Protein AF-0000000079490077 (afdb_homodimer)

Solvent-accessible surface area (backbone atoms only — not comparable to full-atom values): 50692 Å² total; per-residue (Å²): 140,76,85,83,86,85,86,88,86,82,80,85,76,91,75,77,81,87,85,75,83,70,80,71,83,75,77,77,75,74,71,75,70,73,73,72,70,67,73,68,72,65,78,63,80,56,78,91,70,53,80,70,38,64,39,45,50,46,40,45,38,30,26,23,57,41,89,46,50,31,27,39,29,44,31,32,33,22,65,26,81,73,92,54,36,37,38,35,30,25,46,78,39,96,69,23,37,47,62,80,42,76,46,72,44,45,74,44,83,43,67,45,84,42,95,76,47,44,62,38,32,35,31,43,31,72,47,67,83,45,59,56,54,41,65,37,34,32,36,37,28,23,83,68,58,14,55,33,58,64,41,41,35,61,34,42,53,79,56,94,78,48,51,50,27,36,40,38,32,8,29,37,18,38,25,50,29,54,30,50,17,56,51,26,48,46,46,46,44,32,81,49,61,31,36,40,37,26,12,28,50,24,77,29,28,57,39,78,58,33,48,40,28,50,44,26,38,48,60,44,20,43,35,20,42,44,25,32,47,44,67,28,43,24,77,44,37,47,61,76,81,26,43,63,52,56,63,70,52,65,37,38,14,66,90,74,69,42,74,31,57,47,48,32,51,52,74,58,55,36,30,34,38,36,32,33,45,48,45,44,78,74,46,51,89,81,37,63,63,59,44,56,53,50,47,55,49,48,53,52,50,46,52,56,46,57,34,67,75,43,17,67,55,25,29,39,28,38,39,35,26,9,60,57,58,73,54,44,46,48,96,38,71,63,35,71,30,80,66,28,51,62,29,42,8,41,83,94,71,26,52,78,33,45,48,63,52,33,40,28,60,36,37,45,36,38,42,15,11,78,47,24,18,38,35,38,36,33,20,35,56,94,91,37,70,69,40,92,54,96,57,31,37,56,54,38,68,40,33,31,41,35,32,32,5,13,22,20,22,81,82,55,61,39,51,72,42,84,52,91,75,66,45,68,70,46,71,47,50,85,57,42,26,38,32,42,36,36,37,64,48,72,37,35,36,40,40,34,34,30,30,50,93,74,63,46,73,79,46,75,51,56,42,32,37,94,50,46,60,54,86,55,40,36,71,80,53,64,84,81,46,78,66,73,71,117,138,88,92,88,94,88,89,94,84,88,84,86,85,78,84,79,87,73,84,81,80,89,80,85,75,82,74,81,75,78,71,77,72,73,76,72,73,66,74,68,73,68,78,64,79,58,77,94,69,52,80,67,37,65,40,47,52,46,41,45,38,30,26,22,56,41,90,48,50,30,26,40,28,44,29,32,33,22,65,25,82,73,91,55,34,36,38,36,30,25,46,78,41,97,69,23,39,46,63,78,41,75,47,73,44,43,73,45,84,43,68,46,83,42,95,74,47,45,60,38,30,33,32,44,30,72,47,66,83,44,58,56,54,42,66,36,33,31,35,37,28,22,84,69,59,13,56,34,57,63,41,42,34,61,34,43,55,80,57,94,78,47,51,50,27,35,40,38,32,9,29,37,18,39,25,51,29,54,31,50,16,54,50,27,51,46,45,47,42,32,80,48,61,30,35,41,39,25,12,28,51,24,77,27,29,57,41,78,59,33,48,40,27,50,45,27,39,49,59,45,21,42,35,19,44,45,26,31,46,44,65,26,44,24,76,45,37,47,60,74,79,26,44,63,51,56,63,70,52,63,37,39,13,65,91,75,69,42,73,30,54,48,48,31,51,52,75,58,55,34,30,34,40,36,33,34,44,47,43,44,80,73,48,50,90,80,38,65,61,60,43,55,53,50,46,55,50,48,52,52,50,46,52,54,48,57,34,68,75,43,16,67,56,25,28,38,28,38,39,34,26,9,62,53,59,72,53,43,44,46,98,37,71,61,37,70,31,81,67,28,51,63,28,42,8,42,84,95,69,26,52,81,33,44,48,64,52,32,41,27,58,35,36,46,36,39,41,15,11,80,48,24,18,38,35,38,35,34,21,35,56,94,93,38,73,67,39,91,53,96,58,32,35,56,55,38,68,40,34,31,41,35,33,30,6,14,23,20,20,80,83,53,61,39,52,73,42,81,56,92,76,62,43,68,68,46,71,47,50,86,58,42,27,38,32,42,37,36,36,65,49,72,38,36,35,40,41,33,34,31,31,52,96,76,62,45,73,78,44,75,52,57,43,32,37,94,49,46,59,55,86,55,40,36,72,79,54,64,82,82,44,77,68,71,72,117

Nearest PDB structures (foldseek):
  6gja-assembly1_A  TM=7.818E-01  e=1.702E-31  Triticum aestivum
  6giz-assembly1_A  TM=7.791E-01  e=8.266E-31  Triticum aestivum
  6git-assembly1_A  TM=7.788E-01  e=1.108E-30  Triticum aestivum
  1xzw-assembly1_A  TM=7.976E-01  e=5.074E-30  Ipomoea batatas
  6gj2-assembly1_A  TM=7.699E-01  e=3.571E-30  Triticum aestivum

Radius of gyration: 37.29 Å; Cα contacts (8 Å, |Δi|>4): 2435; chains: 2; bounding box: 60×95×205 Å

Sequence (972 aa):
MWISAEICPATPFRRYARGQLKLPFLLARVVIIGLLKCMNVSGQHLGDNYDNEDYLQPEQIHLSLGADETEMTVTWLTLNATNLTAVEFGPKSGYGVRFTRRILGSMSLFTDGGSERRNLYIHRVTLKNLKPGFVYYYHCGDPDWGWSAVYWFQATRNDATFDPRFLIYGDMGNKNGRALSTLQEEVQKTQVDAVLHVGDLAYDLADDNARRGDQFMRQIETIAAYVPYQVTPGNHEYHYNFSNYDARFSMYNKQERRINNHFYSFNIGPVHIVSISTEFYYLLQFGYRQIKSQYDWLVRDLTEANKQENRIQTPWIFLLGHRPMYCTNAGNSECADLNNIVRAGMPFSRAFALEPLLKKFGVDVMWAGHQHSYERIWPIFNGTVLNRTKEAYNEPQGPVHIITGSPGCEEGLSPYGPDPLSMSAFHTDHDYTFSRVHIVDKSHIDIEQVSVPTGAVVDKISIKKALSFPKWQEPDLPLDTGVYRIMWISAEICPATPFRRYARGQLKLPFLLARVVIIGLLKCMNVSGQHLGDNYDNEDYLQPEQIHLSLGADETEMTVTWLTLNATNLTAVEFGPKSGYGVRFTRRILGSMSLFTDGGSERRNLYIHRVTLKNLKPGFVYYYHCGDPDWGWSAVYWFQATRNDATFDPRFLIYGDMGNKNGRALSTLQEEVQKTQVDAVLHVGDLAYDLADDNARRGDQFMRQIETIAAYVPYQVTPGNHEYHYNFSNYDARFSMYNKQERRINNHFYSFNIGPVHIVSISTEFYYLLQFGYRQIKSQYDWLVRDLTEANKQENRIQTPWIFLLGHRPMYCTNAGNSECADLNNIVRAGMPFSRAFALEPLLKKFGVDVMWAGHQHSYERIWPIFNGTVLNRTKEAYNEPQGPVHIITGSPGCEEGLSPYGPDPLSMSAFHTDHDYTFSRVHIVDKSHIDIEQVSVPTGAVVDKISIKKALSFPKWQEPDLPLDTGVYRI

pLDDT: mean 87.56, std 23.13, range [15.11, 98.94]

Secondary structure (DSSP, 8-state):
----------------------------------------------SS--GGGSS-S-EEEEEEE-SSTT-EEEEEEESS--S--EEEEE-EETTEE---EEEE-EEEEEE-SSTT--EEEEEEEEE-SPPTT-EEEEEEEETTTEEPPPEEEEPPP-STT---EEEEE--EESTT-TTHHHHHHHHHHS---EEEEES-EETTTTTTTTHHHHHHHHHHHHHHTTSBEEEE--GGG-HHHHHHHHHH---EETTTTEE-SSSEEEEETTEEEEE--GGGGT-GGG-SHHHHHHHHHHHHHHHHHTSHHHHHH--EEEEE-SS-SS--BSS-HHHH-TT-HHHH-STTT-TT-SHHHHHHHT--EEEE-SSSSEEEEPSEETTEE---STTTTBS-SS-EEEEE--SB-TT--PPB---TT--EEEEESSS-EEEEEEE-SSSEEEEEEEETTT--EEEEEEEE-SSSS-TT--TT--SS------/----------------------------------------------SS--GGGTT-S-EEEEEEE-SSTT-EEEEEEESS--S--EEEEE-EETTEE---EEEE-EEEEEE-SSTT--EEEEEEEEE-SPPTT-EEEEEEEETTTEEPPPEEEEPPP-STT---EEEEE--EESSS-TTHHHHHHHHHHS---EEEEES-EETTTTTTTTHHHHHHHHHHHHHHTTSBEEEE--GGG-HHHHHHHHHH---EETTTTEE-SSSEEEEETTEEEEE--GGGGT-GGG-SHHHHHHHHHHHHHHHHHTSHHHHHH--EEEEE-SS-SS--BSS-HHHH-TT-HHHH-STTT-TT-SHHHHHHHT--EEEE-SSSSEEEEPSEETTEE---STTTTBS-SS-EEEEE--SB-TT-PPPB---TT--EEEEESSS-EEEEEEE-SSSEEEEEEEETTT--EEEEEEEE-SSSS-TT--TT--SS------

Organism: Varroa destructor (NCBI:txid109461)

Foldseek 3Di:
DCPDDDDDDDDDDPDDDDDDDDDPPPPDPPVPPVPPCPVPVPVPPPPVPCVQQPWQEWFLWFWADELALFKIKIKTKTQHDDDWKKKFKADADDPGGDRPDMFTWDWDWAFAPDPVRRIMIMGMTMGGRHDAQDKMWMWIGDPVRYIDDIEIEGRFHDDQQDKAKEWEAEAAALPFLLCLVVLLCCQVPHGHAEYEYQEHFRLACCPPNSVSVRSRSNSCCSNRNYHHYQYEYDPRCCPPHNRSVQRGDFHAANVVRGGDNAWHWDDHWQEIEIHHEPVCQVPCVVHVVVLVVRLVVVLVVLVVCQDPVNLVRHLAYEYGYAQFLEDFFPPDPNNVDNCHCQQQNDPPQSPSHDQLVCQQSVHAEYEYEPAQWKFKFAFDGLLARDDQDLCCQELHLHHIYIYRHHSTDPVAHTHGDDDPRPGTNDIDGPFRWIKMWIRSHLFKIKIFIAGSVPRDTPDIHMHGDDDSHRPNHDNPRDPSPPPSPD/DDDDDDDDDDDDPDDDDDPDDDDDPPPPPPVPPPCPCPVPPVPPVPDVPCVQQPWQEWFLWFWADDLALFKIKIKTKTQHDDDWKKKFKADADDPGGDRPDMFTWDWDWAFAPDPVRRIMIMGMTMGGRHDAQDKMWMWIGDPVRYIDDIEIEGRFHDDQQDKAKEWEAEAAALPFLLCLVVLLCCQVPHGHAEYEYQEHFHLACCPPNSVSVRSRSNSCCSNRNYHHYQYEYDPRCCPPHNRSVQRRDFHAANVVRGGDNAWHWDDHWQEIEIHHEPVCQVPCVVHVVVLVVRLVVVLVVLVVCQDPVNLVRHLAYEYRYAQFLEDFFPPDPNNVDNCHCQQQNDPPQSPSHDQLVCQQSVHAEYEYEPAQWKFKFAFDGLLARDDQDLCCQELHLHHIYIYRHHSTHPVAHTHGDDDPNPGTNDIDGPFRWIKMWIRSHLFKIKIFIAGSVVRDTPDIHMHGDDDSHRPNHDNPRDPSPPPSPD

InterPro domains:
  IPR004843 Calcineurin-like, phosphoesterase domain [PF00149] (165-374)
  IPR008963 Purple acid phosphatase-like, N-terminal [SSF49363] (53-155)
  IPR015914 Purple acid phosphatase, N-terminal [PF16656] (58-154)
  IPR025733 Purple acid phosphatase, C-terminal domain [PF14008] (398-459)
  IPR029052 Metallo-dependent phosphatase-like [G3DSA:3.60.21.10] (160-468)
  IPR029052 Metallo-dependent phosphatase-like [SSF56300] (165-444)
  IPR041792 Purple acid phosphatase, metallophosphatase domain [cd00839] (164-465)

Structure (mmCIF, N/CA/C/O backbone):
data_AF-0000000079490077-model_v1
#
loop_
_entity.id
_entity.type
_entity.pdbx_description
1 polymer 'Purple acid phosphatase'
#
loop_
_atom_site.group_PDB
_atom_site.id
_atom_site.type_symbol
_atom_site.label_atom_id
_atom_site.label_alt_id
_atom_site.label_comp_id
_atom_site.label_asym_id
_atom_site.label_entity_id
_atom_site.label_seq_id
_atom_site.pdbx_PDB_ins_code
_atom_site.Cartn_x
_atom_site.Cartn_y
_atom_site.Cartn_z
_atom_site.occupancy
_atom_site.B_iso_or_equiv
_atom_site.auth_seq_id
_atom_site.auth_comp_id
_atom_site.auth_asym_id
_atom_site.auth_atom_id
_atom_site.pdbx_PDB_model_num
ATOM 1 N N . MET A 1 1 ? 33.344 28.641 93.562 1 17.34 1 MET A N 1
ATOM 2 C CA . MET A 1 1 ? 32.594 27.75 94.438 1 17.34 1 MET A CA 1
ATOM 3 C C . MET A 1 1 ? 32.375 26.391 93.812 1 17.34 1 MET A C 1
ATOM 5 O O . MET A 1 1 ? 32.438 26.281 92.562 1 17.34 1 MET A O 1
ATOM 9 N N . TRP A 1 2 ? 31.938 25.297 94.625 1 16.53 2 TRP A N 1
ATOM 10 C CA . TRP A 1 2 ? 31.938 23.859 94.875 1 16.53 2 TRP A CA 1
ATOM 11 C C . TRP A 1 2 ? 30.844 23.156 94.062 1 16.53 2 TRP A C 1
ATOM 13 O O . TRP A 1 2 ? 30.609 21.953 94.25 1 16.53 2 TRP A O 1
ATOM 23 N N . ILE A 1 3 ? 30.156 23.656 93.062 1 20.25 3 ILE A N 1
ATOM 24 C CA . ILE A 1 3 ? 28.766 23.203 93.188 1 20.25 3 ILE A CA 1
ATOM 25 C C . ILE A 1 3 ? 28.703 21.688 93.062 1 20.25 3 ILE A C 1
ATOM 27 O O . ILE A 1 3 ? 29.328 21.109 92.188 1 20.25 3 ILE A O 1
ATOM 31 N N . SER A 1 4 ? 27.969 20.984 93.875 1 16.44 4 SER A N 1
ATOM 32 C CA . SER A 1 4 ? 27.797 19.656 94.5 1 16.44 4 SER A CA 1
ATOM 33 C C . SER A 1 4 ? 27.281 18.656 93.438 1 16.44 4 SER A C 1
ATOM 35 O O . SER A 1 4 ? 26.5 19.016 92.562 1 16.44 4 SER A O 1
ATOM 37 N N . ALA A 1 5 ? 27.656 17.312 93.375 1 18.95 5 ALA A N 1
ATOM 38 C CA . ALA A 1 5 ? 28.094 16.188 92.562 1 18.95 5 ALA A CA 1
ATOM 39 C C . ALA A 1 5 ? 26.922 15.297 92.188 1 18.95 5 ALA A C 1
ATOM 41 O O . ALA A 1 5 ? 26.969 14.602 91.125 1 18.95 5 ALA A O 1
ATOM 42 N N . GLU A 1 6 ? 25.562 15.422 92.688 1 16.19 6 GLU A N 1
ATOM 43 C CA . GLU A 1 6 ? 25.062 14.195 93.312 1 16.19 6 GLU A CA 1
ATOM 44 C C . GLU A 1 6 ? 24.609 13.195 92.188 1 16.19 6 GLU A C 1
ATOM 46 O O . GLU A 1 6 ? 24.266 13.586 91.125 1 16.19 6 GLU A O 1
ATOM 51 N N . ILE A 1 7 ? 24.266 11.797 92.562 1 16.73 7 ILE A N 1
ATOM 52 C CA . ILE A 1 7 ? 24.547 10.398 92.312 1 16.73 7 ILE A CA 1
ATOM 53 C C . ILE A 1 7 ? 23.406 9.805 91.438 1 16.73 7 ILE A C 1
ATOM 55 O O . ILE A 1 7 ? 23.641 9.148 90.438 1 16.73 7 ILE A O 1
ATOM 59 N N . CYS A 1 8 ? 21.938 9.922 91.688 1 15.89 8 CYS A N 1
ATOM 60 C CA . CYS A 1 8 ? 21.344 8.719 92.25 1 15.89 8 CYS A CA 1
ATOM 61 C C . CYS A 1 8 ? 20.984 7.715 91.188 1 15.89 8 CYS A C 1
ATOM 63 O O . CYS A 1 8 ? 20.875 8.078 90 1 15.89 8 CYS A O 1
ATOM 65 N N . PRO A 1 9 ? 19.812 6.719 91.375 1 16.41 9 PRO A N 1
ATOM 66 C CA . PRO A 1 9 ? 19.531 5.297 91.625 1 16.41 9 PRO A CA 1
ATOM 67 C C . PRO A 1 9 ? 18.828 4.664 90.375 1 16.41 9 PRO A C 1
ATOM 69 O O . PRO A 1 9 ? 18.234 5.371 89.562 1 16.41 9 PRO A O 1
ATOM 72 N N . ALA A 1 10 ? 18.984 3.289 90.125 1 18.14 10 ALA A N 1
ATOM 73 C CA . ALA A 1 10 ? 18.969 2.201 89.188 1 18.14 10 ALA A CA 1
ATOM 74 C C . ALA A 1 10 ? 17.547 1.723 88.875 1 18.14 10 ALA A C 1
ATOM 76 O O . ALA A 1 10 ? 17.328 0.79 88.125 1 18.14 10 ALA A O 1
ATOM 77 N N . THR A 1 11 ? 16.469 2.514 89 1 16.22 11 THR A N 1
ATOM 78 C CA . THR A 1 11 ? 15.25 1.825 89.375 1 16.22 11 THR A CA 1
ATOM 79 C C . THR A 1 11 ? 14.906 0.703 88.438 1 16.22 11 THR A C 1
ATOM 81 O O . THR A 1 11 ? 15.141 0.825 87.188 1 16.22 11 THR A O 1
ATOM 84 N N . PRO A 1 12 ? 14.164 -0.347 89 1 16.55 12 PRO A N 1
ATOM 85 C CA . PRO A 1 12 ? 13.945 -1.793 88.875 1 16.55 12 PRO A CA 1
ATOM 86 C C . PRO A 1 12 ? 13.203 -2.189 87.625 1 16.55 12 PRO A C 1
ATOM 88 O O . PRO A 1 12 ? 12.672 -1.326 86.938 1 16.55 12 PRO A O 1
ATOM 91 N N . PHE A 1 13 ? 12.609 -3.473 87.688 1 16.92 13 PHE A N 1
ATOM 92 C CA . PHE A 1 13 ? 12.539 -4.773 87 1 16.92 13 PHE A CA 1
ATOM 93 C C . PHE A 1 13 ? 11.297 -4.879 86.125 1 16.92 13 PHE A C 1
ATOM 95 O O . PHE A 1 13 ? 11.258 -5.684 85.188 1 16.92 13 PHE A O 1
ATOM 102 N N . ARG A 1 14 ? 10.227 -4.082 86.312 1 15.57 14 ARG A N 1
ATOM 103 C CA . ARG A 1 14 ? 8.984 -4.824 86.438 1 15.57 14 ARG A CA 1
ATOM 104 C C . ARG A 1 14 ? 8.586 -5.5 85.125 1 15.57 14 ARG A C 1
ATOM 106 O O . ARG A 1 14 ? 8.375 -4.828 84.125 1 15.57 14 ARG A O 1
ATOM 113 N N . ARG A 1 15 ? 8.836 -6.84 85 1 16.22 15 ARG A N 1
ATOM 114 C CA . ARG A 1 15 ? 8.797 -7.965 84.125 1 16.22 15 ARG A CA 1
ATOM 115 C C . ARG A 1 15 ? 7.395 -8.156 83.562 1 16.22 15 ARG A C 1
ATOM 117 O O . ARG A 1 15 ? 7.23 -8.414 82.312 1 16.22 15 ARG A O 1
ATOM 124 N N . TYR A 1 16 ? 6.324 -8.344 84.375 1 15.2 16 TYR A N 1
ATOM 125 C CA . TYR A 1 16 ? 5.723 -9.68 84.375 1 15.2 16 TYR A CA 1
ATOM 126 C C . TYR A 1 16 ? 4.707 -9.797 83.25 1 15.2 16 TYR A C 1
ATOM 128 O O . TYR A 1 16 ? 4.512 -10.883 82.688 1 15.2 16 TYR A O 1
ATOM 136 N N . ALA A 1 17 ? 3.799 -8.922 83.125 1 16.12 17 ALA A N 1
ATOM 137 C CA . ALA A 1 17 ? 2.441 -9.445 83.312 1 16.12 17 ALA A CA 1
ATOM 138 C C . ALA A 1 17 ? 2.066 -10.336 82.125 1 16.12 17 ALA A C 1
ATOM 140 O O . ALA A 1 17 ? 2.67 -10.242 81.062 1 16.12 17 ALA A O 1
ATOM 141 N N . ARG A 1 18 ? 0.712 -10.375 81.75 1 17.11 18 ARG A N 1
ATOM 142 C CA . ARG A 1 18 ? -0.371 -11.352 81.688 1 17.11 18 ARG A CA 1
ATOM 143 C C . ARG A 1 18 ? -0.401 -12.039 80.312 1 17.11 18 ARG A C 1
ATOM 145 O O . ARG A 1 18 ? 0.184 -11.539 79.312 1 17.11 18 ARG A O 1
ATOM 152 N N . GLY A 1 19 ? -1.474 -12.781 80.062 1 17.89 19 GLY A N 1
ATOM 153 C CA . GLY A 1 19 ? -1.997 -14.062 79.625 1 17.89 19 GLY A CA 1
ATOM 154 C C . GLY A 1 19 ? -2.129 -14.172 78.125 1 17.89 19 GLY A C 1
ATOM 155 O O . GLY A 1 19 ? -2.133 -13.156 77.438 1 17.89 19 GLY A O 1
ATOM 156 N N . GLN A 1 20 ? -2.291 -15.43 77.625 1 17.83 20 GLN A N 1
ATOM 157 C CA . GLN A 1 20 ? -2.025 -16.359 76.562 1 17.83 20 GLN A CA 1
ATOM 158 C C . GLN A 1 20 ? -3.045 -16.203 75.438 1 17.83 20 GLN A C 1
ATOM 160 O O . GLN A 1 20 ? -3.004 -16.922 74.438 1 17.83 20 GLN A O 1
ATOM 165 N N . LEU A 1 21 ? -4.027 -15.367 75.562 1 17.41 21 LEU A N 1
ATOM 166 C CA . LEU A 1 21 ? -5.227 -15.891 74.938 1 17.41 21 LEU A CA 1
ATOM 167 C C . LEU A 1 21 ? -4.992 -16.125 73.438 1 17.41 21 LEU A C 1
ATOM 169 O O . LEU A 1 21 ? -4.492 -15.227 72.75 1 17.41 21 LEU A O 1
ATOM 173 N N . LYS A 1 22 ? -5.27 -17.438 73.062 1 18.75 22 LYS A N 1
ATOM 174 C CA . LYS A 1 22 ? -4.996 -18.312 71.938 1 18.75 22 LYS A CA 1
ATOM 175 C C . LYS A 1 22 ? -5.645 -17.797 70.625 1 18.75 22 LYS A C 1
ATOM 177 O O . LYS A 1 22 ? -5.277 -18.203 69.562 1 18.75 22 LYS A O 1
ATOM 182 N N . LEU A 1 23 ? -6.738 -16.984 70.625 1 19.28 23 LEU A N 1
ATOM 183 C CA . LEU A 1 23 ? -7.723 -17.547 69.75 1 19.28 23 LEU A CA 1
ATOM 184 C C . LEU A 1 23 ? -7.32 -17.297 68.25 1 19.28 23 LEU A C 1
ATOM 186 O O . LEU A 1 23 ? -6.996 -16.172 67.938 1 19.28 23 LEU A O 1
ATOM 190 N N . PRO A 1 24 ? -7.066 -18.359 67.438 1 19.94 24 PRO A N 1
ATOM 191 C CA . PRO A 1 24 ? -6.473 -18.516 66.125 1 19.94 24 PRO A CA 1
ATOM 192 C C . PRO A 1 24 ? -7.34 -17.922 65 1 19.94 24 PRO A C 1
ATOM 194 O O . PRO A 1 24 ? -7.008 -18.047 63.844 1 19.94 24 PRO A O 1
ATOM 197 N N . PHE A 1 25 ? -8.102 -16.844 65.188 1 19.83 25 PHE A N 1
ATOM 198 C CA . PHE A 1 25 ? -9.148 -16.719 64.188 1 19.83 25 PHE A CA 1
ATOM 199 C C . PHE A 1 25 ? -8.562 -16.688 62.812 1 19.83 25 PHE A C 1
ATOM 201 O O . PHE A 1 25 ? -7.688 -15.867 62.5 1 19.83 25 PHE A O 1
ATOM 208 N N . LEU A 1 26 ? -8.594 -17.812 62.062 1 20.03 26 LEU A N 1
ATOM 209 C CA . LEU A 1 26 ? -8.227 -18.25 60.719 1 20.03 26 LEU A CA 1
ATOM 210 C C . LEU A 1 26 ? -8.883 -17.375 59.656 1 20.03 26 LEU A C 1
ATOM 212 O O . LEU A 1 26 ? -10.078 -17.5 59.375 1 20.03 26 LEU A O 1
ATOM 216 N N . LEU A 1 27 ? -9.047 -16.109 59.75 1 20.52 27 LEU A N 1
ATOM 217 C CA . LEU A 1 27 ? -9.906 -15.469 58.781 1 20.52 27 LEU A CA 1
ATOM 218 C C . LEU A 1 27 ? -9.406 -15.742 57.344 1 20.52 27 LEU A C 1
ATOM 220 O O . LEU A 1 27 ? -8.242 -15.484 57.031 1 20.52 27 LEU A O 1
ATOM 224 N N . ALA A 1 28 ? -10.125 -16.641 56.562 1 21.34 28 ALA A N 1
ATOM 225 C CA . ALA A 1 28 ? -10.086 -17.234 55.25 1 21.34 28 ALA A CA 1
ATOM 226 C C . ALA A 1 28 ? -10.023 -16.156 54.156 1 21.34 28 ALA A C 1
ATOM 228 O O . ALA A 1 28 ? -10.938 -15.336 54.031 1 21.34 28 ALA A O 1
ATOM 229 N N . ARG A 1 29 ? -8.891 -15.609 53.875 1 20.44 29 ARG A N 1
ATOM 230 C CA . ARG A 1 29 ? -8.578 -14.664 52.812 1 20.44 29 ARG A CA 1
ATOM 231 C C . ARG A 1 29 ? -9.125 -15.148 51.5 1 20.44 29 ARG A C 1
ATOM 233 O O . ARG A 1 29 ? -8.625 -16.125 50.906 1 20.44 29 ARG A O 1
ATOM 240 N N . VAL A 1 30 ? -10.445 -15.312 51.406 1 22.91 30 VAL A N 1
ATOM 241 C CA . VAL A 1 30 ? -10.938 -15.766 50.125 1 22.91 30 VAL A CA 1
ATOM 242 C C . VAL A 1 30 ? -10.398 -14.867 49 1 22.91 30 VAL A C 1
ATOM 244 O O . VAL A 1 30 ? -10.688 -13.664 48.969 1 22.91 30 VAL A O 1
ATOM 247 N N . VAL A 1 31 ? -9.156 -15.039 48.688 1 21.69 31 VAL A N 1
ATOM 248 C CA . VAL A 1 31 ? -8.523 -14.398 47.562 1 21.69 31 VAL A CA 1
ATOM 249 C C . VAL A 1 31 ? -9.414 -14.531 46.312 1 21.69 31 VAL A C 1
ATOM 251 O O . VAL A 1 31 ? -9.648 -15.641 45.844 1 21.69 31 VAL A O 1
ATOM 254 N N . ILE A 1 32 ? -10.492 -13.852 46.219 1 23.62 32 ILE A N 1
ATOM 255 C CA . ILE A 1 32 ? -11.305 -13.906 45.031 1 23.62 32 ILE A CA 1
ATOM 256 C C . ILE A 1 32 ? -10.438 -13.656 43.812 1 23.62 32 ILE A C 1
ATOM 258 O O . ILE A 1 32 ? -9.883 -12.562 43.625 1 23.62 32 ILE A O 1
ATOM 262 N N . ILE A 1 33 ? -9.609 -14.617 43.469 1 24.48 33 ILE A N 1
ATOM 263 C CA . ILE A 1 33 ? -8.891 -14.711 42.219 1 24.48 33 ILE A CA 1
ATOM 264 C C . ILE A 1 33 ? -9.828 -14.352 41.062 1 24.48 33 ILE A C 1
ATOM 266 O O . ILE A 1 33 ? -10.828 -15.031 40.844 1 24.48 33 ILE A O 1
ATOM 270 N N . GLY A 1 34 ? -10.203 -13.109 41.062 1 23.14 34 GLY A N 1
ATOM 271 C CA . GLY A 1 34 ? -10.969 -12.75 39.875 1 23.14 34 GLY A CA 1
ATOM 272 C C . GLY A 1 34 ? -10.445 -13.383 38.594 1 23.14 34 GLY A C 1
ATOM 273 O O . GLY A 1 34 ? -9.266 -13.25 38.281 1 23.14 34 GLY A O 1
ATOM 274 N N . LEU A 1 35 ? -10.938 -14.531 38.281 1 25.06 35 LEU A N 1
ATOM 275 C CA . LEU A 1 35 ? -10.812 -15.258 37 1 25.06 35 LEU A CA 1
ATOM 276 C C . LEU A 1 35 ? -10.922 -14.305 35.812 1 25.06 35 LEU A C 1
ATOM 278 O O . LEU A 1 35 ? -11.992 -13.742 35.594 1 25.06 35 LEU A O 1
ATOM 282 N N . LEU A 1 36 ? -10.016 -13.461 35.688 1 22.75 36 LEU A N 1
ATOM 283 C CA . LEU A 1 36 ? -9.914 -12.867 34.344 1 22.75 36 LEU A CA 1
ATOM 284 C C . LEU A 1 36 ? -10.086 -13.922 33.281 1 22.75 36 LEU A C 1
ATOM 286 O O . LEU A 1 36 ? -9.242 -14.812 33.125 1 22.75 36 LEU A O 1
ATOM 290 N N . LYS A 1 37 ? -11.359 -14.352 33.125 1 24.7 37 LYS A N 1
ATOM 291 C CA . LYS A 1 37 ? -11.68 -15.188 31.953 1 24.7 37 LYS A CA 1
ATOM 292 C C . LYS A 1 37 ? -11.031 -14.633 30.688 1 24.7 37 LYS A C 1
ATOM 294 O O . LYS A 1 37 ? -11.398 -13.555 30.219 1 24.7 37 LYS A O 1
ATOM 299 N N . CYS A 1 38 ? -9.742 -14.727 30.609 1 25.61 38 CYS A N 1
ATOM 300 C CA . CYS A 1 38 ? -9.18 -14.805 29.281 1 25.61 38 CYS A CA 1
ATOM 301 C C . CYS A 1 38 ? -10.102 -15.555 28.328 1 25.61 38 CYS A C 1
ATOM 303 O O . CYS A 1 38 ? -10.336 -16.75 28.5 1 25.61 38 CYS A O 1
ATOM 305 N N . MET A 1 39 ? -11.211 -14.93 28.078 1 25.64 39 MET A N 1
ATOM 306 C CA . MET A 1 39 ? -12.016 -15.594 27.062 1 25.64 39 MET A CA 1
ATOM 307 C C . MET A 1 39 ? -11.133 -16.25 26 1 25.64 39 MET A C 1
ATOM 309 O O . MET A 1 39 ? -10.359 -15.562 25.328 1 25.64 39 MET A O 1
ATOM 313 N N . ASN A 1 40 ? -10.516 -17.281 26.375 1 25.73 40 ASN A N 1
ATOM 314 C CA . ASN A 1 40 ? -10.055 -18.234 25.375 1 25.73 40 ASN A CA 1
ATOM 315 C C . ASN A 1 40 ? -11.055 -18.375 24.234 1 25.73 40 ASN A C 1
ATOM 317 O O . ASN A 1 40 ? -12.133 -18.938 24.406 1 25.73 40 ASN A O 1
ATOM 321 N N . VAL A 1 41 ? -11.352 -17.344 23.562 1 27.28 41 VAL A N 1
ATOM 322 C CA . VAL A 1 41 ? -12.117 -17.672 22.359 1 27.28 41 VAL A CA 1
ATOM 323 C C . VAL A 1 41 ? -11.539 -18.922 21.703 1 27.28 41 VAL A C 1
ATOM 325 O O . VAL A 1 41 ? -10.398 -18.922 21.234 1 27.28 41 VAL A O 1
ATOM 328 N N . SER A 1 42 ? -11.695 -20 22.375 1 27.73 42 SER A N 1
ATOM 329 C CA . SER A 1 42 ? -11.602 -21.25 21.625 1 27.73 42 SER A CA 1
ATOM 330 C C . SER A 1 42 ? -12.031 -21.047 20.172 1 27.73 42 SER A C 1
ATOM 332 O O . SER A 1 42 ? -13.078 -20.469 19.906 1 27.73 42 SER A O 1
ATOM 334 N N . GLY A 1 43 ? -11.125 -20.828 19.344 1 29.41 43 GLY A N 1
ATOM 335 C CA . GLY A 1 43 ? -11.344 -20.844 17.906 1 29.41 43 GLY A CA 1
ATOM 336 C C . GLY A 1 43 ? -12.328 -21.922 17.469 1 29.41 43 GLY A C 1
ATOM 337 O O . GLY A 1 43 ? -11.93 -23.047 17.141 1 29.41 43 GLY A O 1
ATOM 338 N N . GLN A 1 44 ? -13.305 -22.188 18.297 1 29.11 44 GLN A N 1
ATOM 339 C CA . GLN A 1 44 ? -14.328 -23.062 17.734 1 29.11 44 GLN A CA 1
ATOM 340 C C . GLN A 1 44 ? -14.594 -22.719 16.266 1 29.11 44 GLN A C 1
ATOM 342 O O . GLN A 1 44 ? -14.836 -21.562 15.922 1 29.11 44 GLN A O 1
ATOM 347 N N . HIS A 1 45 ? -14.133 -23.578 15.422 1 32.44 45 HIS A N 1
ATOM 348 C CA . HIS A 1 45 ? -14.594 -23.578 14.039 1 32.44 45 HIS A CA 1
ATOM 349 C C . HIS A 1 45 ? -16.109 -23.359 13.969 1 32.44 45 HIS A C 1
ATOM 351 O O . HIS A 1 45 ? -16.891 -24.219 14.344 1 32.44 45 HIS A O 1
ATOM 357 N N . LEU A 1 46 ? -16.734 -22.422 14.539 1 34.28 46 LEU A N 1
ATOM 358 C CA . LEU A 1 46 ? -18.109 -22.188 14.156 1 34.28 46 LEU A CA 1
ATOM 359 C C . LEU A 1 46 ? -18.375 -22.703 12.75 1 34.28 46 LEU A C 1
ATOM 361 O O . LEU A 1 46 ? -17.453 -22.812 11.938 1 34.28 46 LEU A O 1
ATOM 365 N N . GLY A 1 47 ? -19.469 -23.219 12.484 1 40.97 47 GLY A N 1
ATOM 366 C CA . GLY A 1 47 ? -19.922 -23.531 11.141 1 40.97 47 GLY A CA 1
ATOM 367 C C . GLY A 1 47 ? -19.359 -22.609 10.086 1 40.97 47 GLY A C 1
ATOM 368 O O . GLY A 1 47 ? -18.953 -21.484 10.398 1 40.97 47 GLY A O 1
ATOM 369 N N . ASP A 1 48 ? -18.656 -23.016 8.93 1 51.78 48 ASP A N 1
ATOM 370 C CA . ASP A 1 48 ? -17.719 -22.453 7.961 1 51.78 48 ASP A CA 1
ATOM 371 C C . ASP A 1 48 ? -18.188 -21.078 7.48 1 51.78 48 ASP A C 1
ATOM 373 O O . ASP A 1 48 ? -18.812 -20.969 6.426 1 51.78 48 ASP A O 1
ATOM 377 N N . ASN A 1 49 ? -18.922 -20.359 8.242 1 64.69 49 ASN A N 1
ATOM 378 C CA . ASN A 1 49 ? -19.328 -19.047 7.797 1 64.69 49 ASN A CA 1
ATOM 379 C C . ASN A 1 49 ? -18.156 -18.078 7.734 1 64.69 49 ASN A C 1
ATOM 381 O O . ASN A 1 49 ? -17.562 -17.75 8.758 1 64.69 49 ASN A O 1
ATOM 385 N N . TYR A 1 50 ? -17.703 -17.844 6.562 1 75.25 50 TYR A N 1
ATOM 386 C CA . TYR A 1 50 ? -16.562 -16.969 6.316 1 75.25 50 TYR A CA 1
ATOM 387 C C . TYR A 1 50 ? -17.016 -15.539 6.078 1 75.25 50 TYR A C 1
ATOM 389 O O . TYR A 1 50 ? -16.25 -14.711 5.574 1 75.25 50 TYR A O 1
ATOM 397 N N . ASP A 1 51 ? -18.234 -15.203 6.469 1 73.56 51 ASP A N 1
ATOM 398 C CA . ASP A 1 51 ? -18.844 -13.93 6.078 1 73.56 51 ASP A CA 1
ATOM 399 C C . ASP A 1 51 ? -18.062 -12.75 6.641 1 73.56 51 ASP A C 1
ATOM 401 O O . ASP A 1 51 ? -18.031 -11.672 6.035 1 73.56 51 ASP A O 1
ATOM 405 N N . ASN A 1 52 ? -17.375 -12.914 7.715 1 78.44 52 ASN A N 1
ATOM 406 C CA . ASN A 1 52 ? -16.672 -11.789 8.312 1 78.44 52 ASN A CA 1
ATOM 407 C C . ASN A 1 52 ? -15.18 -11.797 7.945 1 78.44 52 ASN A C 1
ATOM 409 O O . ASN A 1 52 ? -14.359 -11.203 8.648 1 78.44 52 ASN A O 1
ATOM 413 N N . GLU A 1 53 ? -14.867 -12.359 6.832 1 85.06 53 GLU A N 1
ATOM 414 C CA . GLU A 1 53 ? -13.445 -12.469 6.492 1 85.06 53 GLU A CA 1
ATOM 415 C C . GLU A 1 53 ? -13.125 -11.727 5.199 1 85.06 53 GLU A C 1
ATOM 417 O O . GLU A 1 53 ? -12.031 -11.875 4.648 1 85.06 53 GLU A O 1
ATOM 422 N N . ASP A 1 54 ? -13.977 -10.875 4.781 1 87.12 54 ASP A N 1
ATOM 423 C CA . ASP A 1 54 ? -13.82 -10.242 3.479 1 87.12 54 ASP A CA 1
ATOM 424 C C . ASP A 1 54 ? -12.797 -9.109 3.537 1 87.12 54 ASP A C 1
ATOM 426 O O . ASP A 1 54 ? -12.102 -8.836 2.551 1 87.12 54 ASP A O 1
ATOM 430 N N . TYR A 1 55 ? -12.789 -8.461 4.684 1 90.81 55 TYR A N 1
ATOM 431 C CA . TYR A 1 55 ? -12.078 -7.184 4.723 1 90.81 55 TYR A CA 1
ATOM 432 C C . TYR A 1 55 ? -11.094 -7.145 5.883 1 90.81 55 TYR A C 1
ATOM 434 O O . TYR A 1 55 ? -11.188 -6.277 6.758 1 90.81 55 TYR A O 1
ATOM 442 N N . LEU A 1 56 ? -10.086 -8.047 5.801 1 94.38 56 LEU A N 1
ATOM 443 C CA . LEU A 1 56 ? -9.133 -8.195 6.902 1 94.38 56 LEU A CA 1
ATOM 444 C C . LEU A 1 56 ? -7.793 -7.562 6.555 1 94.38 56 LEU A C 1
ATOM 446 O O . LEU A 1 56 ? -6.918 -7.445 7.418 1 94.38 56 LEU A O 1
ATOM 450 N N . GLN A 1 57 ? -7.637 -7.113 5.355 1 96 57 GLN A N 1
ATOM 451 C CA . GLN A 1 57 ? -6.391 -6.5 4.906 1 96 57 GLN A CA 1
ATOM 452 C C . GLN A 1 57 ? -6.191 -5.133 5.555 1 96 57 GLN A C 1
ATOM 454 O O . GLN A 1 57 ? -7.098 -4.297 5.547 1 96 57 GLN A O 1
ATOM 459 N N . PRO A 1 58 ? -4.965 -4.879 6.191 1 98.38 58 PRO A N 1
ATOM 460 C CA . PRO A 1 58 ? -4.707 -3.551 6.75 1 98.38 58 PRO A CA 1
ATOM 461 C C . PRO A 1 58 ? -4.785 -2.445 5.703 1 98.38 58 PRO A C 1
ATOM 463 O O . PRO A 1 58 ? -4.316 -2.623 4.574 1 98.38 58 PRO A O 1
ATOM 466 N N . GLU A 1 59 ? -5.379 -1.348 6.035 1 98.25 59 GLU A N 1
ATOM 467 C CA . GLU A 1 59 ? -5.438 -0.18 5.16 1 98.25 59 GLU A CA 1
ATOM 468 C C . GLU A 1 59 ? -5.379 1.115 5.965 1 98.25 59 GLU A C 1
ATOM 470 O O . GLU A 1 59 ? -5.508 1.096 7.191 1 98.25 59 GLU A O 1
ATOM 475 N N . GLN A 1 60 ? -5.129 2.236 5.309 1 98.75 60 GLN A N 1
ATOM 476 C CA . GLN A 1 60 ? -5.117 3.566 5.91 1 98.75 60 GLN A CA 1
ATOM 477 C C . GLN A 1 60 ? -3.992 3.701 6.93 1 98.75 60 GLN A C 1
ATOM 479 O O . GLN A 1 60 ? -4.191 4.266 8.008 1 98.75 60 GLN A O 1
ATOM 484 N N . ILE A 1 61 ? -2.873 3.133 6.691 1 98.94 61 ILE A N 1
ATOM 485 C CA . ILE A 1 61 ? -1.717 3.125 7.578 1 98.94 61 ILE A CA 1
ATOM 486 C C . ILE A 1 61 ? -1.149 4.539 7.699 1 98.94 61 ILE A C 1
ATOM 488 O O . ILE A 1 61 ? -0.987 5.234 6.695 1 98.94 61 ILE A O 1
ATOM 492 N N . HIS A 1 62 ? -0.848 4.953 8.875 1 98.94 62 HIS A N 1
ATOM 493 C CA . HIS A 1 62 ? -0.252 6.266 9.078 1 98.94 62 HIS A CA 1
ATOM 494 C C . HIS A 1 62 ? 0.524 6.324 10.391 1 98.94 62 HIS A C 1
ATOM 496 O O . HIS A 1 62 ? 0.22 5.586 11.328 1 98.94 62 HIS A O 1
ATOM 502 N N . LEU A 1 63 ? 1.468 7.184 10.422 1 98.94 63 LEU A N 1
ATOM 503 C CA . LEU A 1 63 ? 2.377 7.348 11.555 1 98.94 63 LEU A CA 1
ATOM 504 C C . LEU A 1 63 ? 2.041 8.609 12.344 1 98.94 63 LEU A C 1
ATOM 506 O O . LEU A 1 63 ? 1.535 9.586 11.781 1 98.94 63 LEU A O 1
ATOM 510 N N . SER A 1 64 ? 2.303 8.602 13.609 1 98.88 64 SER A N 1
ATOM 511 C CA . SER A 1 64 ? 2.32 9.773 14.469 1 98.88 64 SER A CA 1
ATOM 512 C C . SER A 1 64 ? 3.428 9.68 15.516 1 98.88 64 SER A C 1
ATOM 514 O O . SER A 1 64 ? 3.875 8.578 15.852 1 98.88 64 SER A O 1
ATOM 516 N N . LEU A 1 65 ? 3.846 10.781 16 1 98.75 65 LEU A N 1
ATOM 517 C CA . LEU A 1 65 ? 4.922 10.836 16.984 1 98.75 65 LEU A CA 1
ATOM 518 C C . LEU A 1 65 ? 4.453 10.305 18.344 1 98.75 65 LEU A C 1
ATOM 520 O O . LEU A 1 65 ? 3.283 10.453 18.688 1 98.75 65 LEU A O 1
ATOM 524 N N . GLY A 1 66 ? 5.375 9.648 19.047 1 97.69 66 GLY A N 1
ATOM 525 C CA . GLY A 1 66 ? 5.121 9.227 20.422 1 97.69 66 GLY A CA 1
ATOM 526 C C . GLY A 1 66 ? 5.574 10.25 21.438 1 97.69 66 GLY A C 1
ATOM 527 O O . GLY A 1 66 ? 5.512 11.461 21.203 1 97.69 66 GLY A O 1
ATOM 528 N N . ALA A 1 67 ? 5.988 9.805 22.547 1 96.19 67 ALA A N 1
ATOM 529 C CA . ALA A 1 67 ? 6.332 10.664 23.672 1 96.19 67 ALA A CA 1
ATOM 530 C C . ALA A 1 67 ? 7.652 11.391 23.422 1 96.19 67 ALA A C 1
ATOM 532 O O . ALA A 1 67 ? 7.863 12.5 23.922 1 96.19 67 ALA A O 1
ATOM 533 N N . ASP A 1 68 ? 8.508 10.664 22.75 1 95.56 68 ASP A N 1
ATOM 534 C CA . ASP A 1 68 ? 9.805 11.25 22.453 1 95.56 68 ASP A CA 1
ATOM 535 C C . ASP A 1 68 ? 10.398 10.641 21.188 1 95.56 68 ASP A C 1
ATOM 537 O O . ASP A 1 68 ? 9.695 9.992 20.422 1 95.56 68 ASP A O 1
ATOM 541 N N . GLU A 1 69 ? 11.656 10.938 20.891 1 95.88 69 GLU A N 1
ATOM 542 C CA . GLU A 1 69 ? 12.305 10.586 19.625 1 95.88 69 GLU A CA 1
ATOM 543 C C . GLU A 1 69 ? 12.484 9.078 19.5 1 95.88 69 GLU A C 1
ATOM 545 O O . GLU A 1 69 ? 12.797 8.57 18.422 1 95.88 69 GLU A O 1
ATOM 550 N N . THR A 1 70 ? 12.242 8.328 20.547 1 98.06 70 THR A N 1
ATOM 551 C CA . THR A 1 70 ? 12.445 6.883 20.516 1 98.06 70 THR A CA 1
ATOM 552 C C . THR A 1 70 ? 11.125 6.156 20.297 1 98.06 70 THR A C 1
ATOM 554 O O . THR A 1 70 ? 11.062 4.93 20.359 1 98.06 70 THR A O 1
ATOM 557 N N . GLU A 1 71 ? 10.125 6.941 20.062 1 98.44 71 GLU A N 1
ATOM 558 C CA . GLU A 1 71 ? 8.812 6.324 19.906 1 98.44 71 GLU A CA 1
ATOM 559 C C . GLU A 1 71 ? 8.148 6.777 18.609 1 98.44 71 GLU A C 1
ATOM 561 O O . GLU A 1 71 ? 8.328 7.918 18.172 1 98.44 71 GLU A O 1
ATOM 566 N N . MET A 1 72 ? 7.41 5.91 18 1 98.75 72 MET A N 1
ATOM 567 C CA . MET A 1 72 ? 6.555 6.137 16.844 1 98.75 72 MET A CA 1
ATOM 568 C C . MET A 1 72 ? 5.297 5.281 16.922 1 98.75 72 MET A C 1
ATOM 570 O O . MET A 1 72 ? 5.359 4.105 17.297 1 98.75 72 MET A O 1
ATOM 574 N N . THR A 1 73 ? 4.184 5.84 16.656 1 98.94 73 THR A N 1
ATOM 575 C CA . THR A 1 73 ? 2.938 5.078 16.672 1 98.94 73 THR A CA 1
ATOM 576 C C . THR A 1 73 ? 2.461 4.773 15.258 1 98.94 73 THR A C 1
ATOM 578 O O . THR A 1 73 ? 2.42 5.664 14.406 1 98.94 73 THR A O 1
ATOM 581 N N . VAL A 1 74 ? 2.156 3.531 15.023 1 98.94 74 VAL A N 1
ATOM 582 C CA . VAL A 1 74 ? 1.536 3.086 13.773 1 98.94 74 VAL A CA 1
ATOM 583 C C . VAL A 1 74 ? 0.044 2.848 14 1 98.94 74 VAL A C 1
ATOM 585 O O . VAL A 1 74 ? -0.343 2.09 14.891 1 98.94 74 VAL A O 1
ATOM 588 N N . THR A 1 75 ? -0.82 3.512 13.219 1 98.94 75 THR A N 1
ATOM 589 C CA . THR A 1 75 ? -2.268 3.328 13.258 1 98.94 75 THR A CA 1
ATOM 590 C C . THR A 1 75 ? -2.793 2.875 11.898 1 98.94 75 THR A C 1
ATOM 592 O O . THR A 1 75 ? -2.322 3.338 10.859 1 98.94 75 THR A O 1
ATOM 595 N N . TRP A 1 76 ? -3.697 1.952 11.914 1 98.94 76 TRP A N 1
ATOM 596 C CA . TRP A 1 76 ? -4.387 1.516 10.703 1 98.94 76 TRP A CA 1
ATOM 597 C C . TRP A 1 76 ? -5.781 0.992 11.039 1 98.94 76 TRP A C 1
ATOM 599 O O . TRP A 1 76 ? -6.25 1.125 12.172 1 98.94 76 TRP A O 1
ATOM 609 N N . LEU A 1 77 ? -6.512 0.549 10.016 1 98.62 77 LEU A N 1
ATOM 610 C CA . LEU A 1 77 ? -7.797 -0.054 10.336 1 98.62 77 LEU A CA 1
ATOM 611 C C . LEU A 1 77 ? -8.086 -1.244 9.43 1 98.62 77 LEU A C 1
ATOM 613 O O . LEU A 1 77 ? -7.391 -1.452 8.43 1 98.62 77 LEU A O 1
ATOM 617 N N . THR A 1 78 ? -8.914 -2.131 9.836 1 97.75 78 THR A N 1
ATOM 618 C CA . THR A 1 78 ? -9.578 -3.176 9.055 1 97.75 78 THR A CA 1
ATOM 619 C C . THR A 1 78 ? -11.094 -3.043 9.148 1 97.75 78 THR A C 1
ATOM 621 O O . THR A 1 78 ? -11.609 -2.406 10.07 1 97.75 78 THR A O 1
ATOM 624 N N . LEU A 1 79 ? -11.773 -3.527 8.227 1 96.19 79 LEU A N 1
ATOM 625 C CA . LEU A 1 79 ? -13.227 -3.422 8.227 1 96.19 79 LEU A CA 1
ATOM 626 C C . LEU A 1 79 ? -13.859 -4.629 8.906 1 96.19 79 LEU A C 1
ATOM 628 O O . LEU A 1 79 ? -15.055 -4.621 9.219 1 96.19 79 LEU A O 1
ATOM 632 N N . ASN A 1 80 ? -13.078 -5.695 9.094 1 95.69 80 ASN A N 1
ATOM 633 C CA . ASN A 1 80 ? -13.438 -6.82 9.953 1 95.69 80 ASN A CA 1
ATOM 634 C C . ASN A 1 80 ? -12.438 -6.996 11.094 1 95.69 80 ASN A C 1
ATOM 636 O O . ASN A 1 80 ? -11.281 -6.578 10.984 1 95.69 80 ASN A O 1
ATOM 640 N N . ALA A 1 81 ? -12.961 -7.566 12.148 1 95.06 81 ALA A N 1
ATOM 641 C CA . ALA A 1 81 ? -12.117 -7.766 13.328 1 95.06 81 ALA A CA 1
ATOM 642 C C . ALA A 1 81 ? -11.039 -8.812 13.055 1 95.06 81 ALA A C 1
ATOM 644 O O . ALA A 1 81 ? -11.297 -9.828 12.398 1 95.06 81 ALA A O 1
ATOM 645 N N . THR A 1 82 ? -9.867 -8.547 13.5 1 94.94 82 THR A N 1
ATOM 646 C CA . THR A 1 82 ? -8.773 -9.508 13.461 1 94.94 82 THR A CA 1
ATOM 647 C C . THR A 1 82 ? -8.461 -10.023 14.859 1 94.94 82 THR A C 1
ATOM 649 O O . THR A 1 82 ? -9.086 -9.617 15.836 1 94.94 82 THR A O 1
ATOM 652 N N . ASN A 1 83 ? -7.48 -10.93 14.922 1 92.88 83 ASN A N 1
ATOM 653 C CA . ASN A 1 83 ? -7.145 -11.516 16.219 1 92.88 83 ASN A CA 1
ATOM 654 C C . ASN A 1 83 ? -5.988 -10.773 16.875 1 92.88 83 ASN A C 1
ATOM 656 O O . ASN A 1 83 ? -5.953 -10.641 18.109 1 92.88 83 ASN A O 1
ATOM 660 N N . LEU A 1 84 ? -5.051 -10.422 16.094 1 96.12 84 LEU A N 1
ATOM 661 C CA . LEU A 1 84 ? -3.873 -9.742 16.625 1 96.12 84 LEU A CA 1
ATOM 662 C C . LEU A 1 84 ? -3.643 -8.414 15.914 1 96.12 84 LEU A C 1
ATOM 664 O O . LEU A 1 84 ? -4.121 -8.211 14.797 1 96.12 84 LEU A O 1
ATOM 668 N N . THR A 1 85 ? -3.08 -7.543 16.609 1 98.31 85 THR A N 1
ATOM 669 C CA . THR A 1 85 ? -2.59 -6.254 16.141 1 98.31 85 THR A CA 1
ATOM 670 C C . THR A 1 85 ? -1.077 -6.156 16.312 1 98.31 85 THR A C 1
ATOM 672 O O . THR A 1 85 ? -0.579 -6.031 17.422 1 98.31 85 THR A O 1
ATOM 675 N N . ALA A 1 86 ? -0.376 -6.18 15.117 1 98.69 86 ALA A N 1
ATOM 676 C CA . ALA A 1 86 ? 1.075 -6.266 15.25 1 98.69 86 ALA A CA 1
ATOM 677 C C . ALA A 1 86 ? 1.775 -5.402 14.203 1 98.69 86 ALA A C 1
ATOM 679 O O . ALA A 1 86 ? 1.267 -5.227 13.094 1 98.69 86 ALA A O 1
ATOM 680 N N . VAL A 1 87 ? 2.928 -4.879 14.617 1 98.88 87 VAL A N 1
ATOM 681 C CA . VAL A 1 87 ? 3.881 -4.262 13.703 1 98.88 87 VAL A CA 1
ATOM 682 C C . VAL A 1 87 ? 5.207 -5.02 13.75 1 98.88 87 VAL A C 1
ATOM 684 O O . VAL A 1 87 ? 5.719 -5.316 14.836 1 98.88 87 VAL A O 1
ATOM 687 N N . GLU A 1 88 ? 5.719 -5.398 12.641 1 98.62 88 GLU A N 1
ATOM 688 C CA . GLU A 1 88 ? 7.074 -5.922 12.508 1 98.62 88 GLU A CA 1
ATOM 689 C C . GLU A 1 88 ? 7.973 -4.945 11.758 1 98.62 88 GLU A C 1
ATOM 691 O O . GLU A 1 88 ? 7.535 -4.297 10.805 1 98.62 88 GLU A O 1
ATOM 696 N N . PHE A 1 89 ? 9.195 -4.758 12.258 1 98.38 89 PHE A N 1
ATOM 697 C CA . PHE A 1 89 ? 10.062 -3.76 11.641 1 98.38 89 PHE A CA 1
ATOM 698 C C . PHE A 1 89 ? 11.531 -4.129 11.82 1 98.38 89 PHE A C 1
ATOM 700 O O . PHE A 1 89 ? 11.867 -4.941 12.68 1 98.38 89 PHE A O 1
ATOM 707 N N . GLY A 1 90 ? 12.352 -3.598 11.008 1 96.88 90 GLY A N 1
ATOM 708 C CA . GLY A 1 90 ? 13.781 -3.846 10.977 1 96.88 90 GLY A CA 1
ATOM 709 C C . GLY A 1 90 ? 14.477 -3.215 9.781 1 96.88 90 GLY A C 1
ATOM 710 O O . GLY A 1 90 ? 13.898 -2.367 9.102 1 96.88 90 GLY A O 1
ATOM 711 N N . PRO A 1 91 ? 15.758 -3.533 9.609 1 94.5 91 PRO A N 1
ATOM 712 C CA . PRO A 1 91 ? 16.5 -2.963 8.484 1 94.5 91 PRO A CA 1
ATOM 713 C C . PRO A 1 91 ? 16.203 -3.662 7.16 1 94.5 91 PRO A C 1
ATOM 715 O O . PRO A 1 91 ? 15.766 -4.816 7.152 1 94.5 91 PRO A O 1
ATOM 718 N N . LYS A 1 92 ? 16.375 -2.934 6.09 1 90.19 92 LYS A N 1
ATOM 719 C CA . LYS A 1 92 ? 16.375 -3.588 4.785 1 90.19 92 LYS A CA 1
ATOM 720 C C . LYS A 1 92 ? 17.547 -4.543 4.645 1 90.19 92 LYS A C 1
ATOM 722 O O . LYS A 1 92 ? 18.656 -4.254 5.125 1 90.19 92 LYS A O 1
ATOM 727 N N . SER A 1 93 ? 17.266 -5.695 3.988 1 85.44 93 SER A N 1
ATOM 728 C CA . SER A 1 93 ? 18.297 -6.711 3.83 1 85.44 93 SER A CA 1
ATOM 729 C C . SER A 1 93 ? 18.156 -7.449 2.502 1 85.44 93 SER A C 1
ATOM 731 O O . SER A 1 93 ? 17.172 -8.156 2.285 1 85.44 93 SER A O 1
ATOM 733 N N . GLY A 1 94 ? 19.188 -7.398 1.699 1 81.12 94 GLY A N 1
ATOM 734 C CA . GLY A 1 94 ? 19.188 -8.227 0.5 1 81.12 94 GLY A CA 1
ATOM 735 C C . GLY A 1 94 ? 17.922 -8.086 -0.325 1 81.12 94 GLY A C 1
ATOM 736 O O . GLY A 1 94 ? 17.609 -6.992 -0.803 1 81.12 94 GLY A O 1
ATOM 737 N N . TYR A 1 95 ? 17.141 -9.227 -0.219 1 80.06 95 TYR A N 1
ATOM 738 C CA . TYR A 1 95 ? 15.977 -9.352 -1.089 1 80.06 95 TYR A CA 1
ATOM 739 C C . TYR A 1 95 ? 14.742 -8.734 -0.44 1 80.06 95 TYR A C 1
ATOM 741 O O . TYR A 1 95 ? 13.711 -8.57 -1.091 1 80.06 95 TYR A O 1
ATOM 749 N N . GLY A 1 96 ? 14.875 -8.352 0.755 1 92.06 96 GLY A N 1
ATOM 750 C CA . GLY A 1 96 ? 13.703 -7.852 1.453 1 92.06 96 GLY A CA 1
ATOM 751 C C . GLY A 1 96 ? 14.039 -7.137 2.748 1 92.06 96 GLY A C 1
ATOM 752 O O . GLY A 1 96 ? 14.945 -6.305 2.785 1 92.06 96 GLY A O 1
ATOM 753 N N . VAL A 1 97 ? 13.156 -7.395 3.68 1 95.88 97 VAL A N 1
ATOM 754 C CA . VAL A 1 97 ? 13.312 -6.758 4.984 1 95.88 97 VAL A CA 1
ATOM 755 C C . VAL A 1 97 ? 13.57 -7.816 6.051 1 95.88 97 VAL A C 1
ATOM 757 O O . VAL A 1 97 ? 12.93 -8.875 6.055 1 95.88 97 VAL A O 1
ATOM 760 N N . ARG A 1 98 ? 14.586 -7.598 6.93 1 95.44 98 ARG A N 1
ATOM 761 C CA . ARG A 1 98 ? 14.773 -8.406 8.133 1 95.44 98 ARG A CA 1
ATOM 762 C C . ARG A 1 98 ? 13.977 -7.84 9.305 1 95.44 98 ARG A C 1
ATOM 764 O O . ARG A 1 98 ? 14.445 -6.941 10 1 95.44 98 ARG A O 1
ATOM 771 N N . PHE A 1 99 ? 12.789 -8.359 9.484 1 95.88 99 PHE A N 1
ATOM 772 C CA . PHE A 1 99 ? 11.969 -7.918 10.609 1 95.88 99 PHE A CA 1
ATOM 773 C C . PHE A 1 99 ? 12.539 -8.422 11.93 1 95.88 99 PHE A C 1
ATOM 775 O O . PHE A 1 99 ? 12.141 -9.477 12.422 1 95.88 99 PHE A O 1
ATOM 782 N N . THR A 1 100 ? 13.312 -7.664 12.562 1 96.25 100 THR A N 1
ATOM 783 C CA . THR A 1 100 ? 14.047 -8.078 13.75 1 96.25 100 THR A CA 1
ATOM 784 C C . THR A 1 100 ? 13.203 -7.871 15.008 1 96.25 100 THR A C 1
ATOM 786 O O . THR A 1 100 ? 13.508 -8.43 16.062 1 96.25 100 THR A O 1
ATOM 789 N N . ARG A 1 101 ? 12.148 -7.059 14.875 1 97.94 101 ARG A N 1
ATOM 790 C CA . ARG A 1 101 ? 11.305 -6.754 16.031 1 97.94 101 ARG A CA 1
ATOM 791 C C . ARG A 1 101 ? 9.828 -6.875 15.672 1 97.94 101 ARG A C 1
ATOM 793 O O . ARG A 1 101 ? 9.43 -6.562 14.547 1 97.94 101 ARG A O 1
ATOM 800 N N . ARG A 1 102 ? 9.094 -7.332 16.625 1 97.94 102 ARG A N 1
ATOM 801 C CA . ARG A 1 102 ? 7.637 -7.352 16.562 1 97.94 102 ARG A CA 1
ATOM 802 C C . ARG A 1 102 ? 7.023 -6.734 17.812 1 97.94 102 ARG A C 1
ATOM 804 O O . ARG A 1 102 ? 7.379 -7.105 18.922 1 97.94 102 ARG A O 1
ATOM 811 N N . ILE A 1 103 ? 6.145 -5.781 17.656 1 98.69 103 ILE A N 1
ATOM 812 C CA . ILE A 1 103 ? 5.434 -5.156 18.766 1 98.69 103 ILE A CA 1
ATOM 813 C C . ILE A 1 103 ? 3.93 -5.348 18.594 1 98.69 103 ILE A C 1
ATOM 815 O O . ILE A 1 103 ? 3.398 -5.172 17.5 1 98.69 103 ILE A O 1
ATOM 819 N N . LEU A 1 104 ? 3.273 -5.824 19.641 1 98.5 104 LEU A N 1
ATOM 820 C CA . LEU A 1 104 ? 1.821 -5.969 19.641 1 98.5 104 LEU A CA 1
ATOM 821 C C . LEU A 1 104 ? 1.148 -4.699 20.141 1 98.5 104 LEU A C 1
ATOM 823 O O . LEU A 1 104 ? 1.759 -3.92 20.875 1 98.5 104 LEU A O 1
ATOM 827 N N . GLY A 1 105 ? -0.036 -4.426 19.641 1 98.5 105 GLY A N 1
ATOM 828 C CA . GLY A 1 105 ? -0.816 -3.281 20.078 1 98.5 105 GLY A CA 1
ATOM 829 C C . GLY A 1 105 ? -2.266 -3.621 20.375 1 98.5 105 GLY A C 1
ATOM 830 O O . GLY A 1 105 ? -2.564 -4.707 20.875 1 98.5 105 GLY A O 1
ATOM 831 N N . SER A 1 106 ? -3.102 -2.619 20.172 1 98.12 106 SER A N 1
ATOM 832 C CA . SER A 1 106 ? -4.504 -2.803 20.531 1 98.12 106 SER A CA 1
ATOM 833 C C . SER A 1 106 ? -5.418 -2.543 19.344 1 98.12 106 SER A C 1
ATOM 835 O O . SER A 1 106 ? -5.039 -1.834 18.406 1 98.12 106 SER A O 1
ATOM 837 N N . MET A 1 107 ? -6.512 -3.205 19.375 1 98.31 107 MET A N 1
ATOM 838 C CA . MET A 1 107 ? -7.605 -2.98 18.438 1 98.31 107 MET A CA 1
ATOM 839 C C . MET A 1 107 ? -8.844 -2.445 19.172 1 98.31 107 MET A C 1
ATOM 841 O O . MET A 1 107 ? -9.203 -2.938 20.234 1 98.31 107 MET A O 1
ATOM 845 N N . SER A 1 108 ? -9.445 -1.428 18.656 1 98.44 108 SER A N 1
ATOM 846 C CA . SER A 1 108 ? -10.68 -0.89 19.203 1 98.44 108 SER A CA 1
ATOM 847 C C . SER A 1 108 ? -11.758 -0.766 18.141 1 98.44 108 SER A C 1
ATOM 849 O O . SER A 1 108 ? -11.461 -0.475 16.984 1 98.44 108 SER A O 1
ATOM 851 N N . LEU A 1 109 ? -12.992 -0.996 18.531 1 98.31 109 LEU A N 1
ATOM 852 C CA . LEU A 1 109 ? -14.141 -0.856 17.641 1 98.31 109 LEU A CA 1
ATOM 853 C C . LEU A 1 109 ? -14.625 0.589 17.609 1 98.31 109 LEU A C 1
ATOM 855 O O . LEU A 1 109 ? -14.859 1.195 18.656 1 98.31 109 LEU A O 1
ATOM 859 N N . PHE A 1 110 ? -14.688 1.167 16.469 1 98.56 110 PHE A N 1
ATOM 860 C CA . PHE A 1 110 ? -15.336 2.451 16.219 1 98.56 110 PHE A CA 1
ATOM 861 C C . PHE A 1 110 ? -16.625 2.264 15.43 1 98.56 110 PHE A C 1
ATOM 863 O O . PHE A 1 110 ? -16.609 1.682 14.344 1 98.56 110 PHE A O 1
ATOM 870 N N . THR A 1 111 ? -17.719 2.707 15.922 1 98.5 111 THR A N 1
ATOM 871 C CA . THR A 1 111 ? -19 2.709 15.219 1 98.5 111 THR A CA 1
ATOM 872 C C . THR A 1 111 ? -19.344 4.113 14.734 1 98.5 111 THR A C 1
ATOM 874 O O . THR A 1 111 ? -19.531 5.027 15.539 1 98.5 111 THR A O 1
ATOM 877 N N . ASP A 1 112 ? -19.484 4.266 13.469 1 98 112 ASP A N 1
ATOM 878 C CA . ASP A 1 112 ? -19.781 5.543 12.844 1 98 112 ASP A CA 1
ATOM 879 C C . ASP A 1 112 ? -21.188 6.031 13.234 1 98 112 ASP A C 1
ATOM 881 O O . ASP A 1 112 ? -22.094 5.227 13.43 1 98 112 ASP A O 1
ATOM 885 N N . GLY A 1 113 ? -21.391 7.316 13.328 1 97.69 113 GLY A N 1
ATOM 886 C CA . GLY A 1 113 ? -22.656 7.902 13.773 1 97.69 113 GLY A CA 1
ATOM 887 C C . GLY A 1 113 ? -23.672 8.047 12.656 1 97.69 113 GLY A C 1
ATOM 888 O O . GLY A 1 113 ? -24.797 8.492 12.891 1 97.69 113 GLY A O 1
ATOM 889 N N . GLY A 1 114 ? -23.344 7.68 11.43 1 97.62 114 GLY A N 1
ATOM 890 C CA . GLY A 1 114 ? -24.266 7.766 10.305 1 97.62 114 GLY A CA 1
ATOM 891 C C . GLY A 1 114 ? -25.359 6.727 10.367 1 97.62 114 GLY A C 1
ATOM 892 O O . GLY A 1 114 ? -25.453 5.961 11.328 1 97.62 114 GLY A O 1
ATOM 893 N N . SER A 1 115 ? -26.234 6.695 9.359 1 98.19 115 SER A N 1
ATOM 894 C CA . SER A 1 115 ? -27.453 5.879 9.344 1 98.19 115 SER A CA 1
ATOM 895 C C . SER A 1 115 ? -27.109 4.391 9.281 1 98.19 115 SER A C 1
ATOM 897 O O . SER A 1 115 ? -27.859 3.561 9.805 1 98.19 115 SER A O 1
ATOM 899 N N . GLU A 1 116 ? -25.969 4.09 8.664 1 97.81 116 GLU A N 1
ATOM 900 C CA . GLU A 1 116 ? -25.609 2.682 8.516 1 97.81 116 GLU A CA 1
ATOM 901 C C . GLU A 1 116 ? -24.891 2.162 9.758 1 97.81 116 GLU A C 1
ATOM 903 O O . GLU A 1 116 ? -24.734 0.951 9.93 1 97.81 116 GLU A O 1
ATOM 908 N N . ARG A 1 117 ? -24.406 3.049 10.578 1 97.94 117 ARG A N 1
ATOM 909 C CA . ARG A 1 117 ? -23.703 2.656 11.789 1 97.94 117 ARG A CA 1
ATOM 910 C C . ARG A 1 117 ? -22.562 1.683 11.469 1 97.94 117 ARG A C 1
ATOM 912 O O . ARG A 1 117 ? -22.469 0.625 12.094 1 97.94 117 ARG A O 1
ATOM 919 N N . ARG A 1 118 ? -21.734 2.033 10.492 1 97.38 118 ARG A N 1
ATOM 920 C CA . ARG A 1 118 ? -20.641 1.172 10.062 1 97.38 118 ARG A CA 1
ATOM 921 C C . ARG A 1 118 ? -19.641 0.946 11.195 1 97.38 118 ARG A C 1
ATOM 923 O O . ARG A 1 118 ? -19.375 1.855 11.984 1 97.38 118 ARG A O 1
ATOM 930 N N . ASN A 1 119 ? -19.172 -0.261 11.266 1 97.62 119 ASN A N 1
ATOM 931 C CA . ASN A 1 119 ? -18.125 -0.608 12.219 1 97.62 119 ASN A CA 1
ATOM 932 C C . ASN A 1 119 ? -16.75 -0.587 11.562 1 97.62 119 ASN A C 1
ATOM 934 O O . ASN A 1 119 ? -16.547 -1.15 10.484 1 97.62 119 ASN A O 1
ATOM 938 N N . LEU A 1 120 ? -15.859 0.082 12.125 1 98.31 120 LEU A N 1
ATOM 939 C CA . LEU A 1 120 ? -14.445 0.111 11.75 1 98.31 120 LEU A CA 1
ATOM 940 C C . LEU A 1 120 ? -13.57 -0.365 12.906 1 98.31 120 LEU A C 1
ATOM 942 O O . LEU A 1 120 ? -13.836 -0.033 14.07 1 98.31 120 LEU A O 1
ATOM 946 N N . TYR A 1 121 ? -12.602 -1.171 12.664 1 98.5 121 TYR A N 1
ATOM 947 C CA . TYR A 1 121 ? -11.688 -1.662 13.688 1 98.5 121 TYR A CA 1
ATOM 948 C C . TYR A 1 121 ? -10.344 -0.938 13.602 1 98.5 121 TYR A C 1
ATOM 950 O O . TYR A 1 121 ? -9.578 -1.14 12.664 1 98.5 121 TYR A O 1
ATOM 958 N N . ILE A 1 122 ? -10.07 -0.176 14.617 1 98.88 122 ILE A N 1
ATOM 959 C CA . ILE A 1 122 ? -8.891 0.689 14.641 1 98.88 122 ILE A CA 1
ATOM 960 C C . ILE A 1 122 ? -7.75 -0.011 15.367 1 98.88 122 ILE A C 1
ATOM 962 O O . ILE A 1 122 ? -7.918 -0.478 16.5 1 98.88 122 ILE A O 1
ATOM 966 N N . HIS A 1 123 ? -6.621 -0.074 14.703 1 98.88 123 HIS A N 1
ATOM 967 C CA . HIS A 1 123 ? -5.426 -0.695 15.266 1 98.88 123 HIS A CA 1
ATOM 968 C C . HIS A 1 123 ? -4.371 0.351 15.609 1 98.88 123 HIS A C 1
ATOM 970 O O . HIS A 1 123 ? -4.137 1.281 14.836 1 98.88 123 HIS A O 1
ATOM 976 N N . ARG A 1 124 ? -3.713 0.23 16.812 1 98.88 124 ARG A N 1
ATOM 977 C CA . ARG A 1 124 ? -2.646 1.128 17.25 1 98.88 124 ARG A CA 1
ATOM 978 C C . ARG A 1 124 ? -1.495 0.349 17.875 1 98.88 124 ARG A C 1
ATOM 980 O O . ARG A 1 124 ? -1.713 -0.502 18.734 1 98.88 124 ARG A O 1
ATOM 987 N N . VAL A 1 125 ? -0.315 0.609 17.406 1 98.94 125 VAL A N 1
ATOM 988 C CA . VAL A 1 125 ? 0.906 0.047 17.969 1 98.94 125 VAL A CA 1
ATOM 989 C C . VAL A 1 125 ? 1.947 1.148 18.156 1 98.94 125 VAL A C 1
ATOM 991 O O . VAL A 1 125 ? 2.299 1.842 17.188 1 98.94 125 VAL A O 1
ATOM 994 N N . THR A 1 126 ? 2.422 1.347 19.328 1 98.81 126 THR A N 1
ATOM 995 C CA . THR A 1 126 ? 3.516 2.281 19.562 1 98.81 126 THR A CA 1
ATOM 996 C C . THR A 1 126 ? 4.852 1.545 19.641 1 98.81 126 THR A C 1
ATOM 998 O O . THR A 1 126 ? 5.059 0.707 20.516 1 98.81 126 THR A O 1
ATOM 1001 N N . LEU A 1 127 ? 5.668 1.821 18.703 1 98.81 127 LEU A N 1
ATOM 1002 C CA . LEU A 1 127 ? 7.031 1.303 18.719 1 98.81 127 LEU A CA 1
ATOM 1003 C C . LEU A 1 127 ? 7.898 2.064 19.719 1 98.81 127 LEU A C 1
ATOM 1005 O O . LEU A 1 127 ? 7.883 3.297 19.734 1 98.81 127 LEU A O 1
ATOM 1009 N N . LYS A 1 128 ? 8.656 1.397 20.5 1 97.88 128 LYS A N 1
ATOM 1010 C CA . LYS A 1 128 ? 9.484 2.004 21.547 1 97.88 128 LYS A CA 1
ATOM 1011 C C . LYS A 1 128 ? 10.961 1.64 21.344 1 97.88 128 LYS A C 1
ATOM 1013 O O . LYS A 1 128 ? 11.289 0.772 20.531 1 97.88 128 LYS A O 1
ATOM 1018 N N . ASN A 1 129 ? 11.82 2.357 21.984 1 98 129 ASN A N 1
ATOM 1019 C CA . ASN A 1 129 ? 13.258 2.139 21.984 1 98 129 ASN A CA 1
ATOM 1020 C C . ASN A 1 129 ? 13.836 2.203 20.578 1 98 129 ASN A C 1
ATOM 1022 O O . ASN A 1 129 ? 14.688 1.392 20.219 1 98 129 ASN A O 1
ATOM 1026 N N . LEU A 1 130 ? 13.297 3.049 19.797 1 98.44 130 LEU A N 1
ATOM 1027 C CA . LEU A 1 130 ? 13.875 3.305 18.484 1 98.44 130 LEU A CA 1
ATOM 1028 C C . LEU A 1 130 ? 15.195 4.055 18.609 1 98.44 130 LEU A C 1
ATOM 1030 O O . LEU A 1 130 ? 15.359 4.895 19.5 1 98.44 130 LEU A O 1
ATOM 1034 N N . LYS A 1 131 ? 16.109 3.725 17.828 1 98 131 LYS A N 1
ATOM 1035 C CA . LYS A 1 131 ? 17.344 4.5 17.75 1 98 131 LYS A CA 1
ATOM 1036 C C . LYS A 1 131 ? 17.141 5.777 16.938 1 98 131 LYS A C 1
ATOM 1038 O O . LYS A 1 131 ? 16.859 5.723 15.742 1 98 131 LYS A O 1
ATOM 1043 N N . PRO A 1 132 ? 17.344 6.945 17.547 1 97.88 132 PRO A N 1
ATOM 1044 C CA . PRO A 1 132 ? 17.125 8.203 16.828 1 97.88 132 PRO A CA 1
ATOM 1045 C C . PRO A 1 132 ? 17.922 8.289 15.531 1 97.88 132 PRO A C 1
ATOM 1047 O O . PRO A 1 132 ? 19.109 7.941 15.516 1 97.88 132 PRO A O 1
ATOM 1050 N N . GLY A 1 133 ? 17.266 8.672 14.492 1 96.19 133 GLY A N 1
ATOM 1051 C CA . GLY A 1 133 ? 17.922 8.906 13.219 1 96.19 133 GLY A CA 1
ATOM 1052 C C . GLY A 1 133 ? 17.969 7.668 12.336 1 96.19 133 GLY A C 1
ATOM 1053 O O . GLY A 1 133 ? 18.25 7.758 11.141 1 96.19 133 GLY A O 1
ATOM 1054 N N . PHE A 1 134 ? 17.703 6.535 12.891 1 96.06 134 PHE A N 1
ATOM 1055 C CA . PHE A 1 134 ? 17.766 5.293 12.125 1 96.06 134 PHE A CA 1
ATOM 1056 C C . PHE A 1 134 ? 16.531 5.125 11.266 1 96.06 134 PHE A C 1
ATOM 1058 O O . PHE A 1 134 ? 15.43 5.523 11.664 1 96.06 134 PHE A O 1
ATOM 1065 N N . VAL A 1 135 ? 16.703 4.52 10.094 1 96 135 VAL A N 1
ATOM 1066 C CA . VAL A 1 135 ? 15.594 4.207 9.195 1 96 135 VAL A CA 1
ATOM 1067 C C . VAL A 1 135 ? 15.102 2.789 9.461 1 96 135 VAL A C 1
ATOM 1069 O O . VAL A 1 135 ? 15.891 1.841 9.477 1 96 135 VAL A O 1
ATOM 1072 N N . TYR A 1 136 ? 13.852 2.605 9.656 1 97.12 136 TYR A N 1
ATOM 1073 C CA . TYR A 1 136 ? 13.203 1.315 9.867 1 97.12 136 TYR A CA 1
ATOM 1074 C C . TYR A 1 136 ? 12.211 1.015 8.75 1 97.12 136 TYR A C 1
ATOM 1076 O O . TYR A 1 136 ? 11.438 1.887 8.352 1 97.12 136 TYR A O 1
ATOM 1084 N N . TYR A 1 137 ? 12.273 -0.183 8.234 1 97.44 137 TYR A N 1
ATOM 1085 C CA . TYR A 1 137 ? 11.234 -0.717 7.367 1 97.44 137 TYR A CA 1
ATOM 1086 C C . TYR A 1 137 ? 10.211 -1.515 8.172 1 97.44 137 TYR A C 1
ATOM 1088 O O . TYR A 1 137 ? 10.57 -2.225 9.109 1 97.44 137 TYR A O 1
ATOM 1096 N N . TYR A 1 138 ? 8.914 -1.356 7.762 1 98.62 138 TYR A N 1
ATOM 1097 C CA . TYR A 1 138 ? 7.906 -1.992 8.609 1 98.62 138 TYR A CA 1
ATOM 1098 C C . TYR A 1 138 ? 6.676 -2.381 7.797 1 98.62 138 TYR A C 1
ATOM 1100 O O . TYR A 1 138 ? 6.434 -1.824 6.723 1 98.62 138 TYR A O 1
ATOM 1108 N N . HIS A 1 139 ? 5.973 -3.391 8.242 1 98.75 139 HIS A N 1
ATOM 1109 C CA . HIS A 1 139 ? 4.594 -3.67 7.855 1 98.75 139 HIS A CA 1
ATOM 1110 C C . HIS A 1 139 ? 3.725 -3.943 9.078 1 98.75 139 HIS A C 1
ATOM 1112 O O . HIS A 1 139 ? 4.242 -4.145 10.18 1 98.75 139 HIS A O 1
ATOM 1118 N N . CYS A 1 140 ? 2.436 -3.832 8.961 1 98.94 140 CYS A N 1
ATOM 1119 C CA . CYS A 1 140 ? 1.515 -4.016 10.078 1 98.94 140 CYS A CA 1
ATOM 1120 C C . CYS A 1 140 ? 0.353 -4.922 9.68 1 98.94 140 CYS A C 1
ATOM 1122 O O . CYS A 1 140 ? 0.031 -5.043 8.5 1 98.94 140 CYS A O 1
ATOM 1124 N N . GLY A 1 141 ? -0.206 -5.582 10.609 1 98.31 141 GLY A N 1
ATOM 1125 C CA . GLY A 1 141 ? -1.321 -6.48 10.352 1 98.31 141 GLY A CA 1
ATOM 1126 C C . GLY A 1 141 ? -1.447 -7.59 11.383 1 98.31 141 GLY A C 1
ATOM 1127 O O . GLY A 1 141 ? -1.346 -7.34 12.586 1 98.31 141 GLY A O 1
ATOM 1128 N N . ASP A 1 142 ? -1.797 -8.688 10.891 1 96.62 142 ASP A N 1
ATOM 1129 C CA . ASP A 1 142 ? -2.043 -9.914 11.648 1 96.62 142 ASP A CA 1
ATOM 1130 C C . ASP A 1 142 ? -1.392 -11.117 10.969 1 96.62 142 ASP A C 1
ATOM 1132 O O . ASP A 1 142 ? -1.633 -11.375 9.781 1 96.62 142 ASP A O 1
ATOM 1136 N N . PRO A 1 143 ? -0.583 -11.875 11.672 1 92.88 143 PRO A N 1
ATOM 1137 C CA . PRO A 1 143 ? 0.132 -13 11.07 1 92.88 143 PRO A CA 1
ATOM 1138 C C . PRO A 1 143 ? -0.808 -14.047 10.477 1 92.88 143 PRO A C 1
ATOM 1140 O O . PRO A 1 143 ? -0.403 -14.82 9.609 1 92.88 143 PRO A O 1
ATOM 1143 N N . ASP A 1 144 ? -2.053 -13.984 10.891 1 90.69 144 ASP A N 1
ATOM 1144 C CA . ASP A 1 144 ? -2.98 -15 10.406 1 90.69 144 ASP A CA 1
ATOM 1145 C C . ASP A 1 144 ? -3.877 -14.445 9.297 1 90.69 144 ASP A C 1
ATOM 1147 O O . ASP A 1 144 ? -4.473 -15.203 8.531 1 90.69 144 ASP A O 1
ATOM 1151 N N . TRP A 1 145 ? -3.914 -13.086 9.195 1 91.75 145 TRP A N 1
ATOM 1152 C CA . TRP A 1 145 ? -4.992 -12.586 8.352 1 91.75 145 TRP A CA 1
ATOM 1153 C C . TRP A 1 145 ? -4.453 -11.641 7.281 1 91.75 145 TRP A C 1
ATOM 1155 O O . TRP A 1 145 ? -5.148 -11.328 6.316 1 91.75 145 TRP A O 1
ATOM 1165 N N . GLY A 1 146 ? -3.24 -11.133 7.531 1 95.19 146 GLY A N 1
ATOM 1166 C CA . GLY A 1 146 ? -2.684 -10.336 6.445 1 95.19 146 GLY A CA 1
ATOM 1167 C C . GLY A 1 146 ? -1.732 -9.258 6.922 1 95.19 146 GLY A C 1
ATOM 1168 O O . GLY A 1 146 ? -1.856 -8.766 8.047 1 95.19 146 GLY A O 1
ATOM 1169 N N . TRP A 1 147 ? -0.824 -8.891 6.008 1 97.75 147 TRP A N 1
ATOM 1170 C CA . TRP A 1 147 ? 0.163 -7.844 6.25 1 97.75 147 TRP A CA 1
ATOM 1171 C C . TRP A 1 147 ? 0.053 -6.734 5.207 1 97.75 147 TRP A C 1
ATOM 1173 O O . TRP A 1 147 ? -0.222 -7.004 4.035 1 97.75 147 TRP A O 1
ATOM 1183 N N . SER A 1 148 ? 0.33 -5.551 5.621 1 98.69 148 SER A N 1
ATOM 1184 C CA . SER A 1 148 ? 0.372 -4.395 4.73 1 98.69 148 SER A CA 1
ATOM 1185 C C . SER A 1 148 ? 1.598 -4.441 3.824 1 98.69 148 SER A C 1
ATOM 1187 O O . SER A 1 148 ? 2.457 -5.312 3.977 1 98.69 148 SER A O 1
ATOM 1189 N N . ALA A 1 149 ? 1.609 -3.521 2.861 1 98.38 149 ALA A N 1
ATOM 1190 C CA . ALA A 1 149 ? 2.857 -3.201 2.172 1 98.38 149 ALA A CA 1
ATOM 1191 C C . ALA A 1 149 ? 3.961 -2.854 3.168 1 98.38 149 ALA A C 1
ATOM 1193 O O . ALA A 1 149 ? 3.682 -2.553 4.332 1 98.38 149 ALA A O 1
ATOM 1194 N N . VAL A 1 150 ? 5.172 -2.938 2.691 1 98.19 150 VAL A N 1
ATOM 1195 C CA . VAL A 1 150 ? 6.297 -2.516 3.518 1 98.19 150 VAL A CA 1
ATOM 1196 C C . VAL A 1 150 ? 6.547 -1.021 3.332 1 98.19 150 VAL A C 1
ATOM 1198 O O . VAL A 1 150 ? 6.746 -0.552 2.209 1 98.19 150 VAL A O 1
ATOM 1201 N N . TYR A 1 151 ? 6.484 -0.309 4.379 1 98.25 151 TYR A N 1
ATOM 1202 C CA . TYR A 1 151 ? 6.832 1.107 4.414 1 98.25 151 TYR A CA 1
ATOM 1203 C C . TYR A 1 151 ? 8.133 1.331 5.18 1 98.25 151 TYR A C 1
ATOM 1205 O O . TYR A 1 151 ? 8.711 0.387 5.723 1 98.25 151 TYR A O 1
ATOM 1213 N N . TRP A 1 152 ? 8.648 2.58 5.148 1 97.56 152 TRP A N 1
ATOM 1214 C CA . TRP A 1 152 ? 9.789 2.939 5.988 1 97.56 152 TRP A CA 1
ATOM 1215 C C . TRP A 1 152 ? 9.57 4.301 6.645 1 97.56 152 TRP A C 1
ATOM 1217 O O . TRP A 1 152 ? 8.742 5.086 6.195 1 97.56 152 TRP A O 1
ATOM 1227 N N . PHE A 1 153 ? 10.219 4.48 7.703 1 97.56 153 PHE A N 1
ATOM 1228 C CA . PHE A 1 153 ? 10.297 5.785 8.352 1 97.56 153 PHE A CA 1
ATOM 1229 C C . PHE A 1 153 ? 11.648 5.984 9.016 1 97.56 153 PHE A C 1
ATOM 1231 O O . PHE A 1 153 ? 12.359 5.016 9.305 1 97.56 153 PHE A O 1
ATOM 1238 N N . GLN A 1 154 ? 12.031 7.188 9.188 1 97.12 154 GLN A N 1
ATOM 1239 C CA . GLN A 1 154 ? 13.188 7.539 10 1 97.12 154 GLN A CA 1
ATOM 1240 C C . GLN A 1 154 ? 12.773 7.965 11.406 1 97.12 154 GLN A C 1
ATOM 1242 O O . GLN A 1 154 ? 11.953 8.875 11.562 1 97.12 154 GLN A O 1
ATOM 1247 N N . ALA A 1 155 ? 13.32 7.277 12.367 1 97.5 155 ALA A N 1
ATOM 1248 C CA . ALA A 1 155 ? 13.109 7.75 13.734 1 97.5 155 ALA A CA 1
ATOM 1249 C C . ALA A 1 155 ? 13.617 9.18 13.906 1 97.5 155 ALA A C 1
ATOM 1251 O O . ALA A 1 155 ? 14.656 9.547 13.352 1 97.5 155 ALA A O 1
ATOM 1252 N N . THR A 1 156 ? 12.875 9.898 14.719 1 97.56 156 THR A N 1
ATOM 1253 C CA . THR A 1 156 ? 13.219 11.305 14.883 1 97.56 156 THR A CA 1
ATOM 1254 C C . THR A 1 156 ? 14.664 11.461 15.328 1 97.56 156 THR A C 1
ATOM 1256 O O . THR A 1 156 ? 15.102 10.812 16.281 1 97.56 156 THR A O 1
ATOM 1259 N N . ARG A 1 157 ? 15.367 12.344 14.625 1 96.94 157 ARG A N 1
ATOM 1260 C CA . ARG A 1 157 ? 16.75 12.625 14.992 1 96.94 157 ARG A CA 1
ATOM 1261 C C . ARG A 1 157 ? 16.812 13.461 16.266 1 96.94 157 ARG A C 1
ATOM 1263 O O . ARG A 1 157 ? 15.914 14.242 16.547 1 96.94 157 ARG A O 1
ATOM 1270 N N . ASN A 1 158 ? 17.938 13.32 16.984 1 95.12 158 ASN A N 1
ATOM 1271 C CA . ASN A 1 158 ? 18.125 14.125 18.172 1 95.12 158 ASN A CA 1
ATOM 1272 C C . ASN A 1 158 ? 19.531 14.711 18.25 1 95.12 158 ASN A C 1
ATOM 1274 O O . ASN A 1 158 ? 19.969 15.148 19.312 1 95.12 158 ASN A O 1
ATOM 1278 N N . ASP A 1 159 ? 20.156 14.695 17.172 1 94.25 159 ASP A N 1
ATOM 1279 C CA . ASP A 1 159 ? 21.5 15.281 17.125 1 94.25 159 ASP A CA 1
ATOM 1280 C C . ASP A 1 159 ? 21.422 16.797 17.016 1 94.25 159 ASP A C 1
ATOM 1282 O O . ASP A 1 159 ? 20.422 17.344 16.547 1 94.25 159 ASP A O 1
ATOM 1286 N N . ALA A 1 160 ? 22.438 17.469 17.359 1 90.25 160 ALA A N 1
ATOM 1287 C CA . ALA A 1 160 ? 22.469 18.922 17.484 1 90.25 160 ALA A CA 1
ATOM 1288 C C . ALA A 1 160 ? 22.406 19.594 16.109 1 90.25 160 ALA A C 1
ATOM 1290 O O . ALA A 1 160 ? 22.094 20.781 16.016 1 90.25 160 ALA A O 1
ATOM 1291 N N . THR A 1 161 ? 22.672 18.875 15.086 1 93.56 161 THR A N 1
ATOM 1292 C CA . THR A 1 161 ? 22.719 19.469 13.758 1 93.56 161 THR A CA 1
ATOM 1293 C C . THR A 1 161 ? 21.422 19.188 12.992 1 93.56 161 THR A C 1
ATOM 1295 O O . THR A 1 161 ? 21.312 19.516 11.812 1 93.56 161 THR A O 1
ATOM 1298 N N . PHE A 1 162 ? 20.516 18.562 13.688 1 96.38 162 PHE A N 1
ATOM 1299 C CA . PHE A 1 162 ? 19.266 18.188 13.039 1 96.38 162 PHE A CA 1
ATOM 1300 C C . PHE A 1 162 ? 18.547 19.422 12.508 1 96.38 162 PHE A C 1
ATOM 1302 O O . PHE A 1 162 ? 18.234 20.344 13.258 1 96.38 162 PHE A O 1
ATOM 1309 N N . ASP A 1 163 ? 18.312 19.484 11.156 1 97.56 163 ASP A N 1
ATOM 1310 C CA . ASP A 1 163 ? 17.594 20.531 10.438 1 97.56 163 ASP A CA 1
ATOM 1311 C C . ASP A 1 163 ? 16.297 20 9.836 1 97.56 163 ASP A C 1
ATOM 1313 O O . ASP A 1 163 ? 16.203 19.812 8.617 1 97.56 163 ASP A O 1
ATOM 1317 N N . PRO A 1 164 ? 15.25 19.906 10.625 1 98.06 164 PRO A N 1
ATOM 1318 C CA . PRO A 1 164 ? 14.023 19.25 10.172 1 98.06 164 PRO A CA 1
ATOM 1319 C C . PRO A 1 164 ? 13.32 20.016 9.055 1 98.06 164 PRO A C 1
ATOM 1321 O O . PRO A 1 164 ? 13.43 21.234 8.977 1 98.06 164 PRO A O 1
ATOM 1324 N N . ARG A 1 165 ? 12.602 19.297 8.242 1 98.5 165 ARG A N 1
ATOM 1325 C CA . ARG A 1 165 ? 11.789 19.797 7.137 1 98.5 165 ARG A CA 1
ATOM 1326 C C . ARG A 1 165 ? 10.336 19.359 7.277 1 98.5 165 ARG A C 1
ATOM 1328 O O . ARG A 1 165 ? 10.07 18.172 7.527 1 98.5 165 ARG A O 1
ATOM 1335 N N . PHE A 1 166 ? 9.414 20.344 7.105 1 98.81 166 PHE A N 1
ATOM 1336 C CA . PHE A 1 166 ? 7.992 20.078 7.262 1 98.81 166 PHE A CA 1
ATOM 1337 C C . PHE A 1 166 ? 7.227 20.438 5.992 1 98.81 166 PHE A C 1
ATOM 1339 O O . PHE A 1 166 ? 7.641 21.328 5.246 1 98.81 166 PHE A O 1
ATOM 1346 N N . LEU A 1 167 ? 6.223 19.703 5.73 1 98.88 167 LEU A N 1
ATOM 1347 C CA . LEU A 1 167 ? 5.129 20.156 4.875 1 98.88 167 LEU A CA 1
ATOM 1348 C C . LEU A 1 167 ? 3.91 20.531 5.707 1 98.88 167 LEU A C 1
ATOM 1350 O O . LEU A 1 167 ? 3.48 19.766 6.574 1 98.88 167 LEU A O 1
ATOM 1354 N N . ILE A 1 168 ? 3.375 21.734 5.508 1 98.94 168 ILE A N 1
ATOM 1355 C CA . ILE A 1 168 ? 2.271 22.234 6.324 1 98.94 168 ILE A CA 1
ATOM 1356 C C . ILE A 1 168 ? 1.126 22.688 5.426 1 98.94 168 ILE A C 1
ATOM 1358 O O . ILE A 1 168 ? 1.347 23.422 4.453 1 98.94 168 ILE A O 1
ATOM 1362 N N . TYR A 1 169 ? -0.012 22.281 5.68 1 98.81 169 TYR A N 1
ATOM 1363 C CA . TYR A 1 169 ? -1.214 22.703 4.973 1 98.81 169 TYR A CA 1
ATOM 1364 C C . TYR A 1 169 ? -2.467 22.375 5.777 1 98.81 169 TYR A C 1
ATOM 1366 O O . TYR A 1 169 ? -2.426 21.547 6.695 1 98.81 169 TYR A O 1
ATOM 1374 N N . GLY A 1 170 ? -3.533 23.109 5.578 1 98.62 170 GLY A N 1
ATOM 1375 C CA . GLY A 1 170 ? -4.879 22.75 5.996 1 98.62 170 GLY A CA 1
ATOM 1376 C C . GLY A 1 170 ? -5.855 22.641 4.84 1 98.62 170 GLY A C 1
ATOM 1377 O O . GLY A 1 170 ? -5.527 23 3.707 1 98.62 170 GLY A O 1
ATOM 1378 N N . ASP A 1 171 ? -7.02 22 5.066 1 98.62 171 ASP A N 1
ATOM 1379 C CA . ASP A 1 171 ? -8.164 22.078 4.164 1 98.62 171 ASP A CA 1
ATOM 1380 C C . ASP A 1 171 ? -7.918 21.25 2.904 1 98.62 171 ASP A C 1
ATOM 1382 O O . ASP A 1 171 ? -8.094 21.734 1.789 1 98.62 171 ASP A O 1
ATOM 1386 N N . MET A 1 172 ? -7.602 20.031 3.047 1 98.44 172 MET A N 1
ATOM 1387 C CA . MET A 1 172 ? -7.461 19.141 1.897 1 98.44 172 MET A CA 1
ATOM 1388 C C . MET A 1 172 ? -8.617 18.141 1.834 1 98.44 172 MET A C 1
ATOM 1390 O O . MET A 1 172 ? -8.945 17.5 2.834 1 98.44 172 MET A O 1
ATOM 1394 N N . GLY A 1 173 ? -9.18 18.062 0.63 1 97.81 173 GLY A N 1
ATOM 1395 C CA . GLY A 1 173 ? -10.328 17.188 0.459 1 97.81 173 GLY A CA 1
ATOM 1396 C C . GLY A 1 173 ? -10.008 15.914 -0.287 1 97.81 173 GLY A C 1
ATOM 1397 O O . GLY A 1 173 ? -8.961 15.812 -0.932 1 97.81 173 GLY A O 1
ATOM 1398 N N . ASN A 1 174 ? -10.93 14.914 -0.073 1 96.81 174 ASN A N 1
ATOM 1399 C CA . ASN A 1 174 ? -10.914 13.742 -0.935 1 96.81 174 ASN A CA 1
ATOM 1400 C C . ASN A 1 174 ? -11.102 14.117 -2.4 1 96.81 174 ASN A C 1
ATOM 1402 O O . ASN A 1 174 ? -10.422 13.586 -3.277 1 96.81 174 ASN A O 1
ATOM 1406 N N . LYS A 1 175 ? -12.055 14.977 -2.611 1 94.88 175 LYS A N 1
ATOM 1407 C CA . LYS A 1 175 ? -12.305 15.547 -3.932 1 94.88 175 LYS A CA 1
ATOM 1408 C C . LYS A 1 175 ? -11.578 16.875 -4.105 1 94.88 175 LYS A C 1
ATOM 1410 O O . LYS A 1 175 ? -11.539 17.688 -3.18 1 94.88 175 LYS A O 1
ATOM 1415 N N . ASN A 1 176 ? -10.969 16.984 -5.23 1 94.62 176 ASN A N 1
ATOM 1416 C CA . ASN A 1 176 ? -10.242 18.203 -5.586 1 94.62 176 ASN A CA 1
ATOM 1417 C C . ASN A 1 176 ? -9.031 18.406 -4.688 1 94.62 176 ASN A C 1
ATOM 1419 O O . ASN A 1 176 ? -8.672 19.547 -4.379 1 94.62 176 ASN A O 1
ATOM 1423 N N . GLY A 1 177 ? -8.531 17.328 -4.113 1 95.44 177 GLY A N 1
ATOM 1424 C CA . GLY A 1 177 ? -7.25 17.422 -3.424 1 95.44 177 GLY A CA 1
ATOM 1425 C C . GLY A 1 177 ? -6.074 17.609 -4.367 1 95.44 177 GLY A C 1
ATOM 1426 O O . GLY A 1 177 ? -5.273 16.688 -4.559 1 95.44 177 GLY A O 1
ATOM 1427 N N . ARG A 1 178 ? -5.844 18.75 -4.797 1 95.38 178 ARG A N 1
ATOM 1428 C CA . ARG A 1 178 ? -4.949 19.031 -5.914 1 95.38 178 ARG A CA 1
ATOM 1429 C C . ARG A 1 178 ? -3.492 18.844 -5.508 1 95.38 178 ARG A C 1
ATOM 1431 O O . ARG A 1 178 ? -2.65 18.484 -6.332 1 95.38 178 ARG A O 1
ATOM 1438 N N . ALA A 1 179 ? -3.209 19 -4.289 1 97.19 179 ALA A N 1
ATOM 1439 C CA . ALA A 1 179 ? -1.819 18.922 -3.848 1 97.19 179 ALA A CA 1
ATOM 1440 C C . ALA A 1 179 ? -1.437 17.484 -3.508 1 97.19 179 ALA A C 1
ATOM 1442 O O . ALA A 1 179 ? -0.263 17.188 -3.27 1 97.19 179 ALA A O 1
ATOM 1443 N N . LEU A 1 180 ? -2.363 16.578 -3.51 1 96.81 180 LEU A N 1
ATOM 1444 C CA . LEU A 1 180 ? -2.172 15.234 -2.992 1 96.81 180 LEU A CA 1
ATOM 1445 C C . LEU A 1 180 ? -0.984 14.555 -3.668 1 96.81 180 LEU A C 1
ATOM 1447 O O . LEU A 1 180 ? -0.075 14.07 -2.992 1 96.81 180 LEU A O 1
ATOM 1451 N N . SER A 1 181 ? -1.009 14.492 -4.988 1 95.88 181 SER A N 1
ATOM 1452 C CA . SER A 1 181 ? 0.02 13.773 -5.73 1 95.88 181 SER A CA 1
ATOM 1453 C C . SER A 1 181 ? 1.398 14.383 -5.496 1 95.88 181 SER A C 1
ATOM 1455 O O . SER A 1 181 ? 2.385 13.656 -5.355 1 95.88 181 SER A O 1
ATOM 1457 N N . THR A 1 182 ? 1.48 15.688 -5.434 1 96.38 182 THR A N 1
ATOM 1458 C CA . THR A 1 182 ? 2.742 16.375 -5.199 1 96.38 182 THR A CA 1
ATOM 1459 C C . THR A 1 182 ? 3.271 16.078 -3.799 1 96.38 182 THR A C 1
ATOM 1461 O O . THR A 1 182 ? 4.473 15.852 -3.619 1 96.38 182 THR A O 1
ATOM 1464 N N . LEU A 1 183 ? 2.398 16.078 -2.871 1 97.81 183 LEU A N 1
ATOM 1465 C CA . LEU A 1 183 ? 2.775 15.773 -1.495 1 97.81 183 LEU A CA 1
ATOM 1466 C C . LEU A 1 183 ? 3.27 14.336 -1.371 1 97.81 183 LEU A C 1
ATOM 1468 O O . LEU A 1 183 ? 4.25 14.07 -0.673 1 97.81 183 LEU A O 1
ATOM 1472 N N . GLN A 1 184 ? 2.57 13.406 -2.014 1 97.44 184 GLN A N 1
ATOM 1473 C CA . GLN A 1 184 ? 2.998 12.008 -2.027 1 97.44 184 GLN A CA 1
ATOM 1474 C C . GLN A 1 184 ? 4.418 11.875 -2.566 1 97.44 184 GLN A C 1
ATOM 1476 O O . GLN A 1 184 ? 5.262 11.219 -1.952 1 97.44 184 GLN A O 1
ATOM 1481 N N . GLU A 1 185 ? 4.688 12.523 -3.617 1 95.06 185 GLU A N 1
ATOM 1482 C CA . GLU A 1 185 ? 6.004 12.438 -4.242 1 95.06 185 GLU A CA 1
ATOM 1483 C C . GLU A 1 185 ? 7.074 13.094 -3.375 1 95.06 185 GLU A C 1
ATOM 1485 O O . GLU A 1 185 ? 8.195 12.586 -3.268 1 95.06 185 GLU A O 1
ATOM 1490 N N . GLU A 1 186 ? 6.727 14.234 -2.779 1 94.94 186 GLU A N 1
ATOM 1491 C CA . GLU A 1 186 ? 7.668 14.922 -1.902 1 94.94 186 GLU A CA 1
ATOM 1492 C C . GLU A 1 186 ? 8.148 14.008 -0.783 1 94.94 186 GLU A C 1
ATOM 1494 O O . GLU A 1 186 ? 9.352 13.945 -0.498 1 94.94 186 GLU A O 1
ATOM 1499 N N . VAL A 1 187 ? 7.266 13.336 -0.239 1 97.56 187 VAL A N 1
ATOM 1500 C CA . VAL A 1 187 ? 7.57 12.508 0.927 1 97.56 187 VAL A CA 1
ATOM 1501 C C . VAL A 1 187 ? 8.344 11.266 0.494 1 97.56 187 VAL A C 1
ATOM 1503 O O . VAL A 1 187 ? 9.227 10.789 1.215 1 97.56 187 VAL A O 1
ATOM 1506 N N . GLN A 1 188 ? 8.078 10.742 -0.679 1 97.31 188 GLN A N 1
ATOM 1507 C CA . GLN A 1 188 ? 8.688 9.5 -1.15 1 97.31 188 GLN A CA 1
ATOM 1508 C C . GLN A 1 188 ? 10.086 9.75 -1.7 1 97.31 188 GLN A C 1
ATOM 1510 O O . GLN A 1 188 ? 10.914 8.836 -1.735 1 97.31 188 GLN A O 1
ATOM 1515 N N . LYS A 1 189 ? 10.422 11 -2.07 1 93.69 189 LYS A N 1
ATOM 1516 C CA . LYS A 1 189 ? 11.656 11.289 -2.793 1 93.69 189 LYS A CA 1
ATOM 1517 C C . LYS A 1 189 ? 12.648 12.047 -1.909 1 93.69 189 LYS A C 1
ATOM 1519 O O . LYS A 1 189 ? 13.859 11.953 -2.098 1 93.69 189 LYS A O 1
ATOM 1524 N N . THR A 1 190 ? 12.078 12.852 -1.023 1 88.88 190 THR A N 1
ATOM 1525 C CA . THR A 1 190 ? 12.938 13.828 -0.362 1 88.88 190 THR A CA 1
ATOM 1526 C C . THR A 1 190 ? 12.859 13.68 1.154 1 88.88 190 THR A C 1
ATOM 1528 O O . THR A 1 190 ? 12.141 12.812 1.661 1 88.88 190 THR A O 1
ATOM 1531 N N . GLN A 1 191 ? 13.672 14.469 1.719 1 89.81 191 GLN A N 1
ATOM 1532 C CA . GLN A 1 191 ? 13.602 14.516 3.176 1 89.81 191 GLN A CA 1
ATOM 1533 C C . GLN A 1 191 ? 12.383 15.297 3.643 1 89.81 191 GLN A C 1
ATOM 1535 O O . GLN A 1 191 ? 12.273 16.5 3.383 1 89.81 191 GLN A O 1
ATOM 1540 N N . VAL A 1 192 ? 11.5 14.742 4.223 1 97.69 192 VAL A N 1
ATOM 1541 C CA . VAL A 1 192 ? 10.391 15.297 4.996 1 97.69 192 VAL A CA 1
ATOM 1542 C C . VAL A 1 192 ? 10.344 14.633 6.371 1 97.69 192 VAL A C 1
ATOM 1544 O O . VAL A 1 192 ? 10.344 13.406 6.477 1 97.69 192 VAL A O 1
ATOM 1547 N N . ASP A 1 193 ? 10.336 15.438 7.379 1 98.44 193 ASP A N 1
ATOM 1548 C CA . ASP A 1 193 ? 10.438 14.875 8.727 1 98.44 193 ASP A CA 1
ATOM 1549 C C . ASP A 1 193 ? 9.062 14.797 9.391 1 98.44 193 ASP A C 1
ATOM 1551 O O . ASP A 1 193 ? 8.875 14.039 10.336 1 98.44 193 ASP A O 1
ATOM 1555 N N . ALA A 1 194 ? 8.141 15.609 8.938 1 98.75 194 ALA A N 1
ATOM 1556 C CA . ALA A 1 194 ? 6.762 15.539 9.398 1 98.75 194 ALA A CA 1
ATOM 1557 C C . ALA A 1 194 ? 5.828 16.312 8.469 1 98.75 194 ALA A C 1
ATOM 1559 O O . ALA A 1 194 ? 6.258 17.234 7.785 1 98.75 194 ALA A O 1
ATOM 1560 N N . VAL A 1 195 ? 4.637 15.875 8.406 1 98.94 195 VAL A N 1
ATOM 1561 C CA . VAL A 1 195 ? 3.551 16.625 7.789 1 98.94 195 VAL A CA 1
ATOM 1562 C C . VAL A 1 195 ? 2.611 17.156 8.867 1 98.94 195 VAL A C 1
ATOM 1564 O O . VAL A 1 195 ? 2.195 16.422 9.758 1 98.94 195 VAL A O 1
ATOM 1567 N N . LEU A 1 196 ? 2.375 18.422 8.859 1 98.94 196 LEU A N 1
ATOM 1568 C CA . LEU A 1 196 ? 1.433 19.062 9.773 1 98.94 196 LEU A CA 1
ATOM 1569 C C . LEU A 1 196 ? 0.157 19.469 9.039 1 98.94 196 LEU A C 1
ATOM 1571 O O . LEU A 1 196 ? 0.15 20.453 8.289 1 98.94 196 LEU A O 1
ATOM 1575 N N . HIS A 1 197 ? -0.922 18.719 9.234 1 98.94 197 HIS A N 1
ATOM 1576 C CA . HIS A 1 197 ? -2.217 18.984 8.617 1 98.94 197 HIS A CA 1
ATOM 1577 C C . HIS A 1 197 ? -3.115 19.781 9.547 1 98.94 197 HIS A C 1
ATOM 1579 O O . HIS A 1 197 ? -3.736 19.234 10.453 1 98.94 197 HIS A O 1
ATOM 1585 N N . VAL A 1 198 ? -3.312 21.062 9.211 1 98.75 198 VAL A N 1
ATOM 1586 C CA . VAL A 1 198 ? -3.863 22.016 10.172 1 98.75 198 VAL A CA 1
ATOM 1587 C C . VAL A 1 198 ? -5.375 22.125 9.984 1 98.75 198 VAL A C 1
ATOM 1589 O O . VAL A 1 198 ? -5.898 23.219 9.758 1 98.75 198 VAL A O 1
ATOM 1592 N N . GLY A 1 199 ? -6.004 21.094 9.969 1 98.69 199 GLY A N 1
ATOM 1593 C CA . GLY A 1 199 ? -7.449 21.047 10.094 1 98.69 199 GLY A CA 1
ATOM 1594 C C . GLY A 1 199 ? -8.156 20.922 8.758 1 98.69 199 GLY A C 1
ATOM 1595 O O . GLY A 1 199 ? -7.605 21.281 7.715 1 98.69 199 GLY A O 1
ATOM 1596 N N . ASP A 1 200 ? -9.453 20.438 8.773 1 98.75 200 ASP A N 1
ATOM 1597 C CA . ASP A 1 200 ? -10.359 20.188 7.656 1 98.75 200 ASP A CA 1
ATOM 1598 C C . ASP A 1 200 ? -9.805 19.109 6.73 1 98.75 200 ASP A C 1
ATOM 1600 O O . ASP A 1 200 ? -9.234 19.422 5.68 1 98.75 200 ASP A O 1
ATOM 1604 N N . LEU A 1 201 ? -10.148 17.938 7.074 1 98.75 201 LEU A N 1
ATOM 1605 C CA . LEU A 1 201 ? -9.711 16.734 6.352 1 98.75 201 LEU A CA 1
ATOM 1606 C C . LEU A 1 201 ? -10.859 16.125 5.559 1 98.75 201 LEU A C 1
ATOM 1608 O O . LEU A 1 201 ? -11.992 16.094 6.031 1 98.75 201 LEU A O 1
ATOM 1612 N N . ALA A 1 202 ? -10.641 15.641 4.363 1 98.19 202 ALA A N 1
ATOM 1613 C CA . ALA A 1 202 ? -11.484 14.766 3.549 1 98.19 202 ALA A CA 1
ATOM 1614 C C . ALA A 1 202 ? -12.664 15.539 2.957 1 98.19 202 ALA A C 1
ATOM 1616 O O . ALA A 1 202 ? -13.094 15.25 1.839 1 98.19 202 ALA A O 1
ATOM 1617 N N . TYR A 1 203 ? -13.422 16.469 3.932 1 97.75 203 TYR A N 1
ATOM 1618 C CA . TYR A 1 203 ? -14.586 17.25 3.512 1 97.75 203 TYR A CA 1
ATOM 1619 C C . TYR A 1 203 ? -15.75 16.328 3.15 1 97.75 203 TYR A C 1
ATOM 1621 O O . TYR A 1 203 ? -16.219 16.328 2.012 1 97.75 203 TYR A O 1
ATOM 1629 N N . ASP A 1 204 ? -16.172 15.781 4.145 1 98 204 ASP A N 1
ATOM 1630 C CA . ASP A 1 204 ? -15.859 15.523 5.547 1 98 204 ASP A CA 1
ATOM 1631 C C . ASP A 1 204 ? -15.539 14.047 5.781 1 98 204 ASP A C 1
ATOM 1633 O O . ASP A 1 204 ? -16.031 13.18 5.055 1 98 204 ASP A O 1
ATOM 1637 N N . LEU A 1 205 ? -14.891 13.695 6.789 1 98.56 205 LEU A N 1
ATOM 1638 C CA . LEU A 1 205 ? -14.57 12.32 7.145 1 98.56 205 LEU A CA 1
ATOM 1639 C C . LEU A 1 205 ? -15.844 11.492 7.316 1 98.56 205 LEU A C 1
ATOM 1641 O O . LEU A 1 205 ? -15.875 10.32 6.949 1 98.56 205 LEU A O 1
ATOM 1645 N N . ALA A 1 206 ? -16.922 12.078 7.75 1 98.31 206 ALA A N 1
ATOM 1646 C CA . ALA A 1 206 ? -18.125 11.352 8.141 1 98.31 206 ALA A CA 1
ATOM 1647 C C . ALA A 1 206 ? -19.031 11.086 6.938 1 98.31 206 ALA A C 1
ATOM 1649 O O . ALA A 1 206 ? -19.938 10.258 7.004 1 98.31 206 ALA A O 1
ATOM 1650 N N . ASP A 1 207 ? -18.781 11.758 5.852 1 97.56 207 ASP A N 1
ATOM 1651 C CA . ASP A 1 207 ? -19.703 11.695 4.711 1 97.56 207 ASP A CA 1
ATOM 1652 C C . ASP A 1 207 ? -19.766 10.281 4.145 1 97.56 207 ASP A C 1
ATOM 1654 O O . ASP A 1 207 ? -18.766 9.578 4.082 1 97.56 207 ASP A O 1
ATOM 1658 N N . ASP A 1 208 ? -21.047 9.922 3.654 1 97.06 208 ASP A N 1
ATOM 1659 C CA . ASP A 1 208 ? -21.344 8.602 3.094 1 97.06 208 ASP A CA 1
ATOM 1660 C C . ASP A 1 208 ? -21.016 7.496 4.09 1 97.06 208 ASP A C 1
ATOM 1662 O O . ASP A 1 208 ? -20.266 6.57 3.773 1 97.06 208 ASP A O 1
ATOM 1666 N N . ASN A 1 209 ? -21.578 7.773 5.316 1 98.06 209 ASN A N 1
ATOM 1667 C CA . ASN A 1 209 ? -21.391 6.805 6.391 1 98.06 209 ASN A CA 1
ATOM 1668 C C . ASN A 1 209 ? -19.906 6.48 6.586 1 98.06 209 ASN A C 1
ATOM 1670 O O . ASN A 1 209 ? -19.531 5.312 6.668 1 98.06 209 ASN A O 1
ATOM 1674 N N . ALA A 1 210 ? -19 7.52 6.555 1 98.19 210 ALA A N 1
ATOM 1675 C CA . ALA A 1 210 ? -17.562 7.5 6.863 1 98.19 210 ALA A CA 1
ATOM 1676 C C . ALA A 1 210 ? -16.766 6.93 5.699 1 98.19 210 ALA A C 1
ATOM 1678 O O . ALA A 1 210 ? -15.539 6.805 5.789 1 98.19 210 ALA A O 1
ATOM 1679 N N . ARG A 1 211 ? -17.438 6.59 4.555 1 97.19 211 ARG A N 1
ATOM 1680 C CA . ARG A 1 211 ? -16.703 6.043 3.412 1 97.19 211 ARG A CA 1
ATOM 1681 C C . ARG A 1 211 ? -15.82 7.105 2.771 1 97.19 211 ARG A C 1
ATOM 1683 O O . ARG A 1 211 ? -14.75 6.793 2.246 1 97.19 211 ARG A O 1
ATOM 1690 N N . ARG A 1 212 ? -16.219 8.352 2.84 1 97.19 212 ARG A N 1
ATOM 1691 C CA . ARG A 1 212 ? -15.328 9.414 2.379 1 97.19 212 ARG A CA 1
ATOM 1692 C C . ARG A 1 212 ? -14.062 9.469 3.217 1 97.19 212 ARG A C 1
ATOM 1694 O O . ARG A 1 212 ? -12.969 9.664 2.684 1 97.19 212 ARG A O 1
ATOM 1701 N N . GLY A 1 213 ? -14.25 9.32 4.551 1 98.25 213 GLY A N 1
ATOM 1702 C CA . GLY A 1 213 ? -13.078 9.227 5.41 1 98.25 213 GLY A CA 1
ATOM 1703 C C . GLY A 1 213 ? -12.172 8.062 5.055 1 98.25 213 GLY A C 1
ATOM 1704 O O . GLY A 1 213 ? -10.945 8.203 5.066 1 98.25 213 GLY A O 1
ATOM 1705 N N . ASP A 1 214 ? -12.773 6.941 4.688 1 97.69 214 ASP A N 1
ATOM 1706 C CA . ASP A 1 214 ? -11.984 5.793 4.258 1 97.69 214 ASP A CA 1
ATOM 1707 C C . ASP A 1 214 ? -11.156 6.129 3.025 1 97.69 214 ASP A C 1
ATOM 1709 O O . ASP A 1 214 ? -9.953 5.84 2.98 1 97.69 214 ASP A O 1
ATOM 1713 N N . GLN A 1 215 ? -11.797 6.719 2.088 1 96.69 215 GLN A N 1
ATOM 1714 C CA . GLN A 1 215 ? -11.109 7.023 0.835 1 96.69 215 GLN A CA 1
ATOM 1715 C C . GLN A 1 215 ? -9.992 8.039 1.054 1 96.69 215 GLN A C 1
ATOM 1717 O O . GLN A 1 215 ? -8.906 7.898 0.496 1 96.69 215 GLN A O 1
ATOM 1722 N N . PHE A 1 216 ? -10.258 9 1.809 1 98.44 216 PHE A N 1
ATOM 1723 C CA . PHE A 1 216 ? -9.273 10.031 2.086 1 98.44 216 PHE A CA 1
ATOM 1724 C C . PHE A 1 216 ? -8.062 9.445 2.807 1 98.44 216 PHE A C 1
ATOM 1726 O O . PHE A 1 216 ? -6.918 9.75 2.461 1 98.44 216 PHE A O 1
ATOM 1733 N N . MET A 1 217 ? -8.305 8.617 3.818 1 98.69 217 MET A N 1
ATOM 1734 C CA . MET A 1 217 ? -7.215 8.016 4.574 1 98.69 217 MET A CA 1
ATOM 1735 C C . MET A 1 217 ? -6.383 7.094 3.689 1 98.69 217 MET A C 1
ATOM 1737 O O . MET A 1 217 ? -5.168 6.984 3.869 1 98.69 217 MET A O 1
ATOM 1741 N N . ARG A 1 218 ? -6.992 6.426 2.752 1 97.75 218 ARG A N 1
ATOM 1742 C CA . ARG A 1 218 ? -6.246 5.637 1.773 1 97.75 218 ARG A CA 1
ATOM 1743 C C . ARG A 1 218 ? -5.379 6.535 0.899 1 97.75 218 ARG A C 1
ATOM 1745 O O . ARG A 1 218 ? -4.262 6.156 0.534 1 97.75 218 ARG A O 1
ATOM 1752 N N . GLN A 1 219 ? -5.902 7.699 0.56 1 97.75 219 GLN A N 1
ATOM 1753 C CA . GLN A 1 219 ? -5.176 8.656 -0.27 1 97.75 219 GLN A CA 1
ATOM 1754 C C . GLN A 1 219 ? -3.928 9.172 0.446 1 97.75 219 GLN A C 1
ATOM 1756 O O . GLN A 1 219 ? -2.852 9.242 -0.149 1 97.75 219 GLN A O 1
ATOM 1761 N N . ILE A 1 220 ? -4.035 9.445 1.715 1 98.62 220 ILE A N 1
ATOM 1762 C CA . ILE A 1 220 ? -2.895 10.062 2.385 1 98.62 220 ILE A CA 1
ATOM 1763 C C . ILE A 1 220 ? -1.97 8.977 2.932 1 98.62 220 ILE A C 1
ATOM 1765 O O . ILE A 1 220 ? -0.868 9.273 3.402 1 98.62 220 ILE A O 1
ATOM 1769 N N . GLU A 1 221 ? -2.389 7.703 2.887 1 98.75 221 GLU A N 1
ATOM 1770 C CA . GLU A 1 221 ? -1.551 6.598 3.348 1 98.75 221 GLU A CA 1
ATOM 1771 C C . GLU A 1 221 ? -0.164 6.656 2.715 1 98.75 221 GLU A C 1
ATOM 1773 O O . GLU A 1 221 ? 0.842 6.426 3.389 1 98.75 221 GLU A O 1
ATOM 1778 N N . THR A 1 222 ? -0.057 7.027 1.448 1 98.44 222 THR A N 1
ATOM 1779 C CA . THR A 1 222 ? 1.221 7.016 0.745 1 98.44 222 THR A CA 1
ATOM 1780 C C . THR A 1 222 ? 2.008 8.289 1.026 1 98.44 222 THR A C 1
ATOM 1782 O O . THR A 1 222 ? 2.982 8.594 0.332 1 98.44 222 THR A O 1
ATOM 1785 N N . ILE A 1 223 ? 1.564 9.07 1.977 1 98.81 223 ILE A N 1
ATOM 1786 C CA . ILE A 1 223 ? 2.287 10.141 2.658 1 98.81 223 ILE A CA 1
ATOM 1787 C C . ILE A 1 223 ? 2.547 9.742 4.109 1 98.81 223 ILE A C 1
ATOM 1789 O O . ILE A 1 223 ? 3.699 9.586 4.52 1 98.81 223 ILE A O 1
ATOM 1793 N N . ALA A 1 224 ? 1.5 9.406 4.766 1 98.94 224 ALA A N 1
ATOM 1794 C CA . ALA A 1 224 ? 1.441 9.305 6.223 1 98.94 224 ALA A CA 1
ATOM 1795 C C . ALA A 1 224 ? 2.059 7.996 6.707 1 98.94 224 ALA A C 1
ATOM 1797 O O . ALA A 1 224 ? 2.334 7.836 7.898 1 98.94 224 ALA A O 1
ATOM 1798 N N . ALA A 1 225 ? 2.295 7.078 5.84 1 98.88 225 ALA A N 1
ATOM 1799 C CA . ALA A 1 225 ? 2.934 5.824 6.234 1 98.88 225 ALA A CA 1
ATOM 1800 C C . ALA A 1 225 ? 4.453 5.965 6.25 1 98.88 225 ALA A C 1
ATOM 1802 O O . ALA A 1 225 ? 5.16 5.098 6.77 1 98.88 225 ALA A O 1
ATOM 1803 N N . TYR A 1 226 ? 4.98 7.105 5.742 1 98.69 226 TYR A N 1
ATOM 1804 C CA . TYR A 1 226 ? 6.426 7.273 5.629 1 98.69 226 TYR A CA 1
ATOM 1805 C C . TYR A 1 226 ? 6.941 8.266 6.66 1 98.69 226 TYR A C 1
ATOM 1807 O O . TYR A 1 226 ? 8.109 8.227 7.043 1 98.69 226 TYR A O 1
ATOM 1815 N N . VAL A 1 227 ? 6.078 9.227 7.039 1 98.75 227 VAL A N 1
ATOM 1816 C CA . VAL A 1 227 ? 6.473 10.281 7.973 1 98.75 227 VAL A CA 1
ATOM 1817 C C . VAL A 1 227 ? 5.352 10.523 8.977 1 98.75 227 VAL A C 1
ATOM 1819 O O . VAL A 1 227 ? 4.176 10.312 8.672 1 98.75 227 VAL A O 1
ATOM 1822 N N . PRO A 1 228 ? 5.738 10.992 10.195 1 98.88 228 PRO A N 1
ATOM 1823 C CA . PRO A 1 228 ? 4.656 11.352 11.117 1 98.88 228 PRO A CA 1
ATOM 1824 C C . PRO A 1 228 ? 3.689 12.367 10.516 1 98.88 228 PRO A C 1
ATOM 1826 O O . PRO A 1 228 ? 4.117 13.391 9.961 1 98.88 228 PRO A O 1
ATOM 1829 N N . TYR A 1 229 ? 2.438 12.039 10.555 1 98.94 229 TYR A N 1
ATOM 1830 C CA . TYR A 1 229 ? 1.339 12.875 10.07 1 98.94 229 TYR A CA 1
ATOM 1831 C C . TYR A 1 229 ? 0.556 13.469 11.234 1 98.94 229 TYR A C 1
ATOM 1833 O O . TYR A 1 229 ? -0.37 12.836 11.758 1 98.94 229 TYR A O 1
ATOM 1841 N N . GLN A 1 230 ? 0.912 14.68 11.633 1 98.94 230 GLN A N 1
ATOM 1842 C CA . GLN A 1 230 ? 0.323 15.359 12.781 1 98.94 230 GLN A CA 1
ATOM 1843 C C . GLN A 1 230 ? -0.856 16.234 12.359 1 98.94 230 GLN A C 1
ATOM 1845 O O . GLN A 1 230 ? -0.738 17.047 11.438 1 98.94 230 GLN A O 1
ATOM 1850 N N . VAL A 1 231 ? -1.99 16.031 13.078 1 98.94 231 VAL A N 1
ATOM 1851 C CA . VAL A 1 231 ? -3.207 16.672 12.594 1 98.94 231 VAL A CA 1
ATOM 1852 C C . VAL A 1 231 ? -3.752 17.625 13.664 1 98.94 231 VAL A C 1
ATOM 1854 O O . VAL A 1 231 ? -3.488 17.453 14.852 1 98.94 231 VAL A O 1
ATOM 1857 N N . THR A 1 232 ? -4.391 18.641 13.219 1 98.81 232 THR A N 1
ATOM 1858 C CA . THR A 1 232 ? -5.195 19.594 13.977 1 98.81 232 THR A CA 1
ATOM 1859 C C . THR A 1 232 ? -6.656 19.531 13.539 1 98.81 232 THR A C 1
ATOM 1861 O O . THR A 1 232 ? -6.949 19.422 12.352 1 98.81 232 THR A O 1
ATOM 1864 N N . PRO A 1 233 ? -7.621 19.547 14.531 1 98.62 233 PRO A N 1
ATOM 1865 C CA . PRO A 1 233 ? -9.016 19.484 14.094 1 98.62 233 PRO A CA 1
ATOM 1866 C C . PRO A 1 233 ? -9.508 20.797 13.484 1 98.62 233 PRO A C 1
ATOM 1868 O O . PRO A 1 233 ? -9.117 21.875 13.945 1 98.62 233 PRO A O 1
ATOM 1871 N N . GLY A 1 234 ? -10.281 20.734 12.477 1 98.56 234 GLY A N 1
ATOM 1872 C CA . GLY A 1 234 ? -11.047 21.828 11.906 1 98.56 234 GLY A CA 1
ATOM 1873 C C . GLY A 1 234 ? -12.547 21.594 11.953 1 98.56 234 GLY A C 1
ATOM 1874 O O . GLY A 1 234 ? -13.008 20.641 12.578 1 98.56 234 GLY A O 1
ATOM 1875 N N . ASN A 1 235 ? -13.312 22.516 11.453 1 97.12 235 ASN A N 1
ATOM 1876 C CA . ASN A 1 235 ? -14.766 22.438 11.578 1 97.12 235 ASN A CA 1
ATOM 1877 C C . ASN A 1 235 ? -15.344 21.297 10.734 1 97.12 235 ASN A C 1
ATOM 1879 O O . ASN A 1 235 ? -16.453 20.828 11 1 97.12 235 ASN A O 1
ATOM 1883 N N . HIS A 1 236 ? -14.656 20.75 9.773 1 98.06 236 HIS A N 1
ATOM 1884 C CA . HIS A 1 236 ? -15.156 19.672 8.938 1 98.06 236 HIS A CA 1
ATOM 1885 C C . HIS A 1 236 ? -15.016 18.312 9.633 1 98.06 236 HIS A C 1
ATOM 1887 O O . HIS A 1 236 ? -15.492 17.297 9.125 1 98.06 236 HIS A O 1
ATOM 1893 N N . GLU A 1 237 ? -14.469 18.297 10.781 1 98.25 237 GLU A N 1
ATOM 1894 C CA . GLU A 1 237 ? -14.359 17.062 11.57 1 98.25 237 GLU A CA 1
ATOM 1895 C C . GLU A 1 237 ? -15.492 16.969 12.586 1 98.25 237 GLU A C 1
ATOM 1897 O O . GLU A 1 237 ? -15.594 15.977 13.32 1 98.25 237 GLU A O 1
ATOM 1902 N N . TYR A 1 238 ? -16.469 17.828 12.664 1 97.19 238 TYR A N 1
ATOM 1903 C CA . TYR A 1 238 ? -17.344 18.078 13.812 1 97.19 238 TYR A CA 1
ATOM 1904 C C . TYR A 1 238 ? -18.391 16.984 13.938 1 97.19 238 TYR A C 1
ATOM 1906 O O . TYR A 1 238 ? -19 16.812 15 1 97.19 238 TYR A O 1
ATOM 1914 N N . HIS A 1 239 ? -18.719 16.266 12.859 1 97.25 239 HIS A N 1
ATOM 1915 C CA . HIS A 1 239 ? -19.844 15.344 12.883 1 97.25 239 HIS A CA 1
ATOM 1916 C C . HIS A 1 239 ? -19.719 14.352 14.039 1 97.25 239 HIS A C 1
ATOM 1918 O O . HIS A 1 239 ? -18.641 13.828 14.297 1 97.25 239 HIS A O 1
ATOM 1924 N N . TYR A 1 240 ? -20.875 14.203 14.758 1 97 240 TYR A N 1
ATOM 1925 C CA . TYR A 1 240 ? -20.969 13.258 15.859 1 97 240 TYR A CA 1
ATOM 1926 C C . TYR A 1 240 ? -19.891 13.531 16.891 1 97 240 TYR A C 1
ATOM 1928 O O . TYR A 1 240 ? -19.219 12.602 17.359 1 97 240 TYR A O 1
ATOM 1936 N N . ASN A 1 241 ? -19.656 14.828 17.172 1 96.12 241 ASN A N 1
ATOM 1937 C CA . ASN A 1 241 ? -18.688 15.281 18.156 1 96.12 241 ASN A CA 1
ATOM 1938 C C . ASN A 1 241 ? -17.281 14.789 17.828 1 96.12 241 ASN A C 1
ATOM 1940 O O . ASN A 1 241 ? -16.609 14.18 18.672 1 96.12 241 ASN A O 1
ATOM 1944 N N . PHE A 1 242 ? -16.859 14.891 16.594 1 97.88 242 PHE A N 1
ATOM 1945 C CA . PHE A 1 242 ? -15.523 14.633 16.078 1 97.88 242 PHE A CA 1
ATOM 1946 C C . PHE A 1 242 ? -15.195 13.141 16.141 1 97.88 242 PHE A C 1
ATOM 1948 O O . PHE A 1 242 ? -14.031 12.758 16.219 1 97.88 242 PHE A O 1
ATOM 1955 N N . SER A 1 243 ? -16.141 12.273 16.156 1 98.12 243 SER A N 1
ATOM 1956 C CA . SER A 1 243 ? -15.906 10.859 16.438 1 98.12 243 SER A CA 1
ATOM 1957 C C . SER A 1 243 ? -15.031 10.211 15.375 1 98.12 243 SER A C 1
ATOM 1959 O O . SER A 1 243 ? -14.156 9.406 15.695 1 98.12 243 SER A O 1
ATOM 1961 N N . ASN A 1 244 ? -15.281 10.492 14.039 1 98.62 244 ASN A N 1
ATOM 1962 C CA . ASN A 1 244 ? -14.414 9.961 12.992 1 98.62 244 ASN A CA 1
ATOM 1963 C C . ASN A 1 244 ? -12.969 10.414 13.18 1 98.62 244 ASN A C 1
ATOM 1965 O O . ASN A 1 244 ? -12.039 9.609 13.055 1 98.62 244 ASN A O 1
ATOM 1969 N N . TYR A 1 245 ? -12.812 11.648 13.539 1 98.75 245 TYR A N 1
ATOM 1970 C CA . TYR A 1 245 ? -11.508 12.258 13.75 1 98.75 245 TYR A CA 1
ATOM 1971 C C . TYR A 1 245 ? -10.797 11.609 14.938 1 98.75 245 TYR A C 1
ATOM 1973 O O . TYR A 1 245 ? -9.633 11.211 14.82 1 98.75 245 TYR A O 1
ATOM 1981 N N . ASP A 1 246 ? -11.477 11.461 15.992 1 98.56 246 ASP A N 1
ATOM 1982 C CA . ASP A 1 246 ? -10.914 10.93 17.219 1 98.56 246 ASP A CA 1
ATOM 1983 C C . ASP A 1 246 ? -10.562 9.453 17.078 1 98.56 246 ASP A C 1
ATOM 1985 O O . ASP A 1 246 ? -9.594 8.977 17.672 1 98.56 246 ASP A O 1
ATOM 1989 N N . ALA A 1 247 ? -11.359 8.766 16.359 1 98.69 247 ALA A N 1
ATOM 1990 C CA . ALA A 1 247 ? -11.117 7.336 16.172 1 98.69 247 ALA A CA 1
ATOM 1991 C C . ALA A 1 247 ? -9.898 7.094 15.297 1 98.69 247 ALA A C 1
ATOM 1993 O O . ALA A 1 247 ? -9.109 6.184 15.555 1 98.69 247 ALA A O 1
ATOM 1994 N N . ARG A 1 248 ? -9.656 7.895 14.289 1 98.69 248 ARG A N 1
ATOM 1995 C CA . ARG A 1 248 ? -8.711 7.586 13.219 1 98.69 248 ARG A CA 1
ATOM 1996 C C . ARG A 1 248 ? -7.305 8.031 13.594 1 98.69 248 ARG A C 1
ATOM 1998 O O . ARG A 1 248 ? -6.32 7.438 13.141 1 98.69 248 ARG A O 1
ATOM 2005 N N . PHE A 1 249 ? -7.145 9.047 14.375 1 98.94 249 PHE A N 1
ATOM 2006 C CA . PHE A 1 249 ? -5.816 9.609 14.578 1 98.94 249 PHE A CA 1
ATOM 2007 C C . PHE A 1 249 ? -5.332 9.344 16 1 98.94 249 PHE A C 1
ATOM 2009 O O . PHE A 1 249 ? -6.129 9.039 16.891 1 98.94 249 PHE A O 1
ATOM 2016 N N . SER A 1 250 ? -4 9.469 16.25 1 98.88 250 SER A N 1
ATOM 2017 C CA . SER A 1 250 ? -3.357 9.086 17.5 1 98.88 250 SER A CA 1
ATOM 2018 C C . SER A 1 250 ? -2.342 10.141 17.938 1 98.88 250 SER A C 1
ATOM 2020 O O . SER A 1 250 ? -1.182 9.82 18.203 1 98.88 250 SER A O 1
ATOM 2022 N N . MET A 1 251 ? -2.785 11.32 18.156 1 98.88 251 MET A N 1
ATOM 2023 C CA . MET A 1 251 ? -1.904 12.383 18.625 1 98.88 251 MET A CA 1
ATOM 2024 C C . MET A 1 251 ? -1.618 12.227 20.109 1 98.88 251 MET A C 1
ATOM 2026 O O . MET A 1 251 ? -2.541 12.234 20.922 1 98.88 251 MET A O 1
ATOM 2030 N N . TYR A 1 252 ? -0.384 12.164 20.484 1 98.75 252 TYR A N 1
ATOM 2031 C CA . TYR A 1 252 ? -0.011 11.906 21.859 1 98.75 252 TYR A CA 1
ATOM 2032 C C . TYR A 1 252 ? 0.13 13.203 22.641 1 98.75 252 TYR A C 1
ATOM 2034 O O . TYR A 1 252 ? 0.854 14.109 22.219 1 98.75 252 TYR A O 1
ATOM 2042 N N . ASN A 1 253 ? -0.564 13.32 23.719 1 98.56 253 ASN A N 1
ATOM 2043 C CA . ASN A 1 253 ? -0.44 14.414 24.688 1 98.56 253 ASN A CA 1
ATOM 2044 C C . ASN A 1 253 ? 0.449 14.023 25.859 1 98.56 253 ASN A C 1
ATOM 2046 O O . ASN A 1 253 ? 0.041 13.242 26.719 1 98.56 253 ASN A O 1
ATOM 2050 N N . LYS A 1 254 ? 1.516 14.656 25.922 1 96.88 254 LYS A N 1
ATOM 2051 C CA . LYS A 1 254 ? 2.521 14.281 26.922 1 96.88 254 LYS A CA 1
ATOM 2052 C C . LYS A 1 254 ? 2.053 14.625 28.328 1 96.88 254 LYS A C 1
ATOM 2054 O O . LYS A 1 254 ? 2.301 13.867 29.266 1 96.88 254 LYS A O 1
ATOM 2059 N N . GLN A 1 255 ? 1.447 15.75 28.469 1 96.62 255 GLN A N 1
ATOM 2060 C CA . GLN A 1 255 ? 0.985 16.188 29.781 1 96.62 255 GLN A CA 1
ATOM 2061 C C . GLN A 1 255 ? -0.051 15.219 30.344 1 96.62 255 GLN A C 1
ATOM 2063 O O . GLN A 1 255 ? -0.011 14.883 31.531 1 96.62 255 GLN A O 1
ATOM 2068 N N . GLU A 1 256 ? -0.85 14.789 29.438 1 97.31 256 GLU A N 1
ATOM 2069 C CA . GLU A 1 256 ? -1.927 13.906 29.875 1 97.31 256 GLU A CA 1
ATOM 2070 C C . GLU A 1 256 ? -1.516 12.438 29.75 1 97.31 256 GLU A C 1
ATOM 2072 O O . GLU A 1 256 ? -2.191 11.555 30.281 1 97.31 256 GLU A O 1
ATOM 2077 N N . ARG A 1 257 ? -0.463 12.164 29.125 1 97.25 257 ARG A N 1
ATOM 2078 C CA . ARG A 1 257 ? 0.082 10.828 28.906 1 97.25 257 ARG A CA 1
ATOM 2079 C C . ARG A 1 257 ? -0.947 9.922 28.234 1 97.25 257 ARG A C 1
ATOM 2081 O O . ARG A 1 257 ? -1.154 8.789 28.672 1 97.25 257 ARG A O 1
ATOM 2088 N N . ARG A 1 258 ? -1.633 10.406 27.297 1 97.75 258 ARG A N 1
ATOM 2089 C CA . ARG A 1 258 ? -2.627 9.68 26.5 1 97.75 258 ARG A CA 1
ATOM 2090 C C . ARG A 1 258 ? -2.828 10.336 25.141 1 97.75 258 ARG A C 1
ATOM 2092 O O . ARG A 1 258 ? -2.336 11.438 24.891 1 97.75 258 ARG A O 1
ATOM 2099 N N . ILE A 1 259 ? -3.551 9.633 24.312 1 98.31 259 ILE A N 1
ATOM 2100 C CA . ILE A 1 259 ? -3.934 10.211 23.016 1 98.31 259 ILE A CA 1
ATOM 2101 C C . ILE A 1 259 ? -4.973 11.312 23.234 1 98.31 259 ILE A C 1
ATOM 2103 O O . ILE A 1 259 ? -5.965 11.102 23.938 1 98.31 259 ILE A O 1
ATOM 2107 N N . ASN A 1 260 ? -4.762 12.43 22.766 1 98.69 260 ASN A N 1
ATOM 2108 C CA . ASN A 1 260 ? -5.672 13.562 22.672 1 98.69 260 ASN A CA 1
ATOM 2109 C C . ASN A 1 260 ? -5.512 14.305 21.344 1 98.69 260 ASN A C 1
ATOM 2111 O O . ASN A 1 260 ? -4.602 15.117 21.188 1 98.69 260 ASN A O 1
ATOM 2115 N N . ASN A 1 261 ? -6.418 14.047 20.484 1 98.69 261 ASN A N 1
ATOM 2116 C CA . ASN A 1 261 ? -6.293 14.547 19.109 1 98.69 261 ASN A CA 1
ATOM 2117 C C . ASN A 1 261 ? -6.688 16.016 19.016 1 98.69 261 ASN A C 1
ATOM 2119 O O . ASN A 1 261 ? -6.473 16.656 17.984 1 98.69 261 ASN A O 1
ATOM 2123 N N . HIS A 1 262 ? -7.152 16.625 20.109 1 98.56 262 HIS A N 1
ATOM 2124 C CA . HIS A 1 262 ? -7.688 17.969 20.062 1 98.56 262 HIS A CA 1
ATOM 2125 C C . HIS A 1 262 ? -6.637 19 20.484 1 98.56 262 HIS A C 1
ATOM 2127 O O . HIS A 1 262 ? -6.672 20.141 20.031 1 98.56 262 HIS A O 1
ATOM 2133 N N . PHE A 1 263 ? -5.809 18.625 21.406 1 98.69 263 PHE A N 1
ATOM 2134 C CA . PHE A 1 263 ? -4.695 19.484 21.766 1 98.69 263 PHE A CA 1
ATOM 2135 C C . PHE A 1 263 ? -3.535 18.656 22.328 1 98.69 263 PHE A C 1
ATOM 2137 O O . PHE A 1 263 ? -3.738 17.75 23.125 1 98.69 263 PHE A O 1
ATOM 2144 N N . TYR A 1 264 ? -2.398 18.844 21.828 1 98.88 264 TYR A N 1
ATOM 2145 C CA . TYR A 1 264 ? -1.152 18.156 22.125 1 98.88 264 TYR A CA 1
ATOM 2146 C C . TYR A 1 264 ? 0.05 18.953 21.641 1 98.88 264 TYR A C 1
ATOM 2148 O O . TYR A 1 264 ? -0.106 19.969 20.969 1 98.88 264 TYR A O 1
ATOM 2156 N N . SER A 1 265 ? 1.245 18.578 22.094 1 98.81 265 SER A N 1
ATOM 2157 C CA . SER A 1 265 ? 2.475 19.234 21.641 1 98.81 265 SER A CA 1
ATOM 2158 C C . SER A 1 265 ? 3.615 18.219 21.516 1 98.81 265 SER A C 1
ATOM 2160 O O . SER A 1 265 ? 3.516 17.094 22.016 1 98.81 265 SER A O 1
ATOM 2162 N N . PHE A 1 266 ? 4.605 18.594 20.766 1 98.56 266 PHE A N 1
ATOM 2163 C CA . PHE A 1 266 ? 5.773 17.75 20.531 1 98.56 266 PHE A CA 1
ATOM 2164 C C . PHE A 1 266 ? 6.965 18.578 20.094 1 98.56 266 PHE A C 1
ATOM 2166 O O . PHE A 1 266 ? 6.809 19.75 19.734 1 98.56 266 PHE A O 1
ATOM 2173 N N . ASN A 1 267 ? 8.117 18.016 20.25 1 97.81 267 ASN A N 1
ATOM 2174 C CA . ASN A 1 267 ? 9.352 18.625 19.781 1 97.81 267 ASN A CA 1
ATOM 2175 C C . ASN A 1 267 ? 9.922 17.875 18.578 1 97.81 267 ASN A C 1
ATOM 2177 O O . ASN A 1 267 ? 9.875 16.641 18.531 1 97.81 267 ASN A O 1
ATOM 2181 N N . ILE A 1 268 ? 10.375 18.625 17.609 1 98.12 268 ILE A N 1
ATOM 2182 C CA . ILE A 1 268 ? 11.211 18.109 16.531 1 98.12 268 ILE A CA 1
ATOM 2183 C C . ILE A 1 268 ? 12.398 19.047 16.312 1 98.12 268 ILE A C 1
ATOM 2185 O O . ILE A 1 268 ? 12.242 20.141 15.773 1 98.12 268 ILE A O 1
ATOM 2189 N N . GLY A 1 269 ? 13.523 18.516 16.641 1 97 269 GLY A N 1
ATOM 2190 C CA . GLY A 1 269 ? 14.68 19.406 16.578 1 97 269 GLY A CA 1
ATOM 2191 C C . GLY A 1 269 ? 14.516 20.656 17.422 1 97 269 GLY A C 1
ATOM 2192 O O . GLY A 1 269 ? 14.18 20.562 18.609 1 97 269 GLY A O 1
ATOM 2193 N N . PRO A 1 270 ? 14.805 21.812 16.797 1 97.62 270 PRO A N 1
ATOM 2194 C CA . PRO A 1 270 ? 14.789 23.031 17.609 1 97.62 270 PRO A CA 1
ATOM 2195 C C . PRO A 1 270 ? 13.406 23.688 17.672 1 97.62 270 PRO A C 1
ATOM 2197 O O . PRO A 1 270 ? 13.289 24.875 17.969 1 97.62 270 PRO A O 1
ATOM 2200 N N . VAL A 1 271 ? 12.391 22.953 17.375 1 98.25 271 VAL A N 1
ATOM 2201 C CA . VAL A 1 271 ? 11.078 23.578 17.344 1 98.25 271 VAL A CA 1
ATOM 2202 C C . VAL A 1 271 ? 10.125 22.844 18.266 1 98.25 271 VAL A C 1
ATOM 2204 O O . VAL A 1 271 ? 10.062 21.609 18.25 1 98.25 271 VAL A O 1
ATOM 2207 N N . HIS A 1 272 ? 9.492 23.578 19.141 1 98.5 272 HIS A N 1
ATOM 2208 C CA . HIS A 1 272 ? 8.336 23.109 19.891 1 98.5 272 HIS A CA 1
ATOM 2209 C C . HIS A 1 272 ? 7.035 23.422 19.172 1 98.5 272 HIS A C 1
ATOM 2211 O O . HIS A 1 272 ? 6.746 24.594 18.891 1 98.5 272 HIS A O 1
ATOM 2217 N N . ILE A 1 273 ? 6.219 22.422 18.828 1 98.88 273 ILE A N 1
ATOM 2218 C CA . ILE A 1 273 ? 5 22.609 18.047 1 98.88 273 ILE A CA 1
ATOM 2219 C C . ILE A 1 273 ? 3.785 22.266 18.922 1 98.88 273 ILE A C 1
ATOM 2221 O O . ILE A 1 273 ? 3.742 21.219 19.547 1 98.88 273 ILE A O 1
ATOM 2225 N N . VAL A 1 274 ? 2.85 23.156 18.969 1 98.88 274 VAL A N 1
ATOM 2226 C CA . VAL A 1 274 ? 1.637 23 19.766 1 98.88 274 VAL A CA 1
ATOM 2227 C C . VAL A 1 274 ? 0.413 23.016 18.859 1 98.88 274 VAL A C 1
ATOM 2229 O O . VAL A 1 274 ? 0.27 23.906 18.016 1 98.88 274 VAL A O 1
ATOM 2232 N N . SER A 1 275 ? -0.437 21.984 18.953 1 98.94 275 SER A N 1
ATOM 2233 C CA . SER A 1 275 ? -1.7 21.906 18.234 1 98.94 275 SER A CA 1
ATOM 2234 C C . SER A 1 275 ? -2.889 22.078 19.172 1 98.94 275 SER A C 1
ATOM 2236 O O . SER A 1 275 ? -2.967 21.406 20.203 1 98.94 275 SER A O 1
ATOM 2238 N N . ILE A 1 276 ? -3.773 23 18.859 1 98.81 276 ILE A N 1
ATOM 2239 C CA . ILE A 1 276 ? -4.969 23.203 19.672 1 98.81 276 ILE A CA 1
ATOM 2240 C C . ILE A 1 276 ? -6.207 23.172 18.781 1 98.81 276 ILE A C 1
ATOM 2242 O O . ILE A 1 276 ? -6.113 23.328 17.562 1 98.81 276 ILE A O 1
ATOM 2246 N N . SER A 1 277 ? -7.371 22.922 19.406 1 98.56 277 SER A N 1
ATOM 2247 C CA . SER A 1 277 ? -8.648 23 18.703 1 98.56 277 SER A CA 1
ATOM 2248 C C . SER A 1 277 ? -9.258 24.391 18.812 1 98.56 277 SER A C 1
ATOM 2250 O O . SER A 1 277 ? -9.852 24.75 19.828 1 98.56 277 SER A O 1
ATOM 2252 N N . THR A 1 278 ? -9.203 25.125 17.75 1 97.81 278 THR A N 1
ATOM 2253 C CA . THR A 1 278 ? -9.914 26.406 17.719 1 97.81 278 THR A CA 1
ATOM 2254 C C . THR A 1 278 ? -11.422 26.172 17.609 1 97.81 278 THR A C 1
ATOM 2256 O O . THR A 1 278 ? -12.211 27.094 17.859 1 97.81 278 THR A O 1
ATOM 2259 N N . GLU A 1 279 ? -11.805 24.984 17.297 1 97.19 279 GLU A N 1
ATOM 2260 C CA . GLU A 1 279 ? -13.211 24.656 17.094 1 97.19 279 GLU A CA 1
ATOM 2261 C C . GLU A 1 279 ? -13.984 24.703 18.406 1 97.19 279 GLU A C 1
ATOM 2263 O O . GLU A 1 279 ? -15.188 24.938 18.422 1 97.19 279 GLU A O 1
ATOM 2268 N N . PHE A 1 280 ? -13.336 24.516 19.547 1 95.88 280 PHE A N 1
ATOM 2269 C CA . PHE A 1 280 ? -13.984 24.609 20.859 1 95.88 280 PHE A CA 1
ATOM 2270 C C . PHE A 1 280 ? -14.625 25.984 21.047 1 95.88 280 PHE A C 1
ATOM 2272 O O . PHE A 1 280 ? -15.633 26.109 21.75 1 95.88 280 PHE A O 1
ATOM 2279 N N . TYR A 1 281 ? -14.086 27 20.391 1 94.38 281 TYR A N 1
ATOM 2280 C CA . TYR A 1 281 ? -14.562 28.375 20.547 1 94.38 281 TYR A CA 1
ATOM 2281 C C . TYR A 1 281 ? -15.836 28.609 19.75 1 94.38 281 TYR A C 1
ATOM 2283 O O . TYR A 1 281 ? -16.578 29.547 20.016 1 94.38 281 TYR A O 1
ATOM 2291 N N . TYR A 1 282 ? -16.094 27.781 18.781 1 92.44 282 TYR A N 1
ATOM 2292 C CA . TYR A 1 282 ? -17.203 28.031 17.875 1 92.44 282 TYR A CA 1
ATOM 2293 C C . TYR A 1 282 ? -18.297 26.969 18.031 1 92.44 282 TYR A C 1
ATOM 2295 O O . TYR A 1 282 ? -19.453 27.203 17.719 1 92.44 282 TYR A O 1
ATOM 2303 N N . LEU A 1 283 ? -17.859 25.766 18.453 1 90.38 283 LEU A N 1
ATOM 2304 C CA . LEU A 1 283 ? -18.812 24.656 18.594 1 90.38 283 LEU A CA 1
ATOM 2305 C C . LEU A 1 283 ? -19.188 24.453 20.047 1 90.38 283 LEU A C 1
ATOM 2307 O O . LEU A 1 283 ? -18.984 23.359 20.594 1 90.38 283 LEU A O 1
ATOM 2311 N N . LEU A 1 284 ? -19.891 25.375 20.641 1 84.12 284 LEU A N 1
ATOM 2312 C CA . LEU A 1 284 ? -20.188 25.422 22.062 1 84.12 284 LEU A CA 1
ATOM 2313 C C . LEU A 1 284 ? -21.219 24.359 22.438 1 84.12 284 LEU A C 1
ATOM 2315 O O . LEU A 1 284 ? -21.375 24.016 23.609 1 84.12 284 LEU A O 1
ATOM 2319 N N . GLN A 1 285 ? -21.859 23.922 21.453 1 81.44 285 GLN A N 1
ATOM 2320 C CA . GLN A 1 285 ? -22.859 22.906 21.688 1 81.44 285 GLN A CA 1
ATOM 2321 C C . GLN A 1 285 ? -22.25 21.641 22.266 1 81.44 285 GLN A C 1
ATOM 2323 O O . GLN A 1 285 ? -22.938 20.812 22.875 1 81.44 285 GLN A O 1
ATOM 2328 N N . PHE A 1 286 ? -20.984 21.469 22.094 1 82.94 286 PHE A N 1
ATOM 2329 C CA . PHE A 1 286 ? -20.328 20.281 22.609 1 82.94 286 PHE A CA 1
ATOM 2330 C C . PHE A 1 286 ? -19.797 20.516 24.031 1 82.94 286 PHE A C 1
ATOM 2332 O O . PHE A 1 286 ? -19.344 19.578 24.688 1 82.94 286 PHE A O 1
ATOM 2339 N N . GLY A 1 287 ? -19.766 21.797 24.484 1 82 287 GLY A N 1
ATOM 2340 C CA . GLY A 1 287 ? -19.391 22.094 25.859 1 82 287 GLY A CA 1
ATOM 2341 C C . GLY A 1 287 ? -18.5 23.312 25.984 1 82 287 GLY A C 1
ATOM 2342 O O . GLY A 1 287 ? -17.734 23.625 25.078 1 82 287 GLY A O 1
ATOM 2343 N N . TYR A 1 288 ? -18.609 23.891 27.125 1 87 288 TYR A N 1
ATOM 2344 C CA . TYR A 1 288 ? -17.812 25.078 27.406 1 87 288 TYR A CA 1
ATOM 2345 C C . TYR A 1 288 ? -16.562 24.719 28.203 1 87 288 TYR A C 1
ATOM 2347 O O . TYR A 1 288 ? -15.578 25.453 28.188 1 87 288 TYR A O 1
ATOM 2355 N N . ARG A 1 289 ? -16.656 23.656 28.828 1 91.69 289 ARG A N 1
ATOM 2356 C CA . ARG A 1 289 ? -15.562 23.25 29.703 1 91.69 289 ARG A CA 1
ATOM 2357 C C . ARG A 1 289 ? -14.297 22.953 28.906 1 91.69 289 ARG A C 1
ATOM 2359 O O . ARG A 1 289 ? -13.188 23.125 29.406 1 91.69 289 ARG A O 1
ATOM 2366 N N . GLN A 1 290 ? -14.484 22.5 27.672 1 94.25 290 GLN A N 1
ATOM 2367 C CA . GLN A 1 290 ? -13.336 22.125 26.859 1 94.25 290 GLN A CA 1
ATOM 2368 C C . GLN A 1 290 ? -12.477 23.344 26.516 1 94.25 290 GLN A C 1
ATOM 2370 O O . GLN A 1 290 ? -11.258 23.219 26.375 1 94.25 290 GLN A O 1
ATOM 2375 N N . ILE A 1 291 ? -13.062 24.531 26.469 1 94.88 291 ILE A N 1
ATOM 2376 C CA . ILE A 1 291 ? -12.312 25.75 26.188 1 94.88 291 ILE A CA 1
ATOM 2377 C C . ILE A 1 291 ? -11.336 26.016 27.344 1 94.88 291 ILE A C 1
ATOM 2379 O O . ILE A 1 291 ? -10.141 26.234 27.109 1 94.88 291 ILE A O 1
ATOM 2383 N N . LYS A 1 292 ? -11.906 26.016 28.547 1 94.62 292 LYS A N 1
ATOM 2384 C CA . LYS A 1 292 ? -11.07 26.25 29.719 1 94.62 292 LYS A CA 1
ATOM 2385 C C . LYS A 1 292 ? -10 25.172 29.875 1 94.62 292 LYS A C 1
ATOM 2387 O O . LYS A 1 292 ? -8.844 25.484 30.188 1 94.62 292 LYS A O 1
ATOM 2392 N N . SER A 1 293 ? -10.438 23.969 29.703 1 96.56 293 SER A N 1
ATOM 2393 C CA . SER A 1 293 ? -9.5 22.859 29.844 1 96.56 293 SER A CA 1
ATOM 2394 C C . SER A 1 293 ? -8.336 22.984 28.875 1 96.56 293 SER A C 1
ATOM 2396 O O . SER A 1 293 ? -7.176 22.828 29.266 1 96.56 293 SER A O 1
ATOM 2398 N N . GLN A 1 294 ? -8.617 23.234 27.641 1 97.81 294 GLN A N 1
ATOM 2399 C CA . GLN A 1 294 ? -7.57 23.422 26.641 1 97.81 294 GLN A CA 1
ATOM 2400 C C . GLN A 1 294 ? -6.711 24.641 26.969 1 97.81 294 GLN A C 1
ATOM 2402 O O . GLN A 1 294 ? -5.484 24.594 26.844 1 97.81 294 GLN A O 1
ATOM 2407 N N . TYR A 1 295 ? -7.348 25.719 27.359 1 96.88 295 TYR A N 1
ATOM 2408 C CA . TYR A 1 295 ? -6.633 26.953 27.672 1 96.88 295 TYR A CA 1
ATOM 2409 C C . TYR A 1 295 ? -5.637 26.719 28.812 1 96.88 295 TYR A C 1
ATOM 2411 O O . TYR A 1 295 ? -4.473 27.125 28.703 1 96.88 295 TYR A O 1
ATOM 2419 N N . ASP A 1 296 ? -6.109 26.125 29.875 1 97.38 296 ASP A N 1
ATOM 2420 C CA . ASP A 1 296 ? -5.242 25.844 31.016 1 97.38 296 ASP A CA 1
ATOM 2421 C C . ASP A 1 296 ? -4.086 24.938 30.625 1 97.38 296 ASP A C 1
ATOM 2423 O O . ASP A 1 296 ? -2.947 25.141 31.047 1 97.38 296 ASP A O 1
ATOM 2427 N N . TRP A 1 297 ? -4.414 23.938 29.875 1 98.62 297 TRP A N 1
ATOM 2428 C CA . TRP A 1 297 ? -3.389 23.047 29.375 1 98.62 297 TRP A CA 1
ATOM 2429 C C . TRP A 1 297 ? -2.35 23.797 28.547 1 98.62 297 TRP A C 1
ATOM 2431 O O . TRP A 1 297 ? -1.146 23.562 28.703 1 98.62 297 TRP A O 1
ATOM 2441 N N . LEU A 1 298 ? -2.789 24.641 27.641 1 98.62 298 LEU A N 1
ATOM 2442 C CA . LEU A 1 298 ? -1.916 25.422 26.766 1 98.62 298 LEU A CA 1
ATOM 2443 C C . LEU A 1 298 ? -0.985 26.297 27.594 1 98.62 298 LEU A C 1
ATOM 2445 O O . LEU A 1 298 ? 0.208 26.406 27.297 1 98.62 298 LEU A O 1
ATOM 2449 N N . VAL A 1 299 ? -1.488 26.969 28.578 1 97.75 299 VAL A N 1
ATOM 2450 C CA . VAL A 1 299 ? -0.687 27.828 29.438 1 97.75 299 VAL A CA 1
ATOM 2451 C C . VAL A 1 299 ? 0.409 27 30.109 1 97.75 299 VAL A C 1
ATOM 2453 O O . VAL A 1 299 ? 1.566 27.422 30.172 1 97.75 299 VAL A O 1
ATOM 2456 N N . ARG A 1 300 ? 0.033 25.844 30.594 1 98.44 300 ARG A N 1
ATOM 2457 C CA . ARG A 1 300 ? 1.022 24.984 31.234 1 98.44 300 ARG A CA 1
ATOM 2458 C C . ARG A 1 300 ? 2.088 24.547 30.234 1 98.44 300 ARG A C 1
ATOM 2460 O O . ARG A 1 300 ? 3.275 24.516 30.562 1 98.44 300 ARG A O 1
ATOM 2467 N N . ASP A 1 301 ? 1.653 24.203 29.125 1 98.69 301 ASP A N 1
ATOM 2468 C CA . ASP A 1 301 ? 2.57 23.734 28.094 1 98.69 301 ASP A CA 1
ATOM 2469 C C . ASP A 1 301 ? 3.564 24.828 27.703 1 98.69 301 ASP A C 1
ATOM 2471 O O . ASP A 1 301 ? 4.77 24.578 27.625 1 98.69 301 ASP A O 1
ATOM 2475 N N . LEU A 1 302 ? 3.084 26 27.422 1 98.62 302 LEU A N 1
ATOM 2476 C CA . LEU A 1 302 ? 3.932 27.109 27 1 98.62 302 LEU A CA 1
ATOM 2477 C C . LEU A 1 302 ? 4.836 27.562 28.141 1 98.62 302 LEU A C 1
ATOM 2479 O O . LEU A 1 302 ? 5.965 28 27.922 1 98.62 302 LEU A O 1
ATOM 2483 N N . THR A 1 303 ? 4.305 27.5 29.375 1 98 303 THR A N 1
ATOM 2484 C CA . THR A 1 303 ? 5.148 27.781 30.531 1 98 303 THR A CA 1
ATOM 2485 C C . THR A 1 303 ? 6.348 26.844 30.562 1 98 303 THR A C 1
ATOM 2487 O O . THR A 1 303 ? 7.484 27.281 30.766 1 98 303 THR A O 1
ATOM 2490 N N . GLU A 1 304 ? 6.055 25.609 30.359 1 98.19 304 GLU A N 1
ATOM 2491 C CA . GLU A 1 304 ? 7.129 24.625 30.344 1 98.19 304 GLU A CA 1
ATOM 2492 C C . GLU A 1 304 ? 8.102 24.875 29.188 1 98.19 304 GLU A C 1
ATOM 2494 O O . GLU A 1 304 ? 9.312 24.812 29.375 1 98.19 304 GLU A O 1
ATOM 2499 N N . ALA A 1 305 ? 7.633 25.172 28.031 1 98.06 305 ALA A N 1
ATOM 2500 C CA . ALA A 1 305 ? 8.453 25.422 26.859 1 98.06 305 ALA A CA 1
ATOM 2501 C C . ALA A 1 305 ? 9.344 26.641 27.062 1 98.06 305 ALA A C 1
ATOM 2503 O O . ALA A 1 305 ? 10.398 26.766 26.438 1 98.06 305 ALA A O 1
ATOM 2504 N N . ASN A 1 306 ? 8.93 27.547 27.969 1 97.75 306 ASN A N 1
ATOM 2505 C CA . ASN A 1 306 ? 9.641 28.797 28.156 1 97.75 306 ASN A CA 1
ATOM 2506 C C . ASN A 1 306 ? 10.617 28.719 29.328 1 97.75 306 ASN A C 1
ATOM 2508 O O . ASN A 1 306 ? 11.258 29.719 29.688 1 97.75 306 ASN A O 1
ATOM 2512 N N . LYS A 1 307 ? 10.68 27.609 29.938 1 97.94 307 LYS A N 1
ATOM 2513 C CA . LYS A 1 307 ? 11.828 27.438 30.828 1 97.94 307 LYS A CA 1
ATOM 2514 C C . LYS A 1 307 ? 13.133 27.625 30.062 1 97.94 307 LYS A C 1
ATOM 2516 O O . LYS A 1 307 ? 13.258 27.203 28.906 1 97.94 307 LYS A O 1
ATOM 2521 N N . GLN A 1 308 ? 14.102 28.188 30.703 1 96.75 308 GLN A N 1
ATOM 2522 C CA . GLN A 1 308 ? 15.352 28.562 30.047 1 96.75 308 GLN A CA 1
ATOM 2523 C C . GLN A 1 308 ? 16 27.359 29.375 1 96.75 308 GLN A C 1
ATOM 2525 O O . GLN A 1 308 ? 16.422 27.438 28.219 1 96.75 308 GLN A O 1
ATOM 2530 N N . GLU A 1 309 ? 16.062 26.281 30.062 1 97 309 GLU A N 1
ATOM 2531 C CA . GLU A 1 309 ? 16.703 25.094 29.531 1 97 309 GLU A CA 1
ATOM 2532 C C . GLU A 1 309 ? 15.969 24.562 28.297 1 97 309 GLU A C 1
ATOM 2534 O O . GLU A 1 309 ? 16.594 24.078 27.359 1 97 309 GLU A O 1
ATOM 2539 N N . ASN A 1 310 ? 14.68 24.625 28.312 1 97.25 310 ASN A N 1
ATOM 2540 C CA . ASN A 1 310 ? 13.875 24.125 27.203 1 97.25 310 ASN A CA 1
ATOM 2541 C C . ASN A 1 310 ? 13.945 25.062 26 1 97.25 310 ASN A C 1
ATOM 2543 O O . ASN A 1 310 ? 14.047 24.609 24.859 1 97.25 310 ASN A O 1
ATOM 2547 N N . ARG A 1 311 ? 13.867 26.344 26.328 1 97.25 311 ARG A N 1
ATOM 2548 C CA . ARG A 1 311 ? 13.867 27.344 25.25 1 97.25 311 ARG A CA 1
ATOM 2549 C C . ARG A 1 311 ? 15.195 27.344 24.5 1 97.25 311 ARG A C 1
ATOM 2551 O O . ARG A 1 311 ? 15.242 27.594 23.297 1 97.25 311 ARG A O 1
ATOM 2558 N N . ILE A 1 312 ? 16.266 27.016 25.203 1 96 312 ILE A N 1
ATOM 2559 C CA . ILE A 1 312 ? 17.578 26.922 24.562 1 96 312 ILE A CA 1
ATOM 2560 C C . ILE A 1 312 ? 17.594 25.75 23.594 1 96 312 ILE A C 1
ATOM 2562 O O . ILE A 1 312 ? 18.188 25.828 22.516 1 96 312 ILE A O 1
ATOM 2566 N N . GLN A 1 313 ? 16.938 24.734 23.938 1 95.94 313 GLN A N 1
ATOM 2567 C CA . GLN A 1 313 ? 16.891 23.547 23.094 1 95.94 313 GLN A CA 1
ATOM 2568 C C . GLN A 1 313 ? 15.914 23.734 21.938 1 95.94 313 GLN A C 1
ATOM 2570 O O . GLN A 1 313 ? 16.172 23.297 20.812 1 95.94 313 GLN A O 1
ATOM 2575 N N . THR A 1 314 ? 14.797 24.359 22.234 1 97.44 314 THR A N 1
ATOM 2576 C CA . THR A 1 314 ? 13.742 24.578 21.25 1 97.44 314 THR A CA 1
ATOM 2577 C C . THR A 1 314 ? 13.359 26.062 21.172 1 97.44 314 THR A C 1
ATOM 2579 O O . THR A 1 314 ? 12.266 26.438 21.609 1 97.44 314 THR A O 1
ATOM 2582 N N . PRO A 1 315 ? 14.188 26.844 20.609 1 97.94 315 PRO A N 1
ATOM 2583 C CA . PRO A 1 315 ? 13.93 28.281 20.578 1 97.94 315 PRO A CA 1
ATOM 2584 C C . PRO A 1 315 ? 12.719 28.656 19.719 1 97.94 315 PRO A C 1
ATOM 2586 O O . PRO A 1 315 ? 12.125 29.719 19.922 1 97.94 315 PRO A O 1
ATOM 2589 N N . TRP A 1 316 ? 12.398 27.844 18.734 1 98.56 316 TRP A N 1
ATOM 2590 C CA . TRP A 1 316 ? 11.234 28.125 17.891 1 98.56 316 TRP A CA 1
ATOM 2591 C C . TRP A 1 316 ? 9.969 27.516 18.5 1 98.56 316 TRP A C 1
ATOM 2593 O O . TRP A 1 316 ? 9.984 26.375 18.969 1 98.56 316 TRP A O 1
ATOM 2603 N N . ILE A 1 317 ? 8.875 28.25 18.531 1 98.81 317 ILE A N 1
ATOM 2604 C CA . ILE A 1 317 ? 7.578 27.75 18.953 1 98.81 317 ILE A CA 1
ATOM 2605 C C . ILE A 1 317 ? 6.547 27.984 17.844 1 98.81 317 ILE A C 1
ATOM 2607 O O . ILE A 1 317 ? 6.355 29.109 17.391 1 98.81 317 ILE A O 1
ATOM 2611 N N . PHE A 1 318 ? 5.941 26.906 17.359 1 98.88 318 PHE A N 1
ATOM 2612 C CA . PHE A 1 318 ? 4.824 26.922 16.406 1 98.88 318 PHE A CA 1
ATOM 2613 C C . PHE A 1 318 ? 3.51 26.641 17.125 1 98.88 318 PHE A C 1
ATOM 2615 O O . PHE A 1 318 ? 3.449 25.781 18 1 98.88 318 PHE A O 1
ATOM 2622 N N . LEU A 1 319 ? 2.525 27.406 16.844 1 98.94 319 LEU A N 1
ATOM 2623 C CA . LEU A 1 319 ? 1.154 27.125 17.25 1 98.94 319 LEU A CA 1
ATOM 2624 C C . LEU A 1 319 ? 0.286 26.781 16.047 1 98.94 319 LEU A C 1
ATOM 2626 O O . LEU A 1 319 ? 0.22 27.547 15.086 1 98.94 319 LEU A O 1
ATOM 2630 N N . LEU A 1 320 ? -0.327 25.625 16.062 1 98.94 320 LEU A N 1
ATOM 2631 C CA . LEU A 1 320 ? -1.265 25.188 15.031 1 98.94 320 LEU A CA 1
ATOM 2632 C C . LEU A 1 320 ? -2.705 25.312 15.516 1 98.94 320 LEU A C 1
ATOM 2634 O O . LEU A 1 320 ? -3.049 24.797 16.578 1 98.94 320 LEU A O 1
ATOM 2638 N N . GLY A 1 321 ? -3.492 25.984 14.891 1 98.75 321 GLY A N 1
ATOM 2639 C CA . GLY A 1 321 ? -4.93 26.141 15.062 1 98.75 321 GLY A CA 1
ATOM 2640 C C . GLY A 1 321 ? -5.668 26.391 13.766 1 98.75 321 GLY A C 1
ATOM 2641 O O . GLY A 1 321 ? -5.262 27.234 12.961 1 98.75 321 GLY A O 1
ATOM 2642 N N . HIS A 1 322 ? -6.773 25.734 13.57 1 98.69 322 HIS A N 1
ATOM 2643 C CA . HIS A 1 322 ? -7.41 25.703 12.258 1 98.69 322 HIS A CA 1
ATOM 2644 C C . HIS A 1 322 ? -7.965 27.078 11.883 1 98.69 322 HIS A C 1
ATOM 2646 O O . HIS A 1 322 ? -7.711 27.562 10.781 1 98.69 322 HIS A O 1
ATOM 2652 N N . ARG A 1 323 ? -8.719 27.734 12.742 1 97.75 323 ARG A N 1
ATOM 2653 C CA . ARG A 1 323 ? -9.273 29.047 12.477 1 97.75 323 ARG A CA 1
ATOM 2654 C C . ARG A 1 323 ? -8.25 30.141 12.766 1 97.75 323 ARG A C 1
ATOM 2656 O O . ARG A 1 323 ? -7.688 30.203 13.867 1 97.75 323 ARG A O 1
ATOM 2663 N N . PRO A 1 324 ? -8.055 31.047 11.875 1 97.25 324 PRO A N 1
ATOM 2664 C CA . PRO A 1 324 ? -6.992 32.031 12.039 1 97.25 324 PRO A CA 1
ATOM 2665 C C . PRO A 1 324 ? -7.387 33.188 12.977 1 97.25 324 PRO A C 1
ATOM 2667 O O . PRO A 1 324 ? -8.578 33.469 13.109 1 97.25 324 PRO A O 1
ATOM 2670 N N . MET A 1 325 ? -6.406 33.781 13.602 1 95.88 325 MET A N 1
ATOM 2671 C CA . MET A 1 325 ? -6.594 35 14.359 1 95.88 325 MET A CA 1
ATOM 2672 C C . MET A 1 325 ? -6.73 36.219 13.43 1 95.88 325 MET A C 1
ATOM 2674 O O . MET A 1 325 ? -7.422 37.188 13.75 1 95.88 325 MET A O 1
ATOM 2678 N N . TYR A 1 326 ? -6.016 36.156 12.336 1 95.38 326 TYR A N 1
ATOM 2679 C CA . TYR A 1 326 ? -6 37.219 11.336 1 95.38 326 TYR A CA 1
ATOM 2680 C C . TYR A 1 326 ? -6.191 36.625 9.938 1 95.38 326 TYR A C 1
ATOM 2682 O O . TYR A 1 326 ? -5.598 35.625 9.594 1 95.38 326 TYR A O 1
ATOM 2690 N N . CYS A 1 327 ? -7.023 37.188 9.156 1 95 327 CYS A N 1
ATOM 2691 C CA . CYS A 1 327 ? -7.223 36.906 7.746 1 95 327 CYS A CA 1
ATOM 2692 C C . CYS A 1 327 ? -7.934 38.031 7.035 1 95 327 CYS A C 1
ATOM 2694 O O . CYS A 1 327 ? -8.555 38.906 7.684 1 95 327 CYS A O 1
ATOM 2696 N N . THR A 1 328 ? -7.773 38.062 5.727 1 95 328 THR A N 1
ATOM 2697 C CA . THR A 1 328 ? -8.383 39.156 4.996 1 95 328 THR A CA 1
ATOM 2698 C C . THR A 1 328 ? -9.289 38.656 3.879 1 95 328 THR A C 1
ATOM 2700 O O . THR A 1 328 ? -9.633 39.375 2.959 1 95 328 THR A O 1
ATOM 2703 N N . ASN A 1 329 ? -9.594 37.375 3.914 1 94.88 329 ASN A N 1
ATOM 2704 C CA . ASN A 1 329 ? -10.516 36.812 2.938 1 94.88 329 ASN A CA 1
ATOM 2705 C C . ASN A 1 329 ? -11.898 37.469 3.035 1 94.88 329 ASN A C 1
ATOM 2707 O O . ASN A 1 329 ? -12.32 37.875 4.117 1 94.88 329 ASN A O 1
ATOM 2711 N N . ALA A 1 330 ? -12.641 37.5 1.919 1 92.06 330 ALA A N 1
ATOM 2712 C CA . ALA A 1 330 ? -13.977 38.094 1.86 1 92.06 330 ALA A CA 1
ATOM 2713 C C . ALA A 1 330 ? -15.055 37.062 2.191 1 92.06 330 ALA A C 1
ATOM 2715 O O . ALA A 1 330 ? -14.852 35.875 2.004 1 92.06 330 ALA A O 1
ATOM 2716 N N . GLY A 1 331 ? -16.172 37.5 2.719 1 81.88 331 GLY A N 1
ATOM 2717 C CA . GLY A 1 331 ? -17.344 36.688 2.859 1 81.88 331 GLY A CA 1
ATOM 2718 C C . GLY A 1 331 ? -17.297 35.781 4.078 1 81.88 331 GLY A C 1
ATOM 2719 O O . GLY A 1 331 ? -18.031 34.781 4.152 1 81.88 331 GLY A O 1
ATOM 2720 N N . ASN A 1 332 ? -16.359 36.031 4.914 1 81.81 332 ASN A N 1
ATOM 2721 C CA . ASN A 1 332 ? -16.234 35.219 6.121 1 81.81 332 ASN A CA 1
ATOM 2722 C C . ASN A 1 332 ? -16.266 36.062 7.383 1 81.81 332 ASN A C 1
ATOM 2724 O O . ASN A 1 332 ? -15.555 37.062 7.477 1 81.81 332 ASN A O 1
ATOM 2728 N N . SER A 1 333 ? -17.141 35.719 8.25 1 80.38 333 SER A N 1
ATOM 2729 C CA . SER A 1 333 ? -17.344 36.5 9.461 1 80.38 333 SER A CA 1
ATOM 2730 C C . SER A 1 333 ? -16.094 36.531 10.32 1 80.38 333 SER A C 1
ATOM 2732 O O . SER A 1 333 ? -15.797 37.531 10.977 1 80.38 333 SER A O 1
ATOM 2734 N N . GLU A 1 334 ? -15.352 35.469 10.289 1 84.19 334 GLU A N 1
ATOM 2735 C CA . GLU A 1 334 ? -14.148 35.406 11.117 1 84.19 334 GLU A CA 1
ATOM 2736 C C . GLU A 1 334 ? -13.094 36.406 10.633 1 84.19 334 GLU A C 1
ATOM 2738 O O . GLU A 1 334 ? -12.391 37.031 11.438 1 84.19 334 GLU A O 1
ATOM 2743 N N . CYS A 1 335 ? -13.016 36.656 9.359 1 90.25 335 CYS A N 1
ATOM 2744 C CA . CYS A 1 335 ? -12.031 37.562 8.797 1 90.25 335 CYS A CA 1
ATOM 2745 C C . CYS A 1 335 ? -12.523 39 8.867 1 90.25 335 CYS A C 1
ATOM 2747 O O . CYS A 1 335 ? -11.719 39.938 8.859 1 90.25 335 CYS A O 1
ATOM 2749 N N . ALA A 1 336 ? -13.844 39.125 8.977 1 88.06 336 ALA A N 1
ATOM 2750 C CA . ALA A 1 336 ? -14.43 40.469 9.031 1 88.06 336 ALA A CA 1
ATOM 2751 C C . ALA A 1 336 ? -14.305 41.062 10.43 1 88.06 336 ALA A C 1
ATOM 2753 O O . ALA A 1 336 ? -14.375 42.281 10.594 1 88.06 336 ALA A O 1
ATOM 2754 N N . ASP A 1 337 ? -14.117 40.219 11.367 1 88.62 337 ASP A N 1
ATOM 2755 C CA . ASP A 1 337 ? -14.055 40.656 12.758 1 88.62 337 ASP A CA 1
ATOM 2756 C C . ASP A 1 337 ? -12.633 40.594 13.297 1 88.62 337 ASP A C 1
ATOM 2758 O O . ASP A 1 337 ? -12.156 39.5 13.648 1 88.62 337 ASP A O 1
ATOM 2762 N N . LEU A 1 338 ? -12.008 41.688 13.484 1 89.44 338 LEU A N 1
ATOM 2763 C CA . LEU A 1 338 ? -10.648 41.719 14.008 1 89.44 338 LEU A CA 1
ATOM 2764 C C . LEU A 1 338 ? -10.594 41.156 15.422 1 89.44 338 LEU A C 1
ATOM 2766 O O . LEU A 1 338 ? -9.539 40.719 15.867 1 89.44 338 LEU A O 1
ATOM 2770 N N . ASN A 1 339 ? -11.742 41.25 16.109 1 90.25 339 ASN A N 1
ATOM 2771 C CA . ASN A 1 339 ? -11.812 40.75 17.469 1 90.25 339 ASN A CA 1
ATOM 2772 C C . ASN A 1 339 ? -12.523 39.406 17.531 1 90.25 339 ASN A C 1
ATOM 2774 O O . ASN A 1 339 ? -13.32 39.156 18.438 1 90.25 339 ASN A O 1
ATOM 2778 N N . ASN A 1 340 ? -12.227 38.625 16.484 1 92.38 340 ASN A N 1
ATOM 2779 C CA . ASN A 1 340 ? -12.844 37.281 16.5 1 92.38 340 ASN A CA 1
ATOM 2780 C C . ASN A 1 340 ? -12.492 36.531 17.766 1 92.38 340 ASN A C 1
ATOM 2782 O O . ASN A 1 340 ? -11.5 36.844 18.422 1 92.38 340 ASN A O 1
ATOM 2786 N N . ILE A 1 341 ? -13.219 35.469 18.125 1 92.25 341 ILE A N 1
ATOM 2787 C CA . ILE A 1 341 ? -13.242 34.844 19.438 1 92.25 341 ILE A CA 1
ATOM 2788 C C . ILE A 1 341 ? -11.953 34.062 19.656 1 92.25 341 ILE A C 1
ATOM 2790 O O . ILE A 1 341 ? -11.539 33.812 20.797 1 92.25 341 ILE A O 1
ATOM 2794 N N . VAL A 1 342 ? -11.297 33.594 18.641 1 94.69 342 VAL A N 1
ATOM 2795 C CA . VAL A 1 342 ? -10.031 32.875 18.766 1 94.69 342 VAL A CA 1
ATOM 2796 C C . VAL A 1 342 ? -8.945 33.812 19.234 1 94.69 342 VAL A C 1
ATOM 2798 O O . VAL A 1 342 ? -8.18 33.5 20.141 1 94.69 342 VAL A O 1
ATOM 2801 N N . ARG A 1 343 ? -8.867 34.938 18.641 1 94.94 343 ARG A N 1
ATOM 2802 C CA . ARG A 1 343 ? -7.836 35.938 18.938 1 94.94 343 ARG A CA 1
ATOM 2803 C C . ARG A 1 343 ? -8.109 36.625 20.281 1 94.94 343 ARG A C 1
ATOM 2805 O O . ARG A 1 343 ? -7.246 36.625 21.156 1 94.94 343 ARG A O 1
ATOM 2812 N N . ALA A 1 344 ? -9.383 37.125 20.406 1 92.69 344 ALA A N 1
ATOM 2813 C CA . ALA A 1 344 ? -9.688 38.094 21.453 1 92.69 344 ALA A CA 1
ATOM 2814 C C . ALA A 1 344 ? -10.477 37.438 22.594 1 92.69 344 ALA A C 1
ATOM 2816 O O . ALA A 1 344 ? -10.734 38.094 23.609 1 92.69 344 ALA A O 1
ATOM 2817 N N . GLY A 1 345 ? -10.883 36.219 22.422 1 91.25 345 GLY A N 1
ATOM 2818 C CA . GLY A 1 345 ? -11.57 35.531 23.5 1 91.25 345 GLY A CA 1
ATOM 2819 C C . GLY A 1 345 ? -13.078 35.688 23.438 1 91.25 345 GLY A C 1
ATOM 2820 O O . GLY A 1 345 ? -13.617 36.188 22.453 1 91.25 345 GLY A O 1
ATOM 2821 N N . MET A 1 346 ? -13.719 35.219 24.547 1 88.75 346 MET A N 1
ATOM 2822 C CA . MET A 1 346 ? -15.172 35.219 24.625 1 88.75 346 MET A CA 1
ATOM 2823 C C . MET A 1 346 ? -15.727 36.625 24.578 1 88.75 346 MET A C 1
ATOM 2825 O O . MET A 1 346 ? -15.117 37.562 25.109 1 88.75 346 MET A O 1
ATOM 2829 N N . PRO A 1 347 ? -16.953 36.75 23.969 1 84.44 347 PRO A N 1
ATOM 2830 C CA . PRO A 1 347 ? -17.547 38.062 23.906 1 84.44 347 PRO A CA 1
ATOM 2831 C C . PRO A 1 347 ? -17.734 38.688 25.281 1 84.44 347 PRO A C 1
ATOM 2833 O O . PRO A 1 347 ? -18.109 38 26.234 1 84.44 347 PRO A O 1
ATOM 2836 N N . PHE A 1 348 ? -17.469 39.906 25.469 1 82.25 348 PHE A N 1
ATOM 2837 C CA . PHE A 1 348 ? -17.688 40.75 26.656 1 82.25 348 PHE A CA 1
ATOM 2838 C C . PHE A 1 348 ? -16.609 40.469 27.688 1 82.25 348 PHE A C 1
ATOM 2840 O O . PHE A 1 348 ? -15.844 41.344 28.062 1 82.25 348 PHE A O 1
ATOM 2847 N N . SER A 1 349 ? -16.391 39.125 28.031 1 83.88 349 SER A N 1
ATOM 2848 C CA . SER A 1 349 ? -15.438 38.844 29.094 1 83.88 349 SER A CA 1
ATOM 2849 C C . SER A 1 349 ? -14.008 38.781 28.562 1 83.88 349 SER A C 1
ATOM 2851 O O . SER A 1 349 ? -13.055 38.969 29.328 1 83.88 349 SER A O 1
ATOM 2853 N N . ARG A 1 350 ? -13.836 38.469 27.266 1 89.25 350 ARG A N 1
ATOM 2854 C CA . ARG A 1 350 ? -12.547 38.281 26.625 1 89.25 350 ARG A CA 1
ATOM 2855 C C . ARG A 1 350 ? -11.797 37.094 27.234 1 89.25 350 ARG A C 1
ATOM 2857 O O . ARG A 1 350 ? -10.57 37 27.094 1 89.25 350 ARG A O 1
ATOM 2864 N N . ALA A 1 351 ? -12.516 36.312 27.953 1 90 351 ALA A N 1
ATOM 2865 C CA . ALA A 1 351 ? -11.914 35.125 28.578 1 90 351 ALA A CA 1
ATOM 2866 C C . ALA A 1 351 ? -11.344 34.188 27.516 1 90 351 ALA A C 1
ATOM 2868 O O . ALA A 1 351 ? -11.922 34.031 26.438 1 90 351 ALA A O 1
ATOM 2869 N N . PHE A 1 352 ? -10.164 33.594 27.828 1 94.06 352 PHE A N 1
ATOM 2870 C CA . PHE A 1 352 ? -9.516 32.531 27.062 1 94.06 352 PHE A CA 1
ATOM 2871 C C . PHE A 1 352 ? -9.031 33.062 25.703 1 94.06 352 PHE A C 1
ATOM 2873 O O . PHE A 1 352 ? -9.039 32.344 24.719 1 94.06 352 PHE A O 1
ATOM 2880 N N . ALA A 1 353 ? -8.75 34.375 25.641 1 94.38 353 ALA A N 1
ATOM 2881 C CA . ALA A 1 353 ? -8.117 34.938 24.438 1 94.38 353 ALA A CA 1
ATOM 2882 C C . ALA A 1 353 ? -6.773 34.281 24.172 1 94.38 353 ALA A C 1
ATOM 2884 O O . ALA A 1 353 ? -5.973 34.094 25.078 1 94.38 353 ALA A O 1
ATOM 2885 N N . LEU A 1 354 ? -6.52 33.969 22.953 1 96.06 354 LEU A N 1
ATOM 2886 C CA . LEU A 1 354 ? -5.312 33.219 22.656 1 96.06 354 LEU A CA 1
ATOM 2887 C C . LEU A 1 354 ? -4.164 34.156 22.266 1 96.06 354 LEU A C 1
ATOM 2889 O O . LEU A 1 354 ? -2.996 33.812 22.5 1 96.06 354 LEU A O 1
ATOM 2893 N N . GLU A 1 355 ? -4.379 35.25 21.641 1 95.44 355 GLU A N 1
ATOM 2894 C CA . GLU A 1 355 ? -3.297 36.094 21.094 1 95.44 355 GLU A CA 1
ATOM 2895 C C . GLU A 1 355 ? -2.369 36.562 22.219 1 95.44 355 GLU A C 1
ATOM 2897 O O . GLU A 1 355 ? -1.148 36.594 22.047 1 95.44 355 GLU A O 1
ATOM 2902 N N . PRO A 1 356 ? -2.875 37.062 23.406 1 94.94 356 PRO A N 1
ATOM 2903 C CA . PRO A 1 356 ? -1.953 37.469 24.469 1 94.94 356 PRO A CA 1
ATOM 2904 C C . PRO A 1 356 ? -0.938 36.406 24.828 1 94.94 356 PRO A C 1
ATOM 2906 O O . PRO A 1 356 ? 0.192 36.719 25.203 1 94.94 356 PRO A O 1
ATOM 2909 N N . LEU A 1 357 ? -1.321 35.188 24.734 1 96.88 357 LEU A N 1
ATOM 2910 C CA . LEU A 1 357 ? -0.411 34.094 25.047 1 96.88 357 LEU A CA 1
ATOM 2911 C C . LEU A 1 357 ? 0.773 34.062 24.094 1 96.88 357 LEU A C 1
ATOM 2913 O O . LEU A 1 357 ? 1.876 33.656 24.469 1 96.88 357 LEU A O 1
ATOM 2917 N N . LEU A 1 358 ? 0.569 34.469 22.828 1 97.56 358 LEU A N 1
ATOM 2918 C CA . LEU A 1 358 ? 1.66 34.5 21.859 1 97.56 358 LEU A CA 1
ATOM 2919 C C . LEU A 1 358 ? 2.756 35.469 22.281 1 97.56 358 LEU A C 1
ATOM 2921 O O . LEU A 1 358 ? 3.943 35.125 22.219 1 97.56 358 LEU A O 1
ATOM 2925 N N . LYS A 1 359 ? 2.35 36.625 22.688 1 95.19 359 LYS A N 1
ATOM 2926 C CA . LYS A 1 359 ? 3.303 37.625 23.141 1 95.19 359 LYS A CA 1
ATOM 2927 C C . LYS A 1 359 ? 3.947 37.25 24.469 1 95.19 359 LYS A C 1
ATOM 2929 O O . LYS A 1 359 ? 5.152 37.406 24.656 1 95.19 359 LYS A O 1
ATOM 2934 N N . LYS A 1 360 ? 3.15 36.781 25.344 1 96.06 360 LYS A N 1
ATOM 2935 C CA . LYS A 1 360 ? 3.631 36.406 26.672 1 96.06 360 LYS A CA 1
ATOM 2936 C C . LYS A 1 360 ? 4.691 35.312 26.594 1 96.06 360 LYS A C 1
ATOM 2938 O O . LYS A 1 360 ? 5.695 35.375 27.297 1 96.06 360 LYS A O 1
ATOM 2943 N N . PHE A 1 361 ? 4.477 34.344 25.734 1 97.88 361 PHE A N 1
ATOM 2944 C CA . PHE A 1 361 ? 5.312 33.156 25.75 1 97.88 361 PHE A CA 1
ATOM 2945 C C . PHE A 1 361 ? 6.211 33.125 24.516 1 97.88 361 PHE A C 1
ATOM 2947 O O . PHE A 1 361 ? 6.977 32.156 24.344 1 97.88 361 PHE A O 1
ATOM 2954 N N . GLY A 1 362 ? 6.152 34.125 23.703 1 97.44 362 GLY A N 1
ATOM 2955 C CA . GLY A 1 362 ? 7.059 34.219 22.562 1 97.44 362 GLY A CA 1
ATOM 2956 C C . GLY A 1 362 ? 6.797 33.188 21.5 1 97.44 362 GLY A C 1
ATOM 2957 O O . GLY A 1 362 ? 7.723 32.531 21.031 1 97.44 362 GLY A O 1
ATOM 2958 N N . VAL A 1 363 ? 5.535 32.938 21.125 1 98.44 363 VAL A N 1
ATOM 2959 C CA . VAL A 1 363 ? 5.195 32.062 20.016 1 98.44 363 VAL A CA 1
ATOM 2960 C C . VAL A 1 363 ? 5.594 32.719 18.688 1 98.44 363 VAL A C 1
ATOM 2962 O O . VAL A 1 363 ? 5.152 33.844 18.391 1 98.44 363 VAL A O 1
ATOM 2965 N N . ASP A 1 364 ? 6.375 32 17.906 1 98.31 364 ASP A N 1
ATOM 2966 C CA . ASP A 1 364 ? 6.984 32.625 16.734 1 98.31 364 ASP A CA 1
ATOM 2967 C C . ASP A 1 364 ? 6.008 32.656 15.562 1 98.31 364 ASP A C 1
ATOM 2969 O O . ASP A 1 364 ? 5.879 33.656 14.883 1 98.31 364 ASP A O 1
ATOM 2973 N N . VAL A 1 365 ? 5.391 31.531 15.266 1 98.75 365 VAL A N 1
ATOM 2974 C CA . VAL A 1 365 ? 4.531 31.438 14.086 1 98.75 365 VAL A CA 1
ATOM 2975 C C . VAL A 1 365 ? 3.23 30.719 14.453 1 98.75 365 VAL A C 1
ATOM 2977 O O . VAL A 1 365 ? 3.246 29.672 15.102 1 98.75 365 VAL A O 1
ATOM 2980 N N . MET A 1 366 ? 2.143 31.25 14.117 1 98.62 366 MET A N 1
ATOM 2981 C CA . MET A 1 366 ? 0.858 30.562 14.148 1 98.62 366 MET A CA 1
ATOM 2982 C C . MET A 1 366 ? 0.446 30.125 12.75 1 98.62 366 MET A C 1
ATOM 2984 O O . MET A 1 366 ? 0.403 30.938 11.82 1 98.62 366 MET A O 1
ATOM 2988 N N . TRP A 1 367 ? 0.173 28.875 12.594 1 98.88 367 TRP A N 1
ATOM 2989 C CA . TRP A 1 367 ? -0.285 28.281 11.336 1 98.88 367 TRP A CA 1
ATOM 2990 C C . TRP A 1 367 ? -1.784 28 11.383 1 98.88 367 TRP A C 1
ATOM 2992 O O . TRP A 1 367 ? -2.285 27.438 12.359 1 98.88 367 TRP A O 1
ATOM 3002 N N . ALA A 1 368 ? -2.432 28.391 10.352 1 98.62 368 ALA A N 1
ATOM 3003 C CA . ALA A 1 368 ? -3.881 28.203 10.312 1 98.62 368 ALA A CA 1
ATOM 3004 C C . ALA A 1 368 ? -4.336 27.781 8.922 1 98.62 368 ALA A C 1
ATOM 3006 O O . ALA A 1 368 ? -3.531 27.703 7.988 1 98.62 368 ALA A O 1
ATOM 3007 N N . GLY A 1 369 ? -5.605 27.328 8.812 1 98.12 369 GLY A N 1
ATOM 3008 C CA . GLY A 1 369 ? -6.344 27.031 7.59 1 98.12 369 GLY A CA 1
ATOM 3009 C C . GLY A 1 369 ? -7.711 27.688 7.547 1 98.12 369 GLY A C 1
ATOM 3010 O O . GLY A 1 369 ? -7.836 28.891 7.77 1 98.12 369 GLY A O 1
ATOM 3011 N N . HIS A 1 370 ? -8.703 26.953 7.258 1 97.31 370 HIS A N 1
ATOM 3012 C CA . HIS A 1 370 ? -10.094 27.375 7.285 1 97.31 370 HIS A CA 1
ATOM 3013 C C . HIS A 1 370 ? -10.422 28.25 6.078 1 97.31 370 HIS A C 1
ATOM 3015 O O . HIS A 1 370 ? -11.5 28.125 5.488 1 97.31 370 HIS A O 1
ATOM 3021 N N . GLN A 1 371 ? -9.57 29.234 5.816 1 96.75 371 GLN A N 1
ATOM 3022 C CA . GLN A 1 371 ? -9.656 29.938 4.547 1 96.75 371 GLN A CA 1
ATOM 3023 C C . GLN A 1 371 ? -8.883 29.203 3.453 1 96.75 371 GLN A C 1
ATOM 3025 O O . GLN A 1 371 ? -7.73 28.812 3.656 1 96.75 371 GLN A O 1
ATOM 3030 N N . HIS A 1 372 ? -9.594 29 2.318 1 97.19 372 HIS A N 1
ATOM 3031 C CA . HIS A 1 372 ? -8.992 28.234 1.233 1 97.19 372 HIS A CA 1
ATOM 3032 C C . HIS A 1 372 ? -8.109 29.109 0.361 1 97.19 372 HIS A C 1
ATOM 3034 O O . HIS A 1 372 ? -8.398 29.312 -0.821 1 97.19 372 HIS A O 1
ATOM 3040 N N . SER A 1 373 ? -7.074 29.594 0.925 1 97 373 SER A N 1
ATOM 3041 C CA . SER A 1 373 ? -6.078 30.484 0.323 1 97 373 SER A CA 1
ATOM 3042 C C . SER A 1 373 ? -4.762 30.438 1.093 1 97 373 SER A C 1
ATOM 3044 O O . SER A 1 373 ? -4.621 29.672 2.049 1 97 373 SER A O 1
ATOM 3046 N N . TYR A 1 374 ? -3.781 31.078 0.495 1 97.81 374 TYR A N 1
ATOM 3047 C CA . TYR A 1 374 ? -2.543 31.344 1.222 1 97.81 374 TYR A CA 1
ATOM 3048 C C . TYR A 1 374 ? -2.424 32.812 1.58 1 97.81 374 TYR A C 1
ATOM 3050 O O . TYR A 1 374 ? -2.682 33.688 0.746 1 97.81 374 TYR A O 1
ATOM 3058 N N . GLU A 1 375 ? -2.09 33.062 2.838 1 97.75 375 GLU A N 1
ATOM 3059 C CA . GLU A 1 375 ? -1.869 34.438 3.283 1 97.75 375 GLU A CA 1
ATOM 3060 C C . GLU A 1 375 ? -0.783 34.5 4.352 1 97.75 375 GLU A C 1
ATOM 3062 O O . GLU A 1 375 ? -0.857 33.812 5.363 1 97.75 375 GLU A O 1
ATOM 3067 N N . ARG A 1 376 ? 0.222 35.25 4.074 1 98 376 ARG A N 1
ATOM 3068 C CA . ARG A 1 376 ? 1.237 35.594 5.062 1 98 376 ARG A CA 1
ATOM 3069 C C . ARG A 1 376 ? 1.007 37 5.609 1 98 376 ARG A C 1
ATOM 3071 O O . ARG A 1 376 ? 1.027 37.969 4.855 1 98 376 ARG A O 1
ATOM 3078 N N . ILE A 1 377 ? 0.84 37.062 6.875 1 97 377 ILE A N 1
ATOM 3079 C CA . ILE A 1 377 ? 0.58 38.344 7.547 1 97 377 ILE A CA 1
ATOM 3080 C C . ILE A 1 377 ? 1.895 38.938 8.031 1 97 377 ILE A C 1
ATOM 3082 O O . ILE A 1 377 ? 2.803 38.219 8.453 1 97 377 ILE A O 1
ATOM 3086 N N . TRP A 1 378 ? 1.984 40.25 7.906 1 97.19 378 TRP A N 1
ATOM 3087 C CA . TRP A 1 378 ? 3.096 40.938 8.57 1 97.19 378 TRP A CA 1
ATOM 3088 C C . TRP A 1 378 ? 3.119 40.625 10.055 1 97.19 378 TRP A C 1
ATOM 3090 O O . TRP A 1 378 ? 2.09 40.281 10.641 1 97.19 378 TRP A O 1
ATOM 3100 N N . PRO A 1 379 ? 4.363 40.688 10.68 1 97.38 379 PRO A N 1
ATOM 3101 C CA . PRO A 1 379 ? 4.316 40.562 12.141 1 97.38 379 PRO A CA 1
ATOM 3102 C C . PRO A 1 379 ? 3.299 41.5 12.773 1 97.38 379 PRO A C 1
ATOM 3104 O O . PRO A 1 379 ? 3.291 42.719 12.469 1 97.38 379 PRO A O 1
ATOM 3107 N N . ILE A 1 380 ? 2.453 40.938 13.555 1 96.38 380 ILE A N 1
ATOM 3108 C CA . ILE A 1 380 ? 1.293 41.688 14.016 1 96.38 380 ILE A CA 1
ATOM 3109 C C . ILE A 1 380 ? 0.969 41.281 15.461 1 96.38 380 ILE A C 1
ATOM 3111 O O . ILE A 1 380 ? 1.256 40.188 15.883 1 96.38 380 ILE A O 1
ATOM 3115 N N . PHE A 1 381 ? 0.494 42.219 16.234 1 94.5 381 PHE A N 1
ATOM 3116 C CA . PHE A 1 381 ? -0.028 41.969 17.578 1 94.5 381 PHE A CA 1
ATOM 3117 C C . PHE A 1 381 ? -1.079 43 17.938 1 94.5 381 PHE A C 1
ATOM 3119 O O . PHE A 1 381 ? -0.92 44.188 17.641 1 94.5 381 PHE A O 1
ATOM 3126 N N . ASN A 1 382 ? -2.176 42.5 18.469 1 91.62 382 ASN A N 1
ATOM 3127 C CA . ASN A 1 382 ? -3.27 43.344 18.906 1 91.62 382 ASN A CA 1
ATOM 3128 C C . ASN A 1 382 ? -3.799 44.219 17.781 1 91.62 382 ASN A C 1
ATOM 3130 O O . ASN A 1 382 ? -4 45.438 17.953 1 91.62 382 ASN A O 1
ATOM 3134 N N . GLY A 1 383 ? -3.844 43.688 16.625 1 92.06 383 GLY A N 1
ATOM 3135 C CA . GLY A 1 383 ? -4.414 44.375 15.469 1 92.06 383 GLY A CA 1
ATOM 3136 C C . GLY A 1 383 ? -3.494 45.438 14.875 1 92.06 383 GLY A C 1
ATOM 3137 O O . GLY A 1 383 ? -3.912 46.219 14.031 1 92.06 383 GLY A O 1
ATOM 3138 N N . THR A 1 384 ? -2.297 45.469 15.344 1 93.38 384 THR A N 1
ATOM 3139 C CA . THR A 1 384 ? -1.349 46.469 14.859 1 93.38 384 THR A CA 1
ATOM 3140 C C . THR A 1 384 ? -0.166 45.812 14.172 1 93.38 384 THR A C 1
ATOM 3142 O O . THR A 1 384 ? 0.537 45 14.781 1 93.38 384 THR A O 1
ATOM 3145 N N . VAL A 1 385 ? 0.052 46.125 12.906 1 95.12 385 VAL A N 1
ATOM 3146 C CA . VAL A 1 385 ? 1.218 45.656 12.172 1 95.12 385 VAL A CA 1
ATOM 3147 C C . VAL A 1 385 ? 2.475 46.344 12.688 1 95.12 385 VAL A C 1
ATOM 3149 O O . VAL A 1 385 ? 2.52 47.562 12.773 1 95.12 385 VAL A O 1
ATOM 3152 N N . LEU A 1 386 ? 3.492 45.625 12.93 1 94.31 386 LEU A N 1
ATOM 3153 C CA . LEU A 1 386 ? 4.637 46.156 13.656 1 94.31 386 LEU A CA 1
ATOM 3154 C C . LEU A 1 386 ? 5.758 46.562 12.703 1 94.31 386 LEU A C 1
ATOM 3156 O O . LEU A 1 386 ? 6.633 47.344 13.047 1 94.31 386 LEU A O 1
ATOM 3160 N N . ASN A 1 387 ? 5.859 45.906 11.586 1 91.88 387 ASN A N 1
ATOM 3161 C CA . ASN A 1 387 ? 6.832 46.188 10.539 1 91.88 387 ASN A CA 1
ATOM 3162 C C . ASN A 1 387 ? 6.348 45.688 9.18 1 91.88 387 ASN A C 1
ATOM 3164 O O . ASN A 1 387 ? 5.996 44.531 9.023 1 91.88 387 ASN A O 1
ATOM 3168 N N . ARG A 1 388 ? 6.359 46.562 8.125 1 92.38 388 ARG A N 1
ATOM 3169 C CA . ARG A 1 388 ? 5.816 46.219 6.809 1 92.38 388 ARG A CA 1
ATOM 3170 C C . ARG A 1 388 ? 6.918 46.188 5.758 1 92.38 388 ARG A C 1
ATOM 3172 O O . ARG A 1 388 ? 6.641 46.25 4.559 1 92.38 388 ARG A O 1
ATOM 3179 N N . THR A 1 389 ? 8.117 46.094 6.199 1 91.81 389 THR A N 1
ATOM 3180 C CA . THR A 1 389 ? 9.242 46.094 5.262 1 91.81 389 THR A CA 1
ATOM 3181 C C . THR A 1 389 ? 9.672 44.656 4.93 1 91.81 389 THR A C 1
ATOM 3183 O O . THR A 1 389 ? 9.25 43.719 5.582 1 91.81 389 THR A O 1
ATOM 3186 N N . LYS A 1 390 ? 10.562 44.562 3.963 1 86.88 390 LYS A N 1
ATOM 3187 C CA . LYS A 1 390 ? 11.086 43.281 3.555 1 86.88 390 LYS A CA 1
ATOM 3188 C C . LYS A 1 390 ? 11.898 42.625 4.676 1 86.88 390 LYS A C 1
ATOM 3190 O O . LYS A 1 390 ? 12.078 41.406 4.699 1 86.88 390 LYS A O 1
ATOM 3195 N N . GLU A 1 391 ? 12.336 43.438 5.621 1 93.44 391 GLU A N 1
ATOM 3196 C CA . GLU A 1 391 ? 13.172 42.969 6.727 1 93.44 391 GLU A CA 1
ATOM 3197 C C . GLU A 1 391 ? 12.32 42.594 7.938 1 93.44 391 GLU A C 1
ATOM 3199 O O . GLU A 1 391 ? 12.852 42.25 8.992 1 93.44 391 GLU A O 1
ATOM 3204 N N . ALA A 1 392 ? 11.031 42.625 7.73 1 96.19 392 ALA A N 1
ATOM 3205 C CA . ALA A 1 392 ? 10.102 42.469 8.852 1 96.19 392 ALA A CA 1
ATOM 3206 C C . ALA A 1 392 ? 10.281 41.094 9.508 1 96.19 392 ALA A C 1
ATOM 3208 O O . ALA A 1 392 ? 9.906 40.906 10.672 1 96.19 392 ALA A O 1
ATOM 3209 N N . TYR A 1 393 ? 10.922 40.219 8.82 1 97.06 393 TYR A N 1
ATOM 3210 C CA . TYR A 1 393 ? 11.023 38.844 9.336 1 97.06 393 TYR A CA 1
ATOM 3211 C C . TYR A 1 393 ? 12.43 38.562 9.859 1 97.06 393 TYR A C 1
ATOM 3213 O O . TYR A 1 393 ? 12.711 37.469 10.352 1 97.06 393 TYR A O 1
ATOM 3221 N N . ASN A 1 394 ? 13.367 39.5 9.68 1 96.25 394 ASN A N 1
ATOM 3222 C CA . ASN A 1 394 ? 14.625 39.531 10.414 1 96.25 394 ASN A CA 1
ATOM 3223 C C . ASN A 1 394 ? 14.453 40.125 11.805 1 96.25 394 ASN A C 1
ATOM 3225 O O . ASN A 1 394 ? 14.305 41.344 11.953 1 96.25 394 ASN A O 1
ATOM 3229 N N . GLU A 1 395 ? 14.492 39.312 12.758 1 96 395 GLU A N 1
ATOM 3230 C CA . GLU A 1 395 ? 14.148 39.719 14.109 1 96 395 GLU A CA 1
ATOM 3231 C C . GLU A 1 395 ? 12.758 40.312 14.172 1 96 395 GLU A C 1
ATOM 3233 O O . GLU A 1 395 ? 12.594 41.5 14.5 1 96 395 GLU A O 1
ATOM 3238 N N . PRO A 1 396 ? 11.781 39.5 13.883 1 96.62 396 PRO A N 1
ATOM 3239 C CA . PRO A 1 396 ? 10.422 40.031 13.859 1 96.62 396 PRO A CA 1
ATOM 3240 C C . PRO A 1 396 ? 10.047 40.781 15.141 1 96.62 396 PRO A C 1
ATOM 3242 O O . PRO A 1 396 ? 10.516 40.406 16.219 1 96.62 396 PRO A O 1
ATOM 3245 N N . GLN A 1 397 ? 9.125 41.719 15.062 1 95.88 397 GLN A N 1
ATOM 3246 C CA . GLN A 1 397 ? 8.734 42.531 16.203 1 95.88 397 GLN A CA 1
ATOM 3247 C C . GLN A 1 397 ? 7.449 42 16.844 1 95.88 397 GLN A C 1
ATOM 3249 O O . GLN A 1 397 ? 6.922 42.594 17.781 1 95.88 397 GLN A O 1
ATOM 3254 N N . GLY A 1 398 ? 6.969 40.906 16.391 1 96 398 GLY A N 1
ATOM 3255 C CA . GLY A 1 398 ? 5.797 40.188 16.891 1 96 398 GLY A CA 1
ATOM 3256 C C . GLY A 1 398 ? 5.59 38.844 16.25 1 96 398 GLY A C 1
ATOM 3257 O O . GLY A 1 398 ? 6.379 38.438 15.398 1 96 398 GLY A O 1
ATOM 3258 N N . PRO A 1 399 ? 4.547 38.188 16.672 1 96.81 399 PRO A N 1
ATOM 3259 C CA . PRO A 1 399 ? 4.273 36.875 16.078 1 96.81 399 PRO A CA 1
ATOM 3260 C C . PRO A 1 399 ? 3.945 36.969 14.594 1 96.81 399 PRO A C 1
ATOM 3262 O O . PRO A 1 399 ? 3.414 37.969 14.125 1 96.81 399 PRO A O 1
ATOM 3265 N N . VAL A 1 400 ? 4.305 35.938 13.906 1 97.56 400 VAL A N 1
ATOM 3266 C CA . VAL A 1 400 ? 3.979 35.781 12.492 1 97.56 400 VAL A CA 1
ATOM 3267 C C . VAL A 1 400 ? 2.783 34.844 12.328 1 97.56 400 VAL A C 1
ATOM 3269 O O . VAL A 1 400 ? 2.691 33.844 13.008 1 97.56 400 VAL A O 1
ATOM 3272 N N . HIS A 1 401 ? 1.83 35.25 11.508 1 98 401 HIS A N 1
ATOM 3273 C CA . HIS A 1 401 ? 0.661 34.438 11.211 1 98 401 HIS A CA 1
ATOM 3274 C C . HIS A 1 401 ? 0.637 34 9.742 1 98 401 HIS A C 1
ATOM 3276 O O . HIS A 1 401 ? 0.824 34.844 8.859 1 98 401 HIS A O 1
ATOM 3282 N N . ILE A 1 402 ? 0.424 32.75 9.5 1 98.69 402 ILE A N 1
ATOM 3283 C CA . ILE A 1 402 ? 0.352 32.219 8.141 1 98.69 402 ILE A CA 1
ATOM 3284 C C . ILE A 1 402 ? -0.898 31.375 7.977 1 98.69 402 ILE A C 1
ATOM 3286 O O . ILE A 1 402 ? -1.153 30.469 8.789 1 98.69 402 ILE A O 1
ATOM 3290 N N . ILE A 1 403 ? -1.682 31.656 6.996 1 98.06 403 ILE A N 1
ATOM 3291 C CA . ILE A 1 403 ? -2.781 30.797 6.555 1 98.06 403 ILE A CA 1
ATOM 3292 C C . ILE A 1 403 ? -2.348 29.984 5.336 1 98.06 403 ILE A C 1
ATOM 3294 O O . ILE A 1 403 ? -1.969 30.547 4.309 1 98.06 403 ILE A O 1
ATOM 3298 N N . THR A 1 404 ? -2.303 28.719 5.461 1 98.31 404 THR A N 1
ATOM 3299 C CA . THR A 1 404 ? -1.955 27.797 4.379 1 98.31 404 THR A CA 1
ATOM 3300 C C . THR A 1 404 ? -3.066 26.781 4.156 1 98.31 404 THR A C 1
ATOM 3302 O O . THR A 1 404 ? -2.879 25.578 4.398 1 98.31 404 THR A O 1
ATOM 3305 N N . GLY A 1 405 ? -4.191 27.25 3.584 1 96.88 405 GLY A N 1
ATOM 3306 C CA . GLY A 1 405 ? -5.395 26.438 3.51 1 96.88 405 GLY A CA 1
ATOM 3307 C C . GLY A 1 405 ? -5.797 26.094 2.088 1 96.88 405 GLY A C 1
ATOM 3308 O O . GLY A 1 405 ? -6.988 25.984 1.786 1 96.88 405 GLY A O 1
ATOM 3309 N N . SER A 1 406 ? -4.797 25.906 1.15 1 96.25 406 SER A N 1
ATOM 3310 C CA . SER A 1 406 ? -5.25 25.797 -0.231 1 96.25 406 SER A CA 1
ATOM 3311 C C . SER A 1 406 ? -4.57 24.625 -0.942 1 96.25 406 SER A C 1
ATOM 3313 O O . SER A 1 406 ? -4.125 24.766 -2.084 1 96.25 406 SER A O 1
ATOM 3315 N N . PRO A 1 407 ? -4.434 23.484 -0.323 1 97.75 407 PRO A N 1
ATOM 3316 C CA . PRO A 1 407 ? -3.994 22.312 -1.09 1 97.75 407 PRO A CA 1
ATOM 3317 C C . PRO A 1 407 ? -5.074 21.797 -2.031 1 97.75 407 PRO A C 1
ATOM 3319 O O . PRO A 1 407 ? -4.785 20.984 -2.918 1 97.75 407 PRO A O 1
ATOM 3322 N N . GLY A 1 408 ? -6.324 22.156 -1.777 1 96.5 408 GLY A N 1
ATOM 3323 C CA . GLY A 1 408 ? -7.441 21.812 -2.643 1 96.5 408 GLY A CA 1
ATOM 3324 C C . GLY A 1 408 ? -8.5 20.984 -1.943 1 96.5 408 GLY A C 1
ATOM 3325 O O . GLY A 1 408 ? -8.188 20.062 -1.196 1 96.5 408 GLY A O 1
ATOM 3326 N N . CYS A 1 409 ? -9.742 21.297 -2.148 1 96.62 409 CYS A N 1
ATOM 3327 C CA . CYS A 1 409 ? -10.93 20.578 -1.692 1 96.62 409 CYS A CA 1
ATOM 3328 C C . CYS A 1 409 ? -12.141 20.938 -2.553 1 96.62 409 CYS A C 1
ATOM 3330 O O . CYS A 1 409 ? -12.047 21.781 -3.441 1 96.62 409 CYS A O 1
ATOM 3332 N N . GLU A 1 410 ? -13.273 20.375 -2.305 1 95.38 410 GLU A N 1
ATOM 3333 C CA . GLU A 1 410 ? -14.438 20.5 -3.174 1 95.38 410 GLU A CA 1
ATOM 3334 C C . GLU A 1 410 ? -15.078 21.875 -3.035 1 95.38 410 GLU A C 1
ATOM 3336 O O . GLU A 1 410 ? -15.938 22.25 -3.84 1 95.38 410 GLU A O 1
ATOM 3341 N N . GLU A 1 411 ? -14.672 22.703 -2.027 1 94.94 411 GLU A N 1
ATOM 3342 C CA . GLU A 1 411 ? -15.234 24.031 -1.835 1 94.94 411 GLU A CA 1
ATOM 3343 C C . GLU A 1 411 ? -14.461 25.078 -2.637 1 94.94 411 GLU A C 1
ATOM 3345 O O . GLU A 1 411 ? -14.844 26.25 -2.676 1 94.94 411 GLU A O 1
ATOM 3350 N N . GLY A 1 412 ? -13.383 24.641 -3.271 1 94.56 412 GLY A N 1
ATOM 3351 C CA . GLY A 1 412 ? -12.617 25.547 -4.113 1 94.56 412 GLY A CA 1
ATOM 3352 C C . GLY A 1 412 ? -11.773 26.531 -3.322 1 94.56 412 GLY A C 1
ATOM 3353 O O . GLY A 1 412 ? -11.258 26.188 -2.256 1 94.56 412 GLY A O 1
ATOM 3354 N N . LEU A 1 413 ? -11.531 27.719 -3.939 1 95.31 413 LEU A N 1
ATOM 3355 C CA . LEU A 1 413 ? -10.672 28.719 -3.334 1 95.31 413 LEU A CA 1
ATOM 3356 C C . LEU A 1 413 ? -11.492 29.859 -2.74 1 95.31 413 LEU A C 1
ATOM 3358 O O . LEU A 1 413 ? -12.602 30.141 -3.207 1 95.31 413 LEU A O 1
ATOM 3362 N N . SER A 1 414 ? -10.945 30.438 -1.672 1 95.31 414 SER A N 1
ATOM 3363 C CA . SER A 1 414 ? -11.578 31.578 -1.024 1 95.31 414 SER A CA 1
ATOM 3364 C C . SER A 1 414 ? -11.008 32.906 -1.549 1 95.31 414 SER A C 1
ATOM 3366 O O . SER A 1 414 ? -9.805 33.156 -1.441 1 95.31 414 SER A O 1
ATOM 3368 N N . PRO A 1 415 ? -11.852 33.781 -1.988 1 94.75 415 PRO A N 1
ATOM 3369 C CA . PRO A 1 415 ? -11.359 35.062 -2.518 1 94.75 415 PRO A CA 1
ATOM 3370 C C . PRO A 1 415 ? -10.969 36.031 -1.418 1 94.75 415 PRO A C 1
ATOM 3372 O O . PRO A 1 415 ? -11.43 35.906 -0.28 1 94.75 415 PRO A O 1
ATOM 3375 N N . TYR A 1 416 ? -10.172 37.031 -1.773 1 94.38 416 TYR A N 1
ATOM 3376 C CA . TYR A 1 416 ? -9.766 38.062 -0.837 1 94.38 416 TYR A CA 1
ATOM 3377 C C . TYR A 1 416 ? -10.68 39.281 -0.947 1 94.38 416 TYR A C 1
ATOM 3379 O O . TYR A 1 416 ? -11.336 39.469 -1.973 1 94.38 416 TYR A O 1
ATOM 3387 N N . GLY A 1 417 ? -10.789 39.875 0.2 1 86.62 417 GLY A N 1
ATOM 3388 C CA . GLY A 1 417 ? -11.453 41.156 0.275 1 86.62 417 GLY A CA 1
ATOM 3389 C C . GLY A 1 417 ? -10.516 42.281 0.616 1 86.62 417 GLY A C 1
ATOM 3390 O O . GLY A 1 417 ? -9.297 42.156 0.49 1 86.62 417 GLY A O 1
ATOM 3391 N N . PRO A 1 418 ? -11.164 43.5 0.844 1 81.69 418 PRO A N 1
ATOM 3392 C CA . PRO A 1 418 ? -10.344 44.625 1.309 1 81.69 418 PRO A CA 1
ATOM 3393 C C . PRO A 1 418 ? -9.711 44.344 2.672 1 81.69 418 PRO A C 1
ATOM 3395 O O . PRO A 1 418 ? -10.352 43.781 3.557 1 81.69 418 PRO A O 1
ATOM 3398 N N . ASP A 1 419 ? -8.398 44.594 2.744 1 82 419 ASP A N 1
ATOM 3399 C CA . ASP A 1 419 ? -7.688 44.5 4.016 1 82 419 ASP A CA 1
ATOM 3400 C C . ASP A 1 419 ? -7.844 45.781 4.824 1 82 419 ASP A C 1
ATOM 3402 O O . ASP A 1 419 ? -7.223 46.812 4.512 1 82 419 ASP A O 1
ATOM 3406 N N . PRO A 1 420 ? -8.594 45.688 5.848 1 75.19 420 PRO A N 1
ATOM 3407 C CA . PRO A 1 420 ? -8.836 46.938 6.59 1 75.19 420 PRO A CA 1
ATOM 3408 C C . PRO A 1 420 ? -7.574 47.5 7.242 1 75.19 420 PRO A C 1
ATOM 3410 O O . PRO A 1 420 ? -7.477 48.688 7.48 1 75.19 420 PRO A O 1
ATOM 3413 N N . LEU A 1 421 ? -6.625 46.688 7.57 1 79.06 421 LEU A N 1
ATOM 3414 C CA . LEU A 1 421 ? -5.434 47.094 8.297 1 79.06 421 LEU A CA 1
ATOM 3415 C C . LEU A 1 421 ? -4.191 47 7.418 1 79.06 421 LEU A C 1
ATOM 3417 O O . LEU A 1 421 ? -3.082 47.312 7.859 1 79.06 421 LEU A O 1
ATOM 3421 N N . SER A 1 422 ? -4.438 46.594 6.199 1 89.62 422 SER A N 1
ATOM 3422 C CA . SER A 1 422 ? -3.305 46.344 5.32 1 89.62 422 SER A CA 1
ATOM 3423 C C . SER A 1 422 ? -2.33 45.344 5.957 1 89.62 422 SER A C 1
ATOM 3425 O O . SER A 1 422 ? -1.123 45.594 5.988 1 89.62 422 SER A O 1
ATOM 3427 N N . MET A 1 423 ? -2.826 44.375 6.625 1 94.69 423 MET A N 1
ATOM 3428 C CA . MET A 1 423 ? -2.037 43.438 7.418 1 94.69 423 MET A CA 1
ATOM 3429 C C . MET A 1 423 ? -1.429 42.344 6.531 1 94.69 423 MET A C 1
ATOM 3431 O O . MET A 1 423 ? -0.457 41.719 6.918 1 94.69 423 MET A O 1
ATOM 3435 N N . SER A 1 424 ? -1.852 42.156 5.336 1 95.62 424 SER A N 1
ATOM 3436 C CA . SER A 1 424 ? -1.389 41.062 4.453 1 95.62 424 SER A CA 1
ATOM 3437 C C . SER A 1 424 ? -0.059 41.438 3.799 1 95.62 424 SER A C 1
ATOM 3439 O O . SER A 1 424 ? 0.036 42.438 3.088 1 95.62 424 SER A O 1
ATOM 3441 N N . ALA A 1 425 ? 0.958 40.688 4.066 1 96.75 425 ALA A N 1
ATOM 3442 C CA . ALA A 1 425 ? 2.246 40.875 3.41 1 96.75 425 ALA A CA 1
ATOM 3443 C C . ALA A 1 425 ? 2.26 40.25 2.023 1 96.75 425 ALA A C 1
ATOM 3445 O O . ALA A 1 425 ? 2.873 40.781 1.095 1 96.75 425 ALA A O 1
ATOM 3446 N N . PHE A 1 426 ? 1.688 39.062 1.892 1 96.25 426 PHE A N 1
ATOM 3447 C CA . PHE A 1 426 ? 1.51 38.344 0.63 1 96.25 426 PHE A CA 1
ATOM 3448 C C . PHE A 1 426 ? 0.29 37.438 0.689 1 96.25 426 PHE A C 1
ATOM 3450 O O . PHE A 1 426 ? 0.006 36.844 1.728 1 96.25 426 PHE A O 1
ATOM 3457 N N . HIS A 1 427 ? -0.44 37.375 -0.359 1 96.12 427 HIS A N 1
ATOM 3458 C CA . HIS A 1 427 ? -1.557 36.438 -0.411 1 96.12 427 HIS A CA 1
ATOM 3459 C C . HIS A 1 427 ? -1.851 36 -1.845 1 96.12 427 HIS A C 1
ATOM 3461 O O . HIS A 1 427 ? -1.483 36.688 -2.793 1 96.12 427 HIS A O 1
ATOM 3467 N N . THR A 1 428 ? -2.359 34.844 -1.991 1 94.81 428 THR A N 1
ATOM 3468 C CA . THR A 1 428 ? -2.84 34.344 -3.275 1 94.81 428 THR A CA 1
ATOM 3469 C C . THR A 1 428 ? -4.074 33.469 -3.086 1 94.81 428 THR A C 1
ATOM 3471 O O . THR A 1 428 ? -4.168 32.719 -2.109 1 94.81 428 THR A O 1
ATOM 3474 N N . ASP A 1 429 ? -5.031 33.688 -3.982 1 92.5 429 ASP A N 1
ATOM 3475 C CA . ASP A 1 429 ? -6.254 32.875 -3.979 1 92.5 429 ASP A CA 1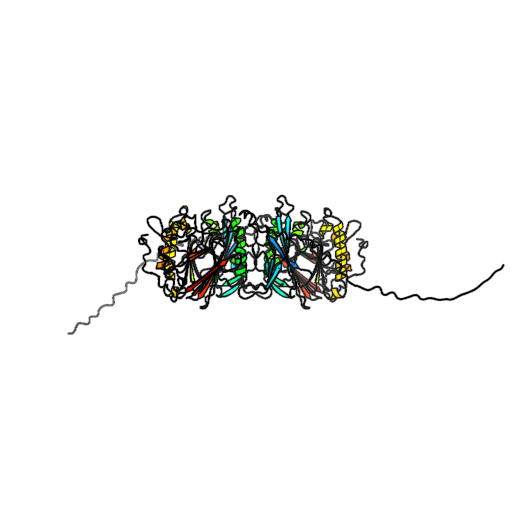
ATOM 3476 C C . ASP A 1 429 ? -6.508 32.25 -5.352 1 92.5 429 ASP A C 1
ATOM 3478 O O . ASP A 1 429 ? -7.645 31.906 -5.676 1 92.5 429 ASP A O 1
ATOM 3482 N N . HIS A 1 430 ? -5.504 32.156 -6.148 1 91.19 430 HIS A N 1
ATOM 3483 C CA . HIS A 1 430 ? -5.758 31.672 -7.5 1 91.19 430 HIS A CA 1
ATOM 3484 C C . HIS A 1 430 ? -5.012 30.375 -7.762 1 91.19 430 HIS A C 1
ATOM 3486 O O . HIS A 1 430 ? -5.188 29.75 -8.812 1 91.19 430 HIS A O 1
ATOM 3492 N N . ASP A 1 431 ? -4.219 29.984 -6.793 1 92.38 431 ASP A N 1
ATOM 3493 C CA . ASP A 1 431 ? -3.49 28.734 -6.934 1 92.38 431 ASP A CA 1
ATOM 3494 C C . ASP A 1 431 ? -3.729 27.812 -5.73 1 92.38 431 ASP A C 1
ATOM 3496 O O . ASP A 1 431 ? -3.941 28.297 -4.613 1 92.38 431 ASP A O 1
ATOM 3500 N N . TYR A 1 432 ? -3.756 26.562 -6.012 1 96.69 432 TYR A N 1
ATOM 3501 C CA . TYR A 1 432 ? -3.607 25.609 -4.918 1 96.69 432 TYR A CA 1
ATOM 3502 C C . TYR A 1 432 ? -2.154 25.516 -4.473 1 96.69 432 TYR A C 1
ATOM 3504 O O . TYR A 1 432 ? -1.24 25.547 -5.301 1 96.69 432 TYR A O 1
ATOM 3512 N N . THR A 1 433 ? -1.947 25.5 -3.189 1 97.88 433 THR A N 1
ATOM 3513 C CA . THR A 1 433 ? -0.587 25.578 -2.67 1 97.88 433 THR A CA 1
ATOM 3514 C C . THR A 1 433 ? -0.446 24.766 -1.388 1 97.88 433 THR A C 1
ATOM 3516 O O . THR A 1 433 ? -1.437 24.25 -0.857 1 97.88 433 THR A O 1
ATOM 3519 N N . PHE A 1 434 ? 0.746 24.547 -0.954 1 98.31 434 PHE A N 1
ATOM 3520 C CA . PHE A 1 434 ? 1.121 24.062 0.367 1 98.31 434 PHE A CA 1
ATOM 3521 C C . PHE A 1 434 ? 2.451 24.656 0.808 1 98.31 434 PHE A C 1
ATOM 3523 O O . PHE A 1 434 ? 3.174 25.25 -0.003 1 98.31 434 PHE A O 1
ATOM 3530 N N . SER A 1 435 ? 2.795 24.531 2.062 1 98.75 435 SER A N 1
ATOM 3531 C CA . SER A 1 435 ? 4.004 25.156 2.592 1 98.75 435 SER A CA 1
ATOM 3532 C C . SER A 1 435 ? 5.109 24.125 2.797 1 98.75 435 SER A C 1
ATOM 3534 O O . SER A 1 435 ? 4.867 23.047 3.328 1 98.75 435 SER A O 1
ATOM 3536 N N . ARG A 1 436 ? 6.344 24.516 2.367 1 98.44 436 ARG A N 1
ATOM 3537 C CA . ARG A 1 436 ? 7.594 23.859 2.746 1 98.44 436 ARG A CA 1
ATOM 3538 C C . ARG A 1 436 ? 8.336 24.656 3.809 1 98.44 436 ARG A C 1
ATOM 3540 O O . ARG A 1 436 ? 8.602 25.844 3.621 1 98.44 436 ARG A O 1
ATOM 3547 N N . VAL A 1 437 ? 8.617 24.016 4.867 1 98.81 437 VAL A N 1
ATOM 3548 C CA . VAL A 1 437 ? 9.312 24.703 5.953 1 98.81 437 VAL A CA 1
ATOM 3549 C C . VAL A 1 437 ? 10.617 23.969 6.27 1 98.81 437 VAL A C 1
ATOM 3551 O O . VAL A 1 437 ? 10.617 22.75 6.492 1 98.81 437 VAL A O 1
ATOM 3554 N N . HIS A 1 438 ? 11.711 24.688 6.266 1 98.75 438 HIS A N 1
ATOM 3555 C CA . HIS A 1 438 ? 13.031 24.188 6.648 1 98.75 438 HIS A CA 1
ATOM 3556 C C . HIS A 1 438 ? 13.547 24.906 7.891 1 98.75 438 HIS A C 1
ATOM 3558 O O . HIS A 1 438 ? 13.82 26.109 7.852 1 98.75 438 HIS A O 1
ATOM 3564 N N . ILE A 1 439 ? 13.555 24.156 8.969 1 98.56 439 ILE A N 1
ATOM 3565 C CA . ILE A 1 439 ? 14.227 24.688 10.156 1 98.56 439 ILE A CA 1
ATOM 3566 C C . ILE A 1 439 ? 15.734 24.547 10 1 98.56 439 ILE A C 1
ATOM 3568 O O . ILE A 1 439 ? 16.297 23.516 10.383 1 98.56 439 ILE A O 1
ATOM 3572 N N . VAL A 1 440 ? 16.344 25.547 9.586 1 98.06 440 VAL A N 1
ATOM 3573 C CA . VAL A 1 440 ? 17.766 25.484 9.211 1 98.06 440 VAL A CA 1
ATOM 3574 C C . VAL A 1 440 ? 18.609 25.25 10.461 1 98.06 440 VAL A C 1
ATOM 3576 O O . VAL A 1 440 ? 19.531 24.422 10.445 1 98.06 440 VAL A O 1
ATOM 3579 N N . ASP A 1 441 ? 18.375 26 11.453 1 97.06 441 ASP A N 1
ATOM 3580 C CA . ASP A 1 441 ? 19.016 25.859 12.758 1 97.06 441 ASP A CA 1
ATOM 3581 C C . ASP A 1 441 ? 18.234 26.594 13.836 1 97.06 441 ASP A C 1
ATOM 3583 O O . ASP A 1 441 ? 17.047 26.875 13.68 1 97.06 441 ASP A O 1
ATOM 3587 N N . LYS A 1 442 ? 18.812 26.938 14.969 1 97.38 442 LYS A N 1
ATOM 3588 C CA . LYS A 1 442 ? 18.172 27.562 16.125 1 97.38 442 LYS A CA 1
ATOM 3589 C C . LYS A 1 442 ? 17.891 29.031 15.883 1 97.38 442 LYS A C 1
ATOM 3591 O O . LYS A 1 442 ? 17.141 29.656 16.641 1 97.38 442 LYS A O 1
ATOM 3596 N N . SER A 1 443 ? 18.328 29.594 14.711 1 97.5 443 SER A N 1
ATOM 3597 C CA . SER A 1 443 ? 18.203 31.031 14.508 1 97.5 443 SER A CA 1
ATOM 3598 C C . SER A 1 443 ? 17.594 31.344 13.141 1 97.5 443 SER A C 1
ATOM 3600 O O . SER A 1 443 ? 17.375 32.5 12.812 1 97.5 443 SER A O 1
ATOM 3602 N N . HIS A 1 444 ? 17.312 30.297 12.422 1 97.75 444 HIS A N 1
ATOM 3603 C CA . HIS A 1 444 ? 16.953 30.547 11.031 1 97.75 444 HIS A CA 1
ATOM 3604 C C . HIS A 1 444 ? 15.93 29.516 10.547 1 97.75 444 HIS A C 1
ATOM 3606 O O . HIS A 1 444 ? 16.141 28.312 10.688 1 97.75 444 HIS A O 1
ATOM 3612 N N . ILE A 1 445 ? 14.781 30.062 10 1 98.25 445 ILE A N 1
ATOM 3613 C CA . ILE A 1 445 ? 13.75 29.25 9.367 1 98.25 445 ILE A CA 1
ATOM 3614 C C . ILE A 1 445 ? 13.516 29.734 7.941 1 98.25 445 ILE A C 1
ATOM 3616 O O . ILE A 1 445 ? 13.414 30.938 7.695 1 98.25 445 ILE A O 1
ATOM 3620 N N . ASP A 1 446 ? 13.461 28.797 7.012 1 98.75 446 ASP A N 1
ATOM 3621 C CA . ASP A 1 446 ? 13.039 29.109 5.648 1 98.75 446 ASP A CA 1
ATOM 3622 C C . ASP A 1 446 ? 11.641 28.562 5.371 1 98.75 446 ASP A C 1
ATOM 3624 O O . ASP A 1 446 ? 11.359 27.391 5.656 1 98.75 446 ASP A O 1
ATOM 3628 N N . ILE A 1 447 ? 10.789 29.453 4.836 1 98.5 447 ILE A N 1
ATOM 3629 C CA . ILE A 1 447 ? 9.43 29.062 4.484 1 98.5 447 ILE A CA 1
ATOM 3630 C C . ILE A 1 447 ? 9.172 29.344 3.01 1 98.5 447 ILE A C 1
ATOM 3632 O O . ILE A 1 447 ? 9.43 30.453 2.533 1 98.5 447 ILE A O 1
ATOM 3636 N N . GLU A 1 448 ? 8.703 28.344 2.307 1 98.44 448 GLU A N 1
ATOM 3637 C CA . GLU A 1 448 ? 8.289 28.484 0.912 1 98.44 448 GLU A CA 1
ATOM 3638 C C . GLU A 1 448 ? 6.836 28.062 0.719 1 98.44 448 GLU A C 1
ATOM 3640 O O . GLU A 1 448 ? 6.379 27.094 1.327 1 98.44 448 GLU A O 1
ATOM 3645 N N . GLN A 1 449 ? 6.156 28.891 -0.012 1 98.19 449 GLN A N 1
ATOM 3646 C CA . GLN A 1 449 ? 4.84 28.469 -0.473 1 98.19 449 GLN A CA 1
ATOM 3647 C C . GLN A 1 449 ? 4.895 27.969 -1.913 1 98.19 449 GLN A C 1
ATOM 3649 O O . GLN A 1 449 ? 5.34 28.688 -2.811 1 98.19 449 GLN A O 1
ATOM 3654 N N . VAL A 1 450 ? 4.418 26.734 -2.078 1 97.81 450 VAL A N 1
ATOM 3655 C CA . VAL A 1 450 ? 4.605 26.062 -3.361 1 97.81 450 VAL A CA 1
ATOM 3656 C C . VAL A 1 450 ? 3.27 25.953 -4.09 1 97.81 450 VAL A C 1
ATOM 3658 O O . VAL A 1 450 ? 2.283 25.484 -3.52 1 97.81 450 VAL A O 1
ATOM 3661 N N . SER A 1 451 ? 3.314 26.375 -5.297 1 96 451 SER A N 1
ATOM 3662 C CA . SER A 1 451 ? 2.156 26.203 -6.168 1 96 451 SER A CA 1
ATOM 3663 C C . SER A 1 451 ? 2.09 24.781 -6.711 1 96 451 SER A C 1
ATOM 3665 O O . SER A 1 451 ? 3.111 24.203 -7.098 1 96 451 SER A O 1
ATOM 3667 N N . VAL A 1 452 ? 0.952 24.047 -6.672 1 91.06 452 VAL A N 1
ATOM 3668 C CA . VAL A 1 452 ? 0.773 22.672 -7.121 1 91.06 452 VAL A CA 1
ATOM 3669 C C . VAL A 1 452 ? 0.671 22.625 -8.641 1 91.06 452 VAL A C 1
ATOM 3671 O O . VAL A 1 452 ? 1.193 21.719 -9.281 1 91.06 452 VAL A O 1
ATOM 3674 N N . PRO A 1 453 ? 0.037 23.422 -9.328 1 70.81 453 PRO A N 1
ATOM 3675 C CA . PRO A 1 453 ? -0.083 23.359 -10.789 1 70.81 453 PRO A CA 1
ATOM 3676 C C . PRO A 1 453 ? 1.269 23.422 -11.492 1 70.81 453 PRO A C 1
ATOM 3678 O O . PRO A 1 453 ? 1.466 22.766 -12.516 1 70.81 453 PRO A O 1
ATOM 3681 N N . THR A 1 454 ? 2.211 24 -10.844 1 81.62 454 THR A N 1
ATOM 3682 C CA . THR A 1 454 ? 3.439 24.266 -11.578 1 81.62 454 THR A CA 1
ATOM 3683 C C . THR A 1 454 ? 4.656 23.781 -10.797 1 81.62 454 THR A C 1
ATOM 3685 O O . THR A 1 454 ? 5.715 23.531 -11.383 1 81.62 454 THR A O 1
ATOM 3688 N N . GLY A 1 455 ? 4.52 23.719 -9.516 1 89.25 455 GLY A N 1
ATOM 3689 C CA . GLY A 1 455 ? 5.664 23.438 -8.664 1 89.25 455 GLY A CA 1
ATOM 3690 C C . GLY A 1 455 ? 6.48 24.672 -8.328 1 89.25 455 GLY A C 1
ATOM 3691 O O . GLY A 1 455 ? 7.469 24.594 -7.598 1 89.25 455 GLY A O 1
ATOM 3692 N N . ALA A 1 456 ? 6.02 25.797 -8.727 1 94.88 456 ALA A N 1
ATOM 3693 C CA . ALA A 1 456 ? 6.734 27.062 -8.508 1 94.88 456 ALA A CA 1
ATOM 3694 C C . ALA A 1 456 ? 6.574 27.547 -7.07 1 94.88 456 ALA A C 1
ATOM 3696 O O . ALA A 1 456 ? 5.5 27.406 -6.477 1 94.88 456 ALA A O 1
ATOM 3697 N N . VAL A 1 457 ? 7.633 28.156 -6.586 1 97.38 457 VAL A N 1
ATOM 3698 C CA . VAL A 1 457 ? 7.551 28.828 -5.297 1 97.38 457 VAL A CA 1
ATOM 3699 C C . VAL A 1 457 ? 6.941 30.219 -5.48 1 97.38 457 VAL A C 1
ATOM 3701 O O . VAL A 1 457 ? 7.523 31.078 -6.148 1 97.38 457 VAL A O 1
ATOM 3704 N N . VAL A 1 458 ? 5.852 30.5 -4.852 1 96.88 458 VAL A N 1
ATOM 3705 C CA . VAL A 1 458 ? 5.133 31.734 -5.105 1 96.88 458 VAL A CA 1
ATOM 3706 C C . VAL A 1 458 ? 5.402 32.75 -3.98 1 96.88 458 VAL A C 1
ATOM 3708 O O . VAL A 1 458 ? 5.141 33.938 -4.125 1 96.88 458 VAL A O 1
ATOM 3711 N N . ASP A 1 459 ? 5.828 32.312 -2.852 1 97.31 459 ASP A N 1
ATOM 3712 C CA . ASP A 1 459 ? 6.238 33.125 -1.714 1 97.31 459 ASP A CA 1
ATOM 3713 C C . ASP A 1 459 ? 7.391 32.469 -0.955 1 97.31 459 ASP A C 1
ATOM 3715 O O . ASP A 1 459 ? 7.473 31.234 -0.873 1 97.31 459 ASP A O 1
ATOM 3719 N N . LYS A 1 460 ? 8.328 33.281 -0.566 1 97.62 460 LYS A N 1
ATOM 3720 C CA . LYS A 1 460 ? 9.492 32.781 0.164 1 97.62 460 LYS A CA 1
ATOM 3721 C C . LYS A 1 460 ? 9.945 33.812 1.217 1 97.62 460 LYS A C 1
ATOM 3723 O O . LYS A 1 460 ? 10.109 35 0.917 1 97.62 460 LYS A O 1
ATOM 3728 N N . ILE A 1 461 ? 10.109 33.344 2.453 1 97.19 461 ILE A N 1
ATOM 3729 C CA . ILE A 1 461 ? 10.641 34.219 3.49 1 97.19 461 ILE A CA 1
ATOM 3730 C C . ILE A 1 461 ? 11.633 33.469 4.363 1 97.19 461 ILE A C 1
ATOM 3732 O O . ILE A 1 461 ? 11.609 32.219 4.391 1 97.19 461 ILE A O 1
ATOM 3736 N N . SER A 1 462 ? 12.484 34.188 4.988 1 97.75 462 SER A N 1
ATOM 3737 C CA . SER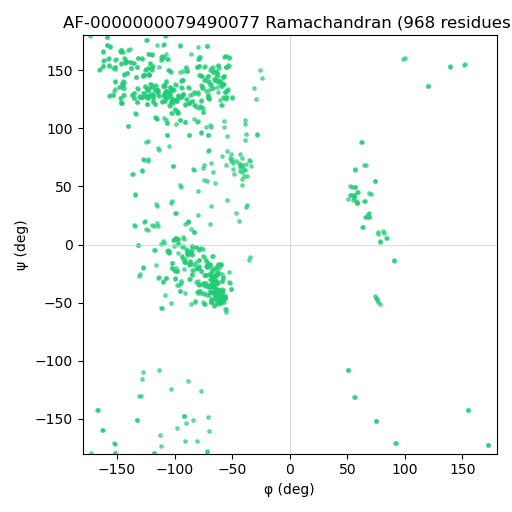 A 1 462 ? 13.367 33.688 6.043 1 97.75 462 SER A CA 1
ATOM 3738 C C . SER A 1 462 ? 13.102 34.406 7.363 1 97.75 462 SER A C 1
ATOM 3740 O O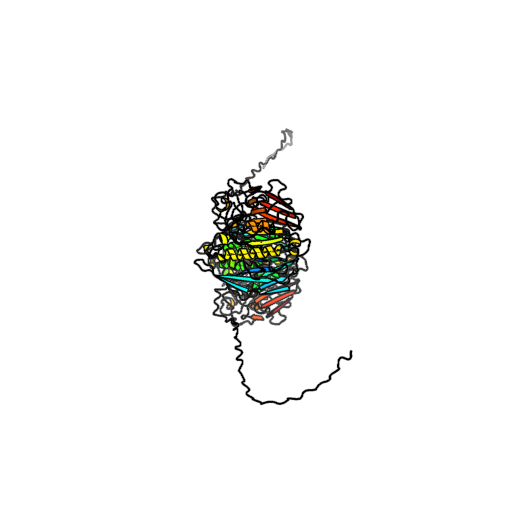 . SER A 1 462 ? 13.078 35.625 7.414 1 97.75 462 SER A O 1
ATOM 3742 N N . ILE A 1 463 ? 12.805 33.688 8.352 1 98 463 ILE A N 1
ATOM 3743 C CA . ILE A 1 463 ? 12.68 34.25 9.688 1 98 463 ILE A CA 1
ATOM 3744 C C . ILE A 1 463 ? 13.969 34 10.477 1 98 463 ILE A C 1
ATOM 3746 O O . ILE A 1 463 ? 14.414 32.875 10.609 1 98 463 ILE A O 1
ATOM 3750 N N . LYS A 1 464 ? 14.555 35.062 10.984 1 97.44 464 LYS A N 1
ATOM 3751 C CA . LYS A 1 464 ? 15.805 34.969 11.727 1 97.44 464 LYS A CA 1
ATOM 3752 C C . LYS A 1 464 ? 15.672 35.625 13.094 1 97.44 464 LYS A C 1
ATOM 3754 O O . LYS A 1 464 ? 14.984 36.656 13.242 1 97.44 464 LYS A O 1
ATOM 3759 N N . LYS A 1 465 ? 16.188 34.969 14.039 1 94.69 465 LYS A N 1
ATOM 3760 C CA . LYS A 1 465 ? 16.328 35.594 15.352 1 94.69 465 LYS A CA 1
ATOM 3761 C C . LYS A 1 465 ? 17.609 35.125 16.047 1 94.69 465 LYS A C 1
ATOM 3763 O O . LYS A 1 465 ? 17.984 33.938 15.961 1 94.69 465 LYS A O 1
ATOM 3768 N N . ALA A 1 466 ? 18.266 36 16.703 1 90.25 466 ALA A N 1
ATOM 3769 C CA . ALA A 1 466 ? 19.578 35.75 17.297 1 90.25 466 ALA A CA 1
ATOM 3770 C C . ALA A 1 466 ? 19.453 35 18.625 1 90.25 466 ALA A C 1
ATOM 3772 O O . ALA A 1 466 ? 20.328 34.219 19 1 90.25 466 ALA A O 1
ATOM 3773 N N . LEU A 1 467 ? 18.359 35.25 19.328 1 87.75 467 LEU A N 1
ATOM 3774 C CA . LEU A 1 467 ? 18.188 34.719 20.672 1 87.75 467 LEU A CA 1
ATOM 3775 C C . LEU A 1 467 ? 17.141 33.625 20.703 1 87.75 467 LEU A C 1
ATOM 3777 O O . LEU A 1 467 ? 16.297 33.531 19.797 1 87.75 467 LEU A O 1
ATOM 3781 N N . SER A 1 468 ? 17.25 32.844 21.812 1 91.56 468 SER A N 1
ATOM 3782 C CA . SER A 1 468 ? 16.266 31.797 22.016 1 91.56 468 SER A CA 1
ATOM 3783 C C . SER A 1 468 ? 14.875 32.375 22.281 1 91.56 468 SER A C 1
ATOM 3785 O O . SER A 1 468 ? 13.867 31.766 21.922 1 91.56 468 SER A O 1
ATOM 3787 N N . PHE A 1 469 ? 14.906 33.438 22.938 1 93.56 469 PHE A N 1
ATOM 3788 C CA . PHE A 1 469 ? 13.68 34.188 23.188 1 93.56 469 PHE A CA 1
ATOM 3789 C C . PHE A 1 469 ? 13.547 35.344 22.203 1 93.56 469 PHE A C 1
ATOM 3791 O O . PHE A 1 469 ? 14.516 36.062 21.969 1 93.56 469 PHE A O 1
ATOM 3798 N N . PRO A 1 470 ? 12.359 35.531 21.688 1 93.81 470 PRO A N 1
ATOM 3799 C CA . PRO A 1 470 ? 12.211 36.75 20.859 1 93.81 470 PRO A CA 1
ATOM 3800 C C . PRO A 1 470 ? 12.312 38.031 21.672 1 93.81 470 PRO A C 1
ATOM 3802 O O . PRO A 1 470 ? 11.828 38.094 22.797 1 93.81 470 PRO A O 1
ATOM 3805 N N . LYS A 1 471 ? 12.797 39.062 21.031 1 93.12 471 LYS A N 1
ATOM 3806 C CA . LYS A 1 471 ? 13 40.344 21.703 1 93.12 471 LYS A CA 1
ATOM 3807 C C . LYS A 1 471 ? 11.656 41 22.062 1 93.12 471 LYS A C 1
ATOM 3809 O O . LYS A 1 471 ? 11.57 41.75 23.016 1 93.12 471 LYS A O 1
ATOM 3814 N N . TRP A 1 472 ? 10.703 40.656 21.297 1 93.31 472 TRP A N 1
ATOM 3815 C CA . TRP A 1 472 ? 9.406 41.312 21.438 1 93.31 472 TRP A CA 1
ATOM 3816 C C . TRP A 1 472 ? 8.57 40.625 22.516 1 93.31 472 TRP A C 1
ATOM 3818 O O . TRP A 1 472 ? 7.465 41.062 22.828 1 93.31 472 TRP A O 1
ATOM 3828 N N . GLN A 1 473 ? 9.031 39.469 23.062 1 95.25 473 GLN A N 1
ATOM 3829 C CA . GLN A 1 473 ? 8.289 38.719 24.062 1 95.25 473 GLN A CA 1
ATOM 3830 C C . GLN A 1 473 ? 8.07 39.562 25.328 1 95.25 473 GLN A C 1
ATOM 3832 O O . GLN A 1 473 ? 8.961 40.281 25.75 1 95.25 473 GLN A O 1
ATOM 3837 N N . GLU A 1 474 ? 6.879 39.438 25.906 1 94.12 474 GLU A N 1
ATOM 3838 C CA . GLU A 1 474 ? 6.535 40.062 27.172 1 94.12 474 GLU A CA 1
ATOM 3839 C C . GLU A 1 474 ? 6.074 39.031 28.203 1 94.12 474 GLU A C 1
ATOM 3841 O O . GLU A 1 474 ? 4.871 38.875 28.422 1 94.12 474 GLU A O 1
ATOM 3846 N N . PRO A 1 475 ? 7 38.5 28.938 1 92.81 475 PRO A N 1
ATOM 3847 C CA . PRO A 1 475 ? 6.68 37.375 29.844 1 92.81 475 PRO A CA 1
ATOM 3848 C C . PRO A 1 475 ? 5.781 37.812 31 1 92.81 475 PRO A C 1
ATOM 3850 O O . PRO A 1 475 ? 5.086 36.969 31.594 1 92.81 475 PRO A O 1
ATOM 3853 N N . ASP A 1 476 ? 5.742 39.062 31.281 1 90.31 476 ASP A N 1
ATOM 3854 C CA . ASP A 1 476 ? 4.988 39.562 32.438 1 90.31 476 ASP A CA 1
ATOM 3855 C C . ASP A 1 476 ? 3.578 39.969 32.031 1 90.31 476 ASP A C 1
ATOM 3857 O O . ASP A 1 476 ? 2.783 40.406 32.875 1 90.31 476 ASP A O 1
ATOM 3861 N N . LEU A 1 477 ? 3.34 39.844 30.766 1 88.94 477 LEU A N 1
ATOM 3862 C CA . LEU A 1 477 ? 1.979 40.125 30.328 1 88.94 477 LEU A CA 1
ATOM 3863 C C . LEU A 1 477 ? 0.973 39.25 31.062 1 88.94 477 LEU A C 1
ATOM 3865 O O . LEU A 1 477 ? 1.174 38.062 31.188 1 88.94 477 LEU A O 1
ATOM 3869 N N . PRO A 1 478 ? -0.069 39.906 31.703 1 81.44 478 PRO A N 1
ATOM 3870 C CA . PRO A 1 478 ? -1.063 39.094 32.406 1 81.44 478 PRO A CA 1
ATOM 3871 C C . PRO A 1 478 ? -1.882 38.219 31.438 1 81.44 478 PRO A C 1
ATOM 3873 O O . PRO A 1 478 ? -2.117 38.625 30.297 1 81.44 478 PRO A O 1
ATOM 3876 N N . LEU A 1 479 ? -2.191 37.031 31.875 1 67.69 479 LEU A N 1
ATOM 3877 C CA . LEU A 1 479 ? -3.031 36.125 31.078 1 67.69 479 LEU A CA 1
ATOM 3878 C C . LEU A 1 479 ? -4.426 36.719 30.906 1 67.69 479 LEU A C 1
ATOM 3880 O O . LEU A 1 479 ? -5.055 36.531 29.859 1 67.69 479 LEU A O 1
ATOM 3884 N N . ASP A 1 480 ? -5.176 37.188 31.938 1 59.22 480 ASP A N 1
ATOM 3885 C CA . ASP A 1 480 ? -6.555 37.688 31.938 1 59.22 480 ASP A CA 1
ATOM 3886 C C . ASP A 1 480 ? -6.652 39.094 31.344 1 59.22 480 ASP A C 1
ATOM 3888 O O . ASP A 1 480 ? -6.078 40.031 31.891 1 59.22 480 ASP A O 1
ATOM 3892 N N . THR A 1 481 ? -6.367 39.281 30.016 1 51.88 481 THR A N 1
ATOM 3893 C CA . THR A 1 481 ? -6.117 40.594 29.406 1 51.88 481 THR A CA 1
ATOM 3894 C C . THR A 1 481 ? -7.387 41.438 29.422 1 51.88 481 THR A C 1
ATOM 3896 O O . THR A 1 481 ? -8.352 41.125 28.719 1 51.88 481 THR A O 1
ATOM 3899 N N . GLY A 1 482 ? -8.031 41.844 30.391 1 44.94 482 GLY A N 1
ATOM 3900 C CA . GLY A 1 482 ? -8.836 43.031 30.203 1 44.94 482 GLY A CA 1
ATOM 3901 C C . GLY A 1 482 ? -8.203 44.031 29.25 1 44.94 482 GLY A C 1
ATOM 3902 O O . GLY A 1 482 ? -8.727 45.125 29.062 1 44.94 482 GLY A O 1
ATOM 3903 N N . VAL A 1 483 ? -7.008 43.781 28.953 1 44 483 VAL A N 1
ATOM 3904 C CA . VAL A 1 483 ? -6.18 44.875 28.438 1 44 483 VAL A CA 1
ATOM 3905 C C . VAL A 1 483 ? -6.602 45.219 27 1 44 483 VAL A C 1
ATOM 3907 O O . VAL A 1 483 ? -6.105 46.188 26.422 1 44 483 VAL A O 1
ATOM 3910 N N . TYR A 1 484 ? -7.035 44.25 26.25 1 42.97 484 TYR A N 1
ATOM 3911 C CA . TYR A 1 484 ? -7.176 44.688 24.875 1 42.97 484 TYR A CA 1
ATOM 3912 C C . TYR A 1 484 ? -8.367 45.625 24.719 1 42.97 484 TYR A C 1
ATOM 3914 O O . TYR A 1 484 ? -9.523 45.188 24.766 1 42.97 484 TYR A O 1
ATOM 3922 N N . ARG A 1 485 ? -8.297 46.625 25.531 1 41 485 ARG A N 1
ATOM 3923 C CA . ARG A 1 485 ? -9.195 47.688 25.094 1 41 485 ARG A CA 1
ATOM 3924 C C . ARG A 1 485 ? -9.148 47.875 23.594 1 41 485 ARG A C 1
ATOM 3926 O O . ARG A 1 485 ? -8.172 48.375 23.047 1 41 485 ARG A O 1
ATOM 3933 N N . ILE A 1 486 ? -9.516 46.906 22.891 1 35.41 486 ILE A N 1
ATOM 3934 C CA . ILE A 1 486 ? -9.805 47.25 21.5 1 35.41 486 ILE A CA 1
ATOM 3935 C C . ILE A 1 486 ? -10.805 48.406 21.469 1 35.41 486 ILE A C 1
ATOM 3937 O O . ILE A 1 486 ? -11.805 48.406 22.188 1 35.41 486 ILE A O 1
ATOM 3941 N N . MET B 1 1 ? 9.523 -31.594 -108.5 1 16.41 1 MET B N 1
ATOM 3942 C CA . MET B 1 1 ? 9.633 -30.562 -109.562 1 16.41 1 MET B CA 1
ATOM 3943 C C . MET B 1 1 ? 10.531 -29.422 -109.125 1 16.41 1 MET B C 1
ATOM 3945 O O . MET B 1 1 ? 10.766 -29.25 -107.938 1 16.41 1 MET B O 1
ATOM 3949 N N . TRP B 1 2 ? 10.359 -28.094 -109.625 1 15.26 2 TRP B N 1
ATOM 3950 C CA . TRP B 1 2 ? 11.281 -27.109 -110.188 1 15.26 2 TRP B CA 1
ATOM 3951 C C . TRP B 1 2 ? 11.891 -26.25 -109.062 1 15.26 2 TRP B C 1
ATOM 3953 O O . TRP B 1 2 ? 11.422 -26.281 -107.938 1 15.26 2 TRP B O 1
ATOM 3963 N N . ILE B 1 3 ? 11.617 -24.75 -109.062 1 16.36 3 ILE B N 1
ATOM 3964 C CA . ILE B 1 3 ? 12.539 -23.688 -109.438 1 16.36 3 ILE B CA 1
ATOM 3965 C C . ILE B 1 3 ? 13.18 -23.078 -108.188 1 16.36 3 ILE B C 1
ATOM 3967 O O . ILE B 1 3 ? 12.602 -23.125 -107.125 1 16.36 3 ILE B O 1
ATOM 3971 N N . SER B 1 4 ? 13.82 -21.672 -108.062 1 15.11 4 SER B N 1
ATOM 3972 C CA . SER B 1 4 ? 15.141 -21.047 -108.125 1 15.11 4 SER B CA 1
ATOM 3973 C C . SER B 1 4 ? 15.398 -20.172 -106.875 1 15.11 4 SER B C 1
ATOM 3975 O O . SER B 1 4 ? 16.406 -20.359 -106.25 1 15.11 4 SER B O 1
ATOM 3977 N N . ALA B 1 5 ? 15.57 -18.688 -107.062 1 15.68 5 ALA B N 1
ATOM 3978 C CA . ALA B 1 5 ? 16.812 -17.922 -106.938 1 15.68 5 ALA B CA 1
ATOM 3979 C C . ALA B 1 5 ? 17.031 -17.422 -105.5 1 15.68 5 ALA B C 1
ATOM 3981 O O . ALA B 1 5 ? 16.078 -17.344 -104.75 1 15.68 5 ALA B O 1
ATOM 3982 N N . GLU B 1 6 ? 17.828 -16.188 -105.125 1 15.78 6 GLU B N 1
ATOM 3983 C CA . GLU B 1 6 ? 19.156 -15.766 -104.75 1 15.78 6 GLU B CA 1
ATOM 3984 C C . GLU B 1 6 ? 19.109 -14.938 -103.438 1 15.78 6 GLU B C 1
ATOM 3986 O O . GLU B 1 6 ? 19.781 -15.266 -102.5 1 15.78 6 GLU B O 1
ATOM 3991 N N . ILE B 1 7 ? 19.375 -13.469 -103.438 1 15.73 7 ILE B N 1
ATOM 3992 C CA . ILE B 1 7 ? 20.578 -12.719 -103.062 1 15.73 7 ILE B CA 1
ATOM 3993 C C . ILE B 1 7 ? 20.391 -12.094 -101.688 1 15.73 7 ILE B C 1
ATOM 3995 O O . ILE B 1 7 ? 19.281 -12.008 -101.188 1 15.73 7 ILE B O 1
ATOM 3999 N N . CYS B 1 8 ? 20.547 -10.562 -101.438 1 16.72 8 CYS B N 1
ATOM 4000 C CA . CYS B 1 8 ? 21.656 -9.719 -101.062 1 16.72 8 CYS B CA 1
ATOM 4001 C C . CYS B 1 8 ? 21.391 -9.102 -99.688 1 16.72 8 CYS B C 1
ATOM 4003 O O . CYS B 1 8 ? 20.25 -8.953 -99.25 1 16.72 8 CYS B O 1
ATOM 4005 N N . PRO B 1 9 ? 22.469 -8.25 -98.812 1 16.47 9 PRO B N 1
ATOM 4006 C CA . PRO B 1 9 ? 23.281 -7.965 -97.625 1 16.47 9 PRO B CA 1
ATOM 4007 C C . PRO B 1 9 ? 22.781 -6.762 -96.875 1 16.47 9 PRO B C 1
ATOM 4009 O O . PRO B 1 9 ? 22.969 -6.703 -95.625 1 16.47 9 PRO B O 1
ATOM 4012 N N . ALA B 1 10 ? 22.391 -5.645 -97.375 1 15.88 10 ALA B N 1
ATOM 4013 C CA . ALA B 1 10 ? 23.172 -4.418 -97.25 1 15.88 10 ALA B CA 1
ATOM 4014 C C . ALA B 1 10 ? 23 -3.818 -95.812 1 15.88 10 ALA B C 1
ATOM 4016 O O . ALA B 1 10 ? 22.125 -4.238 -95.062 1 15.88 10 ALA B O 1
ATOM 4017 N N . THR B 1 11 ? 22.562 -2.381 -95.688 1 16.28 11 THR B N 1
ATOM 4018 C CA . THR B 1 11 ? 23.297 -1.137 -95.5 1 16.28 11 THR B CA 1
ATOM 4019 C C . THR B 1 11 ? 23 -0.509 -94.125 1 16.28 11 THR B C 1
ATOM 4021 O O . THR B 1 11 ? 23.906 -0.156 -93.375 1 16.28 11 THR B O 1
ATOM 4024 N N . PRO B 1 12 ? 22.203 0.659 -94 1 16.73 12 PRO B N 1
ATOM 4025 C CA . PRO B 1 12 ? 22.5 2.016 -93.5 1 16.73 12 PRO B CA 1
ATOM 4026 C C . PRO B 1 12 ? 22.047 2.262 -92.062 1 16.73 12 PRO B C 1
ATOM 4028 O O . PRO B 1 12 ? 20.891 2.023 -91.75 1 16.73 12 PRO B O 1
ATOM 4031 N N . PHE B 1 13 ? 22.922 2.295 -90.875 1 17.55 13 PHE B N 1
ATOM 4032 C CA . PHE B 1 13 ? 22.844 2.154 -89.438 1 17.55 13 PHE B CA 1
ATOM 4033 C C . PHE B 1 13 ? 22.344 3.443 -88.75 1 17.55 13 PHE B C 1
ATOM 4035 O O . PHE B 1 13 ? 23.141 4.301 -88.375 1 17.55 13 PHE B O 1
ATOM 4042 N N . ARG B 1 14 ? 21.297 4.066 -89.25 1 15.5 14 ARG B N 1
ATOM 4043 C CA . ARG B 1 14 ? 21.094 5.496 -89.062 1 15.5 14 ARG B CA 1
ATOM 4044 C C . ARG B 1 14 ? 21.062 5.832 -87.562 1 15.5 14 ARG B C 1
ATOM 4046 O O . ARG B 1 14 ? 20.594 5.023 -86.75 1 15.5 14 ARG B O 1
ATOM 4053 N N . ARG B 1 15 ? 21.266 7.09 -87.25 1 15.78 15 ARG B N 1
ATOM 4054 C CA . ARG B 1 15 ? 21.922 8.086 -86.438 1 15.78 15 ARG B CA 1
ATOM 4055 C C . ARG B 1 15 ? 21.203 8.219 -85.062 1 15.78 15 ARG B C 1
ATOM 4057 O O . ARG B 1 15 ? 20.047 7.805 -84.938 1 15.78 15 ARG B O 1
ATOM 4064 N N . TYR B 1 16 ? 21.562 9.305 -84.25 1 15.47 16 TYR B N 1
ATOM 4065 C CA . TYR B 1 16 ? 22.234 9.703 -83 1 15.47 16 TYR B CA 1
ATOM 4066 C C . TYR B 1 16 ? 21.266 10.336 -82.062 1 15.47 16 TYR B C 1
ATOM 4068 O O . TYR B 1 16 ? 21.625 10.641 -80.875 1 15.47 16 TYR B O 1
ATOM 4076 N N . ALA B 1 17 ? 20.094 10.789 -82.562 1 16.55 17 ALA B N 1
ATOM 4077 C CA . ALA B 1 17 ? 19.688 12.102 -82.062 1 16.55 17 ALA B CA 1
ATOM 4078 C C . ALA B 1 17 ? 19.469 12.062 -80.562 1 16.55 17 ALA B C 1
ATOM 4080 O O . ALA B 1 17 ? 18.875 11.117 -80 1 16.55 17 ALA B O 1
ATOM 4081 N N . ARG B 1 18 ? 19.859 13.086 -79.688 1 17.02 18 ARG B N 1
ATOM 4082 C CA . ARG B 1 18 ? 20.453 13.609 -78.5 1 17.02 18 ARG B CA 1
ATOM 4083 C C . ARG B 1 18 ? 19.422 13.75 -77.375 1 17.02 18 ARG B C 1
ATOM 4085 O O . ARG B 1 18 ? 19.75 14.164 -76.25 1 17.02 18 ARG B O 1
ATOM 4092 N N . GLY B 1 19 ? 18.062 13.68 -77.75 1 17.8 19 GLY B N 1
ATOM 4093 C CA . GLY B 1 19 ? 17.219 14.57 -76.938 1 17.8 19 GLY B CA 1
ATOM 4094 C C . GLY B 1 19 ? 17.281 14.312 -75.438 1 17.8 19 GLY B C 1
ATOM 4095 O O . GLY B 1 19 ? 17.312 13.164 -75 1 17.8 19 GLY B O 1
ATOM 4096 N N . GLN B 1 20 ? 17.562 15.32 -74.625 1 17.95 20 GLN B N 1
ATOM 4097 C CA . GLN B 1 20 ? 18.125 15.602 -73.312 1 17.95 20 GLN B CA 1
ATOM 4098 C C . GLN B 1 20 ? 17.297 14.977 -72.188 1 17.95 20 GLN B C 1
ATOM 4100 O O . GLN B 1 20 ? 16.078 14.789 -72.375 1 17.95 20 GLN B O 1
ATOM 4105 N N . LEU B 1 21 ? 17.875 14.641 -70.938 1 18.69 21 LEU B N 1
ATOM 4106 C CA . LEU B 1 21 ? 18.016 13.672 -69.812 1 18.69 21 LEU B CA 1
ATOM 4107 C C . LEU B 1 21 ? 17.016 13.945 -68.688 1 18.69 21 LEU B C 1
ATOM 4109 O O . LEU B 1 21 ? 16.797 13.094 -67.875 1 18.69 21 LEU B O 1
ATOM 4113 N N . LYS B 1 22 ? 16.422 15.203 -68.562 1 18.19 22 LYS B N 1
ATOM 4114 C CA . LYS B 1 22 ? 16.438 15.719 -67.188 1 18.19 22 LYS B CA 1
ATOM 4115 C C . LYS B 1 22 ? 15.609 14.844 -66.25 1 18.19 22 LYS B C 1
ATOM 4117 O O . LYS B 1 22 ? 14.508 14.422 -66.625 1 18.19 22 LYS B O 1
ATOM 4122 N N . LEU B 1 23 ? 15.945 14.516 -64.875 1 1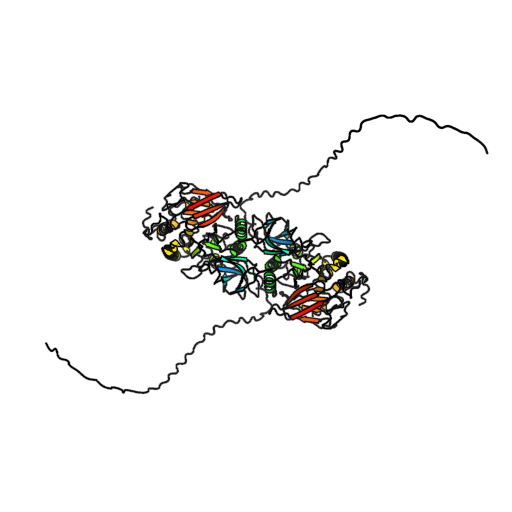7.89 23 LEU B N 1
ATOM 4123 C CA . LEU B 1 23 ? 15.984 13.445 -63.875 1 17.89 23 LEU B CA 1
ATOM 4124 C C . LEU B 1 23 ? 14.688 13.391 -63.094 1 17.89 23 LEU B C 1
ATOM 4126 O O . LEU B 1 23 ? 14.164 12.305 -62.812 1 17.89 23 LEU B O 1
ATOM 4130 N N . PRO B 1 24 ? 13.883 14.469 -62.562 1 20.59 24 PRO B N 1
ATOM 4131 C CA . PRO B 1 24 ? 13.773 14.555 -61.094 1 20.59 24 PRO B CA 1
ATOM 4132 C C . PRO B 1 24 ? 12.625 13.711 -60.562 1 20.59 24 PRO B C 1
ATOM 4134 O O . PRO B 1 24 ? 11.578 13.594 -61.188 1 20.59 24 PRO B O 1
ATOM 4137 N N . PHE B 1 25 ? 12.75 12.703 -59.656 1 19.75 25 PHE B N 1
ATOM 4138 C CA . PHE B 1 25 ? 12.047 11.617 -59 1 19.75 25 PHE B CA 1
ATOM 4139 C C . PHE B 1 25 ? 11 12.164 -58.031 1 19.75 25 PHE B C 1
ATOM 4141 O O . PHE B 1 25 ? 10.906 11.711 -56.875 1 19.75 25 PHE B O 1
ATOM 4148 N N . LEU B 1 26 ? 10.508 13.352 -58 1 21.06 26 LEU B N 1
ATOM 4149 C CA . LEU B 1 26 ? 9.977 13.789 -56.719 1 21.06 26 LEU B CA 1
ATOM 4150 C C . LEU B 1 26 ? 8.719 13 -56.375 1 21.06 26 LEU B C 1
ATOM 4152 O O . LEU B 1 26 ? 7.691 13.117 -57.031 1 21.06 26 LEU B O 1
ATOM 4156 N N . LEU B 1 27 ? 8.812 11.758 -56.062 1 21.39 27 LEU B N 1
ATOM 4157 C CA . LEU B 1 27 ? 7.715 10.891 -55.656 1 21.39 27 LEU B CA 1
ATOM 4158 C C . LEU B 1 27 ? 6.949 11.508 -54.469 1 21.39 27 LEU B C 1
ATOM 4160 O O . LEU B 1 27 ? 7.531 11.797 -53.438 1 21.39 27 LEU B O 1
ATOM 4164 N N . ALA B 1 28 ? 5.922 12.242 -54.562 1 22.62 28 ALA B N 1
ATOM 4165 C CA . ALA B 1 28 ? 5.02 12.992 -53.688 1 22.62 28 ALA B CA 1
ATOM 4166 C C . ALA B 1 28 ? 4.363 12.078 -52.688 1 22.62 28 ALA B C 1
ATOM 4168 O O . ALA B 1 28 ? 3.58 11.195 -53.031 1 22.62 28 ALA B O 1
ATOM 4169 N N . ARG B 1 29 ? 5.164 11.648 -51.594 1 21.44 29 ARG B N 1
ATOM 4170 C CA . ARG B 1 29 ? 4.793 10.836 -50.438 1 21.44 29 ARG B CA 1
ATOM 4171 C C . ARG B 1 29 ? 3.529 11.375 -49.781 1 21.44 29 ARG B C 1
ATOM 4173 O O . ARG B 1 29 ? 3.533 12.484 -49.25 1 21.44 29 ARG B O 1
ATOM 4180 N N . VAL B 1 30 ? 2.406 11.289 -50.344 1 23.84 30 VAL B N 1
ATOM 4181 C CA . VAL B 1 30 ? 1.187 11.773 -49.719 1 23.84 30 VAL B CA 1
ATOM 4182 C C . VAL B 1 30 ? 1.032 11.117 -48.344 1 23.84 30 VAL B C 1
ATOM 4184 O O . VAL B 1 30 ? 0.842 9.898 -48.25 1 23.84 30 VAL B O 1
ATOM 4187 N N . VAL B 1 31 ? 1.918 11.477 -47.375 1 22.38 31 VAL B N 1
ATOM 4188 C CA . VAL B 1 31 ? 1.856 11.031 -46 1 22.38 31 VAL B CA 1
ATOM 4189 C C . VAL B 1 31 ? 0.454 11.266 -45.438 1 22.38 31 VAL B C 1
ATOM 4191 O O . VAL B 1 31 ? 0.005 12.414 -45.312 1 22.38 31 VAL B O 1
ATOM 4194 N N . ILE B 1 32 ? -0.521 10.492 -45.719 1 25.3 32 ILE B N 1
ATOM 4195 C CA . ILE B 1 32 ? -1.823 10.57 -45.094 1 25.3 32 ILE B CA 1
ATOM 4196 C C . ILE B 1 32 ? -1.641 10.594 -43.562 1 25.3 32 ILE B C 1
ATOM 4198 O O . ILE B 1 32 ? -1.168 9.617 -42.969 1 25.3 32 ILE B O 1
ATOM 4202 N N . ILE B 1 33 ? -1.193 11.711 -43.031 1 24.52 33 ILE B N 1
ATOM 4203 C CA . ILE B 1 33 ? -1.095 12 -41.594 1 24.52 33 ILE B CA 1
ATOM 4204 C C . ILE B 1 33 ? -2.412 11.656 -40.906 1 24.52 33 ILE B C 1
ATOM 4206 O O . ILE B 1 33 ? -3.445 12.273 -41.188 1 24.52 33 ILE B O 1
ATOM 4210 N N . GLY B 1 34 ? -2.766 10.375 -40.906 1 23.72 34 GLY B N 1
ATOM 4211 C CA . GLY B 1 34 ? -3.889 10.055 -40.062 1 23.72 34 GLY B CA 1
ATOM 4212 C C . GLY B 1 34 ? -3.885 10.836 -38.75 1 23.72 34 GLY B C 1
ATOM 4213 O O . GLY B 1 34 ? -2.891 10.836 -38.031 1 23.72 34 GLY B O 1
ATOM 4214 N N . LEU B 1 35 ? -4.594 11.938 -38.719 1 25.67 35 LEU B N 1
ATOM 4215 C CA . LEU B 1 35 ? -4.934 12.781 -37.562 1 25.67 35 LEU B CA 1
ATOM 4216 C C . LEU B 1 35 ? -5.344 11.93 -36.375 1 25.67 35 LEU B C 1
ATOM 4218 O O . LEU B 1 35 ? -6.402 11.297 -36.375 1 25.67 35 LEU B O 1
ATOM 4222 N N . LEU B 1 36 ? -4.473 11.148 -35.875 1 23.27 36 LEU B N 1
ATOM 4223 C CA . LEU B 1 36 ? -4.734 10.68 -34.5 1 23.27 36 LEU B CA 1
ATOM 4224 C C . LEU B 1 36 ? -5.234 11.828 -33.625 1 23.27 36 LEU B C 1
ATOM 4226 O O . LEU B 1 36 ? -4.504 12.789 -33.375 1 23.27 36 LEU B O 1
ATOM 4230 N N . LYS B 1 37 ? -6.551 12.117 -33.844 1 25.16 37 LYS B N 1
ATOM 4231 C CA . LYS B 1 37 ? -7.191 13 -32.875 1 25.16 37 LYS B CA 1
ATOM 4232 C C . LYS B 1 37 ? -6.777 12.656 -31.438 1 25.16 37 LYS B C 1
ATOM 4234 O O . LYS B 1 37 ? -7.145 11.594 -30.922 1 25.16 37 LYS B O 1
ATOM 4239 N N . CYS B 1 38 ? -5.555 12.898 -31.156 1 25.53 38 CYS B N 1
ATOM 4240 C CA . CYS B 1 38 ? -5.27 13.125 -29.734 1 25.53 38 CYS B CA 1
ATOM 4241 C C . CYS B 1 38 ? -6.395 13.914 -29.078 1 25.53 38 CYS B C 1
ATOM 4243 O O . CYS B 1 38 ? -6.625 15.078 -29.406 1 25.53 38 CYS B O 1
ATOM 4245 N N . MET B 1 39 ? -7.523 13.258 -28.953 1 26.22 39 MET B N 1
ATOM 4246 C CA . MET B 1 39 ? -8.516 13.961 -28.156 1 26.22 39 MET B CA 1
ATOM 4247 C C . MET B 1 39 ? -7.848 14.742 -27.016 1 26.22 39 MET B C 1
ATOM 4249 O O . MET B 1 39 ? -7.176 14.156 -26.172 1 26.22 39 MET B O 1
ATOM 4253 N N . ASN B 1 40 ? -7.227 15.766 -27.391 1 25.97 40 ASN B N 1
ATOM 4254 C CA . ASN B 1 40 ? -6.93 16.828 -26.438 1 25.97 40 ASN B CA 1
ATOM 4255 C C . ASN B 1 40 ? -8.102 17.062 -25.484 1 25.97 40 ASN B C 1
ATOM 4257 O O . ASN B 1 40 ? -9.133 17.609 -25.891 1 25.97 40 ASN B O 1
ATOM 4261 N N . VAL B 1 41 ? -8.5 16.094 -24.766 1 27.64 41 VAL B N 1
ATOM 4262 C CA . VAL B 1 41 ? -9.438 16.516 -23.719 1 27.64 41 VAL B CA 1
ATOM 4263 C C . VAL B 1 41 ? -8.93 17.812 -23.078 1 27.64 41 VAL B C 1
ATOM 4265 O O . VAL B 1 41 ? -7.875 17.812 -22.438 1 27.64 41 VAL B O 1
ATOM 4268 N N . SER B 1 42 ? -8.969 18.844 -23.844 1 28.02 42 SER B N 1
ATOM 4269 C CA . SER B 1 42 ? -8.953 20.141 -23.156 1 28.02 42 SER B CA 1
ATOM 4270 C C . SER B 1 42 ? -9.57 20.031 -21.766 1 28.02 42 SER B C 1
ATOM 4272 O O . SER B 1 42 ? -10.672 19.5 -21.609 1 28.02 42 SER B O 1
ATOM 4274 N N . GLY B 1 43 ? -8.805 19.828 -20.797 1 29.31 43 GLY B N 1
ATOM 4275 C CA . GLY B 1 43 ? -9.211 19.922 -19.406 1 29.31 43 GLY B CA 1
ATOM 4276 C C . GLY B 1 43 ? -10.188 21.047 -19.141 1 29.31 43 GLY B C 1
ATOM 4277 O O . GLY B 1 43 ? -9.781 22.156 -18.781 1 29.31 43 GLY B O 1
ATOM 4278 N N . GLN B 1 44 ? -11.023 21.344 -20.094 1 28.88 44 GLN B N 1
ATOM 4279 C CA . GLN B 1 44 ? -12.078 22.266 -19.688 1 28.88 44 GLN B CA 1
ATOM 4280 C C . GLN B 1 44 ? -12.562 21.938 -18.266 1 28.88 44 GLN B C 1
ATOM 4282 O O . GLN B 1 44 ? -12.938 20.797 -17.984 1 28.88 44 GLN B O 1
ATOM 4287 N N . HIS B 1 45 ? -12.141 22.734 -17.344 1 32.31 45 HIS B N 1
ATOM 4288 C CA . HIS B 1 45 ? -12.789 22.734 -16.031 1 32.31 45 HIS B CA 1
ATOM 4289 C C . HIS B 1 45 ? -14.305 22.641 -16.172 1 32.31 45 HIS B C 1
ATOM 4291 O O . HIS B 1 45 ? -14.953 23.578 -16.656 1 32.31 45 HIS B O 1
ATOM 4297 N N . LEU B 1 46 ? -14.922 21.766 -16.766 1 33.78 46 LEU B N 1
ATOM 4298 C CA . LEU B 1 46 ? -16.359 21.656 -16.562 1 33.78 46 LEU B CA 1
ATOM 4299 C C . LEU B 1 46 ? -16.781 22.203 -15.211 1 33.78 46 LEU B C 1
ATOM 4301 O O . LEU B 1 46 ? -15.961 22.281 -14.289 1 33.78 46 LEU B O 1
ATOM 4305 N N . GLY B 1 47 ? -17.953 22.703 -15.094 1 40.03 47 GLY B N 1
ATOM 4306 C CA . GLY B 1 47 ? -18.562 23.094 -13.828 1 40.03 47 GLY B CA 1
ATOM 4307 C C . GLY B 1 47 ? -18.109 22.25 -12.656 1 40.03 47 GLY B C 1
ATOM 4308 O O . GLY B 1 47 ? -17.594 21.141 -12.852 1 40.03 47 GLY B O 1
ATOM 4309 N N . ASP B 1 48 ? -17.719 22.766 -11.359 1 52.12 48 ASP B N 1
ATOM 4310 C CA . ASP B 1 48 ? -17.031 22.312 -10.148 1 52.12 48 ASP B CA 1
ATOM 4311 C C . ASP B 1 48 ? -17.516 20.922 -9.734 1 52.12 48 ASP B C 1
ATOM 4313 O O . ASP B 1 48 ? -18.281 20.797 -8.773 1 52.12 48 ASP B O 1
ATOM 4317 N N . ASN B 1 49 ? -18.094 20.172 -10.594 1 65 49 ASN B N 1
ATOM 4318 C CA . ASN B 1 49 ? -18.547 18.859 -10.18 1 65 49 ASN B CA 1
ATOM 4319 C C . ASN B 1 49 ? -17.375 17.891 -9.977 1 65 49 ASN B C 1
ATOM 4321 O O . ASN B 1 49 ? -16.672 17.547 -10.938 1 65 49 ASN B O 1
ATOM 4325 N N . TYR B 1 50 ? -17.016 17.703 -8.758 1 75.56 50 TYR B N 1
ATOM 4326 C CA . TYR B 1 50 ? -15.906 16.828 -8.391 1 75.56 50 TYR B CA 1
ATOM 4327 C C . TYR B 1 50 ? -16.375 15.398 -8.188 1 75.56 50 TYR B C 1
ATOM 4329 O O . TYR B 1 50 ? -15.656 14.586 -7.594 1 75.56 50 TYR B O 1
ATOM 4337 N N . ASP B 1 51 ? -17.531 15.039 -8.711 1 74.5 51 ASP B N 1
ATOM 4338 C CA . ASP B 1 51 ? -18.172 13.766 -8.383 1 74.5 51 ASP B CA 1
ATOM 4339 C C . ASP B 1 51 ? -17.312 12.586 -8.859 1 74.5 51 ASP B C 1
ATOM 4341 O O . ASP B 1 51 ? -17.344 11.516 -8.25 1 74.5 51 ASP B O 1
ATOM 4345 N N . ASN B 1 52 ? -16.531 12.758 -9.859 1 78.81 52 ASN B N 1
ATOM 4346 C CA . ASN B 1 52 ? -15.742 11.641 -10.375 1 78.81 52 ASN B CA 1
ATOM 4347 C C . ASN B 1 52 ? -14.312 11.664 -9.852 1 78.81 52 ASN B C 1
ATOM 4349 O O . ASN B 1 52 ? -13.414 11.078 -10.461 1 78.81 52 ASN B O 1
ATOM 4353 N N . GLU B 1 53 ? -14.117 12.234 -8.719 1 85.19 53 GLU B N 1
ATOM 4354 C CA . GLU B 1 53 ? -12.75 12.359 -8.227 1 85.19 53 GLU B CA 1
ATOM 4355 C C . GLU B 1 53 ? -12.562 11.609 -6.91 1 85.19 53 GLU B C 1
ATOM 4357 O O . GLU B 1 53 ? -11.523 11.75 -6.258 1 85.19 53 GLU B O 1
ATOM 4362 N N . ASP B 1 54 ? -13.445 10.766 -6.582 1 87.19 54 ASP B N 1
ATOM 4363 C CA . ASP B 1 54 ? -13.43 10.125 -5.27 1 87.19 54 ASP B CA 1
ATOM 4364 C C . ASP B 1 54 ? -12.398 9 -5.219 1 87.19 54 ASP B C 1
ATOM 4366 O O . ASP B 1 54 ? -11.805 8.742 -4.172 1 87.19 54 ASP B O 1
ATOM 4370 N N . TYR B 1 55 ? -12.266 8.352 -6.355 1 90.56 55 TYR B N 1
ATOM 4371 C CA . TYR B 1 55 ? -11.547 7.078 -6.316 1 90.56 55 TYR B CA 1
ATOM 4372 C C . TYR B 1 55 ? -10.438 7.043 -7.363 1 90.56 55 TYR B C 1
ATOM 4374 O O . TYR B 1 55 ? -10.422 6.168 -8.227 1 90.56 55 TYR B O 1
ATOM 4382 N N . LEU B 1 56 ? -9.453 7.961 -7.18 1 94.38 56 LEU B N 1
ATOM 4383 C CA . LEU B 1 56 ? -8.398 8.125 -8.172 1 94.38 56 LEU B CA 1
ATOM 4384 C C . LEU B 1 56 ? -7.09 7.504 -7.684 1 94.38 56 LEU B C 1
ATOM 4386 O O . LEU B 1 56 ? -6.121 7.41 -8.445 1 94.38 56 LEU B O 1
ATOM 4390 N N . GLN B 1 57 ? -7.066 7.051 -6.473 1 95.94 57 GLN B N 1
ATOM 4391 C CA . GLN B 1 57 ? -5.871 6.449 -5.895 1 95.94 57 GLN B CA 1
ATOM 4392 C C . GLN B 1 57 ? -5.59 5.082 -6.512 1 95.94 57 GLN B C 1
ATOM 4394 O O . GLN B 1 57 ? -6.484 4.238 -6.602 1 95.94 57 GLN B O 1
ATOM 4399 N N . PRO B 1 58 ? -4.293 4.848 -7.016 1 98.38 58 PRO B N 1
ATOM 4400 C CA . PRO B 1 58 ? -3.961 3.52 -7.539 1 98.38 58 PRO B CA 1
ATOM 4401 C C . PRO B 1 58 ? -4.145 2.414 -6.504 1 98.38 58 PRO B C 1
ATOM 4403 O O . PRO B 1 58 ? -3.807 2.6 -5.332 1 98.38 58 PRO B O 1
ATOM 4406 N N . GLU B 1 59 ? -4.684 1.305 -6.902 1 98.25 59 GLU B N 1
ATOM 4407 C CA . GLU B 1 59 ? -4.824 0.136 -6.039 1 98.25 59 GLU B CA 1
ATOM 4408 C C . GLU B 1 59 ? -4.68 -1.158 -6.832 1 98.25 59 GLU B C 1
ATOM 4410 O O . GLU B 1 59 ? -4.688 -1.141 -8.062 1 98.25 59 GLU B O 1
ATOM 4415 N N . GLN B 1 60 ? -4.488 -2.275 -6.148 1 98.75 60 GLN B N 1
ATOM 4416 C CA . GLN B 1 60 ? -4.398 -3.605 -6.742 1 98.75 60 GLN B CA 1
ATOM 4417 C C . GLN B 1 60 ? -3.174 -3.729 -7.641 1 98.75 60 GLN B C 1
ATOM 4419 O O . GLN B 1 60 ? -3.252 -4.289 -8.734 1 98.75 60 GLN B O 1
ATOM 4424 N N . ILE B 1 61 ? -2.092 -3.145 -7.277 1 98.94 61 ILE B N 1
ATOM 4425 C CA . ILE B 1 61 ? -0.849 -3.125 -8.039 1 98.94 61 ILE B CA 1
ATOM 4426 C C . ILE B 1 61 ? -0.255 -4.531 -8.094 1 98.94 61 ILE B C 1
ATOM 4428 O O . ILE B 1 61 ? -0.191 -5.227 -7.078 1 98.94 61 ILE B O 1
ATOM 4432 N N . HIS B 1 62 ? 0.177 -4.945 -9.234 1 98.94 62 HIS B N 1
ATOM 4433 C CA . HIS B 1 62 ? 0.803 -6.258 -9.367 1 98.94 62 HIS B CA 1
ATOM 4434 C C . HIS B 1 62 ? 1.716 -6.309 -10.586 1 98.94 62 HIS B C 1
ATOM 4436 O O . HIS B 1 62 ? 1.505 -5.574 -11.555 1 98.94 62 HIS B O 1
ATOM 4442 N N . LEU B 1 63 ? 2.676 -7.156 -10.516 1 98.94 63 LEU B N 1
ATOM 4443 C CA . LEU B 1 63 ? 3.701 -7.309 -11.539 1 98.94 63 LEU B CA 1
ATOM 4444 C C . LEU B 1 63 ? 3.463 -8.578 -12.359 1 98.94 63 LEU B C 1
ATOM 4446 O O . LEU B 1 63 ? 2.908 -9.555 -11.852 1 98.94 63 LEU B O 1
ATOM 4450 N N . SER B 1 64 ? 3.859 -8.562 -13.594 1 98.88 64 SER B N 1
ATOM 4451 C CA . SER B 1 64 ? 3.979 -9.742 -14.445 1 98.88 64 SER B CA 1
ATOM 4452 C C . SER B 1 64 ? 5.191 -9.633 -15.367 1 98.88 64 SER B C 1
ATOM 4454 O O . SER B 1 64 ? 5.66 -8.531 -15.656 1 98.88 64 SER B O 1
ATOM 4456 N N . LEU B 1 65 ? 5.66 -10.734 -15.805 1 98.75 65 LEU B N 1
ATOM 4457 C CA . LEU B 1 65 ? 6.836 -10.781 -16.672 1 98.75 65 LEU B CA 1
ATOM 4458 C C . LEU B 1 65 ? 6.512 -10.25 -18.062 1 98.75 65 LEU B C 1
ATOM 4460 O O . LEU B 1 65 ? 5.387 -10.414 -18.547 1 98.75 65 LEU B O 1
ATOM 4464 N N . GLY B 1 66 ? 7.496 -9.578 -18.672 1 97.75 66 GLY B N 1
ATOM 4465 C CA . GLY B 1 66 ? 7.391 -9.164 -20.062 1 97.75 66 GLY B CA 1
ATOM 4466 C C . GLY B 1 66 ? 7.961 -10.188 -21.031 1 97.75 66 GLY B C 1
ATOM 4467 O O . GLY B 1 66 ? 7.887 -11.391 -20.781 1 97.75 66 GLY B O 1
ATOM 4468 N N . ALA B 1 67 ? 8.484 -9.734 -22.078 1 96.19 67 ALA B N 1
ATOM 4469 C CA . ALA B 1 67 ? 8.961 -10.594 -23.156 1 96.19 67 ALA B CA 1
ATOM 4470 C C . ALA B 1 67 ? 10.25 -11.305 -22.766 1 96.19 67 ALA B C 1
ATOM 4472 O O . ALA B 1 67 ? 10.523 -12.414 -23.234 1 96.19 67 ALA B O 1
ATOM 4473 N N . ASP B 1 68 ? 11.008 -10.57 -22.031 1 95.5 68 ASP B N 1
ATOM 4474 C CA . ASP B 1 68 ? 12.281 -11.141 -21.594 1 95.5 68 ASP B CA 1
ATOM 4475 C C . ASP B 1 68 ? 12.727 -10.531 -20.266 1 95.5 68 ASP B C 1
ATOM 4477 O O . ASP B 1 68 ? 11.938 -9.883 -19.578 1 95.5 68 ASP B O 1
ATOM 4481 N N . GLU B 1 69 ? 13.953 -10.828 -19.828 1 95.94 69 GLU B N 1
ATOM 4482 C CA . GLU B 1 69 ? 14.461 -10.469 -18.5 1 95.94 69 GLU B CA 1
ATOM 4483 C C . GLU B 1 69 ? 14.609 -8.953 -18.359 1 95.94 69 GLU B C 1
ATOM 4485 O O . GLU B 1 69 ? 14.805 -8.445 -17.25 1 95.94 69 GLU B O 1
ATOM 4490 N N . THR B 1 70 ? 14.477 -8.203 -19.422 1 98.06 70 THR B N 1
ATOM 4491 C CA . THR B 1 70 ? 14.656 -6.758 -19.375 1 98.06 70 THR B CA 1
ATOM 4492 C C . THR B 1 70 ? 13.312 -6.043 -19.297 1 98.06 70 THR B C 1
ATOM 4494 O O . THR B 1 70 ? 13.25 -4.812 -19.359 1 98.06 70 THR B O 1
ATOM 4497 N N . GLU B 1 71 ? 12.297 -6.844 -19.188 1 98.38 71 GLU B N 1
ATOM 4498 C CA . GLU B 1 71 ? 10.969 -6.238 -19.156 1 98.38 71 GLU B CA 1
ATOM 4499 C C . GLU B 1 71 ? 10.172 -6.695 -17.938 1 98.38 71 GLU B C 1
ATOM 4501 O O . GLU B 1 71 ? 10.312 -7.832 -17.484 1 98.38 71 GLU B O 1
ATOM 4506 N N . MET B 1 72 ? 9.375 -5.844 -17.406 1 98.75 72 MET B N 1
ATOM 4507 C CA . MET B 1 72 ? 8.406 -6.07 -16.344 1 98.75 72 MET B CA 1
ATOM 4508 C C . MET B 1 72 ? 7.152 -5.23 -16.562 1 98.75 72 MET B C 1
ATOM 4510 O O . MET B 1 72 ? 7.242 -4.055 -16.922 1 98.75 72 MET B O 1
ATOM 4514 N N . THR B 1 73 ? 6.016 -5.793 -16.406 1 98.94 73 THR B N 1
ATOM 4515 C CA . THR B 1 73 ? 4.773 -5.047 -16.578 1 98.94 73 THR B CA 1
ATOM 4516 C C . THR B 1 73 ? 4.145 -4.742 -15.219 1 98.94 73 THR B C 1
ATOM 4518 O O . THR B 1 73 ? 4.02 -5.633 -14.375 1 98.94 73 THR B O 1
ATOM 4521 N N . VAL B 1 74 ? 3.812 -3.508 -15.008 1 98.94 74 VAL B N 1
ATOM 4522 C CA . VAL B 1 74 ? 3.059 -3.066 -13.844 1 98.94 74 VAL B CA 1
ATOM 4523 C C . VAL B 1 74 ? 1.598 -2.842 -14.227 1 98.94 74 VAL B C 1
ATOM 4525 O O . VAL B 1 74 ? 1.303 -2.088 -15.156 1 98.94 74 VAL B O 1
ATOM 4528 N N . THR B 1 75 ? 0.655 -3.51 -13.539 1 98.94 75 THR B N 1
ATOM 4529 C CA . THR B 1 75 ? -0.78 -3.34 -13.742 1 98.94 75 THR B CA 1
ATOM 4530 C C . THR B 1 75 ? -1.456 -2.893 -12.445 1 98.94 75 THR B C 1
ATOM 4532 O O . THR B 1 75 ? -1.099 -3.354 -11.359 1 98.94 75 THR B O 1
ATOM 4535 N N . TRP B 1 76 ? -2.357 -1.983 -12.562 1 98.94 76 TRP B N 1
ATOM 4536 C CA . TRP B 1 76 ? -3.178 -1.552 -11.438 1 98.94 76 TRP B CA 1
ATOM 4537 C C . TRP B 1 76 ? -4.531 -1.04 -11.914 1 98.94 76 TRP B C 1
ATOM 4539 O O . TRP B 1 76 ? -4.875 -1.173 -13.086 1 98.94 76 TRP B O 1
ATOM 4549 N N . LEU B 1 77 ? -5.375 -0.608 -10.977 1 98.62 77 LEU B N 1
ATOM 4550 C CA . LEU B 1 77 ? -6.625 -0.015 -11.438 1 98.62 77 LEU B CA 1
ATOM 4551 C C . LEU B 1 77 ? -7.016 1.174 -10.562 1 98.62 77 LEU B C 1
ATOM 4553 O O . LEU B 1 77 ? -6.434 1.39 -9.5 1 98.62 77 LEU B O 1
ATOM 4557 N N . THR B 1 78 ? -7.805 2.047 -11.055 1 97.75 78 THR B N 1
ATOM 4558 C CA . THR B 1 78 ? -8.555 3.086 -10.359 1 97.75 78 THR B CA 1
ATOM 4559 C C . THR B 1 78 ? -10.047 2.943 -10.609 1 97.75 78 THR B C 1
ATOM 4561 O O . THR B 1 78 ? -10.461 2.301 -11.578 1 97.75 78 THR B O 1
ATOM 4564 N N . LEU B 1 79 ? -10.836 3.426 -9.758 1 96.25 79 LEU B N 1
ATOM 4565 C CA . LEU B 1 79 ? -12.281 3.311 -9.914 1 96.25 79 LEU B CA 1
ATOM 4566 C C . LEU B 1 79 ? -12.852 4.512 -10.664 1 96.25 79 LEU B C 1
ATOM 4568 O O . LEU B 1 79 ? -14.008 4.496 -11.094 1 96.25 79 LEU B O 1
ATOM 4572 N N . ASN B 1 80 ? -12.055 5.578 -10.766 1 95.75 80 ASN B N 1
ATOM 4573 C CA . ASN B 1 80 ? -12.328 6.699 -11.656 1 95.75 80 ASN B CA 1
ATOM 4574 C C . ASN B 1 80 ? -11.211 6.891 -12.68 1 95.75 80 ASN B C 1
ATOM 4576 O O . ASN B 1 80 ? -10.078 6.473 -12.453 1 95.75 80 ASN B O 1
ATOM 4580 N N . ALA B 1 81 ? -11.625 7.457 -13.789 1 95.12 81 ALA B N 1
ATOM 4581 C CA . ALA B 1 81 ? -10.656 7.664 -14.867 1 95.12 81 ALA B CA 1
ATOM 4582 C C . ALA B 1 81 ? -9.625 8.727 -14.484 1 95.12 81 ALA B C 1
ATOM 4584 O O . ALA B 1 81 ? -9.969 9.734 -13.859 1 95.12 81 ALA B O 1
ATOM 4585 N N . THR B 1 82 ? -8.414 8.469 -14.789 1 94.94 82 THR B N 1
ATOM 4586 C CA . THR B 1 82 ? -7.344 9.438 -14.633 1 94.94 82 THR B CA 1
ATOM 4587 C C . THR B 1 82 ? -6.883 9.961 -15.992 1 94.94 82 THR B C 1
ATOM 4589 O O . THR B 1 82 ? -7.41 9.562 -17.031 1 94.94 82 THR B O 1
ATOM 4592 N N . ASN B 1 83 ? -5.895 10.867 -15.945 1 92.94 83 ASN B N 1
ATOM 4593 C CA . ASN B 1 83 ? -5.426 11.453 -17.188 1 92.94 83 ASN B CA 1
ATOM 4594 C C . ASN B 1 83 ? -4.203 10.727 -17.734 1 92.94 83 ASN B C 1
ATOM 4596 O O . ASN B 1 83 ? -4.031 10.602 -18.953 1 92.94 83 ASN B O 1
ATOM 4600 N N . LEU B 1 84 ? -3.355 10.375 -16.844 1 96.12 84 LEU B N 1
ATOM 4601 C CA . LEU B 1 84 ? -2.121 9.711 -17.25 1 96.12 84 LEU B CA 1
ATOM 4602 C C . LEU B 1 84 ? -1.956 8.383 -16.516 1 96.12 84 LEU B C 1
ATOM 4604 O O . LEU B 1 84 ? -2.547 8.18 -15.461 1 96.12 84 LEU B O 1
ATOM 4608 N N . THR B 1 85 ? -1.318 7.512 -17.156 1 98.38 85 THR B N 1
ATOM 4609 C CA . THR B 1 85 ? -0.868 6.227 -16.641 1 98.38 85 THR B CA 1
ATOM 4610 C C . THR B 1 85 ? 0.656 6.145 -16.641 1 98.38 85 THR B C 1
ATOM 4612 O O . THR B 1 85 ? 1.271 6.031 -17.703 1 98.38 85 THR B O 1
ATOM 4615 N N . ALA B 1 86 ? 1.222 6.184 -15.383 1 98.69 86 ALA B N 1
ATOM 4616 C CA . ALA B 1 86 ? 2.68 6.281 -15.359 1 98.69 86 ALA B CA 1
ATOM 4617 C C . ALA B 1 86 ? 3.27 5.426 -14.242 1 98.69 86 ALA B C 1
ATOM 4619 O O . ALA B 1 86 ? 2.646 5.25 -13.195 1 98.69 86 ALA B O 1
ATOM 4620 N N . VAL B 1 87 ? 4.465 4.91 -14.531 1 98.88 87 VAL B N 1
ATOM 4621 C CA . VAL B 1 87 ? 5.32 4.305 -13.516 1 98.88 87 VAL B CA 1
ATOM 4622 C C . VAL B 1 87 ? 6.637 5.074 -13.422 1 98.88 87 VAL B C 1
ATOM 4624 O O . VAL B 1 87 ? 7.262 5.375 -14.445 1 98.88 87 VAL B O 1
ATOM 4627 N N . GLU B 1 88 ? 7.02 5.473 -12.258 1 98.62 88 GLU B N 1
ATOM 4628 C CA . GLU B 1 88 ? 8.344 6.008 -11.984 1 98.62 88 GLU B CA 1
ATOM 4629 C C . GLU B 1 88 ? 9.172 5.035 -11.141 1 98.62 88 GLU B C 1
ATOM 4631 O O . GLU B 1 88 ? 8.641 4.387 -10.234 1 98.62 88 GLU B O 1
ATOM 4636 N N . PHE B 1 89 ? 10.453 4.855 -11.516 1 98.38 89 PHE B N 1
ATOM 4637 C CA . PHE B 1 89 ? 11.25 3.861 -10.805 1 98.38 89 PHE B CA 1
ATOM 4638 C C . PHE B 1 89 ? 12.727 4.242 -10.82 1 98.38 89 PHE B C 1
ATOM 4640 O O . PHE B 1 89 ? 13.148 5.059 -11.641 1 98.38 89 PHE B O 1
ATOM 4647 N N . GLY B 1 90 ? 13.461 3.713 -9.93 1 96.81 90 GLY B N 1
ATOM 4648 C CA . GLY B 1 90 ? 14.875 3.975 -9.742 1 96.81 90 GLY B CA 1
ATOM 4649 C C . GLY B 1 90 ? 15.438 3.35 -8.484 1 96.81 90 GLY B C 1
ATOM 4650 O O . GLY B 1 90 ? 14.797 2.496 -7.867 1 96.81 90 GLY B O 1
ATOM 4651 N N . PRO B 1 91 ? 16.688 3.68 -8.172 1 94.44 91 PRO B N 1
ATOM 4652 C CA . PRO B 1 91 ? 17.312 3.117 -6.973 1 94.44 91 PRO B CA 1
ATOM 4653 C C . PRO B 1 91 ? 16.859 3.816 -5.691 1 94.44 91 PRO B C 1
ATOM 4655 O O . PRO B 1 91 ? 16.406 4.965 -5.734 1 94.44 91 PRO B O 1
ATOM 4658 N N . LYS B 1 92 ? 16.922 3.092 -4.602 1 90.19 92 LYS B N 1
ATOM 4659 C CA . LYS B 1 92 ? 16.766 3.746 -3.307 1 90.19 92 LYS B CA 1
ATOM 4660 C C . LYS B 1 92 ? 17.922 4.711 -3.041 1 90.19 92 LYS B C 1
ATOM 4662 O O . LYS B 1 92 ? 19.062 4.43 -3.396 1 90.19 92 LYS B O 1
ATOM 4667 N N . SER B 1 93 ? 17.562 5.867 -2.414 1 85.31 93 SER B N 1
ATOM 4668 C CA . SER B 1 93 ? 18.562 6.891 -2.145 1 85.31 93 SER B CA 1
ATOM 4669 C C . SER B 1 93 ? 18.266 7.625 -0.841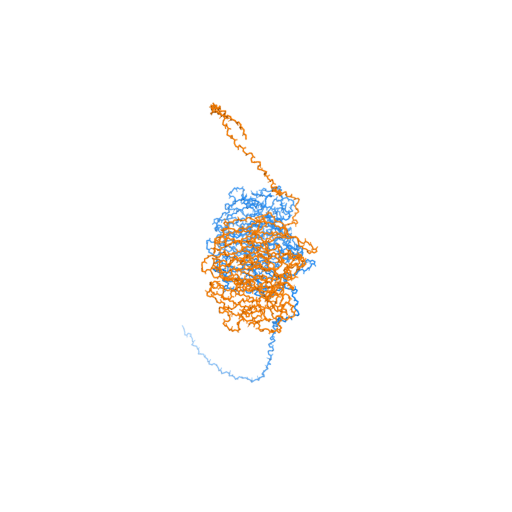 1 85.31 93 SER B C 1
ATOM 4671 O O . SER B 1 93 ? 17.25 8.32 -0.732 1 85.31 93 SER B O 1
ATOM 4673 N N . GLY B 1 94 ? 19.203 7.586 0.057 1 81.12 94 GLY B N 1
ATOM 4674 C CA . GLY B 1 94 ? 19.078 8.406 1.25 1 81.12 94 GLY B CA 1
ATOM 4675 C C . GLY B 1 94 ? 17.734 8.25 1.938 1 81.12 94 GLY B C 1
ATOM 4676 O O . GLY B 1 94 ? 17.375 7.16 2.381 1 81.12 94 GLY B O 1
ATOM 4677 N N . TYR B 1 95 ? 16.953 9.398 1.748 1 80.25 95 TYR B N 1
ATOM 4678 C CA . TYR B 1 95 ? 15.695 9.508 2.49 1 80.25 95 TYR B CA 1
ATOM 4679 C C . TYR B 1 95 ? 14.547 8.883 1.712 1 80.25 95 TYR B C 1
ATOM 4681 O O . TYR B 1 95 ? 13.445 8.711 2.248 1 80.25 95 TYR B O 1
ATOM 4689 N N . GLY B 1 96 ? 14.812 8.5 0.535 1 92.12 96 GLY B N 1
ATOM 4690 C CA . GLY B 1 96 ? 13.727 7.988 -0.287 1 92.12 96 GLY B CA 1
ATOM 4691 C C . GLY B 1 96 ? 14.211 7.281 -1.538 1 92.12 96 GLY B C 1
ATOM 4692 O O . GLY B 1 96 ? 15.125 6.461 -1.478 1 92.12 96 GLY B O 1
ATOM 4693 N N . VAL B 1 97 ? 13.422 7.523 -2.553 1 95.88 97 VAL B N 1
ATOM 4694 C CA . VAL B 1 97 ? 13.719 6.887 -3.83 1 95.88 97 VAL B CA 1
ATOM 4695 C C . VAL B 1 97 ? 14.078 7.949 -4.867 1 95.88 97 VAL B C 1
ATOM 4697 O O . VAL B 1 97 ? 13.438 9 -4.941 1 95.88 97 VAL B O 1
ATOM 4700 N N . ARG B 1 98 ? 15.188 7.738 -5.633 1 95.31 98 ARG B N 1
ATOM 4701 C CA . ARG B 1 98 ? 15.5 8.547 -6.809 1 95.31 98 ARG B CA 1
ATOM 4702 C C . ARG B 1 98 ? 14.836 7.977 -8.055 1 95.31 98 ARG B C 1
ATOM 4704 O O . ARG B 1 98 ? 15.383 7.082 -8.703 1 95.31 98 ARG B O 1
ATOM 4711 N N . PHE B 1 99 ? 13.68 8.492 -8.367 1 95.88 99 PHE B N 1
ATOM 4712 C CA . PHE B 1 99 ? 12.992 8.047 -9.57 1 95.88 99 PHE B CA 1
ATOM 4713 C C . PHE B 1 99 ? 13.703 8.555 -10.82 1 95.88 99 PHE B C 1
ATOM 4715 O O . PHE B 1 99 ? 13.359 9.617 -11.344 1 95.88 99 PHE B O 1
ATOM 4722 N N . THR B 1 100 ? 14.539 7.801 -11.375 1 96.19 100 THR B N 1
ATOM 4723 C CA . THR B 1 100 ? 15.391 8.219 -12.477 1 96.19 100 THR B CA 1
ATOM 4724 C C . THR B 1 100 ? 14.695 8.008 -13.812 1 96.19 100 THR B C 1
ATOM 4726 O O . THR B 1 100 ? 15.109 8.57 -14.828 1 96.19 100 THR B O 1
ATOM 4729 N N . ARG B 1 101 ? 13.641 7.18 -13.797 1 97.94 101 ARG B N 1
ATOM 4730 C CA . ARG B 1 101 ? 12.93 6.867 -15.031 1 97.94 101 ARG B CA 1
ATOM 4731 C C . ARG B 1 101 ? 11.422 6.973 -14.836 1 97.94 101 ARG B C 1
ATOM 4733 O O . ARG B 1 101 ? 10.906 6.66 -13.758 1 97.94 101 ARG B O 1
ATOM 4740 N N . ARG B 1 102 ? 10.789 7.422 -15.867 1 97.88 102 ARG B N 1
ATOM 4741 C CA . ARG B 1 102 ? 9.336 7.426 -15.953 1 97.88 102 ARG B CA 1
ATOM 4742 C C . ARG B 1 102 ? 8.859 6.805 -17.266 1 97.88 102 ARG B C 1
ATOM 4744 O O . ARG B 1 102 ? 9.328 7.176 -18.344 1 97.88 102 ARG B O 1
ATOM 4751 N N . ILE B 1 103 ? 7.984 5.844 -17.219 1 98.69 103 ILE B N 1
ATOM 4752 C CA . ILE B 1 103 ? 7.402 5.215 -18.391 1 98.69 103 ILE B CA 1
ATOM 4753 C C . ILE B 1 103 ? 5.887 5.395 -18.391 1 98.69 103 ILE B C 1
ATOM 4755 O O . ILE B 1 103 ? 5.242 5.219 -17.344 1 98.69 103 ILE B O 1
ATOM 4759 N N . LEU B 1 104 ? 5.344 5.859 -19.484 1 98.5 104 LEU B N 1
ATOM 4760 C CA . LEU B 1 104 ? 3.9 5.988 -19.641 1 98.5 104 LEU B CA 1
ATOM 4761 C C . LEU B 1 104 ? 3.299 4.711 -20.219 1 98.5 104 LEU B C 1
ATOM 4763 O O . LEU B 1 104 ? 3.99 3.936 -20.891 1 98.5 104 LEU B O 1
ATOM 4767 N N . GLY B 1 105 ? 2.072 4.43 -19.844 1 98.5 105 GLY B N 1
ATOM 4768 C CA . GLY B 1 105 ? 1.354 3.275 -20.359 1 98.5 105 GLY B CA 1
ATOM 4769 C C . GLY B 1 105 ? -0.058 3.604 -20.812 1 98.5 105 GLY B C 1
ATOM 4770 O O . GLY B 1 105 ? -0.312 4.684 -21.344 1 98.5 105 GLY B O 1
ATOM 4771 N N . SER B 1 106 ? -0.907 2.59 -20.703 1 98.19 106 SER B N 1
ATOM 4772 C CA . SER B 1 106 ? -2.264 2.76 -21.203 1 98.19 106 SER B CA 1
ATOM 4773 C C . SER B 1 106 ? -3.301 2.498 -20.125 1 98.19 106 SER B C 1
ATOM 4775 O O . SER B 1 106 ? -3.021 1.795 -19.141 1 98.19 106 SER B O 1
ATOM 4777 N N . MET B 1 107 ? -4.395 3.143 -20.281 1 98.38 107 MET B N 1
ATOM 4778 C CA . MET B 1 107 ? -5.582 2.91 -19.469 1 98.38 107 MET B CA 1
ATOM 4779 C C . MET B 1 107 ? -6.727 2.365 -20.328 1 98.38 107 MET B C 1
ATOM 4781 O O . MET B 1 107 ? -6.969 2.854 -21.422 1 98.38 107 MET B O 1
ATOM 4785 N N . SER B 1 108 ? -7.371 1.349 -19.875 1 98.44 108 SER B N 1
ATOM 4786 C CA . SER B 1 108 ? -8.539 0.802 -20.562 1 98.44 108 SER B CA 1
ATOM 4787 C C . SER B 1 108 ? -9.727 0.669 -19.625 1 98.44 108 SER B C 1
ATOM 4789 O O . SER B 1 108 ? -9.555 0.387 -18.438 1 98.44 108 SER B O 1
ATOM 4791 N N . LEU B 1 109 ? -10.914 0.892 -20.141 1 98.31 109 LEU B N 1
ATOM 4792 C CA . LEU B 1 109 ? -12.148 0.743 -19.375 1 98.31 109 LEU B CA 1
ATOM 4793 C C . LEU B 1 109 ? -12.625 -0.706 -19.391 1 98.31 109 LEU B C 1
ATOM 4795 O O . LEU B 1 109 ? -12.75 -1.312 -20.469 1 98.31 109 LEU B O 1
ATOM 4799 N N . PHE B 1 110 ? -12.797 -1.278 -18.266 1 98.56 110 PHE B N 1
ATOM 4800 C CA . PHE B 1 110 ? -13.453 -2.566 -18.094 1 98.56 110 PHE B CA 1
ATOM 4801 C C . PHE B 1 110 ? -14.82 -2.391 -17.438 1 98.56 110 PHE B C 1
ATOM 4803 O O . PHE B 1 110 ? -14.93 -1.806 -16.359 1 98.56 110 PHE B O 1
ATOM 4810 N N . THR B 1 111 ? -15.859 -2.857 -18.047 1 98.56 111 THR B N 1
ATOM 4811 C CA . THR B 1 111 ? -17.203 -2.869 -17.484 1 98.56 111 THR B CA 1
ATOM 4812 C C . THR B 1 111 ? -17.594 -4.273 -17.031 1 98.56 111 THR B C 1
ATOM 4814 O O . THR B 1 111 ? -17.688 -5.188 -17.859 1 98.56 111 THR B O 1
ATOM 4817 N N . ASP B 1 112 ? -17.875 -4.438 -15.797 1 98 112 ASP B N 1
ATOM 4818 C CA . ASP B 1 112 ? -18.234 -5.719 -15.203 1 98 112 ASP B CA 1
ATOM 4819 C C . ASP B 1 112 ? -19.562 -6.215 -15.734 1 98 112 ASP B C 1
ATOM 4821 O O . ASP B 1 112 ? -20.453 -5.418 -16.031 1 98 112 ASP B O 1
ATOM 4825 N N . GLY B 1 113 ? -19.766 -7.508 -15.852 1 97.69 113 GLY B N 1
ATOM 4826 C CA . GLY B 1 113 ? -20.969 -8.102 -16.422 1 97.69 113 GLY B CA 1
ATOM 4827 C C . GLY B 1 113 ? -22.094 -8.258 -15.422 1 97.69 113 GLY B C 1
ATOM 4828 O O . GLY B 1 113 ? -23.172 -8.719 -15.773 1 97.69 113 GLY B O 1
ATOM 4829 N N . GLY B 1 114 ? -21.891 -7.883 -14.156 1 97.69 114 GLY B N 1
ATOM 4830 C CA . GLY B 1 114 ? -22.938 -7.973 -13.148 1 97.69 114 GLY B CA 1
ATOM 4831 C C . GLY B 1 114 ? -24.031 -6.945 -13.32 1 97.69 114 GLY B C 1
ATOM 4832 O O . GLY B 1 114 ? -24.016 -6.176 -14.289 1 97.69 114 GLY B O 1
ATOM 4833 N N . SER B 1 115 ? -25.016 -6.922 -12.43 1 98.19 115 SER B N 1
ATOM 4834 C CA . SER B 1 115 ? -26.219 -6.113 -12.539 1 98.19 115 SER B CA 1
ATOM 4835 C C . SER B 1 115 ? -25.906 -4.625 -12.445 1 98.19 115 SER B C 1
ATOM 4837 O O . SER B 1 115 ? -26.594 -3.799 -13.047 1 98.19 115 SER B O 1
ATOM 4839 N N . GLU B 1 116 ? -24.828 -4.312 -11.719 1 97.81 116 GLU B N 1
ATOM 4840 C CA . GLU B 1 116 ? -24.5 -2.902 -11.531 1 97.81 116 GLU B CA 1
ATOM 4841 C C . GLU B 1 116 ? -23.641 -2.377 -12.688 1 97.81 116 GLU B C 1
ATOM 4843 O O . GLU B 1 116 ? -23.484 -1.164 -12.844 1 97.81 116 GLU B O 1
ATOM 4848 N N . ARG B 1 117 ? -23.078 -3.26 -13.438 1 98 117 ARG B N 1
ATOM 4849 C CA . ARG B 1 117 ? -22.234 -2.863 -14.57 1 98 117 ARG B CA 1
ATOM 4850 C C . ARG B 1 117 ? -21.156 -1.879 -14.133 1 98 117 ARG B C 1
ATOM 4852 O O . ARG B 1 117 ? -21 -0.82 -14.742 1 98 117 ARG B O 1
ATOM 4859 N N . ARG B 1 118 ? -20.438 -2.225 -13.07 1 97.38 118 ARG B N 1
ATOM 4860 C CA . ARG B 1 118 ? -19.406 -1.354 -12.531 1 97.38 118 ARG B CA 1
ATOM 4861 C C . ARG B 1 118 ? -18.297 -1.119 -13.547 1 97.38 118 ARG B C 1
ATOM 4863 O O . ARG B 1 118 ? -17.922 -2.029 -14.297 1 97.38 118 ARG B O 1
ATOM 4870 N N . ASN B 1 119 ? -17.828 0.098 -13.57 1 97.62 119 ASN B N 1
ATOM 4871 C CA . ASN B 1 119 ? -16.688 0.454 -14.406 1 97.62 119 ASN B CA 1
ATOM 4872 C C . ASN B 1 119 ? -15.383 0.442 -13.609 1 97.62 119 ASN B C 1
ATOM 4874 O O . ASN B 1 119 ? -15.312 1.008 -12.523 1 97.62 119 ASN B O 1
ATOM 4878 N N . LEU B 1 120 ? -14.438 -0.226 -14.078 1 98.38 120 LEU B N 1
ATOM 4879 C CA . LEU B 1 120 ? -13.078 -0.242 -13.555 1 98.38 120 LEU B CA 1
ATOM 4880 C C . LEU B 1 120 ? -12.086 0.243 -14.609 1 98.38 120 LEU B C 1
ATOM 4882 O O . LEU B 1 120 ? -12.211 -0.092 -15.789 1 98.38 120 LEU B O 1
ATOM 4886 N N . TYR B 1 121 ? -11.164 1.073 -14.266 1 98.5 121 TYR B N 1
ATOM 4887 C CA . TYR B 1 121 ? -10.141 1.574 -15.18 1 98.5 121 TYR B CA 1
ATOM 4888 C C . TYR B 1 121 ? -8.812 0.861 -14.953 1 98.5 121 TYR B C 1
ATOM 4890 O O . TYR B 1 121 ? -8.156 1.066 -13.938 1 98.5 121 TYR B O 1
ATOM 4898 N N . ILE B 1 122 ? -8.414 0.092 -15.938 1 98.88 122 ILE B N 1
ATOM 4899 C CA . ILE B 1 122 ? -7.242 -0.764 -15.828 1 98.88 122 ILE B CA 1
ATOM 4900 C C . ILE B 1 122 ? -6.031 -0.057 -16.438 1 98.88 122 ILE B C 1
ATOM 4902 O O . ILE B 1 122 ? -6.082 0.405 -17.578 1 98.88 122 ILE B O 1
ATOM 4906 N N . HIS B 1 123 ? -4.98 0.026 -15.648 1 98.88 123 HIS B N 1
ATOM 4907 C CA . HIS B 1 123 ? -3.738 0.656 -16.078 1 98.88 123 HIS B CA 1
ATOM 4908 C C . HIS B 1 123 ? -2.645 -0.383 -16.312 1 98.88 123 HIS B C 1
ATOM 4910 O O . HIS B 1 123 ? -2.49 -1.312 -15.516 1 98.88 123 HIS B O 1
ATOM 4916 N N . ARG B 1 124 ? -1.859 -0.259 -17.438 1 98.88 124 ARG B N 1
ATOM 4917 C CA . ARG B 1 124 ? -0.747 -1.148 -17.75 1 98.88 124 ARG B CA 1
ATOM 4918 C C . ARG B 1 124 ? 0.459 -0.36 -18.25 1 98.88 124 ARG B C 1
ATOM 4920 O O . ARG B 1 124 ? 0.329 0.491 -19.141 1 98.88 124 ARG B O 1
ATOM 4927 N N . VAL B 1 125 ? 1.581 -0.603 -17.656 1 98.94 125 VAL B N 1
ATOM 4928 C CA . VAL B 1 125 ? 2.852 -0.028 -18.078 1 98.94 125 VAL B CA 1
ATOM 4929 C C . VAL B 1 125 ? 3.916 -1.121 -18.141 1 98.94 125 VAL B C 1
ATOM 4931 O O . VAL B 1 125 ? 4.168 -1.813 -17.156 1 98.94 125 VAL B O 1
ATOM 4934 N N . THR B 1 126 ? 4.527 -1.319 -19.266 1 98.81 126 THR B N 1
ATOM 4935 C CA . THR B 1 126 ? 5.648 -2.244 -19.391 1 98.81 126 THR B CA 1
ATOM 4936 C C . THR B 1 126 ? 6.977 -1.497 -19.312 1 98.81 126 THR B C 1
ATOM 4938 O O . THR B 1 126 ? 7.273 -0.656 -20.172 1 98.81 126 THR B O 1
ATOM 4941 N N . LEU B 1 127 ? 7.684 -1.76 -18.297 1 98.81 127 LEU B N 1
ATOM 4942 C CA . LEU B 1 127 ? 9.039 -1.229 -18.156 1 98.81 127 LEU B CA 1
ATOM 4943 C C . LEU B 1 127 ? 10.016 -1.983 -19.062 1 98.81 127 LEU B C 1
ATOM 4945 O O . LEU B 1 127 ? 10 -3.217 -19.094 1 98.81 127 LEU B O 1
ATOM 4949 N N . LYS B 1 128 ? 10.852 -1.313 -19.75 1 97.88 128 LYS B N 1
ATOM 4950 C CA . LYS B 1 128 ? 11.789 -1.911 -20.703 1 97.88 128 LYS B CA 1
ATOM 4951 C C . LYS B 1 128 ? 13.227 -1.533 -20.344 1 97.88 128 LYS B C 1
ATOM 4953 O O . LYS B 1 128 ? 13.461 -0.66 -19.516 1 97.88 128 LYS B O 1
ATOM 4958 N N . ASN B 1 129 ? 14.156 -2.24 -20.891 1 97.94 129 ASN B N 1
ATOM 4959 C CA . ASN B 1 129 ? 15.594 -2.006 -20.734 1 97.94 129 ASN B CA 1
ATOM 4960 C C . ASN B 1 129 ? 16.016 -2.066 -19.281 1 97.94 129 ASN B C 1
ATOM 4962 O O . ASN B 1 129 ? 16.812 -1.245 -18.812 1 97.94 129 ASN B O 1
ATOM 4966 N N . LEU B 1 130 ? 15.391 -2.934 -18.562 1 98.44 130 LEU B N 1
ATOM 4967 C CA . LEU B 1 130 ? 15.828 -3.184 -17.203 1 98.44 130 LEU B CA 1
ATOM 4968 C C . LEU B 1 130 ? 17.156 -3.926 -17.172 1 98.44 130 LEU B C 1
ATOM 4970 O O . LEU B 1 130 ? 17.422 -4.762 -18.047 1 98.44 130 LEU B O 1
ATOM 4974 N N . LYS B 1 131 ? 17.984 -3.566 -16.297 1 97.94 131 LYS B N 1
ATOM 4975 C CA . LYS B 1 131 ? 19.219 -4.332 -16.094 1 97.94 131 LYS B CA 1
ATOM 4976 C C . LYS B 1 131 ? 18.938 -5.609 -15.305 1 97.94 131 LYS B C 1
ATOM 4978 O O . LYS B 1 131 ? 18.516 -5.559 -14.148 1 97.94 131 LYS B O 1
ATOM 4983 N N . PRO B 1 132 ? 19.203 -6.789 -15.898 1 97.81 132 PRO B N 1
ATOM 4984 C CA . PRO B 1 132 ? 18.922 -8.047 -15.203 1 97.81 132 PRO B CA 1
ATOM 4985 C C . PRO B 1 132 ? 19.578 -8.133 -13.828 1 97.81 132 PRO B C 1
ATOM 4987 O O . PRO B 1 132 ? 20.75 -7.77 -13.688 1 97.81 132 PRO B O 1
ATOM 4990 N N . GLY B 1 133 ? 18.812 -8.516 -12.859 1 96.19 133 GLY B N 1
ATOM 4991 C CA . GLY B 1 133 ? 19.328 -8.742 -11.523 1 96.19 133 GLY B CA 1
ATOM 4992 C C . GLY B 1 133 ? 19.281 -7.508 -10.641 1 96.19 133 GLY B C 1
ATOM 4993 O O . GLY B 1 133 ? 19.422 -7.598 -9.422 1 96.19 133 GLY B O 1
ATOM 4994 N N . PHE B 1 134 ? 19.062 -6.375 -11.219 1 96 134 PHE B N 1
ATOM 4995 C CA . PHE B 1 134 ? 19.031 -5.137 -10.453 1 96 134 PHE B CA 1
ATOM 4996 C C . PHE B 1 134 ? 17.703 -4.977 -9.734 1 96 134 PHE B C 1
ATOM 4998 O O . PHE B 1 134 ? 16.656 -5.383 -10.25 1 96 134 PHE B O 1
ATOM 5005 N N . VAL B 1 135 ? 17.75 -4.375 -8.547 1 95.94 135 VAL B N 1
ATOM 5006 C CA . VAL B 1 135 ? 16.547 -4.07 -7.777 1 95.94 135 VAL B CA 1
ATOM 5007 C C . VAL B 1 135 ? 16.062 -2.654 -8.102 1 95.94 135 VAL B C 1
ATOM 5009 O O . VAL B 1 135 ? 16.859 -1.702 -8.047 1 95.94 135 VAL B O 1
ATOM 5012 N N . TYR B 1 136 ? 14.852 -2.477 -8.43 1 97.12 136 TYR B N 1
ATOM 5013 C CA . TYR B 1 136 ? 14.227 -1.191 -8.711 1 97.12 136 TYR B CA 1
ATOM 5014 C C . TYR B 1 136 ? 13.117 -0.9 -7.707 1 97.12 136 TYR B C 1
ATOM 5016 O O . TYR B 1 136 ? 12.305 -1.778 -7.391 1 97.12 136 TYR B O 1
ATOM 5024 N N . TYR B 1 137 ? 13.117 0.291 -7.184 1 97.38 137 TYR B N 1
ATOM 5025 C CA . TYR B 1 137 ? 11.984 0.815 -6.434 1 97.38 137 TYR B CA 1
ATOM 5026 C C . TYR B 1 137 ? 11.047 1.604 -7.344 1 97.38 137 TYR B C 1
ATOM 5028 O O . TYR B 1 137 ? 11.5 2.318 -8.242 1 97.38 137 TYR B O 1
ATOM 5036 N N . TYR B 1 138 ? 9.703 1.436 -7.078 1 98.62 138 TYR B N 1
ATOM 5037 C CA . TYR B 1 138 ? 8.797 2.062 -8.023 1 98.62 138 TYR B CA 1
ATOM 5038 C C . TYR B 1 138 ? 7.48 2.441 -7.352 1 98.62 138 TYR B C 1
ATOM 5040 O O . TYR B 1 138 ? 7.129 1.888 -6.309 1 98.62 138 TYR B O 1
ATOM 5048 N N . HIS B 1 139 ? 6.824 3.441 -7.867 1 98.75 139 HIS B N 1
ATOM 5049 C CA . HIS B 1 139 ? 5.406 3.707 -7.633 1 98.75 139 HIS B CA 1
ATOM 5050 C C . HIS B 1 139 ? 4.676 3.977 -8.945 1 98.75 139 HIS B C 1
ATOM 5052 O O . HIS B 1 139 ? 5.305 4.188 -9.984 1 98.75 139 HIS B O 1
ATOM 5058 N N . CYS B 1 140 ? 3.371 3.855 -8.969 1 98.94 140 CYS B N 1
ATOM 5059 C CA . CYS B 1 140 ? 2.572 4.035 -10.172 1 98.94 140 CYS B CA 1
ATOM 5060 C C . CYS B 1 140 ? 1.37 4.93 -9.906 1 98.94 140 CYS B C 1
ATOM 5062 O O . CYS B 1 140 ? 0.925 5.055 -8.766 1 98.94 140 CYS B O 1
ATOM 5064 N N . GLY B 1 141 ? 0.904 5.586 -10.875 1 98.31 141 GLY B N 1
ATOM 5065 C CA . GLY B 1 141 ? -0.238 6.477 -10.734 1 98.31 141 GLY B CA 1
ATOM 5066 C C . GLY B 1 141 ? -0.263 7.582 -11.773 1 98.31 141 GLY B C 1
ATOM 5067 O O . GLY B 1 141 ? -0.038 7.332 -12.961 1 98.31 141 GLY B O 1
ATOM 5068 N N . ASP B 1 142 ? -0.666 8.68 -11.336 1 96.75 142 ASP B N 1
ATOM 5069 C CA . ASP B 1 142 ? -0.841 9.906 -12.117 1 96.75 142 ASP B CA 1
ATOM 5070 C C . ASP B 1 142 ? -0.282 11.109 -11.367 1 96.75 142 ASP B C 1
ATOM 5072 O O . ASP B 1 142 ? -0.661 11.375 -10.227 1 96.75 142 ASP B O 1
ATOM 5076 N N . PRO B 1 143 ? 0.599 11.875 -11.984 1 93 143 PRO B N 1
ATOM 5077 C CA . PRO B 1 143 ? 1.231 13.008 -11.305 1 93 143 PRO B CA 1
ATOM 5078 C C . PRO B 1 143 ? 0.22 14.047 -10.82 1 93 143 PRO B C 1
ATOM 5080 O O . PRO B 1 143 ? 0.519 14.828 -9.914 1 93 143 PRO B O 1
ATOM 5083 N N . ASP B 1 144 ? -0.973 13.977 -11.359 1 90.94 144 ASP B N 1
ATOM 5084 C CA . ASP B 1 144 ? -1.96 14.984 -10.984 1 90.94 144 ASP B CA 1
ATOM 5085 C C . ASP B 1 144 ? -2.963 14.422 -9.977 1 90.94 144 ASP B C 1
ATOM 5087 O O . ASP B 1 144 ? -3.646 15.18 -9.281 1 90.94 144 ASP B O 1
ATOM 5091 N N . TRP B 1 145 ? -2.988 13.062 -9.875 1 91.88 145 TRP B N 1
ATOM 5092 C CA . TRP B 1 145 ? -4.148 12.555 -9.148 1 91.88 145 TRP B CA 1
ATOM 5093 C C . TRP B 1 145 ? -3.719 11.617 -8.023 1 91.88 145 TRP B C 1
ATOM 5095 O O . TRP B 1 145 ? -4.508 11.32 -7.121 1 91.88 145 TRP B O 1
ATOM 5105 N N . GLY B 1 146 ? -2.486 11.102 -8.156 1 95.31 146 GLY B N 1
ATOM 5106 C CA . GLY B 1 146 ? -2.041 10.32 -7.012 1 95.31 146 GLY B CA 1
ATOM 5107 C C . GLY B 1 146 ? -1.037 9.242 -7.383 1 95.31 146 GLY B C 1
ATOM 5108 O O . GLY B 1 146 ? -1.034 8.75 -8.516 1 95.31 146 GLY B O 1
ATOM 5109 N N . TRP B 1 147 ? -0.235 8.883 -6.371 1 97.81 147 TRP B N 1
ATOM 5110 C CA . TRP B 1 147 ? 0.782 7.848 -6.508 1 97.81 147 TRP B CA 1
ATOM 5111 C C . TRP B 1 147 ? 0.57 6.738 -5.48 1 97.81 147 TRP B C 1
ATOM 5113 O O . TRP B 1 147 ? 0.169 7.008 -4.344 1 97.81 147 TRP B O 1
ATOM 5123 N N . SER B 1 148 ? 0.905 5.555 -5.871 1 98.69 148 SER B N 1
ATOM 5124 C CA . SER B 1 148 ? 0.86 4.402 -4.977 1 98.69 148 SER B CA 1
ATOM 5125 C C . SER B 1 148 ? 1.982 4.457 -3.943 1 98.69 148 SER B C 1
ATOM 5127 O O . SER B 1 148 ? 2.844 5.34 -4.004 1 98.69 148 SER B O 1
ATOM 5129 N N . ALA B 1 149 ? 1.893 3.539 -2.977 1 98.38 149 ALA B N 1
ATOM 5130 C CA . ALA B 1 149 ? 3.062 3.234 -2.158 1 98.38 149 ALA B CA 1
ATOM 5131 C C . ALA B 1 149 ? 4.27 2.895 -3.027 1 98.38 149 ALA B C 1
ATOM 5133 O O . ALA B 1 149 ? 4.121 2.594 -4.215 1 98.38 149 ALA B O 1
ATOM 5134 N N . VAL B 1 150 ? 5.426 2.996 -2.432 1 98.19 150 VAL B N 1
ATOM 5135 C CA . VAL B 1 150 ? 6.637 2.584 -3.133 1 98.19 150 VAL B CA 1
ATOM 5136 C C . VAL B 1 150 ? 6.875 1.091 -2.92 1 98.19 150 VAL B C 1
ATOM 5138 O O . VAL B 1 150 ? 6.953 0.624 -1.782 1 98.19 150 VAL B O 1
ATOM 5141 N N . TYR B 1 151 ? 6.941 0.375 -3.971 1 98.25 151 TYR B N 1
ATOM 5142 C CA . TYR B 1 151 ? 7.301 -1.039 -3.969 1 98.25 151 TYR B CA 1
ATOM 5143 C C . TYR B 1 151 ? 8.672 -1.252 -4.594 1 98.25 151 TYR B C 1
ATOM 5145 O O . TYR B 1 151 ? 9.305 -0.302 -5.07 1 98.25 151 TYR B O 1
ATOM 5153 N N . TRP B 1 152 ? 9.195 -2.494 -4.5 1 97.56 152 TRP B N 1
ATOM 5154 C CA . TRP B 1 152 ? 10.422 -2.844 -5.211 1 97.56 152 TRP B CA 1
ATOM 5155 C C . TRP B 1 152 ? 10.297 -4.203 -5.891 1 97.56 152 TRP B C 1
ATOM 5157 O O . TRP B 1 152 ? 9.414 -4.992 -5.543 1 97.56 152 TRP B O 1
ATOM 5167 N N . PHE B 1 153 ? 11.055 -4.383 -6.871 1 97.5 153 PHE B N 1
ATOM 5168 C CA . PHE B 1 153 ? 11.211 -5.684 -7.508 1 97.5 153 PHE B CA 1
ATOM 5169 C C . PHE B 1 153 ? 12.633 -5.875 -8.023 1 97.5 153 PHE B C 1
ATOM 5171 O O . PHE B 1 153 ? 13.359 -4.898 -8.219 1 97.5 153 PHE B O 1
ATOM 5178 N N . GLN B 1 154 ? 13.023 -7.074 -8.164 1 97.06 154 GLN B N 1
ATOM 5179 C CA . GLN B 1 154 ? 14.273 -7.418 -8.852 1 97.06 154 GLN B CA 1
ATOM 5180 C C . GLN B 1 154 ? 14.008 -7.84 -10.289 1 97.06 154 GLN B C 1
ATOM 5182 O O . GLN B 1 154 ? 13.211 -8.75 -10.539 1 97.06 154 GLN B O 1
ATOM 5187 N N . ALA B 1 155 ? 14.656 -7.141 -11.188 1 97.5 155 ALA B N 1
ATOM 5188 C CA . ALA B 1 155 ? 14.594 -7.617 -12.562 1 97.5 155 ALA B CA 1
ATOM 5189 C C . ALA B 1 155 ? 15.125 -9.039 -12.68 1 97.5 155 ALA B C 1
ATOM 5191 O O . ALA B 1 155 ? 16.109 -9.398 -12.016 1 97.5 155 ALA B O 1
ATOM 5192 N N . THR B 1 156 ? 14.492 -9.766 -13.562 1 97.56 156 THR B N 1
ATOM 5193 C CA . THR B 1 156 ? 14.859 -11.172 -13.688 1 97.56 156 THR B CA 1
ATOM 5194 C C . THR B 1 156 ? 16.344 -11.32 -13.977 1 97.56 156 THR B C 1
ATOM 5196 O O . THR B 1 156 ? 16.875 -10.664 -14.883 1 97.56 156 THR B O 1
ATOM 5199 N N . ARG B 1 157 ? 16.969 -12.203 -13.203 1 96.88 157 ARG B N 1
ATOM 5200 C CA . ARG B 1 157 ? 18.391 -12.469 -13.422 1 96.88 157 ARG B CA 1
ATOM 5201 C C . ARG B 1 157 ? 18.609 -13.312 -14.672 1 96.88 157 ARG B C 1
ATOM 5203 O O . ARG B 1 157 ? 17.734 -14.102 -15.055 1 96.88 157 ARG B O 1
ATOM 5210 N N . ASN B 1 158 ? 19.781 -13.156 -15.273 1 95 158 ASN B N 1
ATOM 5211 C CA . ASN B 1 158 ? 20.109 -13.961 -16.438 1 95 158 ASN B CA 1
ATOM 5212 C C . ASN B 1 158 ? 21.516 -14.539 -16.359 1 95 158 ASN B C 1
ATOM 5214 O O . ASN B 1 158 ? 22.078 -14.977 -17.359 1 95 158 ASN B O 1
ATOM 5218 N N . ASP B 1 159 ? 22.031 -14.5 -15.219 1 94.12 159 ASP B N 1
ATOM 5219 C CA . ASP B 1 159 ? 23.359 -15.078 -15.039 1 94.12 159 ASP B CA 1
ATOM 5220 C C . ASP B 1 159 ? 23.281 -16.594 -14.93 1 94.12 159 ASP B C 1
ATOM 5222 O O . ASP B 1 159 ? 22.234 -17.156 -14.562 1 94.12 159 ASP B O 1
ATOM 5226 N N . ALA B 1 160 ? 24.344 -17.266 -15.172 1 90.19 160 ALA B N 1
ATOM 5227 C CA . ALA B 1 160 ? 24.391 -18.719 -15.289 1 90.19 160 ALA B CA 1
ATOM 5228 C C . ALA B 1 160 ? 24.188 -19.391 -13.938 1 90.19 160 ALA B C 1
ATOM 5230 O O . ALA B 1 160 ? 23.875 -20.594 -13.867 1 90.19 160 ALA B O 1
ATOM 5231 N N . THR B 1 161 ? 24.328 -18.672 -12.883 1 93.44 161 THR B N 1
ATOM 5232 C CA . THR B 1 161 ? 24.234 -19.266 -11.555 1 93.44 161 THR B CA 1
ATOM 5233 C C . THR B 1 161 ? 22.875 -19 -10.93 1 93.44 161 THR B C 1
ATOM 5235 O O . THR B 1 161 ? 22.641 -19.312 -9.758 1 93.44 161 THR B O 1
ATOM 5238 N N . PHE B 1 162 ? 22.031 -18.375 -11.719 1 96.31 162 PHE B N 1
ATOM 5239 C CA . PHE B 1 162 ? 20.719 -18.016 -11.203 1 96.31 162 PHE B CA 1
ATOM 5240 C C . PHE B 1 162 ? 19.953 -19.25 -10.742 1 96.31 162 PHE B C 1
ATOM 5242 O O . PHE B 1 162 ? 19.75 -20.172 -11.523 1 96.31 162 PHE B O 1
ATOM 5249 N N . ASP B 1 163 ? 19.578 -19.312 -9.422 1 97.5 163 ASP B N 1
ATOM 5250 C CA . ASP B 1 163 ? 18.797 -20.375 -8.789 1 97.5 163 ASP B CA 1
ATOM 5251 C C . ASP B 1 163 ? 17.438 -19.844 -8.328 1 97.5 163 ASP B C 1
ATOM 5253 O O . ASP B 1 163 ? 17.219 -19.672 -7.129 1 97.5 163 ASP B O 1
ATOM 5257 N N . PRO B 1 164 ? 16.484 -19.781 -9.234 1 98.06 164 PRO B N 1
ATOM 5258 C CA . PRO B 1 164 ? 15.219 -19.125 -8.922 1 98.06 164 PRO B CA 1
ATOM 5259 C C . PRO B 1 164 ? 14.398 -19.891 -7.883 1 98.06 164 PRO B C 1
ATOM 5261 O O . PRO B 1 164 ? 14.508 -21.109 -7.789 1 98.06 164 PRO B O 1
ATOM 5264 N N . ARG B 1 165 ? 13.594 -19.172 -7.152 1 98.5 165 ARG B N 1
ATOM 5265 C CA . ARG B 1 165 ? 12.672 -19.688 -6.141 1 98.5 165 ARG B CA 1
ATOM 5266 C C . ARG B 1 165 ? 11.242 -19.25 -6.438 1 98.5 165 ARG B C 1
ATOM 5268 O O . ARG B 1 165 ? 10.992 -18.078 -6.727 1 98.5 165 ARG B O 1
ATOM 5275 N N . PHE B 1 166 ? 10.312 -20.25 -6.359 1 98.81 166 PHE B N 1
ATOM 5276 C CA . PHE B 1 166 ? 8.914 -20 -6.668 1 98.81 166 PHE B CA 1
ATOM 5277 C C . PHE B 1 166 ? 8.016 -20.359 -5.488 1 98.81 166 PHE B C 1
ATOM 5279 O O . PHE B 1 166 ? 8.359 -21.25 -4.699 1 98.81 166 PHE B O 1
ATOM 5286 N N . LEU B 1 167 ? 6.988 -19.625 -5.34 1 98.88 167 LEU B N 1
ATOM 5287 C CA . LEU B 1 167 ? 5.816 -20.094 -4.605 1 98.88 167 LEU B CA 1
ATOM 5288 C C . LEU B 1 167 ? 4.695 -20.484 -5.566 1 98.88 167 LEU B C 1
ATOM 5290 O O . LEU B 1 167 ? 4.355 -19.719 -6.477 1 98.88 167 LEU B O 1
ATOM 5294 N N . ILE B 1 168 ? 4.148 -21.703 -5.422 1 98.94 168 ILE B N 1
ATOM 5295 C CA . ILE B 1 168 ? 3.145 -22.203 -6.352 1 98.94 168 ILE B CA 1
ATOM 5296 C C . ILE B 1 168 ? 1.914 -22.672 -5.582 1 98.94 168 ILE B C 1
ATOM 5298 O O . ILE B 1 168 ? 2.035 -23.391 -4.594 1 98.94 168 ILE B O 1
ATOM 5302 N N . TYR B 1 169 ? 0.814 -22.266 -5.969 1 98.81 169 TYR B N 1
ATOM 5303 C CA . TYR B 1 169 ? -0.453 -22.703 -5.395 1 98.81 169 TYR B CA 1
ATOM 5304 C C . TYR B 1 169 ? -1.613 -22.391 -6.332 1 98.81 169 TYR B C 1
ATOM 5306 O O . TYR B 1 169 ? -1.479 -21.578 -7.242 1 98.81 169 TYR B O 1
ATOM 5314 N N . GLY B 1 170 ? -2.693 -23.141 -6.242 1 98.62 170 GLY B N 1
ATOM 5315 C CA . GLY B 1 170 ? -3.99 -22.797 -6.805 1 98.62 170 GLY B CA 1
ATOM 5316 C C . GLY B 1 170 ? -5.086 -22.688 -5.762 1 98.62 170 GLY B C 1
ATOM 5317 O O . GLY B 1 170 ? -4.883 -23.062 -4.602 1 98.62 170 GLY B O 1
ATOM 5318 N N . ASP B 1 171 ? -6.219 -22.047 -6.098 1 98.62 171 ASP B N 1
ATOM 5319 C CA . ASP B 1 171 ? -7.457 -22.125 -5.324 1 98.62 171 ASP B CA 1
ATOM 5320 C C . ASP B 1 171 ? -7.359 -21.312 -4.047 1 98.62 171 ASP B C 1
ATOM 5322 O O . ASP B 1 171 ? -7.656 -21.797 -2.957 1 98.62 171 ASP B O 1
ATOM 5326 N N . MET B 1 172 ? -7.039 -20.078 -4.16 1 98.44 172 MET B N 1
ATOM 5327 C CA . MET B 1 172 ? -7.031 -19.188 -3.002 1 98.44 172 MET B CA 1
ATOM 5328 C C . MET B 1 172 ? -8.195 -18.219 -3.061 1 98.44 172 MET B C 1
ATOM 5330 O O . MET B 1 172 ? -8.43 -17.578 -4.09 1 98.44 172 MET B O 1
ATOM 5334 N N . GLY B 1 173 ? -8.883 -18.125 -1.917 1 97.88 173 GLY B N 1
ATOM 5335 C CA . GLY B 1 173 ? -10.055 -17.281 -1.869 1 97.88 173 GLY B CA 1
ATOM 5336 C C . GLY B 1 173 ? -9.828 -15.992 -1.097 1 97.88 173 GLY B C 1
ATOM 5337 O O . GLY B 1 173 ? -8.859 -15.875 -0.341 1 97.88 173 GLY B O 1
ATOM 5338 N N . ASN B 1 174 ? -10.727 -15.008 -1.405 1 96.81 174 ASN B N 1
ATOM 5339 C CA . ASN B 1 174 ? -10.82 -13.828 -0.552 1 96.81 174 ASN B CA 1
ATOM 5340 C C . ASN B 1 174 ? -11.164 -14.203 0.886 1 96.81 174 ASN B C 1
ATOM 5342 O O . ASN B 1 174 ? -10.594 -13.648 1.829 1 96.81 174 ASN B O 1
ATOM 5346 N N . LYS B 1 175 ? -12.117 -15.078 0.996 1 94.88 175 LYS B N 1
ATOM 5347 C CA . LYS B 1 175 ? -12.5 -15.648 2.283 1 94.88 175 LYS B CA 1
ATOM 5348 C C . LYS B 1 175 ? -11.781 -16.969 2.529 1 94.88 175 LYS B C 1
ATOM 5350 O O . LYS B 1 175 ? -11.633 -17.781 1.611 1 94.88 175 LYS B O 1
ATOM 5355 N N . ASN B 1 176 ? -11.305 -17.078 3.723 1 94.69 176 ASN B N 1
ATOM 5356 C CA . ASN B 1 176 ? -10.602 -18.297 4.148 1 94.69 176 ASN B CA 1
ATOM 5357 C C . ASN B 1 176 ? -9.297 -18.484 3.379 1 94.69 176 ASN B C 1
ATOM 5359 O O . ASN B 1 176 ? -8.906 -19.625 3.104 1 94.69 176 ASN B O 1
ATOM 5363 N N . GLY B 1 177 ? -8.758 -17.406 2.873 1 95.44 177 GLY B N 1
ATOM 5364 C CA . GLY B 1 177 ? -7.41 -17.484 2.322 1 95.44 177 GLY B CA 1
ATOM 5365 C C . GLY B 1 177 ? -6.34 -17.656 3.381 1 95.44 177 GLY B C 1
ATOM 5366 O O . GLY B 1 177 ? -5.57 -16.734 3.66 1 95.44 177 GLY B O 1
ATOM 5367 N N . ARG B 1 178 ? -6.148 -18.781 3.836 1 95.38 178 ARG B N 1
ATOM 5368 C CA . ARG B 1 178 ? -5.375 -19.062 5.039 1 95.38 178 ARG B CA 1
ATOM 5369 C C . ARG B 1 178 ? -3.885 -18.875 4.793 1 95.38 178 ARG B C 1
ATOM 5371 O O . ARG B 1 178 ? -3.141 -18.516 5.707 1 95.38 178 ARG B O 1
ATOM 5378 N N . ALA B 1 179 ? -3.471 -19.031 3.607 1 97.06 179 ALA B N 1
ATOM 5379 C CA . ALA B 1 179 ? -2.043 -18.938 3.316 1 97.06 179 ALA B CA 1
ATOM 5380 C C . ALA B 1 179 ? -1.636 -17.484 3.025 1 97.06 179 ALA B C 1
ATOM 5382 O O . ALA B 1 179 ? -0.447 -17.188 2.908 1 97.06 179 ALA B O 1
ATOM 5383 N N . LEU B 1 180 ? -2.561 -16.594 2.938 1 96.69 180 LEU B N 1
ATOM 5384 C CA . LEU B 1 180 ? -2.324 -15.242 2.441 1 96.69 180 LEU B CA 1
ATOM 5385 C C . LEU B 1 180 ? -1.223 -14.555 3.242 1 96.69 180 LEU B C 1
ATOM 5387 O O . LEU B 1 180 ? -0.248 -14.062 2.67 1 96.69 180 LEU B O 1
ATOM 5391 N N . SER B 1 181 ? -1.394 -14.5 4.555 1 95.75 181 SER B N 1
ATOM 5392 C CA . SER B 1 181 ? -0.457 -13.773 5.402 1 95.75 181 SER B CA 1
ATOM 5393 C C . SER B 1 181 ? 0.945 -14.367 5.316 1 95.75 181 SER B C 1
ATOM 5395 O O . SER B 1 181 ? 1.936 -13.633 5.277 1 95.75 181 SER B O 1
ATOM 5397 N N . THR B 1 182 ? 1.05 -15.672 5.266 1 96.25 182 THR B N 1
ATOM 5398 C CA . THR B 1 182 ? 2.336 -16.344 5.164 1 96.25 182 THR B CA 1
ATOM 5399 C C . THR B 1 182 ? 3.008 -16.047 3.83 1 96.25 182 THR B C 1
ATOM 5401 O O . THR B 1 182 ? 4.219 -15.805 3.777 1 96.25 182 THR B O 1
ATOM 5404 N N . LEU B 1 183 ? 2.234 -16.047 2.809 1 97.75 183 LEU B N 1
ATOM 5405 C CA . LEU B 1 183 ? 2.754 -15.742 1.481 1 97.75 183 LEU B CA 1
ATOM 5406 C C . LEU B 1 183 ? 3.248 -14.305 1.412 1 97.75 183 LEU B C 1
ATOM 5408 O O . LEU B 1 183 ? 4.297 -14.031 0.823 1 97.75 183 LEU B O 1
ATOM 5412 N N . GLN B 1 184 ? 2.482 -13.375 1.976 1 97.31 184 GLN B N 1
ATOM 5413 C CA . GLN B 1 184 ? 2.893 -11.977 2.035 1 97.31 184 GLN B CA 1
ATOM 5414 C C . GLN B 1 184 ? 4.25 -11.828 2.721 1 97.31 184 GLN B C 1
ATOM 5416 O O . GLN B 1 184 ? 5.148 -11.164 2.199 1 97.31 184 GLN B O 1
ATOM 5421 N N . GLU B 1 185 ? 4.414 -12.477 3.799 1 95 185 GLU B N 1
ATOM 5422 C CA . GLU B 1 185 ? 5.656 -12.383 4.559 1 95 185 GLU B CA 1
ATOM 5423 C C . GLU B 1 185 ? 6.816 -13.031 3.807 1 95 185 GLU B C 1
ATOM 5425 O O . GLU B 1 185 ? 7.938 -12.516 3.818 1 95 185 GLU B O 1
ATOM 5430 N N . GLU B 1 186 ? 6.539 -14.172 3.176 1 94.88 186 GLU B N 1
ATOM 5431 C CA . GLU B 1 186 ? 7.578 -14.852 2.404 1 94.88 186 GLU B CA 1
ATOM 5432 C C . GLU B 1 186 ? 8.164 -13.93 1.342 1 94.88 186 GLU B C 1
ATOM 5434 O O . GLU B 1 186 ? 9.391 -13.852 1.187 1 94.88 186 GLU B O 1
ATOM 5439 N N . VAL B 1 187 ? 7.332 -13.266 0.707 1 97.62 187 VAL B N 1
ATOM 5440 C CA . VAL B 1 187 ? 7.754 -12.445 -0.42 1 97.62 187 VAL B CA 1
ATOM 5441 C C . VAL B 1 187 ? 8.461 -11.188 0.093 1 97.62 187 VAL B C 1
ATOM 5443 O O . VAL B 1 187 ? 9.414 -10.711 -0.528 1 97.62 187 VAL B O 1
ATOM 5446 N N . GLN B 1 188 ? 8.062 -10.664 1.229 1 97.38 188 GLN B N 1
ATOM 5447 C CA . GLN B 1 188 ? 8.602 -9.422 1.763 1 97.38 188 GLN B CA 1
ATOM 5448 C C . GLN B 1 188 ? 9.945 -9.656 2.457 1 97.38 188 GLN B C 1
ATOM 5450 O O . GLN B 1 188 ? 10.758 -8.734 2.576 1 97.38 188 GLN B O 1
ATOM 5455 N N . LYS B 1 189 ? 10.258 -10.898 2.865 1 93.88 189 LYS B N 1
ATOM 5456 C CA . LYS B 1 189 ? 11.414 -11.18 3.713 1 93.88 189 LYS B CA 1
ATOM 5457 C C . LYS B 1 189 ? 12.492 -11.93 2.939 1 93.88 189 LYS B C 1
ATOM 5459 O O . LYS B 1 189 ? 13.68 -11.812 3.256 1 93.88 189 LYS B O 1
ATOM 5464 N N . THR B 1 190 ? 12.016 -12.734 1.994 1 89 190 THR B N 1
ATOM 5465 C CA . THR B 1 190 ? 12.961 -13.703 1.432 1 89 190 THR B CA 1
ATOM 5466 C C . THR B 1 190 ? 13.039 -13.555 -0.086 1 89 190 THR B C 1
ATOM 5468 O O . THR B 1 190 ? 12.375 -12.695 -0.669 1 89 190 THR B O 1
ATOM 5471 N N . GLN B 1 191 ? 13.922 -14.344 -0.557 1 90 191 GLN B N 1
ATOM 5472 C CA . GLN B 1 191 ? 14.008 -14.391 -2.012 1 90 191 GLN B CA 1
ATOM 5473 C C . GLN B 1 191 ? 12.852 -15.188 -2.607 1 90 191 GLN B C 1
ATOM 5475 O O . GLN B 1 191 ? 12.727 -16.391 -2.361 1 90 191 GLN B O 1
ATOM 5480 N N . VAL B 1 192 ? 12.039 -14.641 -3.275 1 97.69 192 VAL B N 1
ATOM 5481 C CA . VAL B 1 192 ? 11.023 -15.203 -4.164 1 97.69 192 VAL B CA 1
ATOM 5482 C C . VAL B 1 192 ? 11.117 -14.539 -5.539 1 97.69 192 VAL B C 1
ATOM 5484 O O . VAL B 1 192 ? 11.125 -13.312 -5.645 1 97.69 192 VAL B O 1
ATOM 5487 N N . ASP B 1 193 ? 11.227 -15.344 -6.547 1 98.44 193 ASP B N 1
ATOM 5488 C CA . ASP B 1 193 ? 11.469 -14.781 -7.871 1 98.44 193 ASP B CA 1
ATOM 5489 C C . ASP B 1 193 ? 10.172 -14.719 -8.688 1 98.44 193 ASP B C 1
ATOM 5491 O O . ASP B 1 193 ? 10.078 -13.961 -9.648 1 98.44 193 ASP B O 1
ATOM 5495 N N . ALA B 1 194 ? 9.211 -15.531 -8.328 1 98.75 194 ALA B N 1
ATOM 5496 C CA . ALA B 1 194 ? 7.887 -15.469 -8.93 1 98.75 194 ALA B CA 1
ATOM 5497 C C . ALA B 1 194 ? 6.867 -16.25 -8.109 1 98.75 194 ALA B C 1
ATOM 5499 O O . ALA B 1 194 ? 7.227 -17.172 -7.383 1 98.75 194 ALA B O 1
ATOM 5500 N N . VAL B 1 195 ? 5.676 -15.82 -8.164 1 98.94 195 VAL B N 1
ATOM 5501 C CA . VAL B 1 195 ? 4.535 -16.578 -7.668 1 98.94 195 VAL B CA 1
ATOM 5502 C C . VAL B 1 195 ? 3.723 -17.125 -8.844 1 98.94 195 VAL B C 1
ATOM 5504 O O . VAL B 1 195 ? 3.402 -16.391 -9.773 1 98.94 195 VAL B O 1
ATOM 5507 N N . LEU B 1 196 ? 3.492 -18.391 -8.859 1 98.94 196 LEU B N 1
ATOM 5508 C CA . LEU B 1 196 ? 2.66 -19.047 -9.867 1 98.94 196 LEU B CA 1
ATOM 5509 C C . LEU B 1 196 ? 1.316 -19.453 -9.273 1 98.94 196 LEU B C 1
ATOM 5511 O O . LEU B 1 196 ? 1.237 -20.438 -8.531 1 98.94 196 LEU B O 1
ATOM 5515 N N . HIS B 1 197 ? 0.262 -18.719 -9.586 1 98.94 197 HIS B N 1
ATOM 5516 C CA . HIS B 1 197 ? -1.089 -18.984 -9.117 1 98.94 197 HIS B CA 1
ATOM 5517 C C . HIS B 1 197 ? -1.876 -19.797 -10.133 1 98.94 197 HIS B C 1
ATOM 5519 O O . HIS B 1 197 ? -2.396 -19.25 -11.109 1 98.94 197 HIS B O 1
ATOM 5525 N N . VAL B 1 198 ? -2.102 -21.078 -9.828 1 98.75 198 VAL B N 1
ATOM 5526 C CA . VAL B 1 198 ? -2.537 -22.047 -10.844 1 98.75 198 VAL B CA 1
ATOM 5527 C C . VAL B 1 198 ? -4.059 -22.156 -10.82 1 98.75 198 VAL B C 1
ATOM 5529 O O . VAL B 1 198 ? -4.598 -23.25 -10.648 1 98.75 198 VAL B O 1
ATOM 5532 N N . GLY B 1 199 ? -4.695 -21.141 -10.844 1 98.75 199 GLY B N 1
ATOM 5533 C CA . GLY B 1 199 ? -6.121 -21.094 -11.133 1 98.75 199 GLY B CA 1
ATOM 5534 C C . GLY B 1 199 ? -6.973 -20.969 -9.883 1 98.75 199 GLY B C 1
ATOM 5535 O O . GLY B 1 199 ? -6.531 -21.328 -8.781 1 98.75 199 GLY B O 1
ATOM 5536 N N . ASP B 1 200 ? -8.258 -20.516 -10.047 1 98.75 200 ASP B N 1
ATOM 5537 C CA . ASP B 1 200 ? -9.281 -20.266 -9.031 1 98.75 200 ASP B CA 1
ATOM 5538 C C . ASP B 1 200 ? -8.844 -19.188 -8.055 1 98.75 200 ASP B C 1
ATOM 5540 O O . ASP B 1 200 ? -8.398 -19.484 -6.941 1 98.75 200 ASP B O 1
ATOM 5544 N N . LEU B 1 201 ? -9.148 -18 -8.43 1 98.75 201 LEU B N 1
ATOM 5545 C CA . LEU B 1 201 ? -8.805 -16.812 -7.664 1 98.75 201 LEU B CA 1
ATOM 5546 C C . LEU B 1 201 ? -10.039 -16.219 -7 1 98.75 201 LEU B C 1
ATOM 5548 O O . LEU B 1 201 ? -11.117 -16.188 -7.602 1 98.75 201 LEU B O 1
ATOM 5552 N N . ALA B 1 202 ? -9.961 -15.734 -5.789 1 98.19 202 ALA B N 1
ATOM 5553 C CA . ALA B 1 202 ? -10.891 -14.867 -5.066 1 98.19 202 ALA B CA 1
ATOM 5554 C C . ALA B 1 202 ? -12.125 -15.641 -4.613 1 98.19 202 ALA B C 1
ATOM 5556 O O . ALA B 1 202 ? -12.695 -15.344 -3.564 1 98.19 202 ALA B O 1
ATOM 5557 N N . TYR B 1 203 ? -12.75 -16.594 -5.652 1 97.75 203 TYR B N 1
ATOM 5558 C CA . TYR B 1 203 ? -13.953 -17.375 -5.367 1 97.75 203 TYR B CA 1
ATOM 5559 C C . TYR B 1 203 ? -15.156 -16.469 -5.133 1 97.75 203 TYR B C 1
ATOM 5561 O O . TYR B 1 203 ? -15.75 -16.484 -4.055 1 97.75 203 TYR B O 1
ATOM 5569 N N . ASP B 1 204 ? -15.477 -15.906 -6.168 1 98 204 ASP B N 1
ATOM 5570 C CA . ASP B 1 204 ? -15.023 -15.648 -7.527 1 98 204 ASP B CA 1
ATOM 5571 C C . ASP B 1 204 ? -14.695 -14.172 -7.727 1 98 204 ASP B C 1
ATOM 5573 O O . ASP B 1 204 ? -15.266 -13.305 -7.059 1 98 204 ASP B O 1
ATOM 5577 N N . LEU B 1 205 ? -13.938 -13.82 -8.664 1 98.56 205 LEU B N 1
ATOM 5578 C CA . LEU B 1 205 ? -13.594 -12.438 -8.984 1 98.56 205 LEU B CA 1
ATOM 5579 C C . LEU B 1 205 ? -14.844 -11.625 -9.289 1 98.56 205 LEU B C 1
ATOM 5581 O O . LEU B 1 205 ? -14.93 -10.453 -8.93 1 98.56 205 LEU B O 1
ATOM 5585 N N . ALA B 1 206 ? -15.867 -12.227 -9.828 1 98.31 206 ALA B N 1
ATOM 5586 C CA . ALA B 1 206 ? -17.031 -11.508 -10.352 1 98.31 206 ALA B CA 1
ATOM 5587 C C . ALA B 1 206 ? -18.062 -11.25 -9.25 1 98.31 206 ALA B C 1
ATOM 5589 O O . ALA B 1 206 ? -18.969 -10.43 -9.414 1 98.31 206 ALA B O 1
ATOM 5590 N N . ASP B 1 207 ? -17.922 -11.93 -8.148 1 97.62 207 ASP B N 1
ATOM 5591 C CA . ASP B 1 207 ? -18.953 -11.875 -7.113 1 97.62 207 ASP B CA 1
ATOM 5592 C C . ASP B 1 207 ? -19.109 -10.461 -6.559 1 97.62 207 ASP B C 1
ATOM 5594 O O . ASP B 1 207 ? -18.109 -9.75 -6.387 1 97.62 207 ASP B O 1
ATOM 5598 N N . ASP B 1 208 ? -20.422 -10.109 -6.203 1 97.12 208 ASP B N 1
ATOM 5599 C CA . ASP B 1 208 ? -20.781 -8.797 -5.676 1 97.12 208 ASP B CA 1
ATOM 5600 C C . ASP B 1 208 ? -20.359 -7.684 -6.633 1 97.12 208 ASP B C 1
ATOM 5602 O O . ASP B 1 208 ? -19.656 -6.754 -6.234 1 97.12 208 ASP B O 1
ATOM 5606 N N . ASN B 1 209 ? -20.797 -7.965 -7.91 1 98.06 209 ASN B N 1
ATOM 5607 C CA . ASN B 1 209 ? -20.484 -6.992 -8.953 1 98.06 209 ASN B CA 1
ATOM 5608 C C . ASN B 1 209 ? -19 -6.656 -8.992 1 98.06 209 ASN B C 1
ATOM 5610 O O . ASN B 1 209 ? -18.625 -5.484 -9.031 1 98.06 209 ASN B O 1
ATOM 5614 N N . ALA B 1 210 ? -18.094 -7.691 -8.867 1 98.19 210 ALA B N 1
ATOM 5615 C CA . ALA B 1 210 ? -16.641 -7.66 -9.016 1 98.19 210 ALA B CA 1
ATOM 5616 C C . ALA B 1 210 ? -15.969 -7.082 -7.773 1 98.19 210 ALA B C 1
ATOM 5618 O O . ALA B 1 210 ? -14.75 -6.945 -7.73 1 98.19 210 ALA B O 1
ATOM 5619 N N . ARG B 1 211 ? -16.766 -6.73 -6.715 1 97.12 211 ARG B N 1
ATOM 5620 C CA . ARG B 1 211 ? -16.172 -6.18 -5.504 1 97.12 211 ARG B CA 1
ATOM 5621 C C . ARG B 1 211 ? -15.344 -7.234 -4.77 1 97.12 211 ARG B C 1
ATOM 5623 O O . ARG B 1 211 ? -14.336 -6.91 -4.137 1 97.12 211 ARG B O 1
ATOM 5630 N N . ARG B 1 212 ? -15.734 -8.484 -4.879 1 97.12 212 ARG B N 1
ATOM 5631 C CA . ARG B 1 212 ? -14.891 -9.539 -4.32 1 97.12 212 ARG B CA 1
ATOM 5632 C C . ARG B 1 212 ? -13.531 -9.578 -5.02 1 97.12 212 ARG B C 1
ATOM 5634 O O . ARG B 1 212 ? -12.5 -9.773 -4.375 1 97.12 212 ARG B O 1
ATOM 5641 N N . GLY B 1 213 ? -13.578 -9.438 -6.371 1 98.25 213 GLY B N 1
ATOM 5642 C CA . GLY B 1 213 ? -12.328 -9.336 -7.102 1 98.25 213 GLY B CA 1
ATOM 5643 C C . GLY B 1 213 ? -11.469 -8.172 -6.652 1 98.25 213 GLY B C 1
ATOM 5644 O O . GLY B 1 213 ? -10.242 -8.305 -6.531 1 98.25 213 GLY B O 1
ATOM 5645 N N . ASP B 1 214 ? -12.125 -7.047 -6.355 1 97.69 214 ASP B N 1
ATOM 5646 C CA . ASP B 1 214 ? -11.391 -5.891 -5.844 1 97.69 214 ASP B CA 1
ATOM 5647 C C . ASP B 1 214 ? -10.695 -6.219 -4.527 1 97.69 214 ASP B C 1
ATOM 5649 O O . ASP B 1 214 ? -9.508 -5.926 -4.355 1 97.69 214 ASP B O 1
ATOM 5653 N N . GLN B 1 215 ? -11.422 -6.812 -3.662 1 96.69 215 GLN B N 1
ATOM 5654 C CA . GLN B 1 215 ? -10.875 -7.105 -2.344 1 96.69 215 GLN B CA 1
ATOM 5655 C C . GLN B 1 215 ? -9.734 -8.117 -2.436 1 96.69 215 GLN B C 1
ATOM 5657 O O . GLN B 1 215 ? -8.711 -7.965 -1.764 1 96.69 215 GLN B O 1
ATOM 5662 N N . PHE B 1 216 ? -9.906 -9.078 -3.215 1 98.5 216 PHE B N 1
ATOM 5663 C CA . PHE B 1 216 ? -8.891 -10.109 -3.383 1 98.5 216 PHE B CA 1
ATOM 5664 C C . PHE B 1 216 ? -7.613 -9.508 -3.967 1 98.5 216 PHE B C 1
ATOM 5666 O O . PHE B 1 216 ? -6.512 -9.805 -3.498 1 98.5 216 PHE B O 1
ATOM 5673 N N . MET B 1 217 ? -7.758 -8.68 -4.996 1 98.69 217 MET B N 1
ATOM 5674 C CA . MET B 1 217 ? -6.594 -8.07 -5.633 1 98.69 217 MET B CA 1
ATOM 5675 C C . MET B 1 217 ? -5.875 -7.141 -4.664 1 98.69 217 MET B C 1
ATOM 5677 O O . MET B 1 217 ? -4.648 -7.016 -4.711 1 98.69 217 MET B O 1
ATOM 5681 N N . ARG B 1 218 ? -6.586 -6.477 -3.797 1 97.69 218 ARG B N 1
ATOM 5682 C CA . ARG B 1 218 ? -5.957 -5.684 -2.746 1 97.69 218 ARG B CA 1
ATOM 5683 C C . ARG B 1 218 ? -5.176 -6.57 -1.782 1 97.69 218 ARG B C 1
ATOM 5685 O O . ARG B 1 218 ? -4.109 -6.18 -1.3 1 97.69 218 ARG B O 1
ATOM 5692 N N . GLN B 1 219 ? -5.723 -7.738 -1.509 1 97.75 219 GLN B N 1
ATOM 5693 C CA . GLN B 1 219 ? -5.074 -8.688 -0.605 1 97.75 219 GLN B CA 1
ATOM 5694 C C . GLN B 1 219 ? -3.754 -9.188 -1.185 1 97.75 219 GLN B C 1
ATOM 5696 O O . GLN B 1 219 ? -2.74 -9.227 -0.484 1 97.75 219 GLN B O 1
ATOM 5701 N N . ILE B 1 220 ? -3.721 -9.477 -2.453 1 98.62 220 ILE B N 1
ATOM 5702 C CA . ILE B 1 220 ? -2.508 -10.078 -2.996 1 98.62 220 ILE B CA 1
ATOM 5703 C C . ILE B 1 220 ? -1.541 -8.984 -3.439 1 98.62 220 ILE B C 1
ATOM 5705 O O . ILE B 1 220 ? -0.389 -9.266 -3.777 1 98.62 220 ILE B O 1
ATOM 5709 N N . GLU B 1 221 ? -1.98 -7.719 -3.449 1 98.75 221 GLU B N 1
ATOM 5710 C CA . GLU B 1 221 ? -1.106 -6.605 -3.814 1 98.75 221 GLU B CA 1
ATOM 5711 C C . GLU B 1 221 ? 0.202 -6.652 -3.029 1 98.75 221 GLU B C 1
ATOM 5713 O O . GLU B 1 221 ? 1.274 -6.406 -3.588 1 98.75 221 GLU B O 1
ATOM 5718 N N . THR B 1 222 ? 0.171 -7.016 -1.764 1 98.44 222 THR B N 1
ATOM 5719 C CA . THR B 1 222 ? 1.36 -6.992 -0.92 1 98.44 222 THR B CA 1
ATOM 5720 C C . THR B 1 222 ? 2.188 -8.258 -1.111 1 98.44 222 THR B C 1
ATOM 5722 O O . THR B 1 222 ? 3.074 -8.555 -0.309 1 98.44 222 THR B O 1
ATOM 5725 N N . ILE B 1 223 ? 1.866 -9.039 -2.102 1 98.81 223 ILE B N 1
ATOM 5726 C CA . ILE B 1 223 ? 2.67 -10.102 -2.701 1 98.81 223 ILE B CA 1
ATOM 5727 C C . ILE B 1 223 ? 3.082 -9.703 -4.113 1 98.81 223 ILE B C 1
ATOM 5729 O O . ILE B 1 223 ? 4.27 -9.539 -4.398 1 98.81 223 ILE B O 1
ATOM 5733 N N . ALA B 1 224 ? 2.109 -9.383 -4.891 1 98.94 224 ALA B N 1
ATOM 5734 C CA . ALA B 1 224 ? 2.207 -9.281 -6.344 1 98.94 224 ALA B CA 1
ATOM 5735 C C . ALA B 1 224 ? 2.863 -7.969 -6.762 1 98.94 224 ALA B C 1
ATOM 5737 O O . ALA B 1 224 ? 3.266 -7.805 -7.914 1 98.94 224 ALA B O 1
ATOM 5738 N N . ALA B 1 225 ? 2.992 -7.051 -5.871 1 98.88 225 ALA B N 1
ATOM 5739 C CA . ALA B 1 225 ? 3.656 -5.789 -6.195 1 98.88 225 ALA B CA 1
ATOM 5740 C C . ALA B 1 225 ? 5.172 -5.914 -6.043 1 98.88 225 ALA B C 1
ATOM 5742 O O . ALA B 1 225 ? 5.918 -5.043 -6.484 1 98.88 225 ALA B O 1
ATOM 5743 N N . TYR B 1 226 ? 5.648 -7.051 -5.484 1 98.69 226 TYR B N 1
ATOM 5744 C CA . TYR B 1 226 ? 7.074 -7.207 -5.215 1 98.69 226 TYR B CA 1
ATOM 5745 C C . TYR B 1 226 ? 7.707 -8.195 -6.184 1 98.69 226 TYR B C 1
ATOM 5747 O O . TYR B 1 226 ? 8.914 -8.148 -6.43 1 98.69 226 TYR B O 1
ATOM 5755 N N . VAL B 1 227 ? 6.902 -9.156 -6.652 1 98.75 227 VAL B N 1
ATOM 5756 C CA . VAL B 1 227 ? 7.402 -10.203 -7.539 1 98.75 227 VAL B CA 1
ATOM 5757 C C . VAL B 1 227 ? 6.395 -10.461 -8.656 1 98.75 227 VAL B C 1
ATOM 5759 O O . VAL B 1 227 ? 5.191 -10.258 -8.477 1 98.75 227 VAL B O 1
ATOM 5762 N N . PRO B 1 228 ? 6.918 -10.93 -9.844 1 98.88 228 PRO B N 1
ATOM 5763 C CA . PRO B 1 228 ? 5.941 -11.305 -10.867 1 98.88 228 PRO B CA 1
ATOM 5764 C C . PRO B 1 228 ? 4.926 -12.328 -10.367 1 98.88 228 PRO B C 1
ATOM 5766 O O . PRO B 1 228 ? 5.309 -13.344 -9.773 1 98.88 228 PRO B O 1
ATOM 5769 N N . TYR B 1 229 ? 3.68 -12.008 -10.539 1 98.94 229 TYR B N 1
ATOM 5770 C CA . TYR B 1 229 ? 2.545 -12.852 -10.18 1 98.94 229 TYR B CA 1
ATOM 5771 C C . TYR B 1 229 ? 1.898 -13.453 -11.422 1 98.94 229 TYR B C 1
ATOM 5773 O O . TYR B 1 229 ? 1.028 -12.836 -12.039 1 98.94 229 TYR B O 1
ATOM 5781 N N . GLN B 1 230 ? 2.307 -14.672 -11.773 1 98.94 230 GLN B N 1
ATOM 5782 C CA . GLN B 1 230 ? 1.853 -15.352 -12.977 1 98.94 230 GLN B CA 1
ATOM 5783 C C . GLN B 1 230 ? 0.643 -16.234 -12.688 1 98.94 230 GLN B C 1
ATOM 5785 O O . GLN B 1 230 ? 0.672 -17.062 -11.766 1 98.94 230 GLN B O 1
ATOM 5790 N N . VAL B 1 231 ? -0.411 -16.047 -13.531 1 98.94 231 VAL B N 1
ATOM 5791 C CA . VAL B 1 231 ? -1.668 -16.703 -13.172 1 98.94 231 VAL B CA 1
ATOM 5792 C C . VAL B 1 231 ? -2.086 -17.656 -14.289 1 98.94 231 VAL B C 1
ATOM 5794 O O . VAL B 1 231 ? -1.699 -17.469 -15.445 1 98.94 231 VAL B O 1
ATOM 5797 N N . THR B 1 232 ? -2.77 -18.672 -13.914 1 98.81 232 THR B N 1
ATOM 5798 C CA . THR B 1 232 ? -3.479 -19.625 -14.758 1 98.81 232 THR B CA 1
ATOM 5799 C C . THR B 1 232 ? -4.98 -19.578 -14.477 1 98.81 232 THR B C 1
ATOM 5801 O O . THR B 1 232 ? -5.402 -19.469 -13.328 1 98.81 232 THR B O 1
ATOM 5804 N N . PRO B 1 233 ? -5.824 -19.609 -15.57 1 98.62 233 PRO B N 1
ATOM 5805 C CA . PRO B 1 233 ? -7.262 -19.562 -15.281 1 98.62 233 PRO B CA 1
ATOM 5806 C C . PRO B 1 233 ? -7.801 -20.875 -14.734 1 98.62 233 PRO B C 1
ATOM 5808 O O . PRO B 1 233 ? -7.359 -21.953 -15.148 1 98.62 233 PRO B O 1
ATOM 5811 N N . GLY B 1 234 ? -8.68 -20.828 -13.812 1 98.56 234 GLY B N 1
ATOM 5812 C CA . GLY B 1 234 ? -9.5 -21.922 -13.328 1 98.56 234 GLY B CA 1
ATOM 5813 C C . GLY B 1 234 ? -10.984 -21.703 -13.539 1 98.56 234 GLY B C 1
ATOM 5814 O O . GLY B 1 234 ? -11.383 -20.75 -14.211 1 98.56 234 GLY B O 1
ATOM 5815 N N . ASN B 1 235 ? -11.797 -22.625 -13.125 1 97.12 235 ASN B N 1
ATOM 5816 C CA . ASN B 1 235 ? -13.227 -22.547 -13.406 1 97.12 235 ASN B CA 1
ATOM 5817 C C . ASN B 1 235 ? -13.898 -21.422 -12.633 1 97.12 235 ASN B C 1
ATOM 5819 O O . ASN B 1 235 ? -14.977 -20.969 -13.008 1 97.12 235 ASN B O 1
ATOM 5823 N N . HIS B 1 236 ? -13.32 -20.859 -11.602 1 98.12 236 HIS B N 1
ATOM 5824 C CA . HIS B 1 236 ? -13.914 -19.781 -10.82 1 98.12 236 HIS B CA 1
ATOM 5825 C C . HIS B 1 236 ? -13.711 -18.438 -11.5 1 98.12 236 HIS B C 1
ATOM 5827 O O . HIS B 1 236 ? -14.242 -17.422 -11.039 1 98.12 236 HIS B O 1
ATOM 5833 N N . GLU B 1 237 ? -13.047 -18.406 -12.586 1 98.25 237 GLU B N 1
ATOM 5834 C CA . GLU B 1 237 ? -12.867 -17.188 -13.359 1 98.25 237 GLU B CA 1
ATOM 5835 C C . GLU B 1 237 ? -13.875 -17.094 -14.5 1 98.25 237 GLU B C 1
ATOM 5837 O O . GLU B 1 237 ? -13.898 -16.109 -15.234 1 98.25 237 GLU B O 1
ATOM 5842 N N . TYR B 1 238 ? -14.836 -17.969 -14.68 1 97.25 238 TYR B N 1
ATOM 584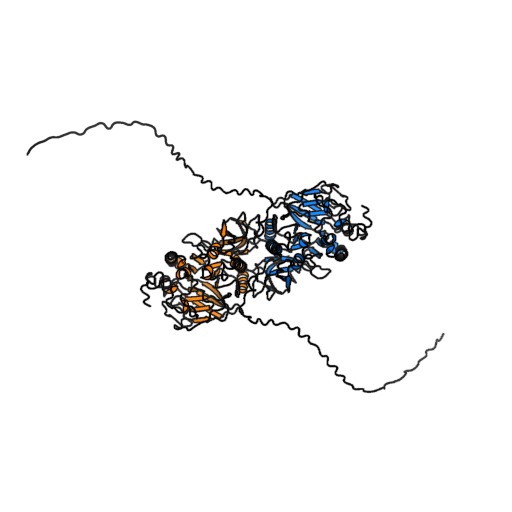3 C CA . TYR B 1 238 ? -15.57 -18.203 -15.914 1 97.25 238 TYR B CA 1
ATOM 5844 C C . TYR B 1 238 ? -16.609 -17.125 -16.156 1 97.25 238 TYR B C 1
ATOM 5846 O O . TYR B 1 238 ? -17.109 -16.969 -17.266 1 97.25 238 TYR B O 1
ATOM 5854 N N . HIS B 1 239 ? -17.062 -16.422 -15.102 1 97.25 239 HIS B N 1
ATOM 5855 C CA . HIS B 1 239 ? -18.188 -15.516 -15.242 1 97.25 239 HIS B CA 1
ATOM 5856 C C . HIS B 1 239 ? -17.953 -14.516 -16.375 1 97.25 239 HIS B C 1
ATOM 5858 O O . HIS B 1 239 ? -16.844 -13.977 -16.516 1 97.25 239 HIS B O 1
ATOM 5864 N N . TYR B 1 240 ? -19.016 -14.367 -17.203 1 97 240 TYR B N 1
ATOM 5865 C CA . TYR B 1 240 ? -19 -13.422 -18.312 1 97 240 TYR B CA 1
ATOM 5866 C C . TYR B 1 240 ? -17.812 -13.688 -19.234 1 97 240 TYR B C 1
ATOM 5868 O O . TYR B 1 240 ? -17.094 -12.758 -19.625 1 97 240 TYR B O 1
ATOM 5876 N N . ASN B 1 241 ? -17.547 -14.984 -19.469 1 96.19 241 ASN B N 1
ATOM 5877 C CA . ASN B 1 241 ? -16.469 -15.43 -20.344 1 96.19 241 ASN B CA 1
ATOM 5878 C C . ASN B 1 241 ? -15.109 -14.93 -19.875 1 96.19 241 ASN B C 1
ATOM 5880 O O . ASN B 1 241 ? -14.367 -14.32 -20.641 1 96.19 241 ASN B O 1
ATOM 5884 N N . PHE B 1 242 ? -14.828 -15.031 -18.609 1 97.94 242 PHE B N 1
ATOM 5885 C CA . PHE B 1 242 ? -13.547 -14.758 -17.953 1 97.94 242 PHE B CA 1
ATOM 5886 C C . PHE B 1 242 ? -13.234 -13.266 -17.984 1 97.94 242 PHE B C 1
ATOM 5888 O O . PHE B 1 242 ? -12.062 -12.875 -17.938 1 97.94 242 PHE B O 1
ATOM 5895 N N . SER B 1 243 ? -14.188 -12.406 -18.109 1 98.12 243 SER B N 1
ATOM 5896 C CA . SER B 1 243 ? -13.93 -10.992 -18.375 1 98.12 243 SER B CA 1
ATOM 5897 C C . SER B 1 243 ? -13.18 -10.336 -17.219 1 98.12 243 SER B C 1
ATOM 5899 O O . SER B 1 243 ? -12.281 -9.523 -17.438 1 98.12 243 SER B O 1
ATOM 5901 N N . ASN B 1 244 ? -13.57 -10.625 -15.898 1 98.69 244 ASN B N 1
ATOM 5902 C CA . ASN B 1 244 ? -12.828 -10.086 -14.766 1 98.69 244 ASN B CA 1
ATOM 5903 C C . ASN B 1 244 ? -11.359 -10.523 -14.805 1 98.69 244 ASN B C 1
ATOM 5905 O O . ASN B 1 244 ? -10.461 -9.711 -14.578 1 98.69 244 ASN B O 1
ATOM 5909 N N . TYR B 1 245 ? -11.164 -11.75 -15.148 1 98.75 245 TYR B N 1
ATOM 5910 C CA . TYR B 1 245 ? -9.836 -12.352 -15.227 1 98.75 245 TYR B CA 1
ATOM 5911 C C . TYR B 1 245 ? -9 -11.695 -16.328 1 98.75 245 TYR B C 1
ATOM 5913 O O . TYR B 1 245 ? -7.863 -11.281 -16.078 1 98.75 245 TYR B O 1
ATOM 5921 N N . ASP B 1 246 ? -9.57 -11.547 -17.438 1 98.56 246 ASP B N 1
ATOM 5922 C CA . ASP B 1 246 ? -8.875 -11.016 -18.609 1 98.56 246 ASP B CA 1
ATOM 5923 C C . ASP B 1 246 ? -8.562 -9.531 -18.422 1 98.56 246 ASP B C 1
ATOM 5925 O O . ASP B 1 246 ? -7.535 -9.047 -18.906 1 98.56 246 ASP B O 1
ATOM 5929 N N . ALA B 1 247 ? -9.438 -8.852 -17.797 1 98.69 247 ALA B N 1
ATOM 5930 C CA . ALA B 1 247 ? -9.227 -7.422 -17.594 1 98.69 247 ALA B CA 1
ATOM 5931 C C . ALA B 1 247 ? -8.109 -7.168 -16.578 1 98.69 247 ALA B C 1
ATOM 5933 O O . ALA B 1 247 ? -7.305 -6.254 -16.75 1 98.69 247 ALA B O 1
ATOM 5934 N N . ARG B 1 248 ? -7.98 -7.969 -15.547 1 98.75 248 ARG B N 1
ATOM 5935 C CA . ARG B 1 248 ? -7.156 -7.656 -14.383 1 98.75 248 ARG B CA 1
ATOM 5936 C C . ARG B 1 248 ? -5.711 -8.086 -14.602 1 98.75 248 ARG B C 1
ATOM 5938 O O . ARG B 1 248 ? -4.789 -7.484 -14.047 1 98.75 248 ARG B O 1
ATOM 5945 N N . PHE B 1 249 ? -5.457 -9.094 -15.367 1 98.94 249 PHE B N 1
ATOM 5946 C CA . PHE B 1 249 ? -4.109 -9.648 -15.43 1 98.94 249 PHE B CA 1
ATOM 5947 C C . PHE B 1 249 ? -3.479 -9.383 -16.797 1 98.94 249 PHE B C 1
ATOM 5949 O O . PHE B 1 249 ? -4.184 -9.078 -17.766 1 98.94 249 PHE B O 1
ATOM 5956 N N . SER B 1 250 ? -2.131 -9.484 -16.891 1 98.88 250 SER B N 1
ATOM 5957 C CA . SER B 1 250 ? -1.36 -9.102 -18.078 1 98.88 250 SER B CA 1
ATOM 5958 C C . SER B 1 250 ? -0.295 -10.148 -18.391 1 98.88 250 SER B C 1
ATOM 5960 O O . SER B 1 250 ? 0.884 -9.812 -18.531 1 98.88 250 SER B O 1
ATOM 5962 N N . MET B 1 251 ? -0.705 -11.336 -18.656 1 98.88 251 MET B N 1
ATOM 5963 C CA . MET B 1 251 ? 0.229 -12.398 -19.031 1 98.88 251 MET B CA 1
ATOM 5964 C C . MET B 1 251 ? 0.672 -12.242 -20.484 1 98.88 251 MET B C 1
ATOM 5966 O O . MET B 1 251 ? -0.157 -12.258 -21.391 1 98.88 251 MET B O 1
ATOM 5970 N N . TYR B 1 252 ? 1.947 -12.156 -20.703 1 98.75 252 TYR B N 1
ATOM 5971 C CA . TYR B 1 252 ? 2.467 -11.891 -22.047 1 98.75 252 TYR B CA 1
ATOM 5972 C C . TYR B 1 252 ? 2.699 -13.195 -22.797 1 98.75 252 TYR B C 1
ATOM 5974 O O . TYR B 1 252 ? 3.377 -14.102 -22.297 1 98.75 252 TYR B O 1
ATOM 5982 N N . ASN B 1 253 ? 2.119 -13.312 -23.953 1 98.62 253 ASN B N 1
ATOM 5983 C CA . ASN B 1 253 ? 2.354 -14.406 -24.891 1 98.62 253 ASN B CA 1
ATOM 5984 C C . ASN B 1 253 ? 3.363 -14.008 -25.969 1 98.62 253 ASN B C 1
ATOM 5986 O O . ASN B 1 253 ? 3.047 -13.227 -26.875 1 98.62 253 ASN B O 1
ATOM 5990 N N . LYS B 1 254 ? 4.438 -14.625 -25.906 1 96.88 254 LYS B N 1
ATOM 5991 C CA . LYS B 1 254 ? 5.543 -14.25 -26.781 1 96.88 254 LYS B CA 1
ATOM 5992 C C . LYS B 1 254 ? 5.238 -14.586 -28.234 1 96.88 254 LYS B C 1
ATOM 5994 O O . LYS B 1 254 ? 5.582 -13.828 -29.141 1 96.88 254 LYS B O 1
ATOM 5999 N N . GLN B 1 255 ? 4.656 -15.719 -28.453 1 96.62 255 GLN B N 1
ATOM 6000 C CA . GLN B 1 255 ? 4.34 -16.156 -29.797 1 96.62 255 GLN B CA 1
ATOM 6001 C C . GLN B 1 255 ? 3.365 -15.195 -30.484 1 96.62 255 GLN B C 1
ATOM 6003 O O . GLN B 1 255 ? 3.533 -14.852 -31.656 1 96.62 255 GLN B O 1
ATOM 6008 N N . GLU B 1 256 ? 2.479 -14.781 -29.656 1 97.25 256 GLU B N 1
ATOM 6009 C CA . GLU B 1 256 ? 1.447 -13.906 -30.203 1 97.25 256 GLU B CA 1
ATOM 6010 C C . GLU B 1 256 ? 1.832 -12.438 -30.047 1 97.25 256 GLU B C 1
ATOM 6012 O O . GLU B 1 256 ? 1.206 -11.555 -30.641 1 97.25 256 GLU B O 1
ATOM 6017 N N . ARG B 1 257 ? 2.801 -12.156 -29.297 1 97.25 257 ARG B N 1
ATOM 6018 C CA . ARG B 1 257 ? 3.311 -10.82 -29.016 1 97.25 257 ARG B CA 1
ATOM 6019 C C . ARG B 1 257 ? 2.209 -9.922 -28.469 1 97.25 257 ARG B C 1
ATOM 6021 O O . ARG B 1 257 ? 2.045 -8.781 -28.922 1 97.25 257 ARG B O 1
ATOM 6028 N N . ARG B 1 258 ? 1.424 -10.406 -27.609 1 97.69 258 ARG B N 1
ATOM 6029 C CA . ARG B 1 258 ? 0.345 -9.695 -26.938 1 97.69 258 ARG B CA 1
ATOM 6030 C C . ARG B 1 258 ? -0.001 -10.352 -25.609 1 97.69 258 ARG B C 1
ATOM 6032 O O . ARG B 1 258 ? 0.467 -11.453 -25.312 1 97.69 258 ARG B O 1
ATOM 6039 N N . ILE B 1 259 ? -0.815 -9.664 -24.859 1 98.31 259 ILE B N 1
ATOM 6040 C CA . ILE B 1 259 ? -1.329 -10.242 -23.609 1 98.31 259 ILE B CA 1
ATOM 6041 C C . ILE B 1 259 ? -2.328 -11.344 -23.938 1 98.31 259 ILE B C 1
ATOM 6043 O O . ILE B 1 259 ? -3.24 -11.156 -24.75 1 98.31 259 ILE B O 1
ATOM 6047 N N . ASN B 1 260 ? -2.158 -12.461 -23.438 1 98.69 260 ASN B N 1
ATOM 6048 C CA . ASN B 1 260 ? -3.062 -13.609 -23.438 1 98.69 260 ASN B CA 1
ATOM 6049 C C . ASN B 1 260 ? -3.037 -14.344 -22.109 1 98.69 260 ASN B C 1
ATOM 6051 O O . ASN B 1 260 ? -2.135 -15.141 -21.844 1 98.69 260 ASN B O 1
ATOM 6055 N N . ASN B 1 261 ? -4.035 -14.094 -21.359 1 98.69 261 ASN B N 1
ATOM 6056 C CA . ASN B 1 261 ? -4.055 -14.594 -19.984 1 98.69 261 ASN B CA 1
ATOM 6057 C C . ASN B 1 261 ? -4.438 -16.078 -19.922 1 98.69 261 ASN B C 1
ATOM 6059 O O . ASN B 1 261 ? -4.32 -16.719 -18.891 1 98.69 261 ASN B O 1
ATOM 6063 N N . HIS B 1 262 ? -4.785 -16.672 -21.062 1 98.56 262 HIS B N 1
ATOM 6064 C CA . HIS B 1 262 ? -5.309 -18.031 -21.078 1 98.56 262 HIS B CA 1
ATOM 6065 C C . HIS B 1 262 ? -4.211 -19.047 -21.375 1 98.56 262 HIS B C 1
ATOM 6067 O O . HIS B 1 262 ? -4.281 -20.188 -20.938 1 98.56 262 HIS B O 1
ATOM 6073 N N . PHE B 1 263 ? -3.291 -18.656 -22.203 1 98.75 263 PHE B N 1
ATOM 6074 C CA . PHE B 1 263 ? -2.137 -19.516 -22.453 1 98.75 263 PHE B CA 1
ATOM 6075 C C . PHE B 1 263 ? -0.93 -18.672 -22.875 1 98.75 263 PHE B C 1
ATOM 6077 O O . PHE B 1 263 ? -1.055 -17.766 -23.703 1 98.75 263 PHE B O 1
ATOM 6084 N N . TYR B 1 264 ? 0.144 -18.844 -22.266 1 98.88 264 TYR B N 1
ATOM 6085 C CA . TYR B 1 264 ? 1.409 -18.141 -22.422 1 98.88 264 TYR B CA 1
ATOM 6086 C C . TYR B 1 264 ? 2.561 -18.938 -21.812 1 98.88 264 TYR B C 1
ATOM 6088 O O . TYR B 1 264 ? 2.34 -19.953 -21.156 1 98.88 264 TYR B O 1
ATOM 6096 N N . SER B 1 265 ? 3.797 -18.547 -22.141 1 98.81 265 SER B N 1
ATOM 6097 C CA . SER B 1 265 ? 4.977 -19.188 -21.562 1 98.81 265 SER B CA 1
ATOM 6098 C C . SER B 1 265 ? 6.09 -18.172 -21.312 1 98.81 265 SER B C 1
ATOM 6100 O O . SER B 1 265 ? 6.035 -17.047 -21.812 1 98.81 265 SER B O 1
ATOM 6102 N N . PHE B 1 266 ? 6.984 -18.531 -20.453 1 98.56 266 PHE B N 1
ATOM 6103 C CA . PHE B 1 266 ? 8.117 -17.688 -20.094 1 98.56 266 PHE B CA 1
ATOM 6104 C C . PHE B 1 266 ? 9.258 -18.516 -19.531 1 98.56 266 PHE B C 1
ATOM 6106 O O . PHE B 1 266 ? 9.078 -19.688 -19.188 1 98.56 266 PHE B O 1
ATOM 6113 N N . ASN B 1 267 ? 10.422 -17.938 -19.562 1 97.75 267 ASN B N 1
ATOM 6114 C CA . ASN B 1 267 ? 11.609 -18.531 -18.953 1 97.75 267 ASN B CA 1
ATOM 6115 C C . ASN B 1 267 ? 12.039 -17.766 -17.703 1 97.75 267 ASN B C 1
ATOM 6117 O O . ASN B 1 267 ? 11.984 -16.547 -17.656 1 97.75 267 ASN B O 1
ATOM 6121 N N . ILE B 1 268 ? 12.391 -18.531 -16.703 1 98.12 268 ILE B N 1
ATOM 6122 C CA . ILE B 1 268 ? 13.102 -18 -15.539 1 98.12 268 ILE B CA 1
ATOM 6123 C C . ILE B 1 268 ? 14.266 -18.938 -15.195 1 98.12 268 ILE B C 1
ATOM 6125 O O . ILE B 1 268 ? 14.062 -20.031 -14.68 1 98.12 268 ILE B O 1
ATOM 6129 N N . GLY B 1 269 ? 15.414 -18.406 -15.391 1 96.94 269 GLY B N 1
ATOM 6130 C CA . GLY B 1 269 ? 16.562 -19.281 -15.203 1 96.94 269 GLY B CA 1
ATOM 6131 C C . GLY B 1 269 ? 16.5 -20.531 -16.062 1 96.94 269 GLY B C 1
ATOM 6132 O O . GLY B 1 269 ? 16.297 -20.438 -17.281 1 96.94 269 GLY B O 1
ATOM 6133 N N . PRO B 1 270 ? 16.734 -21.688 -15.414 1 97.5 270 PRO B N 1
ATOM 6134 C CA . PRO B 1 270 ? 16.812 -22.906 -16.219 1 97.5 270 PRO B CA 1
ATOM 6135 C C . PRO B 1 270 ? 15.453 -23.562 -16.422 1 97.5 270 PRO B C 1
ATOM 6137 O O . PRO B 1 270 ? 15.383 -24.75 -16.75 1 97.5 270 PRO B O 1
ATOM 6140 N N . VAL B 1 271 ? 14.406 -22.844 -16.25 1 98.19 271 VAL B N 1
ATOM 6141 C CA . VAL B 1 271 ? 13.102 -23.484 -16.359 1 98.19 271 VAL B CA 1
ATOM 6142 C C . VAL B 1 271 ? 12.242 -22.75 -17.375 1 98.19 271 VAL B C 1
ATOM 6144 O O . VAL B 1 271 ? 12.172 -21.516 -17.359 1 98.19 271 VAL B O 1
ATOM 6147 N N . HIS B 1 272 ? 11.711 -23.484 -18.312 1 98.44 272 HIS B N 1
ATOM 6148 C CA . HIS B 1 272 ? 10.641 -23.031 -19.188 1 98.44 272 HIS B CA 1
ATOM 6149 C C . HIS B 1 272 ? 9.273 -23.359 -18.609 1 98.44 272 HIS B C 1
ATOM 6151 O O . HIS B 1 272 ? 8.969 -24.531 -18.359 1 98.44 272 HIS B O 1
ATOM 6157 N N . ILE B 1 273 ? 8.422 -22.359 -18.359 1 98.88 273 ILE B N 1
ATOM 6158 C CA . ILE B 1 273 ? 7.121 -22.547 -17.719 1 98.88 273 ILE B CA 1
ATOM 6159 C C . ILE B 1 273 ? 6.004 -22.219 -18.703 1 98.88 273 ILE B C 1
ATOM 6161 O O . ILE B 1 273 ? 6.02 -21.156 -19.344 1 98.88 273 ILE B O 1
ATOM 6165 N N . VAL B 1 274 ? 5.086 -23.125 -18.859 1 98.88 274 VAL B N 1
ATOM 6166 C CA . VAL B 1 274 ? 3.965 -22.969 -19.781 1 98.88 274 VAL B CA 1
ATOM 6167 C C . VAL B 1 274 ? 2.65 -23 -19 1 98.88 274 VAL B C 1
ATOM 6169 O O . VAL B 1 274 ? 2.424 -23.891 -18.188 1 98.88 274 VAL B O 1
ATOM 6172 N N . SER B 1 275 ? 1.812 -21.969 -19.203 1 98.94 275 SER B N 1
ATOM 6173 C CA . SER B 1 275 ? 0.477 -21.922 -18.609 1 98.94 275 SER B CA 1
ATOM 6174 C C . SER B 1 275 ? -0.603 -22.094 -19.672 1 98.94 275 SER B C 1
ATOM 6176 O O . SER B 1 275 ? -0.576 -21.422 -20.719 1 98.94 275 SER B O 1
ATOM 6178 N N . ILE B 1 276 ? -1.511 -23.031 -19.453 1 98.81 276 ILE B N 1
ATOM 6179 C CA . ILE B 1 276 ? -2.609 -23.234 -20.391 1 98.81 276 ILE B CA 1
ATOM 6180 C C . ILE B 1 276 ? -3.938 -23.219 -19.641 1 98.81 276 ILE B C 1
ATOM 6182 O O . ILE B 1 276 ? -3.973 -23.391 -18.422 1 98.81 276 ILE B O 1
ATOM 6186 N N . SER B 1 277 ? -5.027 -22.984 -20.391 1 98.56 277 SER B N 1
ATOM 6187 C CA . SER B 1 277 ? -6.375 -23.062 -19.844 1 98.56 277 SER B CA 1
ATOM 6188 C C . SER B 1 277 ? -6.953 -24.469 -20 1 98.56 277 SER B C 1
ATOM 6190 O O . SER B 1 277 ? -7.426 -24.828 -21.078 1 98.56 277 SER B O 1
ATOM 6192 N N . THR B 1 278 ? -7.008 -25.188 -18.938 1 97.88 278 THR B N 1
ATOM 6193 C CA . THR B 1 278 ? -7.711 -26.469 -18.984 1 97.88 278 THR B CA 1
ATOM 6194 C C . THR B 1 278 ? -9.219 -26.266 -19.047 1 97.88 278 THR B C 1
ATOM 6196 O O . THR B 1 278 ? -9.969 -27.172 -19.375 1 97.88 278 THR B O 1
ATOM 6199 N N . GLU B 1 279 ? -9.648 -25.062 -18.766 1 97.25 279 GLU B N 1
ATOM 6200 C CA . GLU B 1 279 ? -11.07 -24.75 -18.719 1 97.25 279 GLU B CA 1
ATOM 6201 C C . GLU B 1 279 ? -11.695 -24.797 -20.109 1 97.25 279 GLU B C 1
ATOM 6203 O O . GLU B 1 279 ? -12.891 -25.047 -20.25 1 97.25 279 GLU B O 1
ATOM 6208 N N . PHE B 1 280 ? -10.938 -24.609 -21.156 1 95.94 280 PHE B N 1
ATOM 6209 C CA . PHE B 1 280 ? -11.438 -24.703 -22.531 1 95.94 280 PHE B CA 1
ATOM 6210 C C . PHE B 1 280 ? -12.047 -26.078 -22.781 1 95.94 280 PHE B C 1
ATOM 6212 O O . PHE B 1 280 ? -12.969 -26.219 -23.594 1 95.94 280 PHE B O 1
ATOM 6219 N N . TYR B 1 281 ? -11.562 -27.094 -22.078 1 94.44 281 TYR B N 1
ATOM 6220 C CA . TYR B 1 281 ? -12.008 -28.469 -22.297 1 94.44 281 TYR B CA 1
ATOM 6221 C C . TYR B 1 281 ? -13.359 -28.719 -21.625 1 94.44 281 TYR B C 1
ATOM 6223 O O . TYR B 1 281 ? -14.07 -29.656 -21.984 1 94.44 281 TYR B O 1
ATOM 6231 N N . TYR B 1 282 ? -13.734 -27.906 -20.703 1 92.56 282 TYR B N 1
ATOM 6232 C CA . TYR B 1 282 ? -14.938 -28.156 -19.906 1 92.56 282 TYR B CA 1
ATOM 6233 C C . TYR B 1 282 ? -16 -27.094 -20.188 1 92.56 282 TYR B C 1
ATOM 6235 O O . TYR B 1 282 ? -17.188 -27.344 -20 1 92.56 282 TYR B O 1
ATOM 6243 N N . LEU B 1 283 ? -15.539 -25.891 -20.547 1 90.75 283 LEU B N 1
ATOM 6244 C CA . LEU B 1 283 ? -16.469 -24.797 -20.797 1 90.75 283 LEU B CA 1
ATOM 6245 C C . LEU B 1 283 ? -16.688 -24.578 -22.281 1 90.75 283 LEU B C 1
ATOM 6247 O O . LEU B 1 283 ? -16.422 -23.5 -22.812 1 90.75 283 LEU B O 1
ATOM 6251 N N . LEU B 1 284 ? -17.312 -25.516 -22.953 1 84.62 284 LEU B N 1
ATOM 6252 C CA . LEU B 1 284 ? -17.469 -25.562 -24.391 1 84.62 284 LEU B CA 1
ATOM 6253 C C . LEU B 1 284 ? -18.453 -24.516 -24.875 1 84.62 284 LEU B C 1
ATOM 6255 O O . LEU B 1 284 ? -18.484 -24.172 -26.062 1 84.62 284 LEU B O 1
ATOM 6259 N N . GLN B 1 285 ? -19.188 -24.078 -23.953 1 81.94 285 GLN B N 1
ATOM 6260 C CA . GLN B 1 285 ? -20.188 -23.062 -24.312 1 81.94 285 GLN B CA 1
ATOM 6261 C C . GLN B 1 285 ? -19.516 -21.781 -24.812 1 81.94 285 GLN B C 1
ATOM 6263 O O . GLN B 1 285 ? -20.156 -20.969 -25.484 1 81.94 285 GLN B O 1
ATOM 6268 N N . PHE B 1 286 ? -18.266 -21.625 -24.516 1 83.25 286 PHE B N 1
ATOM 6269 C CA . PHE B 1 286 ? -17.578 -20.422 -24.969 1 83.25 286 PHE B CA 1
ATOM 6270 C C . PHE B 1 286 ? -16.891 -20.656 -26.297 1 83.25 286 PHE B C 1
ATOM 6272 O O . PHE B 1 286 ? -16.375 -19.719 -26.922 1 83.25 286 PHE B O 1
ATOM 6279 N N . GLY B 1 287 ? -16.812 -21.938 -26.766 1 82.5 287 GLY B N 1
ATOM 6280 C CA . GLY B 1 287 ? -16.281 -22.234 -28.094 1 82.5 287 GLY B CA 1
ATOM 6281 C C . GLY B 1 287 ? -15.383 -23.453 -28.125 1 82.5 287 GLY B C 1
ATOM 6282 O O . GLY B 1 287 ? -14.711 -23.75 -27.125 1 82.5 287 GLY B O 1
ATOM 6283 N N . TYR B 1 288 ? -15.367 -24.031 -29.266 1 87.25 288 TYR B N 1
ATOM 6284 C CA . TYR B 1 288 ? -14.531 -25.219 -29.453 1 87.25 288 TYR B CA 1
ATOM 6285 C C . TYR B 1 288 ? -13.203 -24.844 -30.109 1 87.25 288 TYR B C 1
ATOM 6287 O O . TYR B 1 288 ? -12.219 -25.578 -29.984 1 87.25 288 TYR B O 1
ATOM 6295 N N . ARG B 1 289 ? -13.242 -23.797 -30.734 1 91.94 289 ARG B N 1
ATOM 6296 C CA . ARG B 1 289 ? -12.062 -23.375 -31.484 1 91.94 289 ARG B CA 1
ATOM 6297 C C . ARG B 1 289 ? -10.898 -23.062 -30.562 1 91.94 289 ARG B C 1
ATOM 6299 O O . ARG B 1 289 ? -9.734 -23.234 -30.938 1 91.94 289 ARG B O 1
ATOM 6306 N N . GLN B 1 290 ? -11.211 -22.609 -29.359 1 94.38 290 GLN B N 1
ATOM 6307 C CA . GLN B 1 290 ? -10.164 -22.219 -28.422 1 94.38 290 GLN B CA 1
ATOM 6308 C C . GLN B 1 290 ? -9.336 -23.422 -27.984 1 94.38 290 GLN B C 1
ATOM 6310 O O . GLN B 1 290 ? -8.141 -23.297 -27.719 1 94.38 290 GLN B O 1
ATOM 6315 N N . ILE B 1 291 ? -9.922 -24.625 -28 1 95 291 ILE B N 1
ATOM 6316 C CA . ILE B 1 291 ? -9.203 -25.844 -27.641 1 95 291 ILE B CA 1
ATOM 6317 C C . ILE B 1 291 ? -8.102 -26.094 -28.672 1 95 291 ILE B C 1
ATOM 6319 O O . ILE B 1 291 ? -6.941 -26.297 -28.312 1 95 291 ILE B O 1
ATOM 6323 N N . LYS B 1 292 ? -8.523 -26.094 -29.938 1 94.69 292 LYS B N 1
ATOM 6324 C CA . LYS B 1 292 ? -7.562 -26.328 -31.016 1 94.69 292 LYS B CA 1
ATOM 6325 C C . LYS B 1 292 ? -6.496 -25.234 -31.047 1 94.69 292 LYS B C 1
ATOM 6327 O O . LYS B 1 292 ? -5.312 -25.531 -31.234 1 94.69 292 LYS B O 1
ATOM 6332 N N . SER B 1 293 ? -6.965 -24.031 -30.938 1 96.56 293 SER B N 1
ATOM 6333 C CA . SER B 1 293 ? -6.027 -22.906 -30.984 1 96.56 293 SER B CA 1
ATOM 6334 C C . SER B 1 293 ? -4.973 -23.047 -29.891 1 96.56 293 SER B C 1
ATOM 6336 O O . SER B 1 293 ? -3.779 -22.859 -30.141 1 96.56 293 SER B O 1
ATOM 6338 N N . GLN B 1 294 ? -5.387 -23.297 -28.703 1 97.88 294 GLN B N 1
ATOM 6339 C CA . GLN B 1 294 ? -4.453 -23.484 -27.594 1 97.88 294 GLN B CA 1
ATOM 6340 C C . GLN B 1 294 ? -3.551 -24.688 -27.828 1 97.88 294 GLN B C 1
ATOM 6342 O O . GLN B 1 294 ? -2.348 -24.625 -27.562 1 97.88 294 GLN B O 1
ATOM 6347 N N . TYR B 1 295 ? -4.133 -25.766 -28.281 1 96.94 295 TYR B N 1
ATOM 6348 C CA . TYR B 1 295 ? -3.377 -26.984 -28.516 1 96.94 295 TYR B CA 1
ATOM 6349 C C . TYR B 1 295 ? -2.268 -26.75 -29.531 1 96.94 295 TYR B C 1
ATOM 6351 O O . TYR B 1 295 ? -1.117 -27.141 -29.312 1 96.94 295 TYR B O 1
ATOM 6359 N N . ASP B 1 296 ? -2.629 -26.156 -30.641 1 97.38 296 ASP B N 1
ATOM 6360 C CA . ASP B 1 296 ? -1.646 -25.875 -31.688 1 97.38 296 ASP B CA 1
ATOM 6361 C C . ASP B 1 296 ? -0.547 -24.953 -31.172 1 97.38 296 ASP B C 1
ATOM 6363 O O . ASP B 1 296 ? 0.631 -25.156 -31.469 1 97.38 296 ASP B O 1
ATOM 6367 N N . TRP B 1 297 ? -0.96 -23.969 -30.469 1 98.62 297 TRP B N 1
ATOM 6368 C CA . TRP B 1 297 ? -0.001 -23.047 -29.859 1 98.62 297 TRP B CA 1
ATOM 6369 C C . TRP B 1 297 ? 0.954 -23.797 -28.938 1 98.62 297 TRP B C 1
ATOM 6371 O O . TRP B 1 297 ? 2.164 -23.562 -28.953 1 98.62 297 TRP B O 1
ATOM 6381 N N . LEU B 1 298 ? 0.415 -24.641 -28.078 1 98.62 298 LEU B N 1
ATOM 6382 C CA . LEU B 1 298 ? 1.197 -25.422 -27.109 1 98.62 298 LEU B CA 1
ATOM 6383 C C . LEU B 1 298 ? 2.217 -26.297 -27.828 1 98.62 298 LEU B C 1
ATOM 6385 O O . LEU B 1 298 ? 3.371 -26.391 -27.406 1 98.62 298 LEU B O 1
ATOM 6389 N N . VAL B 1 299 ? 1.829 -26.953 -28.859 1 97.81 299 VAL B N 1
ATOM 6390 C CA . VAL B 1 299 ? 2.725 -27.812 -29.641 1 97.81 299 VAL B CA 1
ATOM 6391 C C . VAL B 1 299 ? 3.879 -26.969 -30.188 1 97.81 299 VAL B C 1
ATOM 6393 O O . VAL B 1 299 ? 5.039 -27.391 -30.125 1 97.81 299 VAL B O 1
ATOM 6396 N N . ARG B 1 300 ? 3.541 -25.844 -30.719 1 98.44 300 ARG B N 1
ATOM 6397 C CA . ARG B 1 300 ? 4.586 -24.969 -31.234 1 98.44 300 ARG B CA 1
ATOM 6398 C C . ARG B 1 300 ? 5.535 -24.516 -30.141 1 98.44 300 ARG B C 1
ATOM 6400 O O . ARG B 1 300 ? 6.75 -24.484 -30.328 1 98.44 300 ARG B O 1
ATOM 6407 N N . ASP B 1 301 ? 4.98 -24.172 -29.094 1 98.69 301 ASP B N 1
ATOM 6408 C CA . ASP B 1 301 ? 5.777 -23.703 -27.953 1 98.69 301 ASP B CA 1
ATOM 6409 C C . ASP B 1 301 ? 6.734 -24.781 -27.469 1 98.69 301 ASP B C 1
ATOM 6411 O O . ASP B 1 301 ? 7.922 -24.531 -27.266 1 98.69 301 ASP B O 1
ATOM 6415 N N . LEU B 1 302 ? 6.238 -25.969 -27.234 1 98.62 302 LEU B N 1
ATOM 6416 C CA . LEU B 1 302 ? 7.047 -27.062 -26.734 1 98.62 302 LEU B CA 1
ATOM 6417 C C . LEU B 1 302 ? 8.07 -27.516 -27.766 1 98.62 302 LEU B C 1
ATOM 6419 O O . LEU B 1 302 ? 9.18 -27.938 -27.422 1 98.62 302 LEU B O 1
ATOM 6423 N N . THR B 1 303 ? 7.676 -27.438 -29.031 1 98 303 THR B N 1
ATOM 6424 C CA . THR B 1 303 ? 8.641 -27.719 -30.094 1 98 303 THR B CA 1
ATOM 6425 C C . THR B 1 303 ? 9.828 -26.781 -30.016 1 98 303 THR B C 1
ATOM 6427 O O . THR B 1 303 ? 10.984 -27.203 -30.094 1 98 303 THR B O 1
ATOM 6430 N N . GLU B 1 304 ? 9.508 -25.547 -29.844 1 98.19 304 GLU B N 1
ATOM 6431 C CA . GLU B 1 304 ? 10.562 -24.547 -29.703 1 98.19 304 GLU B CA 1
ATOM 6432 C C . GLU B 1 304 ? 11.406 -24.812 -28.453 1 98.19 304 GLU B C 1
ATOM 6434 O O . GLU B 1 304 ? 12.641 -24.734 -28.516 1 98.19 304 GLU B O 1
ATOM 6439 N N . ALA B 1 305 ? 10.828 -25.094 -27.359 1 98.06 305 ALA B N 1
ATOM 6440 C CA . ALA B 1 305 ? 11.516 -25.344 -26.094 1 98.06 305 ALA B CA 1
ATOM 6441 C C . ALA B 1 305 ? 12.438 -26.562 -26.219 1 98.06 305 ALA B C 1
ATOM 6443 O O . ALA B 1 305 ? 13.422 -26.672 -25.484 1 98.06 305 ALA B O 1
ATOM 6444 N N . ASN B 1 306 ? 12.141 -27.453 -27.156 1 97.69 306 ASN B N 1
ATOM 6445 C CA . ASN B 1 306 ? 12.875 -28.719 -27.281 1 97.69 306 ASN B CA 1
ATOM 6446 C C . ASN B 1 306 ? 13.969 -28.625 -28.344 1 97.69 306 ASN B C 1
ATOM 6448 O O . ASN B 1 306 ? 14.648 -29.609 -28.625 1 97.69 306 ASN B O 1
ATOM 6452 N N . LYS B 1 307 ? 14.086 -27.516 -28.922 1 97.81 307 LYS B N 1
ATOM 6453 C CA . LYS B 1 307 ? 15.32 -27.328 -29.688 1 97.81 307 LYS B CA 1
ATOM 6454 C C . LYS B 1 307 ? 16.547 -27.516 -28.781 1 97.81 307 LYS B C 1
ATOM 6456 O O . LYS B 1 307 ? 16.531 -27.094 -27.625 1 97.81 307 LYS B O 1
ATOM 6461 N N . GLN B 1 308 ? 17.578 -28.062 -29.312 1 96.62 308 GLN B N 1
ATOM 6462 C CA . GLN B 1 308 ? 18.75 -28.422 -28.531 1 96.62 308 GLN B CA 1
ATOM 6463 C C . GLN B 1 308 ? 19.312 -27.219 -27.797 1 96.62 308 GLN B C 1
ATOM 6465 O O . GLN B 1 308 ? 19.609 -27.297 -26.594 1 96.62 308 GLN B O 1
ATOM 6470 N N . GLU B 1 309 ? 19.438 -26.156 -28.453 1 96.81 309 GLU B N 1
ATOM 6471 C CA . GLU B 1 309 ? 20 -24.953 -27.859 1 96.81 309 GLU B CA 1
ATOM 6472 C C . GLU B 1 309 ? 19.141 -24.422 -26.719 1 96.81 309 GLU B C 1
ATOM 6474 O O . GLU B 1 309 ? 19.656 -23.938 -25.719 1 96.81 309 GLU B O 1
ATOM 6479 N N . ASN B 1 310 ? 17.859 -24.5 -26.875 1 97.12 310 ASN B N 1
ATOM 6480 C CA . ASN B 1 310 ? 16.938 -24.016 -25.859 1 97.12 310 ASN B CA 1
ATOM 6481 C C . ASN B 1 310 ? 16.875 -24.953 -24.656 1 97.12 310 ASN B C 1
ATOM 6483 O O . ASN B 1 310 ? 16.859 -24.5 -23.516 1 97.12 310 ASN B O 1
ATOM 6487 N N . ARG B 1 311 ? 16.859 -26.234 -24.984 1 97.12 311 ARG B N 1
ATOM 6488 C CA . ARG B 1 311 ? 16.75 -27.219 -23.922 1 97.12 311 ARG B CA 1
ATOM 6489 C C . ARG B 1 311 ? 18 -27.219 -23.031 1 97.12 311 ARG B C 1
ATOM 6491 O O . ARG B 1 311 ? 17.906 -27.469 -21.828 1 97.12 311 ARG B O 1
ATOM 6498 N N . ILE B 1 312 ? 19.125 -26.8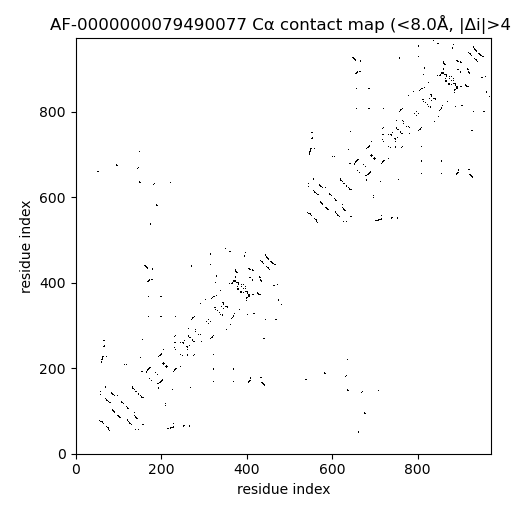75 -23.609 1 95.81 312 ILE B N 1
ATOM 6499 C CA . ILE B 1 312 ? 20.359 -26.766 -22.844 1 95.81 312 ILE B CA 1
ATOM 6500 C C . ILE B 1 312 ? 20.25 -25.594 -21.875 1 95.81 312 ILE B C 1
ATOM 6502 O O . ILE B 1 312 ? 20.75 -25.672 -20.734 1 95.81 312 ILE B O 1
ATOM 6506 N N . GLN B 1 313 ? 19.641 -24.594 -22.281 1 95.81 313 GLN B N 1
ATOM 6507 C CA . GLN B 1 313 ? 19.484 -23.406 -21.453 1 95.81 313 GLN B CA 1
ATOM 6508 C C . GLN B 1 313 ? 18.391 -23.594 -20.406 1 95.81 313 GLN B C 1
ATOM 6510 O O . GLN B 1 313 ? 18.531 -23.156 -19.266 1 95.81 313 GLN B O 1
ATOM 6515 N N . THR B 1 314 ? 17.328 -24.234 -20.812 1 97.31 314 THR B N 1
ATOM 6516 C CA . THR B 1 314 ? 16.172 -24.469 -19.953 1 97.31 314 THR B CA 1
ATOM 6517 C C . THR B 1 314 ? 15.797 -25.938 -19.922 1 97.31 314 THR B C 1
ATOM 6519 O O . THR B 1 314 ? 14.766 -26.328 -20.469 1 97.31 314 THR B O 1
ATOM 6522 N N . PRO B 1 315 ? 16.562 -26.719 -19.266 1 97.81 315 PRO B N 1
ATOM 6523 C CA . PRO B 1 315 ? 16.312 -28.156 -19.266 1 97.81 315 PRO B CA 1
ATOM 6524 C C . PRO B 1 315 ? 15.023 -28.531 -18.547 1 97.81 315 PRO B C 1
ATOM 6526 O O . PRO B 1 315 ? 14.453 -29.594 -18.812 1 97.81 315 PRO B O 1
ATOM 6529 N N . TRP B 1 316 ? 14.594 -27.734 -17.609 1 98.5 316 TRP B N 1
ATOM 6530 C CA . TRP B 1 316 ? 13.352 -28.016 -16.891 1 98.5 316 TRP B CA 1
ATOM 6531 C C . TRP B 1 316 ? 12.148 -27.422 -17.625 1 98.5 316 TRP B C 1
ATOM 6533 O O . TRP B 1 316 ? 12.211 -26.281 -18.094 1 98.5 316 TRP B O 1
ATOM 6543 N N . ILE B 1 317 ? 11.07 -28.172 -17.766 1 98.75 317 ILE B N 1
ATOM 6544 C CA . ILE B 1 317 ? 9.82 -27.672 -18.328 1 98.75 317 ILE B CA 1
ATOM 6545 C C . ILE B 1 317 ? 8.68 -27.906 -17.344 1 98.75 317 ILE B C 1
ATOM 6547 O O . ILE B 1 317 ? 8.445 -29.047 -16.906 1 98.75 317 ILE B O 1
ATOM 6551 N N . PHE B 1 318 ? 8.023 -26.844 -16.922 1 98.88 318 PHE B N 1
ATOM 6552 C CA . PHE B 1 318 ? 6.809 -26.875 -16.109 1 98.88 318 PHE B CA 1
ATOM 6553 C C . PHE B 1 318 ? 5.578 -26.594 -16.953 1 98.88 318 PHE B C 1
ATOM 6555 O O . PHE B 1 318 ? 5.605 -25.734 -17.828 1 98.88 318 PHE B O 1
ATOM 6562 N N . LEU B 1 319 ? 4.574 -27.375 -16.781 1 98.94 319 LEU B N 1
ATOM 6563 C CA . LEU B 1 319 ? 3.252 -27.094 -17.328 1 98.94 319 LEU B CA 1
ATOM 6564 C C . LEU B 1 319 ? 2.258 -26.766 -16.219 1 98.94 319 LEU B C 1
ATOM 6566 O O . LEU B 1 319 ? 2.098 -27.531 -15.281 1 98.94 319 LEU B O 1
ATOM 6570 N N . LEU B 1 320 ? 1.641 -25.609 -16.297 1 98.94 320 LEU B N 1
ATOM 6571 C CA . LEU B 1 320 ? 0.594 -25.188 -15.383 1 98.94 320 LEU B CA 1
ATOM 6572 C C . LEU B 1 320 ? -0.784 -25.312 -16.016 1 98.94 320 LEU B C 1
ATOM 6574 O O . LEU B 1 320 ? -1.017 -24.797 -17.109 1 98.94 320 LEU B O 1
ATOM 6578 N N . GLY B 1 321 ? -1.625 -26 -15.484 1 98.81 321 GLY B N 1
ATOM 6579 C CA . GLY B 1 321 ? -3.031 -26.172 -15.812 1 98.81 321 GLY B CA 1
ATOM 6580 C C . GLY B 1 321 ? -3.902 -26.422 -14.594 1 98.81 321 GLY B C 1
ATOM 6581 O O . GLY B 1 321 ? -3.576 -27.266 -13.758 1 98.81 321 GLY B O 1
ATOM 6582 N N . HIS B 1 322 ? -5.027 -25.781 -14.516 1 98.69 322 HIS B N 1
ATOM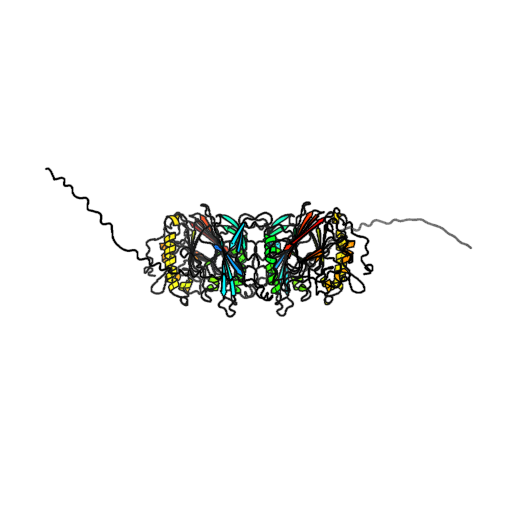 6583 C CA . HIS B 1 322 ? -5.805 -25.766 -13.281 1 98.69 322 HIS B CA 1
ATOM 6584 C C . HIS B 1 322 ? -6.379 -27.141 -12.969 1 98.69 322 HIS B C 1
ATOM 6586 O O . HIS B 1 322 ? -6.242 -27.625 -11.844 1 98.69 322 HIS B O 1
ATOM 6592 N N . ARG B 1 323 ? -7.027 -27.797 -13.906 1 97.75 323 ARG B N 1
ATOM 6593 C CA . ARG B 1 323 ? -7.594 -29.125 -13.695 1 97.75 323 ARG B CA 1
ATOM 6594 C C . ARG B 1 323 ? -6.539 -30.203 -13.875 1 97.75 323 ARG B C 1
ATOM 6596 O O . ARG B 1 323 ? -5.859 -30.25 -14.898 1 97.75 323 ARG B O 1
ATOM 6603 N N . PRO B 1 324 ? -6.449 -31.109 -12.961 1 97.25 324 PRO B N 1
ATOM 6604 C CA . PRO B 1 324 ? -5.371 -32.094 -13.008 1 97.25 324 PRO B CA 1
ATOM 6605 C C . PRO B 1 324 ? -5.656 -33.25 -13.977 1 97.25 324 PRO B C 1
ATOM 6607 O O . PRO B 1 324 ? -6.82 -33.562 -14.242 1 97.25 324 PRO B O 1
ATOM 6610 N N . MET B 1 325 ? -4.609 -33.844 -14.5 1 95.94 325 MET B N 1
ATOM 6611 C CA . MET B 1 325 ? -4.703 -35.062 -15.273 1 95.94 325 MET B CA 1
ATOM 6612 C C . MET B 1 325 ? -4.93 -36.281 -14.367 1 95.94 325 MET B C 1
ATOM 6614 O O . MET B 1 325 ? -5.578 -37.25 -14.758 1 95.94 325 MET B O 1
ATOM 6618 N N . TYR B 1 326 ? -4.332 -36.188 -13.195 1 95.81 326 TYR B N 1
ATOM 6619 C CA . TYR B 1 326 ? -4.418 -37.25 -12.203 1 95.81 326 TYR B CA 1
ATOM 6620 C C . TYR B 1 326 ? -4.766 -36.688 -10.828 1 95.81 326 TYR B C 1
ATOM 6622 O O . TYR B 1 326 ? -4.223 -35.656 -10.422 1 95.81 326 TYR B O 1
ATOM 6630 N N . CYS B 1 327 ? -5.668 -37.281 -10.148 1 95.31 327 CYS B N 1
ATOM 6631 C CA . CYS B 1 327 ? -6.012 -36.969 -8.766 1 95.31 327 CYS B CA 1
ATOM 6632 C C . CYS B 1 327 ? -6.805 -38.125 -8.141 1 95.31 327 CYS B C 1
ATOM 6634 O O . CYS B 1 327 ? -7.383 -38.938 -8.852 1 95.31 327 CYS B O 1
ATOM 6636 N N . THR B 1 328 ? -6.77 -38.156 -6.82 1 95.31 328 THR B N 1
ATOM 6637 C CA . THR B 1 328 ? -7.453 -39.25 -6.152 1 95.31 328 THR B CA 1
ATOM 6638 C C . THR B 1 328 ? -8.5 -38.719 -5.168 1 95.31 328 THR B C 1
ATOM 6640 O O . THR B 1 328 ? -8.977 -39.469 -4.305 1 95.31 328 THR B O 1
ATOM 6643 N N . ASN B 1 329 ? -8.789 -37.469 -5.254 1 95.06 329 ASN B N 1
ATOM 6644 C CA . ASN B 1 329 ? -9.812 -36.906 -4.387 1 95.06 329 ASN B CA 1
ATOM 6645 C C . ASN B 1 329 ? -11.18 -37.531 -4.641 1 95.06 329 ASN B C 1
ATOM 6647 O O . ASN B 1 329 ? -11.461 -37.969 -5.754 1 95.06 329 ASN B O 1
ATOM 6651 N N . ALA B 1 330 ? -12.055 -37.531 -3.617 1 92.44 330 ALA B N 1
ATOM 6652 C CA . ALA B 1 330 ? -13.391 -38.125 -3.705 1 92.44 330 ALA B CA 1
ATOM 6653 C C . ALA B 1 330 ? -14.406 -37.094 -4.18 1 92.44 330 ALA B C 1
ATOM 6655 O O . ALA B 1 330 ? -14.211 -35.875 -3.994 1 92.44 330 ALA B O 1
ATOM 6656 N N . GLY B 1 331 ? -15.469 -37.531 -4.828 1 81.75 331 GLY B N 1
ATOM 6657 C CA . GLY B 1 331 ? -16.625 -36.688 -5.102 1 81.75 331 GLY B CA 1
ATOM 6658 C C . GLY B 1 331 ? -16.438 -35.812 -6.312 1 81.75 331 GLY B C 1
ATOM 6659 O O . GLY B 1 331 ? -17.125 -34.781 -6.465 1 81.75 331 GLY B O 1
ATOM 6660 N N . ASN B 1 332 ? -15.406 -36.062 -7.02 1 81.44 332 ASN B N 1
ATOM 6661 C CA . ASN B 1 332 ? -15.148 -35.25 -8.211 1 81.44 332 ASN B CA 1
ATOM 6662 C C . ASN B 1 332 ? -15.031 -36.125 -9.461 1 81.44 332 ASN B C 1
ATOM 6664 O O . ASN B 1 332 ? -14.312 -37.125 -9.469 1 81.44 332 ASN B O 1
ATOM 6668 N N . SER B 1 333 ? -15.797 -35.75 -10.43 1 80.44 333 SER B N 1
ATOM 6669 C CA . SER B 1 333 ? -15.867 -36.562 -11.656 1 80.44 333 SER B CA 1
ATOM 6670 C C . SER B 1 333 ? -14.516 -36.594 -12.367 1 80.44 333 SER B C 1
ATOM 6672 O O . SER B 1 333 ? -14.156 -37.594 -12.977 1 80.44 333 SER B O 1
ATOM 6674 N N . GLU B 1 334 ? -13.789 -35.562 -12.242 1 84.69 334 GLU B N 1
ATOM 6675 C CA . GLU B 1 334 ? -12.5 -35.5 -12.914 1 84.69 334 GLU B CA 1
ATOM 6676 C C . GLU B 1 334 ? -11.508 -36.5 -12.312 1 84.69 334 GLU B C 1
ATOM 6678 O O . GLU B 1 334 ? -10.727 -37.125 -13.023 1 84.69 334 GLU B O 1
ATOM 6683 N N . CYS B 1 335 ? -11.57 -36.719 -11.031 1 90.25 335 CYS B N 1
ATOM 6684 C CA . CYS B 1 335 ? -10.664 -37.625 -10.352 1 90.25 335 CYS B CA 1
ATOM 6685 C C . CYS B 1 335 ? -11.148 -39.062 -10.477 1 90.25 335 CYS B C 1
ATOM 6687 O O . CYS B 1 335 ? -10.359 -40 -10.375 1 90.25 335 CYS B O 1
ATOM 6689 N N . ALA B 1 336 ? -12.453 -39.188 -10.734 1 88.44 336 ALA B N 1
ATOM 6690 C CA . ALA B 1 336 ? -13.031 -40.531 -10.852 1 88.44 336 ALA B CA 1
ATOM 6691 C C . ALA B 1 336 ? -12.75 -41.125 -12.227 1 88.44 336 ALA B C 1
ATOM 6693 O O . ALA B 1 336 ? -12.797 -42.344 -12.391 1 88.44 336 ALA B O 1
ATOM 6694 N N . ASP B 1 337 ? -12.461 -40.281 -13.141 1 88.94 337 ASP B N 1
ATOM 6695 C CA . ASP B 1 337 ? -12.242 -40.75 -14.508 1 88.94 337 ASP B CA 1
ATOM 6696 C C . ASP B 1 337 ? -10.773 -40.656 -14.898 1 88.94 337 ASP B C 1
ATOM 6698 O O . ASP B 1 337 ? -10.266 -39.562 -15.188 1 88.94 337 ASP B O 1
ATOM 6702 N N . LEU B 1 338 ? -10.109 -41.75 -15.016 1 89.5 338 LEU B N 1
ATOM 6703 C CA . LEU B 1 338 ? -8.703 -41.781 -15.391 1 89.5 338 LEU B CA 1
ATOM 6704 C C . LEU B 1 338 ? -8.5 -41.219 -16.797 1 89.5 338 LEU B C 1
ATOM 6706 O O . LEU B 1 338 ? -7.402 -40.781 -17.141 1 89.5 338 LEU B O 1
ATOM 6710 N N . ASN B 1 339 ? -9.57 -41.312 -17.578 1 90.56 339 ASN B N 1
ATOM 6711 C CA . ASN B 1 339 ? -9.5 -40.812 -18.953 1 90.56 339 ASN B CA 1
ATOM 6712 C C . ASN B 1 339 ? -10.203 -39.469 -19.094 1 90.56 339 ASN B C 1
ATOM 6714 O O . ASN B 1 339 ? -10.898 -39.219 -20.078 1 90.56 339 ASN B O 1
ATOM 6718 N N . ASN B 1 340 ? -10.047 -38.688 -18 1 92.5 340 ASN B N 1
ATOM 6719 C CA . ASN B 1 340 ? -10.664 -37.375 -18.078 1 92.5 340 ASN B CA 1
ATOM 6720 C C . ASN B 1 340 ? -10.188 -36.594 -19.312 1 92.5 340 ASN B C 1
ATOM 6722 O O . ASN B 1 340 ? -9.125 -36.906 -19.859 1 92.5 340 ASN B O 1
ATOM 6726 N N . ILE B 1 341 ? -10.867 -35.562 -19.75 1 92.31 341 ILE B N 1
ATOM 6727 C CA . ILE B 1 341 ? -10.75 -34.938 -21.062 1 92.31 341 ILE B CA 1
ATOM 6728 C C . ILE B 1 341 ? -9.453 -34.125 -21.141 1 92.31 341 ILE B C 1
ATOM 6730 O O . ILE B 1 341 ? -8.922 -33.906 -22.219 1 92.31 341 ILE B O 1
ATOM 6734 N N . VAL B 1 342 ? -8.93 -33.656 -20.047 1 94.75 342 VAL B N 1
ATOM 6735 C CA . VAL B 1 342 ? -7.66 -32.938 -20.031 1 94.75 342 VAL B CA 1
ATOM 6736 C C . VAL B 1 342 ? -6.516 -33.875 -20.391 1 94.75 342 VAL B C 1
ATOM 6738 O O . VAL B 1 342 ? -5.66 -33.562 -21.203 1 94.75 342 VAL B O 1
ATOM 6741 N N . ARG B 1 343 ? -6.508 -35 -19.797 1 95.06 343 ARG B N 1
ATOM 6742 C CA . ARG B 1 343 ? -5.441 -36 -19.984 1 95.06 343 ARG B CA 1
ATOM 6743 C C . ARG B 1 343 ? -5.559 -36.688 -21.328 1 95.06 343 ARG B C 1
ATOM 6745 O O . ARG B 1 343 ? -4.605 -36.688 -22.109 1 95.06 343 ARG B O 1
ATOM 6752 N N . ALA B 1 344 ? -6.809 -37.188 -21.594 1 92.94 344 ALA B N 1
ATOM 6753 C CA . ALA B 1 344 ? -6.984 -38.156 -22.672 1 92.94 344 ALA B CA 1
ATOM 6754 C C . ALA B 1 344 ? -7.645 -37.531 -23.891 1 92.94 344 ALA B C 1
ATOM 6756 O O . ALA B 1 344 ? -7.793 -38.156 -24.938 1 92.94 344 ALA B O 1
ATOM 6757 N N . GLY B 1 345 ? -8.07 -36.312 -23.766 1 91.31 345 GLY B N 1
ATOM 6758 C CA . GLY B 1 345 ? -8.648 -35.625 -24.906 1 91.31 345 GLY B CA 1
ATOM 6759 C C . GLY B 1 345 ? -10.148 -35.781 -25.016 1 91.31 345 GLY B C 1
ATOM 6760 O O . GLY B 1 345 ? -10.789 -36.281 -24.094 1 91.31 345 GLY B O 1
ATOM 6761 N N . MET B 1 346 ? -10.672 -35.312 -26.188 1 88.94 346 MET B N 1
ATOM 6762 C CA . MET B 1 346 ? -12.109 -35.312 -26.422 1 88.94 346 MET B CA 1
ATOM 6763 C C . MET B 1 346 ? -12.656 -36.75 -26.438 1 88.94 346 MET B C 1
ATOM 6765 O O . MET B 1 346 ? -11.984 -37.656 -26.906 1 88.94 346 MET B O 1
ATOM 6769 N N . PRO B 1 347 ? -13.938 -36.844 -25.953 1 84.5 347 PRO B N 1
ATOM 6770 C CA . PRO B 1 347 ? -14.539 -38.188 -25.953 1 84.5 347 PRO B CA 1
ATOM 6771 C C . PRO B 1 347 ? -14.562 -38.812 -27.344 1 84.5 347 PRO B C 1
ATOM 6773 O O . PRO B 1 347 ? -14.836 -38.125 -28.328 1 84.5 347 PRO B O 1
ATOM 6776 N N . PHE B 1 348 ? -14.266 -40.031 -27.5 1 82.38 348 PHE B N 1
ATOM 6777 C CA . PHE B 1 348 ? -14.328 -40.875 -28.703 1 82.38 348 PHE B CA 1
ATOM 6778 C C . PHE B 1 348 ? -13.156 -40.562 -29.625 1 82.38 348 PHE B C 1
ATOM 6780 O O . PHE B 1 348 ? -12.352 -41.469 -29.906 1 82.38 348 PHE B O 1
ATOM 6787 N N . SER B 1 349 ? -12.906 -39.25 -29.938 1 84 349 SER B N 1
ATOM 6788 C CA . SER B 1 349 ? -11.852 -38.938 -30.891 1 84 349 SER B CA 1
ATOM 6789 C C . SER B 1 349 ? -10.484 -38.875 -30.203 1 84 349 SER B C 1
ATOM 6791 O O . SER B 1 349 ? -9.453 -39.031 -30.859 1 84 349 SER B O 1
ATOM 6793 N N . ARG B 1 350 ? -10.469 -38.562 -28.891 1 89.38 350 ARG B N 1
ATOM 6794 C CA . ARG B 1 350 ? -9.25 -38.344 -28.109 1 89.38 350 ARG B CA 1
ATOM 6795 C C . ARG B 1 350 ? -8.453 -37.156 -28.625 1 89.38 350 ARG B C 1
ATOM 6797 O O . ARG B 1 350 ? -7.254 -37.062 -28.359 1 89.38 350 ARG B O 1
ATOM 6804 N N . ALA B 1 351 ? -9.117 -36.375 -29.438 1 90.12 351 ALA B N 1
ATOM 6805 C CA . ALA B 1 351 ? -8.469 -35.188 -29.984 1 90.12 351 ALA B CA 1
ATOM 6806 C C . ALA B 1 351 ? -8.016 -34.25 -28.875 1 90.12 351 ALA B C 1
ATOM 6808 O O . ALA B 1 351 ? -8.711 -34.094 -27.859 1 90.12 351 ALA B O 1
ATOM 6809 N N . PHE B 1 352 ? -6.816 -33.656 -29.047 1 94.19 352 PHE B N 1
ATOM 6810 C CA . PHE B 1 352 ? -6.266 -32.594 -28.219 1 94.19 352 PHE B CA 1
ATOM 6811 C C . PHE B 1 352 ? -5.926 -33.125 -26.828 1 94.19 352 PHE B C 1
ATOM 6813 O O . PHE B 1 352 ? -6.043 -32.375 -25.828 1 94.19 352 PHE B O 1
ATOM 6820 N N . ALA B 1 353 ? -5.633 -34.438 -26.719 1 94.44 353 ALA B N 1
ATOM 6821 C CA . ALA B 1 353 ? -5.129 -35 -25.469 1 94.44 353 ALA B CA 1
ATOM 6822 C C . ALA B 1 353 ? -3.826 -34.312 -25.047 1 94.44 353 ALA B C 1
ATOM 6824 O O . ALA B 1 353 ? -2.934 -34.094 -25.875 1 94.44 353 ALA B O 1
ATOM 6825 N N . LEU B 1 354 ? -3.711 -34 -23.812 1 96.12 354 LEU B N 1
ATOM 6826 C CA . LEU B 1 354 ? -2.547 -33.25 -23.391 1 96.12 354 LEU B CA 1
ATOM 6827 C C . LEU B 1 354 ? -1.443 -34.156 -22.875 1 96.12 354 LEU B C 1
ATOM 6829 O O . LEU B 1 354 ? -0.26 -33.844 -22.984 1 96.12 354 LEU B O 1
ATOM 6833 N N . GLU B 1 355 ? -1.716 -35.281 -22.281 1 95.5 355 GLU B N 1
ATOM 6834 C CA . GLU B 1 355 ? -0.694 -36.094 -21.625 1 95.5 355 GLU B CA 1
ATOM 6835 C C . GLU B 1 355 ? 0.354 -36.562 -22.641 1 95.5 355 GLU B C 1
ATOM 6837 O O . GLU B 1 355 ? 1.549 -36.594 -22.328 1 95.5 355 GLU B O 1
ATOM 6842 N N . PRO B 1 356 ? -0.014 -37.062 -23.875 1 95 356 PRO B N 1
ATOM 6843 C CA . PRO B 1 356 ? 1.021 -37.469 -24.828 1 95 356 PRO B CA 1
ATOM 6844 C C . PRO B 1 356 ? 2.059 -36.375 -25.078 1 95 356 PRO B C 1
ATOM 6846 O O . PRO B 1 356 ? 3.225 -36.688 -25.344 1 95 356 PRO B O 1
ATOM 6849 N N . LEU B 1 357 ? 1.654 -35.188 -25.016 1 96.94 357 LEU B N 1
ATOM 6850 C CA . LEU B 1 357 ? 2.584 -34.062 -25.234 1 96.94 357 LEU B CA 1
ATOM 6851 C C . LEU B 1 357 ? 3.658 -34.031 -24.156 1 96.94 357 LEU B C 1
ATOM 6853 O O . LEU B 1 357 ? 4.793 -33.625 -24.422 1 96.94 357 LEU B O 1
ATOM 6857 N N . LEU B 1 358 ? 3.324 -34.469 -22.922 1 97.62 358 LEU B N 1
ATOM 6858 C CA . LEU B 1 358 ? 4.305 -34.469 -21.844 1 97.62 358 LEU B CA 1
ATOM 6859 C C . LEU B 1 358 ? 5.449 -35.438 -22.156 1 97.62 358 LEU B C 1
ATOM 6861 O O . LEU B 1 358 ? 6.617 -35.094 -21.969 1 97.62 358 LEU B O 1
ATOM 6865 N N . LYS B 1 359 ? 5.094 -36.562 -22.609 1 95.25 359 LYS B N 1
ATOM 6866 C CA . LYS B 1 359 ? 6.102 -37.562 -22.938 1 95.25 359 LYS B CA 1
ATOM 6867 C C . LYS B 1 359 ? 6.875 -37.188 -24.203 1 95.25 359 LYS B C 1
ATOM 6869 O O . LYS B 1 359 ? 8.094 -37.344 -24.266 1 95.25 359 LYS B O 1
ATOM 6874 N N . LYS B 1 360 ? 6.172 -36.75 -25.156 1 96 360 LYS B N 1
ATOM 6875 C CA . LYS B 1 360 ? 6.781 -36.375 -26.422 1 96 360 LYS B CA 1
ATOM 6876 C C . LYS B 1 360 ? 7.82 -35.281 -26.234 1 96 360 LYS B C 1
ATOM 6878 O O . LYS B 1 360 ? 8.898 -35.312 -26.844 1 96 360 LYS B O 1
ATOM 6883 N N . PHE B 1 361 ? 7.516 -34.312 -25.406 1 97.81 361 PHE B N 1
ATOM 6884 C CA . PHE B 1 361 ? 8.336 -33.094 -25.328 1 97.81 361 PHE B CA 1
ATOM 6885 C C . PHE B 1 361 ? 9.102 -33.062 -24 1 97.81 361 PHE B C 1
ATOM 6887 O O . PHE B 1 361 ? 9.844 -32.094 -23.75 1 97.81 361 PHE B O 1
ATOM 6894 N N . GLY B 1 362 ? 8.953 -34.062 -23.188 1 97.31 362 GLY B N 1
ATOM 6895 C CA . GLY B 1 362 ? 9.742 -34.156 -21.969 1 97.31 362 GLY B CA 1
ATOM 6896 C C . GLY B 1 362 ? 9.352 -33.125 -20.938 1 97.31 362 GLY B C 1
ATOM 6897 O O . GLY B 1 362 ? 10.219 -32.438 -20.375 1 97.31 362 GLY B O 1
ATOM 6898 N N . VAL B 1 363 ? 8.055 -32.875 -20.703 1 98.38 363 VAL B N 1
ATOM 6899 C CA . VAL B 1 363 ? 7.598 -32 -19.641 1 98.38 363 VAL B CA 1
ATOM 6900 C C . VAL B 1 363 ? 7.859 -32.656 -18.281 1 98.38 363 VAL B C 1
ATOM 6902 O O . VAL B 1 363 ? 7.395 -33.781 -18.016 1 98.38 363 VAL B O 1
ATOM 6905 N N . ASP B 1 364 ? 8.555 -31.938 -17.422 1 98.25 364 ASP B N 1
ATOM 6906 C CA . ASP B 1 364 ? 9.039 -32.562 -16.188 1 98.25 364 ASP B CA 1
ATOM 6907 C C . ASP B 1 364 ? 7.941 -32.594 -15.125 1 98.25 364 ASP B C 1
ATOM 6909 O O . ASP B 1 364 ? 7.746 -33.625 -14.461 1 98.25 364 ASP B O 1
ATOM 6913 N N . VAL B 1 365 ? 7.277 -31.469 -14.898 1 98.69 365 VAL B N 1
ATOM 6914 C CA . VAL B 1 365 ? 6.301 -31.391 -13.82 1 98.69 365 VAL B CA 1
ATOM 6915 C C . VAL B 1 365 ? 5.039 -30.688 -14.32 1 98.69 365 VAL B C 1
ATOM 6917 O O . VAL B 1 365 ? 5.113 -29.641 -14.961 1 98.69 365 VAL B O 1
ATOM 6920 N N . MET B 1 366 ? 3.926 -31.234 -14.109 1 98.62 366 MET B N 1
ATOM 6921 C CA . MET B 1 366 ? 2.645 -30.547 -14.281 1 98.62 366 MET B CA 1
ATOM 6922 C C . MET B 1 366 ? 2.08 -30.109 -12.93 1 98.62 366 MET B C 1
ATOM 6924 O O . MET B 1 366 ? 1.943 -30.922 -12.016 1 98.62 366 MET B O 1
ATOM 6928 N N . TRP B 1 367 ? 1.791 -28.859 -12.805 1 98.88 367 TRP B N 1
ATOM 6929 C CA . TRP B 1 367 ? 1.197 -28.266 -11.609 1 98.88 367 TRP B CA 1
ATOM 6930 C C . TRP B 1 367 ? -0.289 -28 -11.812 1 98.88 367 TRP B C 1
ATOM 6932 O O . TRP B 1 367 ? -0.688 -27.438 -12.836 1 98.88 367 TRP B O 1
ATOM 6942 N N . ALA B 1 368 ? -1.039 -28.406 -10.859 1 98.62 368 ALA B N 1
ATOM 6943 C CA . ALA B 1 368 ? -2.484 -28.234 -10.969 1 98.62 368 ALA B CA 1
ATOM 6944 C C . ALA B 1 368 ? -3.09 -27.797 -9.641 1 98.62 368 ALA B C 1
ATOM 6946 O O . ALA B 1 368 ? -2.391 -27.719 -8.625 1 98.62 368 ALA B O 1
ATOM 6947 N N . GLY B 1 369 ? -4.371 -27.375 -9.664 1 98.12 369 GLY B N 1
ATOM 6948 C CA . GLY B 1 369 ? -5.23 -27.078 -8.531 1 98.12 369 GLY B CA 1
ATOM 6949 C C . GLY B 1 369 ? -6.594 -27.75 -8.633 1 98.12 369 GLY B C 1
ATOM 6950 O O . GLY B 1 369 ? -6.688 -28.953 -8.867 1 98.12 369 GLY B O 1
ATOM 6951 N N . HIS B 1 370 ? -7.613 -27.016 -8.453 1 97.38 370 HIS B N 1
ATOM 6952 C CA . HIS B 1 370 ? -8.992 -27.469 -8.625 1 97.38 370 HIS B CA 1
ATOM 6953 C C . HIS B 1 370 ? -9.445 -28.344 -7.461 1 97.38 370 HIS B C 1
ATOM 6955 O O . HIS B 1 370 ? -10.578 -28.219 -6.996 1 97.38 370 HIS B O 1
ATOM 6961 N N . GLN B 1 371 ? -8.625 -29.281 -7.102 1 96.88 371 GLN B N 1
ATOM 6962 C CA . GLN B 1 371 ? -8.836 -30 -5.848 1 96.88 371 GLN B CA 1
ATOM 6963 C C . GLN B 1 371 ? -8.195 -29.266 -4.68 1 96.88 371 GLN B C 1
ATOM 6965 O O . GLN B 1 371 ? -7.027 -28.859 -4.758 1 96.88 371 GLN B O 1
ATOM 6970 N N . HIS B 1 372 ? -9.023 -29.062 -3.633 1 97.12 372 HIS B N 1
ATOM 6971 C CA . HIS B 1 372 ? -8.547 -28.297 -2.49 1 97.12 372 HIS B CA 1
ATOM 6972 C C . HIS B 1 372 ? -7.75 -29.172 -1.527 1 97.12 372 HIS B C 1
ATOM 6974 O O . HIS B 1 372 ? -8.156 -29.375 -0.38 1 97.12 372 HIS B O 1
ATOM 6980 N N . SER B 1 373 ? -6.664 -29.656 -1.981 1 96.88 373 SER B N 1
ATOM 6981 C CA . SER B 1 373 ? -5.73 -30.531 -1.277 1 96.88 373 SER B CA 1
ATOM 6982 C C . SER B 1 373 ? -4.34 -30.484 -1.903 1 96.88 373 SER B C 1
ATOM 6984 O O . SER B 1 373 ? -4.102 -29.703 -2.832 1 96.88 373 SER B O 1
ATOM 6986 N N . TYR B 1 374 ? -3.432 -31.109 -1.204 1 97.69 374 TYR B N 1
ATOM 6987 C CA . TYR B 1 374 ? -2.119 -31.359 -1.793 1 97.69 374 TYR B CA 1
ATOM 6988 C C . TYR B 1 374 ? -1.946 -32.844 -2.137 1 97.69 374 TYR B C 1
ATOM 6990 O O . TYR B 1 374 ? -2.283 -33.719 -1.335 1 97.69 374 TYR B O 1
ATOM 6998 N N . GLU B 1 375 ? -1.472 -33.062 -3.35 1 98.06 375 GLU B N 1
ATOM 6999 C CA . GLU B 1 375 ? -1.189 -34.438 -3.764 1 98.06 375 GLU B CA 1
ATOM 7000 C C . GLU B 1 375 ? 0.004 -34.5 -4.715 1 98.06 375 GLU B C 1
ATOM 7002 O O . GLU B 1 375 ? 0.029 -33.812 -5.727 1 98.06 375 GLU B O 1
ATOM 7007 N N . ARG B 1 376 ? 0.977 -35.25 -4.336 1 98.19 376 ARG B N 1
ATOM 7008 C CA . ARG B 1 376 ? 2.096 -35.562 -5.207 1 98.19 376 ARG B CA 1
ATOM 7009 C C . ARG B 1 376 ? 1.939 -36.969 -5.773 1 98.19 376 ARG B C 1
ATOM 7011 O O . ARG B 1 376 ? 1.875 -37.969 -5.02 1 98.19 376 ARG B O 1
ATOM 7018 N N . ILE B 1 377 ? 1.935 -37.062 -7.047 1 97.31 377 ILE B N 1
ATOM 7019 C CA . ILE B 1 377 ? 1.757 -38.312 -7.742 1 97.31 377 ILE B CA 1
ATOM 7020 C C . ILE B 1 377 ? 3.119 -38.906 -8.086 1 97.31 377 ILE B C 1
ATOM 7022 O O . ILE B 1 377 ? 4.055 -38.188 -8.422 1 97.31 377 ILE B O 1
ATOM 7026 N N . TRP B 1 378 ? 3.203 -40.219 -7.945 1 97.44 378 TRP B N 1
ATOM 7027 C CA . TRP B 1 378 ? 4.383 -40.906 -8.484 1 97.44 378 TRP B CA 1
ATOM 7028 C C . TRP B 1 378 ? 4.555 -40.594 -9.969 1 97.44 378 TRP B C 1
ATOM 7030 O O . TRP B 1 378 ? 3.586 -40.25 -10.648 1 97.44 378 TRP B O 1
ATOM 7040 N N . PRO B 1 379 ? 5.852 -40.656 -10.461 1 97.38 379 PRO B N 1
ATOM 7041 C CA . PRO B 1 379 ? 5.957 -40.531 -11.914 1 97.38 379 PRO B CA 1
ATOM 7042 C C . PRO B 1 379 ? 5.02 -41.469 -12.656 1 97.38 379 PRO B C 1
ATOM 7044 O O . PRO B 1 379 ? 4.992 -42.688 -12.352 1 97.38 379 PRO B O 1
ATOM 7047 N N . ILE B 1 380 ? 4.254 -40.906 -13.508 1 96.44 380 ILE B N 1
ATOM 7048 C CA . ILE B 1 380 ? 3.16 -41.688 -14.102 1 96.44 380 ILE B CA 1
ATOM 7049 C C . ILE B 1 380 ? 2.982 -41.281 -15.562 1 96.44 380 ILE B C 1
ATOM 7051 O O . ILE B 1 380 ? 3.279 -40.156 -15.945 1 96.44 380 ILE B O 1
ATOM 7055 N N . PHE B 1 381 ? 2.613 -42.188 -16.391 1 94.81 381 PHE B N 1
ATOM 7056 C CA . PHE B 1 381 ? 2.236 -41.938 -17.781 1 94.81 381 PHE B CA 1
ATOM 7057 C C . PHE B 1 381 ? 1.248 -43 -18.266 1 94.81 381 PHE B C 1
ATOM 7059 O O . PHE B 1 381 ? 1.399 -44.188 -17.969 1 94.81 381 PHE B O 1
ATOM 7066 N N . ASN B 1 382 ? 0.198 -42.5 -18.891 1 91.94 382 ASN B N 1
ATOM 7067 C CA . ASN B 1 382 ? -0.825 -43.375 -19.453 1 91.94 382 ASN B CA 1
ATOM 7068 C C . ASN B 1 382 ? -1.455 -44.281 -18.391 1 91.94 382 ASN B C 1
ATOM 7070 O O . ASN B 1 382 ? -1.618 -45.469 -18.609 1 91.94 382 ASN B O 1
ATOM 7074 N N . GLY B 1 383 ? -1.624 -43.781 -17.25 1 92.38 383 GLY B N 1
ATOM 7075 C CA . GLY B 1 383 ? -2.299 -44.469 -16.172 1 92.38 383 GLY B CA 1
ATOM 7076 C C . GLY B 1 383 ? -1.432 -45.531 -15.508 1 92.38 383 GLY B C 1
ATOM 7077 O O . GLY B 1 383 ? -1.934 -46.375 -14.773 1 92.38 383 GLY B O 1
ATOM 7078 N N . THR B 1 384 ? -0.19 -45.531 -15.828 1 94.12 384 THR B N 1
ATOM 7079 C CA . THR B 1 384 ? 0.725 -46.5 -15.258 1 94.12 384 THR B CA 1
ATOM 7080 C C . THR B 1 384 ? 1.805 -45.812 -14.43 1 94.12 384 THR B C 1
ATOM 7082 O O . THR B 1 384 ? 2.551 -44.969 -14.945 1 94.12 384 THR B O 1
ATOM 7085 N N . VAL B 1 385 ? 1.882 -46.156 -13.156 1 95.56 385 VAL B N 1
ATOM 7086 C CA . VAL B 1 385 ? 2.939 -45.656 -12.281 1 95.56 385 VAL B CA 1
ATOM 7087 C C . VAL B 1 385 ? 4.266 -46.344 -12.648 1 95.56 385 VAL B C 1
ATOM 7089 O O . VAL B 1 385 ? 4.352 -47.562 -12.719 1 95.56 385 VAL B O 1
ATOM 7092 N N . LEU B 1 386 ? 5.293 -45.594 -12.789 1 94.62 386 LEU B N 1
ATOM 7093 C CA . LEU B 1 386 ? 6.52 -46.094 -13.391 1 94.62 386 LEU B CA 1
ATOM 7094 C C . LEU B 1 386 ? 7.539 -46.469 -12.312 1 94.62 386 LEU B C 1
ATOM 7096 O O . LEU B 1 386 ? 8.453 -47.25 -12.562 1 94.62 386 LEU B O 1
ATOM 7100 N N . ASN B 1 387 ? 7.496 -45.844 -11.195 1 92 387 ASN B N 1
ATOM 7101 C CA . ASN B 1 387 ? 8.352 -46.094 -10.039 1 92 387 ASN B CA 1
ATOM 7102 C C . ASN B 1 387 ? 7.715 -45.625 -8.742 1 92 387 ASN B C 1
ATOM 7104 O O . ASN B 1 387 ? 7.328 -44.438 -8.633 1 92 387 ASN B O 1
ATOM 7108 N N . ARG B 1 388 ? 7.621 -46.469 -7.688 1 92.69 388 ARG B N 1
ATOM 7109 C CA . ARG B 1 388 ? 6.941 -46.156 -6.441 1 92.69 388 ARG B CA 1
ATOM 7110 C C . ARG B 1 388 ? 7.926 -46.094 -5.273 1 92.69 388 ARG B C 1
ATOM 7112 O O . ARG B 1 388 ? 7.52 -46.188 -4.113 1 92.69 388 ARG B O 1
ATOM 7119 N N . THR B 1 389 ? 9.172 -46 -5.578 1 92.12 389 THR B N 1
ATOM 7120 C CA . THR B 1 389 ? 10.188 -46 -4.527 1 92.12 389 THR B CA 1
ATOM 7121 C C . THR B 1 389 ? 10.578 -44.562 -4.152 1 92.12 389 THR B C 1
ATOM 7123 O O . THR B 1 389 ? 10.211 -43.625 -4.852 1 92.12 389 THR B O 1
ATOM 7126 N N . LYS B 1 390 ? 11.336 -44.469 -3.094 1 87.12 390 LYS B N 1
ATOM 7127 C CA . LYS B 1 390 ? 11.812 -43.156 -2.637 1 87.12 390 LYS B CA 1
ATOM 7128 C C . LYS B 1 390 ? 12.734 -42.5 -3.668 1 87.12 390 LYS B C 1
ATOM 7130 O O . LYS B 1 390 ? 12.914 -41.281 -3.678 1 87.12 390 LYS B O 1
ATOM 7135 N N . GLU B 1 391 ? 13.281 -43.312 -4.559 1 93.44 391 GLU B N 1
ATOM 7136 C CA . GLU B 1 391 ? 14.219 -42.844 -5.57 1 93.44 391 GLU B CA 1
ATOM 7137 C C . GLU B 1 391 ? 13.5 -42.469 -6.867 1 93.44 391 GLU B C 1
ATOM 7139 O O . GLU B 1 391 ? 14.141 -42.094 -7.855 1 93.44 391 GLU B O 1
ATOM 7144 N N . ALA B 1 392 ? 12.195 -42.531 -6.801 1 96.12 392 ALA B N 1
ATOM 7145 C CA . ALA B 1 392 ? 11.398 -42.375 -8.008 1 96.12 392 ALA B CA 1
ATOM 7146 C C . ALA B 1 392 ? 11.633 -41 -8.648 1 96.12 392 ALA B C 1
ATOM 7148 O O . ALA B 1 392 ? 11.383 -40.812 -9.844 1 96.12 392 ALA B O 1
ATOM 7149 N N . TYR B 1 393 ? 12.188 -40.094 -7.891 1 97 393 TYR B N 1
ATOM 7150 C CA . TYR B 1 393 ? 12.328 -38.719 -8.398 1 97 393 TYR B CA 1
ATOM 7151 C C . TYR B 1 393 ? 13.781 -38.438 -8.766 1 97 393 TYR B C 1
ATOM 7153 O O . TYR B 1 393 ? 14.102 -37.344 -9.227 1 97 393 TYR B O 1
ATOM 7161 N N . ASN B 1 394 ? 14.703 -39.375 -8.5 1 96.12 394 ASN B N 1
ATOM 7162 C CA . ASN B 1 394 ? 16.031 -39.406 -9.094 1 96.12 394 ASN B CA 1
ATOM 7163 C C . ASN B 1 394 ? 16.016 -40 -10.5 1 96.12 394 ASN B C 1
ATOM 7165 O O . ASN B 1 394 ? 15.898 -41.219 -10.656 1 96.12 394 ASN B O 1
ATOM 7169 N N . GLU B 1 395 ? 16.141 -39.156 -11.438 1 95.94 395 GLU B N 1
ATOM 7170 C CA . GLU B 1 395 ? 15.953 -39.562 -12.82 1 95.94 395 GLU B CA 1
ATOM 7171 C C . GLU B 1 395 ? 14.57 -40.188 -13.023 1 95.94 395 GLU B C 1
ATOM 7173 O O . GLU B 1 395 ? 14.461 -41.375 -13.375 1 95.94 395 GLU B O 1
ATOM 7178 N N . PRO B 1 396 ? 13.57 -39.375 -12.836 1 96.56 396 PRO B N 1
ATOM 7179 C CA . PRO B 1 396 ? 12.219 -39.938 -12.961 1 96.56 396 PRO B CA 1
ATOM 7180 C C . PRO B 1 396 ? 11.992 -40.656 -14.281 1 96.56 396 PRO B C 1
ATOM 7182 O O . PRO B 1 396 ? 12.57 -40.281 -15.305 1 96.56 396 PRO B O 1
ATOM 7185 N N . GLN B 1 397 ? 11.078 -41.594 -14.305 1 95.75 397 GLN B N 1
ATOM 7186 C CA . GLN B 1 397 ? 10.82 -42.438 -15.484 1 95.75 397 GLN B CA 1
ATOM 7187 C C . GLN B 1 397 ? 9.602 -41.906 -16.25 1 95.75 397 GLN B C 1
ATOM 7189 O O . GLN B 1 397 ? 9.188 -42.531 -17.234 1 95.75 397 GLN B O 1
ATOM 7194 N N . GLY B 1 398 ? 9.07 -40.812 -15.844 1 95.94 398 GLY B N 1
ATOM 7195 C CA . GLY B 1 398 ? 7.949 -40.125 -16.469 1 95.94 398 GLY B CA 1
ATOM 7196 C C . GLY B 1 398 ? 7.66 -38.781 -15.852 1 95.94 398 GLY B C 1
ATOM 7197 O O . GLY B 1 398 ? 8.352 -38.344 -14.922 1 95.94 398 GLY B O 1
ATOM 7198 N N . PRO B 1 399 ? 6.66 -38.125 -16.391 1 96.75 399 PRO B N 1
ATOM 7199 C CA . PRO B 1 399 ? 6.312 -36.844 -15.828 1 96.75 399 PRO B CA 1
ATOM 7200 C C . PRO B 1 399 ? 5.824 -36.906 -14.383 1 96.75 399 PRO B C 1
ATOM 7202 O O . PRO B 1 399 ? 5.254 -37.938 -13.977 1 96.75 399 PRO B O 1
ATOM 7205 N N . VAL B 1 400 ? 6.102 -35.875 -13.664 1 97.5 400 VAL B N 1
ATOM 7206 C CA . VAL B 1 400 ? 5.625 -35.75 -12.289 1 97.5 400 VAL B CA 1
ATOM 7207 C C . VAL B 1 400 ? 4.41 -34.812 -12.258 1 97.5 400 VAL B C 1
ATOM 7209 O O . VAL B 1 400 ? 4.383 -33.781 -12.945 1 97.5 400 VAL B O 1
ATOM 7212 N N . HIS B 1 401 ? 3.375 -35.219 -11.547 1 98 401 HIS B N 1
ATOM 7213 C CA . HIS B 1 401 ? 2.172 -34.406 -11.375 1 98 401 HIS B CA 1
ATOM 7214 C C . HIS B 1 401 ? 1.988 -34 -9.922 1 98 401 HIS B C 1
ATOM 7216 O O . HIS B 1 401 ? 2.09 -34.844 -9.016 1 98 401 HIS B O 1
ATOM 7222 N N . ILE B 1 402 ? 1.74 -32.719 -9.711 1 98.69 402 ILE B N 1
ATOM 7223 C CA . ILE B 1 402 ? 1.52 -32.219 -8.359 1 98.69 402 ILE B CA 1
ATOM 7224 C C . ILE B 1 402 ? 0.252 -31.359 -8.336 1 98.69 402 ILE B C 1
ATOM 7226 O O . ILE B 1 402 ? 0.075 -30.469 -9.18 1 98.69 402 ILE B O 1
ATOM 7230 N N . ILE B 1 403 ? -0.629 -31.656 -7.441 1 98.06 403 ILE B N 1
ATOM 7231 C CA . ILE B 1 403 ? -1.777 -30.812 -7.121 1 98.06 403 ILE B CA 1
ATOM 7232 C C . ILE B 1 403 ? -1.483 -30 -5.863 1 98.06 403 ILE B C 1
ATOM 7234 O O . ILE B 1 403 ? -1.218 -30.562 -4.801 1 98.06 403 ILE B O 1
ATOM 7238 N N . THR B 1 404 ? -1.433 -28.719 -5.988 1 98.31 404 THR B N 1
ATOM 7239 C CA . THR B 1 404 ? -1.215 -27.812 -4.875 1 98.31 404 THR B CA 1
ATOM 7240 C C . THR B 1 404 ? -2.354 -26.797 -4.777 1 98.31 404 THR B C 1
ATOM 7242 O O . THR B 1 404 ? -2.152 -25.609 -5.012 1 98.31 404 THR B O 1
ATOM 7245 N N . GLY B 1 405 ? -3.525 -27.297 -4.309 1 96.88 405 GLY B N 1
ATOM 7246 C CA . GLY B 1 405 ? -4.734 -26.484 -4.367 1 96.88 405 GLY B CA 1
ATOM 7247 C C . GLY B 1 405 ? -5.293 -26.156 -2.996 1 96.88 405 GLY B C 1
ATOM 7248 O O . GLY B 1 405 ? -6.508 -26.031 -2.826 1 96.88 405 GLY B O 1
ATOM 7249 N N . SER B 1 406 ? -4.398 -25.953 -1.961 1 96.31 406 SER B N 1
ATOM 7250 C CA . SER B 1 406 ? -5 -25.844 -0.637 1 96.31 406 SER B CA 1
ATOM 7251 C C . SER B 1 406 ? -4.41 -24.672 0.143 1 96.31 406 SER B C 1
ATOM 7253 O O . SER B 1 406 ? -4.09 -24.797 1.325 1 96.31 406 SER B O 1
ATOM 7255 N N . PRO B 1 407 ? -4.219 -23.531 -0.459 1 97.75 407 PRO B N 1
ATOM 7256 C CA . PRO B 1 407 ? -3.875 -22.359 0.351 1 97.75 407 PRO B CA 1
ATOM 7257 C C . PRO B 1 407 ? -5.055 -21.844 1.171 1 97.75 407 PRO B C 1
ATOM 7259 O O . PRO B 1 407 ? -4.867 -21.031 2.082 1 97.75 407 PRO B O 1
ATOM 7262 N N . GLY B 1 408 ? -6.27 -22.219 0.782 1 96.44 408 GLY B N 1
ATOM 7263 C CA . GLY B 1 408 ? -7.477 -21.875 1.52 1 96.44 408 GLY B CA 1
ATOM 7264 C C . GLY B 1 408 ? -8.461 -21.062 0.707 1 96.44 408 GLY B C 1
ATOM 7265 O O . GLY B 1 408 ? -8.07 -20.141 -0.005 1 96.44 408 GLY B O 1
ATOM 7266 N N . CYS B 1 409 ? -9.711 -21.375 0.781 1 96.69 409 CYS B N 1
ATOM 7267 C CA . CYS B 1 409 ? -10.852 -20.672 0.199 1 96.69 409 CYS B CA 1
ATOM 7268 C C . CYS B 1 409 ? -12.141 -21.031 0.926 1 96.69 409 CYS B C 1
ATOM 7270 O O . CYS B 1 409 ? -12.141 -21.875 1.825 1 96.69 409 CYS B O 1
ATOM 7272 N N . GLU B 1 410 ? -13.25 -20.484 0.558 1 95.5 410 GLU B N 1
ATOM 7273 C CA . GLU B 1 410 ? -14.5 -20.625 1.301 1 95.5 410 GLU B CA 1
ATOM 7274 C C . GLU B 1 410 ? -15.117 -22 1.094 1 95.5 410 GLU B C 1
ATOM 7276 O O . GLU B 1 410 ? -16.047 -22.375 1.801 1 95.5 410 GLU B O 1
ATOM 7281 N N . GLU B 1 411 ? -14.586 -22.828 0.137 1 95 411 GLU B N 1
ATOM 7282 C CA . GLU B 1 411 ? -15.117 -24.156 -0.111 1 95 411 GLU B CA 1
ATOM 7283 C C . GLU B 1 411 ? -14.422 -25.203 0.769 1 95 411 GLU B C 1
ATOM 7285 O O . GLU B 1 411 ? -14.797 -26.375 0.765 1 95 411 GLU B O 1
ATOM 7290 N N . GLY B 1 412 ? -13.43 -24.75 1.514 1 94.56 412 GLY B N 1
ATOM 7291 C CA . GLY B 1 412 ? -12.75 -25.656 2.432 1 94.56 412 GLY B CA 1
ATOM 7292 C C . GLY B 1 412 ? -11.82 -26.625 1.735 1 94.56 412 GLY B C 1
ATOM 7293 O O . GLY B 1 412 ? -11.203 -26.297 0.726 1 94.56 412 GLY B O 1
ATOM 7294 N N . LEU B 1 413 ? -11.641 -27.797 2.383 1 95.31 413 LEU B N 1
ATOM 7295 C CA . LEU B 1 413 ? -10.703 -28.797 1.873 1 95.31 413 LEU B CA 1
ATOM 7296 C C . LEU B 1 413 ? -11.453 -29.938 1.189 1 95.31 413 LEU B C 1
ATOM 7298 O O . LEU B 1 413 ? -12.602 -30.234 1.534 1 95.31 413 LEU B O 1
ATOM 7302 N N . SER B 1 414 ? -10.789 -30.516 0.176 1 95.38 414 SER B N 1
ATOM 7303 C CA . SER B 1 414 ? -11.336 -31.656 -0.543 1 95.38 414 SER B CA 1
ATOM 7304 C C . SER B 1 414 ? -10.828 -32.969 0.037 1 95.38 414 SER B C 1
ATOM 7306 O O . SER B 1 414 ? -9.617 -33.219 0.056 1 95.38 414 SER B O 1
ATOM 7308 N N . PRO B 1 415 ? -11.727 -33.875 0.378 1 95 415 PRO B N 1
ATOM 7309 C CA . PRO B 1 415 ? -11.289 -35.156 0.939 1 95 415 PRO B CA 1
ATOM 7310 C C . PRO B 1 415 ? -10.789 -36.125 -0.127 1 95 415 PRO B C 1
ATOM 7312 O O . PRO B 1 415 ? -11.125 -35.969 -1.307 1 95 415 PRO B O 1
ATOM 7315 N N . TYR B 1 416 ? -10.055 -37.094 0.303 1 94.75 416 TYR B N 1
ATOM 7316 C CA . TYR B 1 416 ? -9.578 -38.156 -0.6 1 94.75 416 TYR B CA 1
ATOM 7317 C C . TYR B 1 416 ? -10.516 -39.344 -0.609 1 94.75 416 TYR B C 1
ATOM 7319 O O . TYR B 1 416 ? -11.305 -39.531 0.321 1 94.75 416 TYR B O 1
ATOM 7327 N N . GLY B 1 417 ? -10.5 -39.938 -1.769 1 88.81 417 GLY B N 1
ATOM 7328 C CA . GLY B 1 417 ? -11.188 -41.219 -1.933 1 88.81 417 GLY B CA 1
ATOM 7329 C C . GLY B 1 417 ? -10.242 -42.375 -2.189 1 88.81 417 GLY B C 1
ATOM 7330 O O . GLY B 1 417 ? -9.055 -42.312 -1.855 1 88.81 417 GLY B O 1
ATOM 7331 N N . PRO B 1 418 ? -10.836 -43.469 -2.674 1 84.25 418 PRO B N 1
ATOM 7332 C CA . PRO B 1 418 ? -10.008 -44.625 -3.027 1 84.25 418 PRO B CA 1
ATOM 7333 C C . PRO B 1 418 ? -8.977 -44.281 -4.105 1 84.25 418 PRO B C 1
ATOM 7335 O O . PRO B 1 418 ? -9.258 -43.5 -5.023 1 84.25 418 PRO B O 1
ATOM 7338 N N . ASP B 1 419 ? -7.742 -44.781 -3.928 1 88.12 419 ASP B N 1
ATOM 7339 C CA . ASP B 1 419 ? -6.66 -44.719 -4.906 1 88.12 419 ASP B CA 1
ATOM 7340 C C . ASP B 1 419 ? -6.438 -46.062 -5.566 1 88.12 419 ASP B C 1
ATOM 7342 O O . ASP B 1 419 ? -5.52 -46.812 -5.191 1 88.12 419 ASP B O 1
ATOM 7346 N N . PRO B 1 420 ? -7.262 -46.281 -6.609 1 76.62 420 PRO B N 1
ATOM 7347 C CA . PRO B 1 420 ? -7.219 -47.656 -7.156 1 76.62 420 PRO B CA 1
ATOM 7348 C C . PRO B 1 420 ? -5.887 -47.969 -7.828 1 76.62 420 PRO B C 1
ATOM 7350 O O . PRO B 1 420 ? -5.527 -49.156 -7.961 1 76.62 420 PRO B O 1
ATOM 7353 N N . LEU B 1 421 ? -5.145 -47.031 -8.258 1 83.5 421 LEU B N 1
ATOM 7354 C CA . LEU B 1 421 ? -3.891 -47.25 -8.969 1 83.5 421 LEU B CA 1
ATOM 7355 C C . LEU B 1 421 ? -2.697 -47.062 -8.039 1 83.5 421 LEU B C 1
ATOM 7357 O O . LEU B 1 421 ? -1.552 -47.281 -8.438 1 83.5 421 LEU B O 1
ATOM 7361 N N . SER B 1 422 ? -3.039 -46.719 -6.824 1 91.31 422 SER B N 1
ATOM 7362 C CA . SER B 1 422 ? -1.984 -46.375 -5.875 1 91.31 422 SER B CA 1
ATOM 7363 C C . SER B 1 422 ? -1.025 -45.344 -6.457 1 91.31 422 SER B C 1
ATOM 7365 O O . SER B 1 422 ? 0.194 -45.5 -6.375 1 91.31 422 SER B O 1
ATOM 7367 N N . MET B 1 423 ? -1.534 -44.438 -7.145 1 94.94 423 MET B N 1
ATOM 7368 C CA . MET B 1 423 ? -0.71 -43.469 -7.871 1 94.94 423 MET B CA 1
ATOM 7369 C C . MET B 1 423 ? -0.248 -42.344 -6.945 1 94.94 423 MET B C 1
ATOM 7371 O O . MET B 1 423 ? 0.724 -41.656 -7.246 1 94.94 423 MET B O 1
ATOM 7375 N N . SER B 1 424 ? -0.852 -42.156 -5.824 1 96.25 424 SER B N 1
ATOM 7376 C CA . SER B 1 424 ? -0.515 -41.062 -4.895 1 96.25 424 SER B CA 1
ATOM 7377 C C . SER B 1 424 ? 0.731 -41.406 -4.086 1 96.25 424 SER B C 1
ATOM 7379 O O . SER B 1 424 ? 0.746 -42.406 -3.342 1 96.25 424 SER B O 1
ATOM 7381 N N . ALA B 1 425 ? 1.767 -40.656 -4.234 1 97.38 425 ALA B N 1
ATOM 7382 C CA . ALA B 1 425 ? 2.98 -40.844 -3.443 1 97.38 425 ALA B CA 1
ATOM 7383 C C . ALA B 1 425 ? 2.84 -40.219 -2.062 1 97.38 425 ALA B C 1
ATOM 7385 O O . ALA B 1 425 ? 3.359 -40.75 -1.076 1 97.38 425 ALA B O 1
ATOM 7386 N N . PHE B 1 426 ? 2.242 -39.031 -1.983 1 96.62 426 PHE B N 1
ATOM 7387 C CA . PHE B 1 426 ? 1.926 -38.344 -0.75 1 96.62 426 PHE B CA 1
ATOM 7388 C C . PHE B 1 426 ? 0.71 -37.438 -0.938 1 96.62 426 PHE B C 1
ATOM 7390 O O . PHE B 1 426 ? 0.534 -36.844 -2.002 1 96.62 426 PHE B O 1
ATOM 7397 N N . HIS B 1 427 ? -0.126 -37.375 0.02 1 96.19 427 HIS B N 1
ATOM 7398 C CA . HIS B 1 427 ? -1.248 -36.438 -0.055 1 96.19 427 HIS B CA 1
ATOM 7399 C C . HIS B 1 427 ? -1.708 -36.031 1.336 1 96.19 427 HIS B C 1
ATOM 7401 O O . HIS B 1 427 ? -1.444 -36.719 2.32 1 96.19 427 HIS B O 1
ATOM 7407 N N . THR B 1 428 ? -2.252 -34.875 1.431 1 94.69 428 THR B N 1
ATOM 7408 C CA . THR B 1 428 ? -2.873 -34.375 2.652 1 94.69 428 THR B CA 1
ATOM 7409 C C . THR B 1 428 ? -4.086 -33.5 2.328 1 94.69 428 THR B C 1
ATOM 7411 O O . THR B 1 428 ? -4.074 -32.75 1.346 1 94.69 428 THR B O 1
ATOM 7414 N N . ASP B 1 429 ? -5.125 -33.719 3.115 1 92.19 429 ASP B N 1
ATOM 7415 C CA . ASP B 1 429 ? -6.344 -32.938 2.973 1 92.19 429 ASP B CA 1
ATOM 7416 C C . ASP B 1 429 ? -6.758 -32.312 4.305 1 92.19 429 ASP B C 1
ATOM 7418 O O . ASP B 1 429 ? -7.922 -31.953 4.496 1 92.19 429 ASP B O 1
ATOM 7422 N N . HIS B 1 430 ? -5.852 -32.219 5.215 1 90.94 430 HIS B N 1
ATOM 7423 C CA . HIS B 1 430 ? -6.262 -31.719 6.527 1 90.94 430 HIS B CA 1
ATOM 7424 C C . HIS B 1 430 ? -5.555 -30.406 6.871 1 90.94 430 HIS B C 1
ATOM 7426 O O . HIS B 1 430 ? -5.844 -29.797 7.902 1 90.94 430 HIS B O 1
ATOM 7432 N N . ASP B 1 431 ? -4.652 -30.016 5.988 1 92.31 431 ASP B N 1
ATOM 7433 C CA . ASP B 1 431 ? -3.951 -28.75 6.207 1 92.31 431 ASP B CA 1
ATOM 7434 C C . ASP B 1 431 ? -4.062 -27.844 4.988 1 92.31 431 ASP B C 1
ATOM 7436 O O . ASP B 1 431 ? -4.152 -28.312 3.855 1 92.31 431 ASP B O 1
ATOM 7440 N N . TYR B 1 432 ? -4.129 -26.594 5.273 1 96.69 432 TYR B N 1
ATOM 7441 C CA . TYR B 1 432 ? -3.873 -25.641 4.199 1 96.69 432 TYR B CA 1
ATOM 7442 C C . TYR B 1 432 ? -2.381 -25.531 3.91 1 96.69 432 TYR B C 1
ATOM 7444 O O . TYR B 1 432 ? -1.561 -25.547 4.832 1 96.69 432 TYR B O 1
ATOM 7452 N N . THR B 1 433 ? -2.037 -25.5 2.658 1 97.81 433 THR B N 1
ATOM 7453 C CA . THR B 1 433 ? -0.628 -25.578 2.285 1 97.81 433 THR B CA 1
ATOM 7454 C C . THR B 1 433 ? -0.359 -24.75 1.025 1 97.81 433 THR B C 1
ATOM 7456 O O . THR B 1 433 ? -1.291 -24.25 0.393 1 97.81 433 THR B O 1
ATOM 7459 N N . PHE B 1 434 ? 0.865 -24.531 0.721 1 98.31 434 PHE B N 1
ATOM 7460 C CA . PHE B 1 434 ? 1.375 -24.047 -0.554 1 98.31 434 PHE B CA 1
ATOM 7461 C C . PHE B 1 434 ? 2.75 -24.625 -0.849 1 98.31 434 PHE B C 1
ATOM 7463 O O . PHE B 1 434 ? 3.385 -25.219 0.033 1 98.31 434 PHE B O 1
ATOM 7470 N N . SER B 1 435 ? 3.227 -24.5 -2.055 1 98.75 435 SER B N 1
ATOM 7471 C CA . SER B 1 435 ? 4.492 -25.109 -2.451 1 98.75 435 SER B CA 1
ATOM 7472 C C . SER B 1 435 ? 5.605 -24.078 -2.539 1 98.75 435 SER B C 1
ATOM 7474 O O . SER B 1 435 ? 5.41 -22.984 -3.094 1 98.75 435 SER B O 1
ATOM 7476 N N . ARG B 1 436 ? 6.793 -24.453 -1.976 1 98.44 436 ARG B N 1
ATOM 7477 C CA . ARG B 1 436 ? 8.07 -23.781 -2.219 1 98.44 436 ARG B CA 1
ATOM 7478 C C . ARG B 1 436 ? 8.922 -24.578 -3.197 1 98.44 436 ARG B C 1
ATOM 7480 O O . ARG B 1 436 ? 9.18 -25.766 -2.98 1 98.44 436 ARG B O 1
ATOM 7487 N N . VAL B 1 437 ? 9.32 -23.922 -4.219 1 98.81 437 VAL B N 1
ATOM 7488 C CA . VAL B 1 437 ? 10.133 -24.594 -5.219 1 98.81 437 VAL B CA 1
ATOM 7489 C C . VAL B 1 437 ? 11.461 -23.859 -5.398 1 98.81 437 VAL B C 1
ATOM 7491 O O . VAL B 1 437 ? 11.477 -22.641 -5.617 1 98.81 437 VAL B O 1
ATOM 7494 N N . HIS B 1 438 ? 12.539 -24.562 -5.27 1 98.75 438 HIS B N 1
ATOM 7495 C CA . HIS B 1 438 ? 13.891 -24.062 -5.508 1 98.75 438 HIS B CA 1
ATOM 7496 C C . HIS B 1 438 ? 14.547 -24.766 -6.688 1 98.75 438 HIS B C 1
ATOM 7498 O O . HIS B 1 438 ? 14.82 -25.969 -6.621 1 98.75 438 HIS B O 1
ATOM 7504 N N . ILE B 1 439 ? 14.672 -24.031 -7.766 1 98.5 439 ILE B N 1
ATOM 7505 C CA . ILE B 1 439 ? 15.469 -24.547 -8.867 1 98.5 439 ILE B CA 1
ATOM 7506 C C . ILE B 1 439 ? 16.953 -24.391 -8.555 1 98.5 439 ILE B C 1
ATOM 7508 O O . ILE B 1 439 ? 17.547 -23.359 -8.883 1 98.5 439 ILE B O 1
ATOM 7512 N N . VAL B 1 440 ? 17.531 -25.391 -8.07 1 98 440 VAL B N 1
ATOM 7513 C CA . VAL B 1 440 ? 18.891 -25.312 -7.551 1 98 440 VAL B CA 1
ATOM 7514 C C . VAL B 1 440 ? 19.859 -25.078 -8.695 1 98 440 VAL B C 1
ATOM 7516 O O . VAL B 1 440 ? 20.766 -24.234 -8.594 1 98 440 VAL B O 1
ATOM 7519 N N . ASP B 1 441 ? 19.734 -25.828 -9.719 1 96.88 441 ASP B N 1
ATOM 7520 C CA . ASP B 1 441 ? 20.516 -25.688 -10.945 1 96.88 441 ASP B CA 1
ATOM 7521 C C . ASP B 1 441 ? 19.859 -26.438 -12.102 1 96.88 441 ASP B C 1
ATOM 7523 O O . ASP B 1 441 ? 18.656 -26.719 -12.07 1 96.88 441 ASP B O 1
ATOM 7527 N N . LYS B 1 442 ? 20.562 -26.781 -13.164 1 97.25 442 LYS B N 1
ATOM 7528 C CA . LYS B 1 442 ? 20.047 -27.391 -14.383 1 97.25 442 LYS B CA 1
ATOM 7529 C C . LYS B 1 442 ? 19.766 -28.875 -14.172 1 97.25 442 LYS B C 1
ATOM 7531 O O . LYS B 1 442 ? 19.109 -29.516 -15.008 1 97.25 442 LYS B O 1
ATOM 7536 N N . SER B 1 443 ? 20.078 -29.422 -12.953 1 97.38 443 SER B N 1
ATOM 7537 C CA . SER B 1 443 ? 19.938 -30.875 -12.758 1 97.38 443 SER B CA 1
ATOM 7538 C C . SER B 1 443 ? 19.188 -31.188 -11.469 1 97.38 443 SER B C 1
ATOM 7540 O O . SER B 1 443 ? 18.953 -32.344 -11.156 1 97.38 443 SER B O 1
ATOM 7542 N N . HIS B 1 444 ? 18.828 -30.156 -10.781 1 97.69 444 HIS B N 1
ATOM 7543 C CA . HIS B 1 444 ? 18.312 -30.391 -9.438 1 97.69 444 HIS B CA 1
ATOM 7544 C C . HIS B 1 444 ? 17.234 -29.375 -9.07 1 97.69 444 HIS B C 1
ATOM 7546 O O . HIS B 1 444 ? 17.453 -28.172 -9.172 1 97.69 444 HIS B O 1
ATOM 7552 N N . ILE B 1 445 ? 16.047 -29.922 -8.648 1 98.19 445 ILE B N 1
ATOM 7553 C CA . ILE B 1 445 ? 14.945 -29.109 -8.133 1 98.19 445 ILE B CA 1
ATOM 7554 C C . ILE B 1 445 ? 14.562 -29.594 -6.738 1 98.19 445 ILE B C 1
ATOM 7556 O O . ILE B 1 445 ? 14.445 -30.797 -6.504 1 98.19 445 ILE B O 1
ATOM 7560 N N . ASP B 1 446 ? 14.398 -28.672 -5.824 1 98.75 446 ASP B N 1
ATOM 7561 C CA . ASP B 1 446 ? 13.836 -28.984 -4.516 1 98.75 446 ASP B CA 1
ATOM 7562 C C . ASP B 1 446 ? 12.406 -28.453 -4.387 1 98.75 446 ASP B C 1
ATOM 7564 O O . ASP B 1 446 ? 12.148 -27.281 -4.699 1 98.75 446 ASP B O 1
ATOM 7568 N N . ILE B 1 447 ? 11.516 -29.344 -3.943 1 98.5 447 ILE B N 1
ATOM 7569 C CA . ILE B 1 447 ? 10.117 -28.969 -3.744 1 98.5 447 ILE B CA 1
ATOM 7570 C C . ILE B 1 447 ? 9.703 -29.25 -2.303 1 98.5 447 ILE B C 1
ATOM 7572 O O . ILE B 1 447 ? 9.922 -30.359 -1.799 1 98.5 447 ILE B O 1
ATOM 7576 N N . GLU B 1 448 ? 9.156 -28.25 -1.66 1 98.44 448 GLU B N 1
ATOM 7577 C CA . GLU B 1 448 ? 8.602 -28.391 -0.317 1 98.44 448 GLU B CA 1
ATOM 7578 C C . GLU B 1 448 ? 7.133 -27.984 -0.281 1 98.44 448 GLU B C 1
ATOM 7580 O O . GLU B 1 448 ? 6.734 -27.016 -0.934 1 98.44 448 GLU B O 1
ATOM 7585 N N . GLN B 1 449 ? 6.387 -28.828 0.366 1 98.19 449 GLN B N 1
ATOM 7586 C CA . GLN B 1 449 ? 5.02 -28.406 0.682 1 98.19 449 GLN B CA 1
ATOM 7587 C C . GLN B 1 449 ? 4.914 -27.906 2.117 1 98.19 449 GLN B C 1
ATOM 7589 O O . GLN B 1 449 ? 5.266 -28.625 3.061 1 98.19 449 GLN B O 1
ATOM 7594 N N . VAL B 1 450 ? 4.422 -26.672 2.229 1 97.81 450 VAL B N 1
ATOM 7595 C CA . VAL B 1 450 ? 4.469 -26 3.52 1 97.81 450 VAL B CA 1
ATOM 7596 C C . VAL B 1 450 ? 3.059 -25.906 4.102 1 97.81 450 VAL B C 1
ATOM 7598 O O . VAL B 1 450 ? 2.135 -25.438 3.43 1 97.81 450 VAL B O 1
ATOM 7601 N N . SER B 1 451 ? 2.984 -26.328 5.297 1 95.88 451 SER B N 1
ATOM 7602 C CA . SER B 1 451 ? 1.738 -26.156 6.035 1 95.88 451 SER B CA 1
ATOM 7603 C C . SER B 1 451 ? 1.604 -24.734 6.57 1 95.88 451 SER B C 1
ATOM 7605 O O . SER B 1 451 ? 2.578 -24.156 7.051 1 95.88 451 SER B O 1
ATOM 7607 N N . VAL B 1 452 ? 0.521 -23.953 6.41 1 89.56 452 VAL B N 1
ATOM 7608 C CA . VAL B 1 452 ? 0.31 -22.578 6.852 1 89.56 452 VAL B CA 1
ATOM 7609 C C . VAL B 1 452 ? 0.05 -22.547 8.352 1 89.56 452 VAL B C 1
ATOM 7611 O O . VAL B 1 452 ? 0.578 -21.688 9.062 1 89.56 452 VAL B O 1
ATOM 7614 N N . PRO B 1 453 ? -0.761 -23.234 9.094 1 69.19 453 PRO B N 1
ATOM 7615 C CA . PRO B 1 453 ? -1.003 -23.141 10.539 1 69.19 453 PRO B CA 1
ATOM 7616 C C . PRO B 1 453 ? 0.282 -23.234 11.359 1 69.19 453 PRO B C 1
ATOM 7618 O O . PRO B 1 453 ? 0.416 -22.562 12.383 1 69.19 453 PRO B O 1
ATOM 7621 N N . THR B 1 454 ? 1.302 -23.844 10.797 1 80.69 454 THR B N 1
ATOM 7622 C CA . THR B 1 454 ? 2.457 -24.141 11.633 1 80.69 454 THR B CA 1
ATOM 7623 C C . THR B 1 454 ? 3.748 -23.688 10.961 1 80.69 454 THR B C 1
ATOM 7625 O O . THR B 1 454 ? 4.754 -23.453 11.633 1 80.69 454 THR B O 1
ATOM 7628 N N . GLY B 1 455 ? 3.736 -23.641 9.633 1 89.06 455 GLY B N 1
ATOM 7629 C CA . GLY B 1 455 ? 4.957 -23.375 8.883 1 89.06 455 GLY B CA 1
ATOM 7630 C C . GLY B 1 455 ? 5.797 -24.609 8.648 1 89.06 455 GLY B C 1
ATOM 7631 O O . GLY B 1 455 ? 6.863 -24.547 8.031 1 89.06 455 GLY B O 1
ATOM 7632 N N . ALA B 1 456 ? 5.297 -25.734 9.016 1 94.81 456 ALA B N 1
ATOM 7633 C CA . ALA B 1 456 ? 6.023 -26.984 8.883 1 94.81 456 ALA B CA 1
ATOM 7634 C C . ALA B 1 456 ? 6.027 -27.469 7.441 1 94.81 456 ALA B C 1
ATOM 7636 O O . ALA B 1 456 ? 5.027 -27.344 6.73 1 94.81 456 ALA B O 1
ATOM 7637 N N . VAL B 1 457 ? 7.141 -28.078 7.07 1 97.31 457 VAL B N 1
ATOM 7638 C CA . VAL B 1 457 ? 7.207 -28.75 5.781 1 97.31 457 VAL B CA 1
ATOM 7639 C C . VAL B 1 457 ? 6.598 -30.156 5.895 1 97.31 457 VAL B C 1
ATOM 7641 O O . VAL B 1 457 ? 7.109 -31 6.625 1 97.31 457 VAL B O 1
ATOM 7644 N N . VAL B 1 458 ? 5.582 -30.438 5.148 1 96.81 458 VAL B N 1
ATOM 7645 C CA . VAL B 1 458 ? 4.852 -31.688 5.328 1 96.81 458 VAL B CA 1
ATOM 7646 C C . VAL B 1 458 ? 5.25 -32.688 4.242 1 96.81 458 VAL B C 1
ATOM 7648 O O . VAL B 1 458 ? 4.984 -33.875 4.355 1 96.81 458 VAL B O 1
ATOM 7651 N N . ASP B 1 459 ? 5.793 -32.25 3.162 1 97.19 459 ASP B N 1
ATOM 7652 C CA . ASP B 1 459 ? 6.332 -33.062 2.076 1 97.19 459 ASP B CA 1
ATOM 7653 C C . ASP B 1 459 ? 7.555 -32.375 1.446 1 97.19 459 ASP B C 1
ATOM 7655 O O . ASP B 1 459 ? 7.633 -31.156 1.371 1 97.19 459 ASP B O 1
ATOM 7659 N N . LYS B 1 460 ? 8.523 -33.188 1.161 1 97.62 460 LYS B N 1
ATOM 7660 C CA . LYS B 1 460 ? 9.758 -32.688 0.56 1 97.62 460 LYS B CA 1
ATOM 7661 C C . LYS B 1 460 ? 10.328 -33.688 -0.437 1 97.62 460 LYS B C 1
ATOM 7663 O O . LYS B 1 460 ? 10.477 -34.875 -0.119 1 97.62 460 LYS B O 1
ATOM 7668 N N . ILE B 1 461 ? 10.625 -33.25 -1.645 1 97.19 461 ILE B N 1
ATOM 7669 C CA . ILE B 1 461 ? 11.273 -34.125 -2.619 1 97.19 461 ILE B CA 1
ATOM 7670 C C . ILE B 1 461 ? 12.344 -33.344 -3.379 1 97.19 461 ILE B C 1
ATOM 7672 O O . ILE B 1 461 ? 12.32 -32.094 -3.41 1 97.19 461 ILE B O 1
ATOM 7676 N N . SER B 1 462 ? 13.273 -34.062 -3.914 1 97.75 462 SER B N 1
ATOM 7677 C CA . SER B 1 462 ? 14.258 -33.562 -4.867 1 97.75 462 SER B CA 1
ATOM 7678 C C . SER B 1 462 ? 14.141 -34.281 -6.207 1 97.75 462 SER B C 1
ATOM 7680 O O . SER B 1 462 ? 14.141 -35.5 -6.258 1 97.75 462 SER B O 1
ATOM 7682 N N . ILE B 1 463 ? 13.938 -33.562 -7.223 1 98 463 ILE B N 1
ATOM 7683 C CA . ILE B 1 463 ? 13.961 -34.125 -8.562 1 98 463 ILE B CA 1
ATOM 7684 C C . ILE B 1 463 ? 15.328 -33.875 -9.203 1 98 463 ILE B C 1
ATOM 7686 O O . ILE B 1 463 ? 15.773 -32.75 -9.297 1 98 463 ILE B O 1
ATOM 7690 N N . LYS B 1 464 ? 15.969 -34.938 -9.648 1 97.31 464 LYS B N 1
ATOM 7691 C CA . LYS B 1 464 ? 17.297 -34.844 -10.25 1 97.31 464 LYS B CA 1
ATOM 7692 C C . LYS B 1 464 ? 17.312 -35.5 -11.633 1 97.31 464 LYS B C 1
ATOM 7694 O O . LYS B 1 464 ? 16.656 -36.5 -11.852 1 97.31 464 LYS B O 1
ATOM 7699 N N . LYS B 1 465 ? 17.906 -34.844 -12.523 1 94.44 465 LYS B N 1
ATOM 7700 C CA . LYS B 1 465 ? 18.188 -35.438 -13.812 1 94.44 465 LYS B CA 1
ATOM 7701 C C . LYS B 1 465 ? 19.531 -34.969 -14.367 1 94.44 465 LYS B C 1
ATOM 7703 O O . LYS B 1 465 ? 19.875 -33.781 -14.25 1 94.44 465 LYS B O 1
ATOM 7708 N N . ALA B 1 466 ? 20.266 -35.812 -14.961 1 88.62 466 ALA B N 1
ATOM 7709 C CA . ALA B 1 466 ? 21.625 -35.562 -15.398 1 88.62 466 ALA B CA 1
ATOM 7710 C C . ALA B 1 466 ? 21.641 -34.812 -16.734 1 88.62 466 ALA B C 1
ATOM 7712 O O . ALA B 1 466 ? 22.547 -34.031 -17.016 1 88.62 466 ALA B O 1
ATOM 7713 N N . LEU B 1 467 ? 20.625 -35.094 -17.547 1 86.75 467 LEU B N 1
ATOM 7714 C CA . LEU B 1 467 ? 20.609 -34.562 -18.906 1 86.75 467 LEU B CA 1
ATOM 7715 C C . LEU B 1 467 ? 19.562 -33.438 -19.047 1 86.75 467 LEU B C 1
ATOM 7717 O O . LEU B 1 467 ? 18.641 -33.375 -18.25 1 86.75 467 LEU B O 1
ATOM 7721 N N . SER B 1 468 ? 19.781 -32.719 -20.172 1 89 468 SER B N 1
ATOM 7722 C CA . SER B 1 468 ? 18.828 -31.672 -20.484 1 89 468 SER B CA 1
ATOM 7723 C C . SER B 1 468 ? 17.484 -32.25 -20.891 1 89 468 SER B C 1
ATOM 7725 O O . SER B 1 468 ? 16.438 -31.641 -20.656 1 89 468 SER B O 1
ATOM 7727 N N . PHE B 1 469 ? 17.594 -33.312 -21.516 1 92.62 469 PHE B N 1
ATOM 7728 C CA . PHE B 1 469 ? 16.406 -34.062 -21.891 1 92.62 469 PHE B CA 1
ATOM 7729 C C . PHE B 1 469 ? 16.172 -35.219 -20.922 1 92.62 469 PHE B C 1
ATOM 7731 O O . PHE B 1 469 ? 17.125 -35.938 -20.578 1 92.62 469 PHE B O 1
ATOM 7738 N N . PRO B 1 470 ? 14.93 -35.438 -20.547 1 93.19 470 PRO B N 1
ATOM 7739 C CA . PRO B 1 470 ? 14.703 -36.625 -19.734 1 93.19 470 PRO B CA 1
ATOM 7740 C C . PRO B 1 470 ? 14.898 -37.906 -20.531 1 93.19 470 PRO B C 1
ATOM 7742 O O . PRO B 1 470 ? 14.539 -37.969 -21.719 1 93.19 470 PRO B O 1
ATOM 7745 N N . LYS B 1 471 ? 15.32 -38.938 -19.844 1 92.56 471 LYS B N 1
ATOM 7746 C CA . LYS B 1 471 ? 15.594 -40.219 -20.5 1 92.56 471 LYS B CA 1
ATOM 7747 C C . LYS B 1 471 ? 14.305 -40.875 -20.984 1 92.56 471 LYS B C 1
ATOM 7749 O O . LYS B 1 471 ? 14.328 -41.656 -21.953 1 92.56 471 LYS B O 1
ATOM 7754 N N . TRP B 1 472 ? 13.273 -40.531 -20.328 1 93 472 TRP B N 1
ATOM 7755 C CA . TRP B 1 472 ? 12 -41.188 -20.625 1 93 472 TRP B CA 1
ATOM 7756 C C . TRP B 1 472 ? 11.281 -40.5 -21.766 1 93 472 TRP B C 1
ATOM 7758 O O . TRP B 1 472 ? 10.219 -40.969 -22.203 1 93 472 TRP B O 1
ATOM 7768 N N . GLN B 1 473 ? 11.797 -39.375 -22.266 1 95.12 473 GLN B N 1
ATOM 7769 C CA . GLN B 1 473 ? 11.164 -38.625 -23.344 1 95.12 473 GLN B CA 1
ATOM 7770 C C . GLN B 1 473 ? 11.078 -39.469 -24.609 1 95.12 473 GLN B C 1
ATOM 7772 O O . GLN B 1 473 ? 12.016 -40.188 -24.953 1 95.12 473 GLN B O 1
ATOM 7777 N N . GLU B 1 474 ? 9.953 -39.344 -25.328 1 94.12 474 GLU B N 1
ATOM 7778 C CA . GLU B 1 474 ? 9.742 -40 -26.625 1 94.12 474 GLU B CA 1
ATOM 7779 C C . GLU B 1 474 ? 9.383 -38.969 -27.688 1 94.12 474 GLU B C 1
ATOM 7781 O O . GLU B 1 474 ? 8.211 -38.781 -28.031 1 94.12 474 GLU B O 1
ATOM 7786 N N . PRO B 1 475 ? 10.375 -38.406 -28.328 1 92.75 475 PRO B N 1
ATOM 7787 C CA . PRO B 1 475 ? 10.148 -37.312 -29.266 1 92.75 475 PRO B CA 1
ATOM 7788 C C . PRO B 1 475 ? 9.367 -37.75 -30.5 1 92.75 475 PRO B C 1
ATOM 7790 O O . PRO B 1 475 ? 8.727 -36.906 -31.156 1 92.75 475 PRO B O 1
ATOM 7793 N N . ASP B 1 476 ? 9.375 -39 -30.797 1 90.31 476 ASP B N 1
ATOM 7794 C CA . ASP B 1 476 ? 8.742 -39.5 -32 1 90.31 476 ASP B CA 1
ATOM 7795 C C . ASP B 1 476 ? 7.305 -39.938 -31.75 1 90.31 476 ASP B C 1
ATOM 7797 O O . ASP B 1 476 ? 6.605 -40.375 -32.656 1 90.31 476 ASP B O 1
ATOM 7801 N N . LEU B 1 477 ? 6.938 -39.812 -30.516 1 89.12 477 LEU B N 1
ATOM 7802 C CA . LEU B 1 477 ? 5.543 -40.094 -30.219 1 89.12 477 LEU B CA 1
ATOM 7803 C C . LEU B 1 477 ? 4.605 -39.25 -31.062 1 89.12 477 LEU B C 1
ATOM 7805 O O . LEU B 1 477 ? 4.801 -38.031 -31.156 1 89.12 477 LEU B O 1
ATOM 7809 N N . PRO B 1 478 ? 3.645 -39.906 -31.812 1 81.62 478 PRO B N 1
ATOM 7810 C CA . PRO B 1 478 ? 2.721 -39.094 -32.594 1 81.62 478 PRO B CA 1
ATOM 7811 C C . PRO B 1 478 ? 1.797 -38.219 -31.75 1 81.62 478 PRO B C 1
ATOM 7813 O O . PRO B 1 478 ? 1.449 -38.594 -30.625 1 81.62 478 PRO B O 1
ATOM 7816 N N . LEU B 1 479 ? 1.542 -37.031 -32.219 1 67.25 479 LEU B N 1
ATOM 7817 C CA . LEU B 1 479 ? 0.61 -36.156 -31.531 1 67.25 479 LEU B CA 1
ATOM 7818 C C . LEU B 1 479 ? -0.789 -36.75 -31.5 1 67.25 479 LEU B C 1
ATOM 7820 O O . LEU B 1 479 ? -1.532 -36.562 -30.531 1 67.25 479 LEU B O 1
ATOM 7824 N N . ASP B 1 480 ? -1.425 -37.219 -32.625 1 59.47 480 ASP B N 1
ATOM 7825 C CA . ASP B 1 480 ? -2.795 -37.719 -32.781 1 59.47 480 ASP B CA 1
ATOM 7826 C C . ASP B 1 480 ? -2.957 -39.094 -32.188 1 59.47 480 ASP B C 1
ATOM 7828 O O . ASP B 1 480 ? -2.301 -40.062 -32.625 1 59.47 480 ASP B O 1
ATOM 7832 N N . THR B 1 481 ? -2.895 -39.281 -30.812 1 51.81 481 THR B N 1
ATOM 7833 C CA . THR B 1 481 ? -2.713 -40.531 -30.109 1 51.81 481 THR B CA 1
ATOM 7834 C C . THR B 1 481 ? -3.9 -41.469 -30.344 1 51.81 481 THR B C 1
ATOM 7836 O O . THR B 1 481 ? -4.984 -41.25 -29.797 1 51.81 481 THR B O 1
ATOM 7839 N N . GLY B 1 482 ? -4.398 -41.844 -31.406 1 44.75 482 GLY B N 1
ATOM 7840 C CA . GLY B 1 482 ? -5.164 -43.062 -31.328 1 44.75 482 GLY B CA 1
ATOM 7841 C C . GLY B 1 482 ? -4.586 -44.062 -30.344 1 44.75 482 GLY B C 1
ATOM 7842 O O . GLY B 1 482 ? -5.074 -45.188 -30.25 1 44.75 482 GLY B O 1
ATOM 7843 N N . VAL B 1 483 ? -3.432 -43.812 -29.953 1 43.62 483 VAL B N 1
ATOM 7844 C CA . VAL B 1 483 ? -2.623 -44.875 -29.375 1 43.62 483 VAL B CA 1
ATOM 7845 C C . VAL B 1 483 ? -3.166 -45.25 -28 1 43.62 483 VAL B C 1
ATOM 7847 O O . VAL B 1 483 ? -2.73 -46.25 -27.406 1 43.62 483 VAL B O 1
ATOM 7850 N N . TYR B 1 484 ? -3.674 -44.281 -27.266 1 43 484 TYR B N 1
ATOM 7851 C CA . TYR B 1 484 ? -3.912 -44.781 -25.922 1 43 484 TYR B CA 1
ATOM 7852 C C . TYR B 1 484 ? -5.137 -45.688 -25.875 1 43 484 TYR B C 1
ATOM 7854 O O . TYR B 1 484 ? -6.27 -45.219 -26 1 43 484 TYR B O 1
ATOM 7862 N N . ARG B 1 485 ? -5.039 -46.656 -26.703 1 40.44 485 ARG B N 1
ATOM 7863 C CA . ARG B 1 485 ? -5.992 -47.719 -26.359 1 40.44 485 ARG B CA 1
ATOM 7864 C C . ARG B 1 485 ? -6.086 -47.906 -24.859 1 40.44 485 ARG B C 1
ATOM 7866 O O . ARG B 1 485 ? -5.16 -48.438 -24.234 1 40.44 485 ARG B O 1
ATOM 7873 N N . ILE B 1 486 ? -6.535 -46.938 -24.203 1 35.59 486 ILE B N 1
ATOM 7874 C CA . ILE B 1 486 ? -6.965 -47.312 -22.859 1 35.59 486 ILE B CA 1
ATOM 7875 C C . ILE B 1 486 ? -7.977 -48.438 -22.938 1 35.59 486 ILE B C 1
ATOM 7877 O O . ILE B 1 486 ? -8.891 -48.406 -23.766 1 35.59 486 ILE B O 1
#